Protein AF-A0A925JTD4-F1 (afdb_monomer)

Sequence (1257 aa):
DIEATATQARLYVRGADGECTVNLREGSEAGPDHPDATNSPDTSRPDTIIWQDGTRVITVGHERGNLVLYADTDYFVSACGTTRQFRTALPTMGSTQARPYPWSATSYDRHDNPTIDWSPSAFDKTYPDPVTGIRYKVLNRTGEWSFQGGPNRFWTRSGGVGWTNPANLIATDAALVASVGTTNPIDVYVPGLERAGEQLGIITYGGITGTNLTNQDREINYCIVTDPAAGCVGTPVKLLLPVRPTNGIVTTGNSDNTVPTNFPAYSSGPYGGWNTSLRANQHSYYIVPGLNAAAGMLTVNSPALTSANGPRYFVPLKPGHRVWVKDATNCENFGVTFVGTSGGLCTVETYFSAARLKLVQSITNATQEVLTFPYSIRVWKTNNVGVARLNLKYKWAGNFGSNVFAESASCHPASMPDANGNSGRLCNIPTETSTQRIWIWVPDDPNMPALWAGMLLNTNSVDNPGNPAGDRLFVNYQIPSGPFSFDNNDGTSVYFGGLANSAKPSLFRVRFNASQFTAVPRPAYRANSGGSIGYYNEGYTFTNMTPTSGGKDIATQVLAKYPGWNQTLYPLNNIEFNGIVDQNAYFTIQYNAKDIGPCFMVTVNLTTGTLLDVAHSLDSSESSTPGFRYSTCHNIGGNYPSFNALPRASATGNPAYSFTGPFRAKADAVMRSGVWSSNTALPFSANGSYDSQCPTGLTDEQRDNLQIPANPPPSTLYGSCVTLRFPGHPCNATPSPRETPANGVPVCTWNSAYTQPTTWKVGDRFIDDYSVGSTVNLFPASAQQRSSEYFRVLAVSTEPDGKIKIVAQRDSVWDYCCSARKGGRCVIGDLQVSHATGWFAQMAPGTRNSCIGDGGFAVWNRQTGSATYFPVSYSFGGHFAIGKGIDSPLSFLSGQISIPNINSIGDLAQKAPVSGLPTRGPVFAGVASPIGSTTQQYLSRNHIAAPRSEQRWSMDSNALLPSDGNNTSLGLRTITNISGSVWRIDVLGGAVNYKVQPLLGWSGGKVLKDVSGVSSQLASAEDYTLCYALRAGECVAGSTAGQTFVKVPYVYQTGTCEVSKAFWAEMPCVFSGTPGAGTIRQFFTDRAEVDSRNQRIVSTALSAPGTVPHYWQARLHPSGRSFIVPSSKPLDGVRSAYLLGILPPIKETSGRTTFGGLSVRVPASPGATHARIKFGYNPSGTSAVALKCTERNEACITDTVIAPFAFAGDSGLSPTPCSSGCTINVPAVPGRLTYWKIEWLEGGSVVQSEDIHASVP

Radius of gyration: 34.54 Å; Cα contacts (8 Å, |Δi|>4): 3485; chains: 1; bounding box: 74×104×96 Å

Foldseek 3Di:
DWDAFQWKMKDKDAPDDDWKAKWKAWADPPHDTQPQGDRDTLVPDLQWFQFPNRITIHMFGALAASRTAAGQTWMWMAIRNDIDIDGHHAQFFQQFFFFFFDADPPFPQRGRFHDQFQFQVRQLPWGAFSVRNFTWGFQDHWLVQKFKDFFAFFQFKDDDVQKAPVLQQRDPDLVRWIKHLFQTKMWTFHAFDLFFFQDKAKFKAFAFEAPPDDQQQQWKWKAKFLDPVVPGDADTDIDGGDHGGDGGDGCDDDDWFDPRPSQPDRDTTRHVSRVDFAFNLLRDKAWAAQWAAAFQKIFRPDQDCPPPRDTRWRRDADFFWKKKWWPFPQADFSPRQDVNTGTHIWTWHAAFFRGITGTPTHDHDGSTIMITNSMTMMMGRSGSHTMTIIHMTMMTMGHQAFDAFQDFKDWQLDWDAALVGFTWIWIWGAGPDLLWIAIWTQGLPNSDRTFGQFTDDFPPDPPPVPDDQQQAFQRPDRQPSFDKEDANVARQKIKFWGAGNVRFIFIKIKGFARSPRDNDPDSTNTDDNPSPRDDPPPTIDMDTLQGVVVLLGQVSQVCVVPVVDQCLQQPNSQWGWQADDHQKTKTKRAWPDAAQAKIKIWIAGSNNSHTQDIDIQDDPPPADELLSHLFHFHHAHHVFRWTWTKNQQCCPDDLQTASSAQFKFKFQFWAAPNDTDSFPKQFPPRPNRGQFADDPPQDPVRCVLLVQPPDDDPPDSRRGKIKTKTQAFTWGPNGHPSQDVVSVFDQDNVDNNTTDNHGDDAFWKWWWDPPPPDPPPPDDPPPDDAATWMKGWHDWDQDPSRMIITIIRTSSAVADLDLDDDPDDNPPDRVNYIDGRTIMTGTDRNAHHDGNIGGWIWGADPPNRHTDIAHAHPQLDAAKEWAQALQERIWIDDQQFTDGHDNDPNVRNVDSTPRFRQNAFAFFANDAFLLPQQFGWHKAQLLRVAPSLLNFKIKTQRARGHRVLPDQFSWFKDWADPDAQKIWIDAHSPDAPLQRFAKWKGFQSHTAAEAEDQQAEQVPDDARYKYADCDQCGHHHGDHHGIMMHRHRREDDPSGDGQQRRNRTRHMHIYGHGRNQLFMKMFGRNDHDDNSSRMGTNHNLLGGNSQAHRNWDWYARNRSQWTWTWHSRPRSSSGTGIMITGDDRHDRDPDQRYQDWPKDWFAADPQFQFKKKKKAQAQDDRPRRQRDHSHYSHIWIDAPPDPPTDTPPDPPGHGGGQNRIDIGTDSHRASGKMKIKMFTDDPRDGPDIGTIDIDHD

Nearest PDB structures (foldseek):
  7e5t-assembly5_E  TM=1.128E-01  e=2.091E-01  Fusarium sp. FN080326
  8uin-assembly1_H  TM=1.528E-01  e=2.370E+00  Homo sapiens
  8uh2-assembly1_H  TM=1.610E-01  e=2.767E+00  Homo sapiens
  2win-assembly2_F  TM=1.652E-01  e=3.068E+00  Homo sapiens
  2wii-assembly3_B  TM=1.531E-01  e=4.182E+00  Homo sapiens

Mean predicted aligned error: 11.24 Å

Structure (mmCIF, N/CA/C/O backbone):
data_AF-A0A925JTD4-F1
#
_entry.id   AF-A0A925JTD4-F1
#
loop_
_atom_site.group_PDB
_atom_site.id
_atom_site.type_symbol
_atom_site.label_atom_id
_atom_site.label_alt_id
_atom_site.label_comp_id
_atom_site.label_asym_id
_atom_site.label_entity_id
_atom_site.label_seq_id
_atom_site.pdbx_PDB_ins_code
_atom_site.Cartn_x
_atom_site.Cartn_y
_atom_site.Cartn_z
_atom_site.occupancy
_atom_site.B_iso_or_equiv
_atom_site.auth_seq_id
_atom_site.auth_comp_id
_atom_site.auth_asym_id
_atom_site.auth_atom_id
_atom_site.pdbx_PDB_model_num
ATOM 1 N N . ASP A 1 1 ? -1.917 -3.829 40.891 1.00 87.75 1 ASP A N 1
ATOM 2 C CA . ASP A 1 1 ? -1.211 -4.656 39.882 1.00 87.75 1 ASP A CA 1
ATOM 3 C C . ASP A 1 1 ? -1.448 -4.104 38.485 1.00 87.75 1 ASP A C 1
ATOM 5 O O . ASP A 1 1 ? -2.437 -3.394 38.305 1.00 87.75 1 ASP A O 1
ATOM 9 N N . ILE A 1 2 ? -0.541 -4.365 37.535 1.00 91.44 2 ILE A N 1
ATOM 10 C CA . ILE A 1 2 ? -0.692 -3.950 36.132 1.00 91.44 2 ILE A CA 1
ATOM 11 C C . ILE A 1 2 ? -0.364 -5.123 35.208 1.00 91.44 2 ILE A C 1
ATOM 13 O O . ILE A 1 2 ? 0.700 -5.725 35.328 1.00 91.44 2 ILE A O 1
ATOM 17 N N . GLU A 1 3 ? -1.258 -5.408 34.266 1.00 92.00 3 GLU A N 1
ATOM 18 C CA . GLU A 1 3 ? -1.038 -6.366 33.178 1.00 92.00 3 GLU A CA 1
ATOM 19 C C . GLU A 1 3 ? -1.127 -5.638 31.842 1.00 92.00 3 GLU A C 1
ATOM 21 O O . GLU A 1 3 ? -2.107 -4.940 31.601 1.00 92.00 3 GLU A O 1
ATOM 26 N N . ALA A 1 4 ? -0.140 -5.804 30.961 1.00 92.44 4 ALA A N 1
ATOM 27 C CA . ALA A 1 4 ? -0.100 -5.094 29.687 1.00 92.44 4 ALA A CA 1
ATOM 28 C C . ALA A 1 4 ? 0.073 -6.037 28.491 1.00 92.44 4 ALA A C 1
ATOM 30 O O . ALA A 1 4 ? 0.859 -6.983 28.504 1.00 92.44 4 ALA A O 1
ATOM 31 N N . THR A 1 5 ? -0.657 -5.729 27.427 1.00 92.44 5 THR A N 1
ATOM 32 C CA . THR A 1 5 ? -0.476 -6.249 26.069 1.00 92.44 5 THR A CA 1
ATOM 33 C C . THR A 1 5 ? 0.303 -5.223 25.237 1.00 92.44 5 THR A C 1
ATOM 35 O O . THR A 1 5 ? 0.844 -4.262 25.783 1.00 92.44 5 THR A O 1
ATOM 38 N N . ALA A 1 6 ? 0.393 -5.418 23.919 1.00 91.25 6 ALA A N 1
ATOM 39 C CA . ALA A 1 6 ? 1.016 -4.437 23.029 1.00 91.25 6 ALA A CA 1
ATOM 40 C C . ALA A 1 6 ? 0.171 -3.164 22.835 1.00 91.25 6 ALA A C 1
ATOM 42 O O . ALA A 1 6 ? 0.729 -2.132 22.491 1.00 91.25 6 ALA A O 1
ATOM 43 N N . THR A 1 7 ? -1.147 -3.238 23.047 1.00 93.50 7 THR A N 1
ATOM 44 C CA . THR A 1 7 ? -2.104 -2.170 22.702 1.00 93.50 7 THR A CA 1
ATOM 45 C C . THR A 1 7 ? -2.961 -1.700 23.879 1.00 93.50 7 THR A C 1
ATOM 47 O O . THR A 1 7 ? -3.645 -0.683 23.772 1.00 93.50 7 THR A O 1
ATOM 50 N N . GLN A 1 8 ? -2.950 -2.428 24.998 1.00 94.62 8 GLN A N 1
ATOM 51 C CA . GLN A 1 8 ? -3.810 -2.195 26.165 1.00 94.62 8 GLN A CA 1
ATOM 52 C C . GLN A 1 8 ? -3.108 -2.600 27.462 1.00 94.62 8 GLN A C 1
ATOM 54 O O . GLN A 1 8 ? -2.249 -3.481 27.442 1.00 94.62 8 GLN A O 1
ATOM 59 N N . ALA A 1 9 ? -3.539 -2.050 28.590 1.00 93.69 9 ALA A N 1
ATOM 60 C CA . ALA A 1 9 ? -3.170 -2.483 29.927 1.00 93.69 9 ALA A CA 1
ATOM 61 C C . ALA A 1 9 ? -4.383 -2.508 30.867 1.00 93.69 9 ALA A C 1
ATOM 63 O O . ALA A 1 9 ? -5.402 -1.867 30.620 1.00 93.69 9 ALA A O 1
ATOM 64 N N . ARG A 1 10 ? -4.281 -3.265 31.957 1.00 91.56 10 ARG A N 1
ATOM 65 C CA . ARG A 1 10 ? -5.259 -3.281 33.045 1.00 91.56 10 ARG A CA 1
ATOM 66 C C . ARG A 1 10 ? -4.620 -2.859 34.341 1.00 91.56 10 ARG A C 1
ATOM 68 O O . ARG A 1 10 ? -3.506 -3.274 34.645 1.00 91.56 10 ARG A O 1
ATOM 75 N N . LEU A 1 11 ? -5.374 -2.092 35.109 1.00 92.62 11 LEU A N 1
ATOM 76 C CA . LEU A 1 11 ? -5.001 -1.581 36.413 1.00 92.62 11 LEU A CA 1
ATOM 77 C C . LEU A 1 11 ? -5.918 -2.221 37.446 1.00 92.62 11 LEU A C 1
ATOM 79 O O . LEU A 1 11 ? -7.137 -2.129 37.326 1.00 92.62 11 LEU A O 1
ATOM 83 N N . TYR A 1 12 ? -5.330 -2.839 38.462 1.00 92.06 12 TYR A N 1
ATOM 84 C CA . TYR A 1 12 ? -6.065 -3.350 39.615 1.00 92.06 12 TYR A CA 1
ATOM 85 C C . TYR A 1 12 ? -5.857 -2.403 40.789 1.00 92.06 12 TYR A C 1
ATOM 87 O O . TYR A 1 12 ? -4.745 -2.329 41.333 1.00 92.06 12 TYR A O 1
ATOM 95 N N . VAL A 1 13 ? -6.920 -1.697 41.167 1.00 91.88 13 VAL A N 1
ATOM 96 C CA . VAL A 1 13 ? -6.936 -0.730 42.263 1.00 91.88 13 VAL A CA 1
ATOM 97 C C . VAL A 1 13 ? -7.754 -1.302 43.417 1.00 91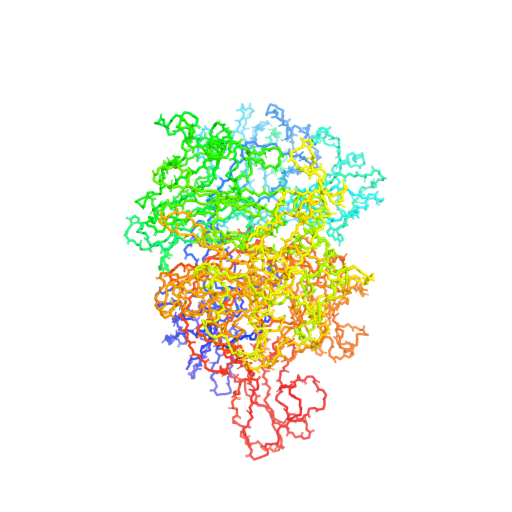.88 13 VAL A C 1
ATOM 99 O O . VAL A 1 13 ? -8.974 -1.411 43.327 1.00 91.88 13 VAL A O 1
ATOM 102 N N . ARG A 1 14 ? -7.077 -1.702 44.498 1.00 91.75 14 ARG A N 1
ATOM 103 C CA . ARG A 1 14 ? -7.707 -2.289 45.692 1.00 91.75 14 ARG A CA 1
ATOM 104 C C . ARG A 1 14 ? -7.872 -1.235 46.784 1.00 91.75 14 ARG A C 1
ATOM 106 O O . ARG A 1 14 ? -6.962 -0.434 46.983 1.00 91.75 14 ARG A O 1
ATOM 113 N N . GLY A 1 15 ? -8.991 -1.283 47.508 1.00 87.06 15 GLY A N 1
ATOM 114 C CA . GLY A 1 15 ? -9.231 -0.440 48.687 1.00 87.06 15 GLY A CA 1
ATOM 115 C C . GLY A 1 15 ? -9.429 1.050 48.391 1.00 87.06 15 GLY A C 1
ATOM 116 O O . GLY A 1 15 ? -9.148 1.874 49.254 1.00 87.06 15 GLY A O 1
ATOM 117 N N . ALA A 1 16 ? -9.855 1.405 47.176 1.00 84.19 16 ALA A N 1
ATOM 118 C CA . ALA A 1 16 ? -10.189 2.782 46.834 1.00 84.19 16 ALA A CA 1
ATOM 119 C C . ALA A 1 16 ? -11.667 3.075 47.131 1.00 84.19 16 ALA A C 1
ATOM 121 O O . ALA A 1 16 ? -12.552 2.476 46.513 1.00 84.19 16 ALA A O 1
ATOM 122 N N . ASP A 1 17 ? -11.920 4.050 48.004 1.00 81.88 17 ASP A N 1
ATOM 123 C CA . ASP A 1 17 ? -13.256 4.565 48.311 1.00 81.88 17 ASP A CA 1
ATOM 124 C C . ASP A 1 17 ? -13.539 5.853 47.512 1.00 81.88 17 ASP A C 1
ATOM 126 O O . ASP A 1 17 ? -12.661 6.700 47.358 1.00 81.88 17 ASP A O 1
ATOM 130 N N . GLY A 1 18 ? -14.768 6.021 47.005 1.00 85.06 18 GLY A N 1
ATOM 131 C CA . GLY A 1 18 ? -15.193 7.231 46.272 1.00 85.06 18 GLY A CA 1
ATOM 132 C C . GLY A 1 18 ? -14.699 7.327 44.819 1.00 85.06 18 GLY A C 1
ATOM 133 O O . GLY A 1 18 ? -14.020 6.444 44.322 1.00 85.06 18 GLY A O 1
ATOM 134 N N . GLU A 1 19 ? -15.075 8.363 44.078 1.00 85.38 19 GLU A N 1
ATOM 135 C CA . GLU A 1 19 ? -14.659 8.533 42.675 1.00 85.38 19 GLU A CA 1
ATOM 136 C C . GLU A 1 19 ? -13.135 8.703 42.549 1.00 85.38 19 GLU A C 1
ATOM 138 O O . GLU A 1 19 ? -12.533 9.466 43.306 1.00 85.38 19 GLU A O 1
ATOM 143 N N . CYS A 1 20 ? -12.503 8.006 41.598 1.00 86.44 20 CYS A N 1
ATOM 144 C CA . CYS A 1 20 ? -11.068 8.121 41.365 1.00 86.44 20 CYS A CA 1
ATOM 145 C C . CYS A 1 20 ? -10.752 8.658 39.978 1.00 86.44 20 CYS A C 1
ATOM 147 O O . CYS A 1 20 ? -11.252 8.174 38.969 1.00 86.44 20 CYS A O 1
ATOM 149 N N . THR A 1 21 ? -9.804 9.581 39.915 1.00 92.06 21 THR A N 1
ATOM 150 C CA . THR A 1 21 ? -9.267 10.060 38.645 1.00 92.06 21 THR A CA 1
ATOM 151 C C . THR A 1 21 ? -8.195 9.110 38.120 1.00 92.06 21 THR A C 1
ATOM 153 O O . THR A 1 21 ? -7.286 8.726 38.862 1.00 92.06 21 THR A O 1
ATOM 156 N N . VAL A 1 22 ? -8.279 8.768 36.833 1.00 93.44 22 VAL A N 1
ATOM 157 C CA . VAL A 1 22 ? -7.234 8.050 36.094 1.00 93.44 22 VAL A CA 1
ATOM 158 C C . VAL A 1 22 ? -6.557 9.020 35.132 1.00 93.44 22 VAL A C 1
ATOM 160 O O . VAL A 1 22 ? -7.224 9.668 34.320 1.00 93.44 22 VAL A O 1
ATOM 163 N N . ASN A 1 23 ? -5.231 9.108 35.214 1.00 94.94 23 ASN A N 1
ATOM 164 C CA . ASN A 1 23 ? -4.404 9.820 34.250 1.00 94.94 23 ASN A CA 1
ATOM 165 C C . ASN A 1 23 ? -3.316 8.896 33.703 1.00 94.94 23 ASN A C 1
ATOM 167 O O . ASN A 1 23 ? -2.607 8.258 34.479 1.00 94.94 23 ASN A O 1
ATOM 171 N N . LEU A 1 24 ? -3.169 8.833 32.386 1.00 95.81 24 LEU A N 1
ATOM 172 C CA . LEU A 1 24 ? -2.167 8.022 31.707 1.00 95.81 24 LEU A CA 1
ATOM 173 C C . LEU A 1 24 ? -1.231 8.935 30.915 1.00 95.81 24 LEU A C 1
ATOM 175 O O . LEU A 1 24 ? -1.695 9.797 30.182 1.00 95.81 24 LEU A O 1
ATOM 179 N N . ARG A 1 25 ? 0.081 8.723 31.024 1.00 95.69 25 ARG A N 1
ATOM 180 C CA . ARG A 1 25 ? 1.125 9.500 30.340 1.00 95.69 25 ARG A CA 1
ATOM 181 C C . ARG A 1 25 ? 2.102 8.596 29.618 1.00 95.69 25 ARG A C 1
ATOM 183 O O . ARG A 1 25 ? 2.460 7.535 30.131 1.00 95.69 25 ARG A O 1
ATOM 190 N N . GLU A 1 26 ? 2.545 9.018 28.442 1.00 93.56 26 GLU A N 1
ATOM 191 C CA . GLU A 1 26 ? 3.498 8.256 27.634 1.00 93.56 26 GLU A CA 1
ATOM 192 C C . GLU A 1 26 ? 4.958 8.562 28.006 1.00 93.56 26 GLU A C 1
ATOM 194 O O . GLU A 1 26 ? 5.366 9.714 28.137 1.00 93.56 26 GLU A O 1
ATOM 199 N N . GLY A 1 27 ? 5.780 7.520 28.107 1.00 91.81 27 GLY A N 1
ATOM 200 C CA . GLY A 1 27 ? 7.239 7.566 28.197 1.00 91.81 27 GLY A CA 1
ATOM 201 C C . GLY A 1 27 ? 7.771 7.924 29.581 1.00 91.81 27 GLY A C 1
ATOM 202 O O . GLY A 1 27 ? 8.567 7.180 30.147 1.00 91.81 27 GLY A O 1
ATOM 203 N N . SER A 1 28 ? 7.339 9.058 30.130 1.00 91.38 28 SER A N 1
ATOM 204 C CA . SER A 1 28 ? 7.773 9.576 31.433 1.00 91.38 28 SER A CA 1
ATOM 205 C C . SER A 1 28 ? 6.605 10.190 32.208 1.00 91.38 28 SER A C 1
ATOM 207 O O . SER A 1 28 ? 5.567 10.501 31.628 1.00 91.38 28 SER A O 1
ATOM 209 N N . GLU A 1 29 ? 6.776 10.426 33.510 1.00 91.12 29 GLU A N 1
ATOM 210 C CA . GLU A 1 29 ? 5.765 11.107 34.334 1.00 91.12 29 GLU A CA 1
ATOM 211 C C . GLU A 1 29 ? 5.486 12.551 33.869 1.00 91.12 29 GLU A C 1
ATOM 213 O O . GLU A 1 29 ? 4.381 13.058 34.046 1.00 91.12 29 GLU A O 1
ATOM 218 N N . ALA A 1 30 ? 6.457 13.202 33.218 1.00 91.06 30 ALA A N 1
ATOM 219 C CA . ALA A 1 30 ? 6.301 14.510 32.573 1.00 91.06 30 ALA A CA 1
ATOM 220 C C . ALA A 1 30 ? 5.939 14.411 31.077 1.00 91.06 30 ALA A C 1
ATOM 222 O O . ALA A 1 30 ? 5.931 15.421 30.374 1.00 91.06 30 ALA A O 1
ATOM 223 N N . GLY A 1 31 ? 5.685 13.198 30.579 1.00 90.69 31 GLY A N 1
ATOM 224 C CA . GLY A 1 31 ? 5.301 12.954 29.198 1.00 90.69 31 GLY A CA 1
ATOM 225 C C . GLY A 1 31 ? 3.902 13.480 28.872 1.00 90.69 31 GLY A C 1
ATOM 226 O O . GLY A 1 31 ? 3.153 13.863 29.776 1.00 90.69 31 GLY A O 1
ATOM 227 N N . PRO A 1 32 ? 3.536 13.510 27.580 1.00 91.75 32 PRO A N 1
ATOM 228 C CA . PRO A 1 32 ? 2.211 13.944 27.165 1.00 91.75 32 PRO A CA 1
ATOM 229 C C . PRO A 1 32 ? 1.136 13.022 27.750 1.00 91.75 32 PRO A C 1
ATOM 231 O O . PRO A 1 32 ? 1.321 11.800 27.816 1.00 91.75 32 PRO A O 1
ATOM 234 N N . ASP A 1 33 ? 0.008 13.608 28.159 1.00 94.06 33 ASP A N 1
ATOM 235 C CA . ASP A 1 33 ? -1.141 12.816 28.581 1.00 94.06 33 ASP A CA 1
ATOM 236 C C . ASP A 1 33 ? -1.691 12.022 27.382 1.00 94.06 33 ASP A C 1
ATOM 238 O O . ASP A 1 33 ? -1.796 12.513 26.253 1.00 94.06 33 ASP A O 1
ATOM 242 N N . HIS A 1 34 ? -2.046 10.771 27.639 1.00 94.56 34 HIS A N 1
ATOM 243 C CA . HIS A 1 34 ? -2.630 9.871 26.667 1.00 94.56 34 HIS A CA 1
ATOM 244 C C . HIS A 1 34 ? -4.135 10.161 26.545 1.00 94.56 34 HIS A C 1
ATOM 246 O O . HIS A 1 34 ? -4.824 10.290 27.563 1.00 94.56 34 HIS A O 1
ATOM 252 N N . PRO A 1 35 ? -4.698 10.213 25.325 1.00 91.94 35 PRO A N 1
ATOM 253 C CA . PRO A 1 35 ? -6.097 10.598 25.113 1.00 91.94 35 PRO A CA 1
ATOM 254 C C . PRO A 1 35 ? -7.111 9.612 25.707 1.00 91.94 35 PRO A C 1
ATOM 256 O O . PRO A 1 35 ? -8.284 9.946 25.822 1.00 91.94 35 PRO A O 1
ATOM 259 N N . ASP A 1 36 ? -6.679 8.403 26.073 1.00 90.50 36 ASP A N 1
ATOM 260 C CA . ASP A 1 36 ? -7.552 7.418 26.713 1.00 90.50 36 ASP A CA 1
ATOM 261 C C . ASP A 1 36 ? -7.908 7.744 28.165 1.00 90.50 36 ASP A C 1
ATOM 263 O O . ASP A 1 36 ? -9.023 7.467 28.595 1.00 90.50 36 ASP A O 1
ATOM 267 N N . ALA A 1 37 ? -6.995 8.338 28.930 1.00 85.62 37 ALA A N 1
ATOM 268 C CA . ALA A 1 37 ? -7.242 8.648 30.332 1.00 85.62 37 ALA A CA 1
ATOM 269 C C . ALA A 1 37 ? -6.583 9.980 30.679 1.00 85.62 37 ALA A C 1
ATOM 271 O O . ALA A 1 37 ? -5.411 10.025 31.039 1.00 85.62 37 ALA A O 1
ATOM 272 N N . THR A 1 38 ? -7.357 11.057 30.546 1.00 86.06 38 THR A N 1
ATOM 273 C CA . THR A 1 38 ? -6.951 12.435 30.855 1.00 86.06 38 THR A CA 1
ATOM 274 C C . THR A 1 38 ? -7.879 12.972 31.932 1.00 86.06 38 THR A C 1
ATOM 276 O O . THR A 1 38 ? -8.973 13.458 31.649 1.00 86.06 38 THR A O 1
ATOM 279 N N . ASN A 1 39 ? -7.469 12.829 33.190 1.00 82.56 39 ASN A N 1
ATOM 280 C CA . ASN A 1 39 ? -8.278 13.196 34.351 1.00 82.56 39 ASN A CA 1
ATOM 281 C C . ASN A 1 39 ? -9.706 12.616 34.331 1.00 82.56 39 ASN A C 1
ATOM 283 O O . ASN A 1 39 ? -10.661 13.277 34.736 1.00 82.56 39 ASN A O 1
ATOM 287 N N . SER A 1 40 ? -9.863 11.389 33.837 1.00 81.56 40 SER A N 1
ATOM 288 C CA . SER A 1 40 ? -11.180 10.773 33.686 1.00 81.56 40 SER A CA 1
ATOM 289 C C . SER A 1 40 ? -11.592 10.080 34.986 1.00 81.56 40 SER A C 1
ATOM 291 O O . SER A 1 40 ? -10.827 9.239 35.470 1.00 81.56 40 SER A O 1
ATOM 293 N N . PRO A 1 41 ? -12.780 10.377 35.538 1.00 85.50 41 PRO A N 1
ATOM 294 C CA . PRO A 1 41 ? -13.351 9.594 36.623 1.00 85.50 41 PRO A CA 1
ATOM 295 C C . PRO A 1 41 ? -13.536 8.137 36.222 1.00 85.50 41 PRO A C 1
ATOM 297 O O . PRO A 1 41 ? -14.200 7.843 35.226 1.00 85.50 41 PRO A O 1
ATOM 300 N N . ASP A 1 42 ? -12.990 7.213 36.995 1.00 79.06 42 ASP A N 1
ATOM 301 C CA . ASP A 1 42 ? -13.088 5.782 36.740 1.00 79.06 42 ASP A CA 1
ATOM 302 C C . ASP A 1 42 ? -14.534 5.267 36.747 1.00 79.06 42 ASP A C 1
ATOM 304 O O . ASP A 1 42 ? -14.871 4.398 35.949 1.00 79.06 42 ASP A O 1
ATOM 308 N N . THR A 1 43 ? -15.414 5.836 37.570 1.00 79.06 43 THR A N 1
ATOM 309 C CA . THR A 1 43 ? -16.850 5.505 37.614 1.00 79.06 43 THR A CA 1
ATOM 310 C C . THR A 1 43 ? -17.609 5.925 36.355 1.00 79.06 43 THR A C 1
ATOM 312 O O . THR A 1 43 ? -18.655 5.356 36.049 1.00 79.06 43 THR A O 1
ATOM 315 N N . SER A 1 44 ? -17.087 6.896 35.600 1.00 80.62 44 SER A N 1
ATOM 316 C CA . SER A 1 44 ? -17.654 7.326 34.315 1.00 80.62 44 SER A CA 1
ATOM 317 C C . SER A 1 44 ? -17.161 6.487 33.131 1.00 80.62 44 SER A C 1
ATOM 319 O O . SER A 1 44 ? -17.704 6.582 32.027 1.00 80.62 44 SER A O 1
ATOM 321 N N . ARG A 1 45 ? -16.133 5.658 33.352 1.00 83.44 45 ARG A N 1
ATOM 322 C CA . ARG A 1 45 ? -15.515 4.832 32.320 1.00 83.44 45 ARG A CA 1
ATOM 323 C C . ARG A 1 45 ? -16.325 3.546 32.106 1.00 83.44 45 ARG A C 1
ATOM 325 O O . ARG A 1 45 ? -16.478 2.759 33.041 1.00 83.44 45 ARG A O 1
ATOM 332 N N . PRO A 1 46 ? -16.815 3.274 30.882 1.00 77.88 46 PRO A N 1
ATOM 333 C CA . PRO A 1 46 ? -17.598 2.068 30.588 1.00 77.88 46 PRO A CA 1
ATOM 334 C C . PRO A 1 46 ? -16.780 0.766 30.667 1.00 77.88 46 PRO A C 1
ATOM 336 O O . PRO A 1 46 ? -17.336 -0.323 30.551 1.00 77.88 46 PRO A O 1
ATOM 339 N N . ASP A 1 47 ? -15.464 0.873 30.815 1.00 81.25 47 ASP A N 1
ATOM 340 C CA . ASP A 1 47 ? -14.473 -0.198 30.874 1.00 81.25 47 ASP A CA 1
ATOM 341 C C . ASP A 1 47 ? -13.865 -0.397 32.278 1.00 81.25 47 ASP A C 1
ATOM 343 O O . ASP A 1 47 ? -12.919 -1.179 32.427 1.00 81.25 47 ASP A O 1
ATOM 347 N N . THR A 1 48 ? -14.423 0.265 33.300 1.00 86.69 48 THR A N 1
ATOM 348 C CA . THR A 1 48 ? -14.155 -0.024 34.716 1.00 86.69 48 THR A CA 1
ATOM 349 C C . THR A 1 48 ? -15.088 -1.125 35.214 1.00 86.69 48 THR A C 1
ATOM 351 O O . THR A 1 48 ? -16.311 -1.003 35.155 1.00 86.69 48 THR A O 1
ATOM 354 N N . ILE A 1 49 ? -14.510 -2.199 35.748 1.00 85.44 49 ILE A N 1
ATOM 355 C CA . ILE A 1 49 ? -15.238 -3.280 36.420 1.00 85.44 49 ILE A CA 1
ATOM 356 C C . ILE A 1 49 ? -14.966 -3.158 37.917 1.00 85.44 49 ILE A C 1
ATOM 358 O O . ILE A 1 49 ? -13.811 -3.057 38.319 1.00 85.44 49 ILE A O 1
ATOM 362 N N . ILE A 1 50 ? -16.012 -3.174 38.740 1.00 85.56 50 ILE A N 1
ATOM 363 C CA . ILE A 1 50 ? -15.882 -3.192 40.201 1.00 85.56 50 ILE A CA 1
ATOM 364 C C . ILE A 1 50 ? -16.215 -4.604 40.674 1.00 85.56 50 ILE A C 1
ATOM 366 O O . ILE A 1 50 ? -17.313 -5.097 40.419 1.00 85.56 50 ILE A O 1
ATOM 370 N N . TRP A 1 51 ? -15.253 -5.260 41.312 1.00 86.31 51 TRP A N 1
ATOM 371 C CA . TRP A 1 51 ? -15.432 -6.564 41.944 1.00 86.31 51 TRP A CA 1
ATOM 372 C C . TRP A 1 51 ? -16.173 -6.432 43.281 1.00 86.31 51 TRP A C 1
ATOM 374 O O . TRP A 1 51 ? -16.216 -5.360 43.886 1.00 86.31 51 TRP A O 1
ATOM 384 N N . GLN A 1 52 ? -16.734 -7.538 43.768 1.00 83.56 52 GLN A N 1
ATOM 385 C CA . GLN A 1 52 ? -17.467 -7.638 45.033 1.00 83.56 52 GLN A CA 1
ATOM 386 C C . GLN A 1 52 ? -16.625 -7.236 46.246 1.00 83.56 52 GLN A C 1
ATOM 388 O O . GLN A 1 52 ? -17.170 -6.751 47.233 1.00 83.56 52 GLN A O 1
ATOM 393 N N . ASP A 1 53 ? -15.302 -7.400 46.171 1.00 84.81 53 ASP A N 1
ATOM 394 C CA . ASP A 1 53 ? -14.360 -6.970 47.209 1.00 84.81 53 ASP A CA 1
ATOM 395 C C . ASP A 1 53 ? -14.002 -5.469 47.136 1.00 84.81 53 ASP A C 1
ATOM 397 O O . ASP A 1 53 ? -13.154 -4.994 47.891 1.00 84.81 53 ASP A O 1
ATOM 401 N N . GLY A 1 54 ? -14.629 -4.719 46.222 1.00 86.19 54 GLY A N 1
ATOM 402 C CA . GLY A 1 54 ? -14.370 -3.300 45.977 1.00 86.19 54 GLY A CA 1
ATOM 403 C C . GLY A 1 54 ? -13.171 -3.022 45.065 1.00 86.19 54 GLY A C 1
ATOM 404 O O . GLY A 1 54 ? -12.875 -1.857 44.792 1.00 86.19 54 GLY A O 1
ATOM 405 N N . THR A 1 55 ? -12.474 -4.049 44.564 1.00 89.06 55 THR A N 1
ATOM 406 C CA . THR A 1 55 ? -11.374 -3.870 43.608 1.00 89.06 55 THR A CA 1
ATOM 407 C C . THR A 1 55 ? -11.895 -3.296 42.298 1.00 89.06 55 THR A C 1
ATOM 409 O O . THR A 1 55 ? -12.814 -3.836 41.685 1.00 89.06 55 THR A O 1
ATOM 412 N N . ARG A 1 56 ? -11.254 -2.230 41.817 1.00 88.12 56 ARG A N 1
ATOM 413 C CA . ARG A 1 56 ? -11.537 -1.642 40.506 1.00 88.12 56 ARG A CA 1
ATOM 414 C C . ARG A 1 56 ? -10.544 -2.171 39.491 1.00 88.12 56 ARG A C 1
ATOM 416 O O . ARG A 1 56 ? -9.333 -2.014 39.656 1.00 88.12 56 ARG A O 1
ATOM 423 N N . VAL A 1 57 ? -11.061 -2.791 38.443 1.00 88.75 57 VAL A N 1
ATOM 424 C CA . VAL A 1 57 ? -10.306 -3.232 37.276 1.00 88.75 57 VAL A CA 1
ATOM 425 C C . VAL A 1 57 ? -10.561 -2.240 36.160 1.00 88.75 57 VAL A C 1
ATOM 427 O O . VAL A 1 57 ? -11.625 -2.242 35.544 1.00 88.75 57 VAL A O 1
ATOM 430 N N . ILE A 1 58 ? -9.578 -1.387 35.913 1.00 90.12 58 ILE A N 1
ATOM 431 C CA . ILE A 1 58 ? -9.660 -0.317 34.923 1.00 90.12 58 ILE A CA 1
ATOM 432 C C . ILE A 1 58 ? -8.857 -0.762 33.709 1.00 90.12 58 ILE A C 1
ATOM 434 O O . ILE A 1 58 ? -7.680 -1.105 33.837 1.00 90.12 58 ILE A O 1
ATOM 438 N N . THR A 1 59 ? -9.477 -0.780 32.533 1.00 90.62 59 THR A N 1
ATOM 439 C CA . THR A 1 59 ? -8.727 -0.950 31.284 1.00 90.62 59 THR A CA 1
ATOM 440 C C . THR A 1 59 ? -8.201 0.416 30.854 1.00 90.62 59 THR A C 1
ATOM 442 O O . THR A 1 59 ? -8.894 1.417 30.968 1.00 90.62 59 THR A O 1
ATOM 445 N N . VAL A 1 60 ? -6.956 0.477 30.399 1.00 93.19 60 VAL A N 1
ATOM 446 C CA . VAL A 1 60 ? -6.418 1.642 29.697 1.00 93.19 60 VAL A CA 1
ATOM 447 C C . VAL A 1 60 ? -5.827 1.174 28.383 1.00 93.19 60 VAL A C 1
ATOM 449 O O . VAL A 1 60 ? -5.239 0.096 28.304 1.00 93.19 60 VAL A O 1
ATOM 452 N N . GLY A 1 61 ? -5.990 1.954 27.330 1.00 92.06 61 GLY A N 1
ATOM 453 C CA . GLY A 1 61 ? -5.700 1.480 25.991 1.00 92.06 61 GLY A CA 1
ATOM 454 C C . GLY A 1 61 ? -6.858 0.699 25.371 1.00 92.06 61 GLY A C 1
ATOM 455 O O . GLY A 1 61 ? -7.387 -0.253 25.956 1.00 92.06 61 GLY A O 1
ATOM 456 N N . HIS A 1 62 ? -7.205 1.022 24.130 1.00 89.19 62 HIS A N 1
ATOM 457 C CA . HIS A 1 62 ? -8.205 0.294 23.350 1.00 89.19 62 HIS A CA 1
ATOM 458 C C . HIS A 1 62 ? -7.727 0.109 21.918 1.00 89.19 62 HIS A C 1
ATOM 460 O O . HIS A 1 62 ? -7.146 1.031 21.369 1.00 89.19 62 HIS A O 1
ATOM 466 N N . GLU A 1 63 ? -8.011 -1.037 21.292 1.00 88.44 63 GLU A N 1
ATOM 467 C CA . GLU A 1 63 ? -7.701 -1.326 19.877 1.00 88.44 63 GLU A CA 1
ATOM 468 C C . GLU A 1 63 ? -8.554 -0.456 18.918 1.00 88.44 63 GLU A C 1
ATOM 470 O O . GLU A 1 63 ? -9.329 -0.977 18.120 1.00 88.44 63 GLU A O 1
ATOM 475 N N . ARG A 1 64 ? -8.504 0.878 19.057 1.00 90.00 64 ARG A N 1
ATOM 476 C CA . ARG A 1 64 ? -9.275 1.857 18.288 1.00 90.00 64 ARG A CA 1
ATOM 477 C C . ARG A 1 64 ? -8.681 3.269 18.353 1.00 90.00 64 ARG A C 1
ATOM 479 O O . ARG A 1 64 ? -8.286 3.745 19.420 1.00 90.00 64 ARG A O 1
ATOM 486 N N . GLY A 1 65 ? -8.706 3.964 17.223 1.00 90.12 65 GLY A N 1
ATOM 487 C CA . GLY A 1 65 ? -8.386 5.379 17.095 1.00 90.12 65 GLY A CA 1
ATOM 488 C C . GLY A 1 65 ? -7.031 5.751 17.694 1.00 90.12 65 GLY A C 1
ATOM 489 O O . GLY A 1 65 ? -6.043 5.041 17.540 1.00 90.12 65 GLY A O 1
ATOM 490 N N . ASN A 1 66 ? -7.007 6.868 18.423 1.00 90.06 66 ASN A N 1
ATOM 491 C CA . ASN A 1 66 ? -5.855 7.305 19.220 1.00 90.06 66 ASN A CA 1
ATOM 492 C C . ASN A 1 66 ? -5.848 6.716 20.644 1.00 90.06 66 ASN A C 1
ATOM 494 O O . ASN A 1 66 ? -5.003 7.090 21.446 1.00 90.06 66 ASN A O 1
ATOM 498 N N . LEU A 1 67 ? -6.805 5.848 20.991 1.00 92.75 67 LEU A N 1
ATOM 499 C CA . LEU A 1 67 ? -6.932 5.302 22.346 1.00 92.75 67 LEU A CA 1
ATOM 500 C C . LEU A 1 67 ? -6.042 4.079 22.571 1.00 92.75 67 LEU A C 1
ATOM 502 O O . LEU A 1 67 ? -5.989 3.586 23.686 1.00 92.75 67 LEU A O 1
ATOM 506 N N . VAL A 1 68 ? -5.369 3.567 21.547 1.00 94.06 68 VAL A N 1
ATOM 507 C CA . VAL A 1 68 ? -4.458 2.416 21.625 1.00 94.06 68 VAL A CA 1
ATOM 508 C C . VAL A 1 68 ? -3.114 2.816 22.239 1.00 94.06 68 VAL A C 1
ATOM 510 O O . VAL A 1 68 ? -2.583 3.883 21.945 1.00 94.06 68 VAL A O 1
ATOM 513 N N . LEU A 1 69 ? -2.535 1.938 23.061 1.00 95.88 69 LEU A N 1
ATOM 514 C CA . LEU A 1 69 ? -1.167 2.110 23.549 1.00 95.88 69 LEU A CA 1
ATOM 515 C C . LEU A 1 69 ? -0.150 1.725 22.471 1.00 95.88 69 LEU A C 1
ATOM 517 O O . LEU A 1 69 ? -0.364 0.800 21.686 1.00 95.88 69 LEU A O 1
ATOM 521 N N . TYR A 1 70 ? 0.994 2.396 22.470 1.00 95.38 70 TYR A N 1
ATOM 522 C CA . TYR A 1 70 ? 2.126 2.021 21.641 1.00 95.38 70 TYR A CA 1
ATOM 523 C C . TYR A 1 70 ? 2.785 0.752 22.155 1.00 95.38 70 TYR A C 1
ATOM 525 O O . TYR A 1 70 ? 2.996 0.608 23.352 1.00 95.38 70 TYR A O 1
ATOM 533 N N . ALA A 1 71 ? 3.204 -0.115 21.240 1.00 93.62 71 ALA A N 1
ATOM 534 C CA . ALA A 1 71 ? 3.976 -1.302 21.565 1.00 93.62 71 ALA A CA 1
ATOM 535 C C . ALA A 1 71 ? 5.347 -0.940 22.158 1.00 93.62 71 ALA A C 1
ATOM 537 O O . ALA A 1 71 ? 5.962 0.055 21.769 1.00 93.62 71 ALA A O 1
ATOM 538 N N . ASP A 1 72 ? 5.848 -1.788 23.063 1.00 93.38 72 ASP A N 1
ATOM 539 C CA . ASP A 1 72 ? 7.167 -1.645 23.706 1.00 93.38 72 ASP A CA 1
ATOM 540 C C . ASP A 1 72 ? 7.473 -0.245 24.272 1.00 93.38 72 ASP A C 1
ATOM 542 O O . ASP A 1 72 ? 8.599 0.246 24.204 1.00 93.38 72 ASP A O 1
ATOM 546 N N . THR A 1 73 ? 6.453 0.412 24.814 1.00 94.31 73 THR A N 1
ATOM 547 C CA . THR A 1 73 ? 6.512 1.782 25.311 1.00 94.31 73 THR A CA 1
ATOM 548 C C . THR A 1 73 ? 6.277 1.815 26.814 1.00 94.31 73 THR A C 1
ATOM 550 O O . THR A 1 73 ? 5.410 1.110 27.334 1.00 94.31 73 THR A O 1
ATOM 553 N N . ASP A 1 74 ? 7.072 2.622 27.514 1.00 96.38 74 ASP A N 1
ATOM 554 C CA . ASP A 1 74 ? 6.873 2.918 28.930 1.00 96.38 74 ASP A CA 1
ATOM 555 C C . ASP A 1 74 ? 5.701 3.892 29.106 1.00 96.38 74 ASP A C 1
ATOM 557 O O . ASP A 1 74 ? 5.545 4.831 28.332 1.00 96.38 74 ASP A O 1
ATOM 561 N N . TYR A 1 75 ? 4.879 3.676 30.125 1.00 97.00 75 TYR A N 1
ATOM 562 C CA . TYR A 1 75 ? 3.736 4.508 30.480 1.00 97.00 75 TYR A CA 1
ATOM 563 C C . TYR A 1 75 ? 3.707 4.746 31.983 1.00 97.00 75 TYR A C 1
ATOM 565 O O . TYR A 1 75 ? 4.047 3.862 32.771 1.00 97.00 75 TYR A O 1
ATOM 573 N N . PHE A 1 76 ? 3.246 5.929 32.375 1.00 96.94 76 PHE A N 1
ATOM 574 C CA . PHE A 1 76 ? 2.991 6.298 33.761 1.00 96.94 76 PHE A CA 1
ATOM 575 C C . PHE A 1 76 ? 1.496 6.466 33.947 1.00 96.94 76 PHE A C 1
ATOM 577 O O . PHE A 1 76 ? 0.860 7.243 33.242 1.00 96.94 76 PHE A O 1
ATOM 584 N N . VAL A 1 77 ? 0.930 5.732 34.893 1.00 96.19 77 VAL A N 1
ATOM 585 C CA . VAL A 1 77 ? -0.489 5.804 35.211 1.00 96.19 77 VAL A CA 1
ATOM 586 C C . VAL A 1 77 ? -0.676 6.235 36.649 1.00 96.19 77 VAL A C 1
ATOM 588 O O . VAL A 1 77 ? -0.116 5.625 37.558 1.00 96.19 77 VAL A O 1
ATOM 591 N N . SER A 1 78 ? -1.447 7.297 36.843 1.00 94.19 78 SER A N 1
ATOM 592 C CA . SER A 1 78 ? -1.906 7.762 38.142 1.00 94.19 78 SER A CA 1
ATOM 593 C C . SER A 1 78 ? -3.369 7.372 38.303 1.00 94.19 78 SER A C 1
ATOM 595 O O . SER A 1 78 ? -4.202 7.781 37.500 1.00 94.19 78 SER A O 1
ATOM 597 N N . ALA A 1 79 ? -3.679 6.550 39.302 1.00 92.94 79 ALA A N 1
ATOM 598 C CA . ALA A 1 79 ? -5.041 6.131 39.619 1.00 92.94 79 ALA A CA 1
ATOM 599 C C . ALA A 1 79 ? -5.256 6.216 41.132 1.00 92.94 79 ALA A C 1
ATOM 601 O O . ALA A 1 79 ? -4.435 5.714 41.904 1.00 92.94 79 ALA A O 1
ATOM 602 N N . CYS A 1 80 ? -6.336 6.879 41.558 1.00 90.75 80 CYS A N 1
ATOM 603 C CA . CYS A 1 80 ? -6.649 7.105 42.978 1.00 90.75 80 CYS A CA 1
ATOM 604 C C . CYS A 1 80 ? -5.460 7.695 43.776 1.00 90.75 80 CYS A C 1
ATOM 606 O O . CYS A 1 80 ? -5.146 7.244 44.876 1.00 90.75 80 CYS A O 1
ATOM 608 N N . GLY A 1 81 ? -4.733 8.655 43.191 1.00 88.75 81 GLY A N 1
ATOM 609 C CA . GLY A 1 81 ? -3.579 9.307 43.826 1.00 88.75 81 GLY A CA 1
ATOM 610 C C . GLY A 1 81 ? -2.284 8.483 43.855 1.00 88.75 81 GLY A C 1
ATOM 611 O O . GLY A 1 81 ? -1.273 8.971 44.354 1.00 88.75 81 GLY A O 1
ATOM 612 N N . THR A 1 82 ? -2.275 7.262 43.308 1.00 92.19 82 THR A N 1
ATOM 613 C CA . THR A 1 82 ? -1.064 6.435 43.203 1.00 92.19 82 THR A CA 1
ATOM 614 C C . THR A 1 82 ? -0.555 6.395 41.770 1.00 92.19 82 THR A C 1
ATOM 616 O O . THR A 1 82 ? -1.272 5.957 40.874 1.00 92.19 82 THR A O 1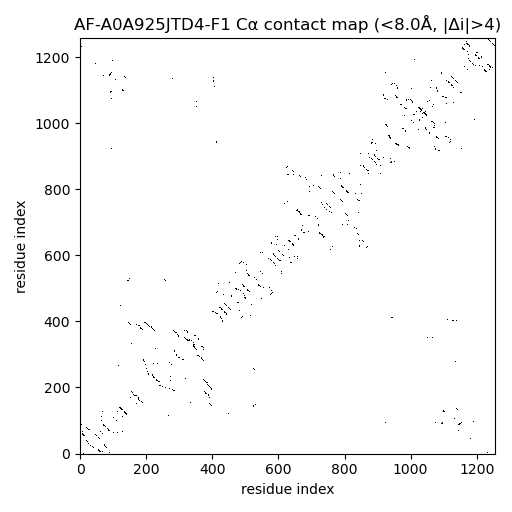
ATOM 619 N N . THR A 1 83 ? 0.710 6.769 41.570 1.00 95.25 83 THR A N 1
ATOM 620 C CA . THR A 1 83 ? 1.392 6.662 40.273 1.00 95.25 83 THR A CA 1
ATOM 621 C C . THR A 1 83 ? 2.220 5.376 40.176 1.00 95.25 83 THR A C 1
ATOM 623 O O . THR A 1 83 ? 2.924 4.976 41.113 1.00 95.25 83 THR A O 1
ATOM 626 N N . ARG A 1 84 ? 2.138 4.701 39.027 1.00 96.44 84 ARG A N 1
ATOM 627 C CA . ARG A 1 84 ? 2.913 3.502 38.684 1.00 96.44 84 ARG A CA 1
ATOM 628 C C . ARG A 1 84 ? 3.411 3.580 37.246 1.00 96.44 84 ARG A C 1
ATOM 630 O O . ARG A 1 84 ? 2.701 4.065 36.372 1.00 96.44 84 ARG A O 1
ATOM 637 N N . GLN A 1 85 ? 4.608 3.053 37.011 1.00 96.75 85 GLN A N 1
ATOM 638 C CA . GLN A 1 85 ? 5.133 2.834 35.668 1.00 96.75 85 GLN A CA 1
ATOM 639 C C . GLN A 1 85 ? 4.813 1.408 35.213 1.00 96.75 85 GLN A C 1
ATOM 641 O O . GLN A 1 85 ? 4.905 0.464 36.001 1.00 96.75 85 GLN A O 1
ATOM 646 N N . PHE A 1 86 ? 4.486 1.243 33.938 1.00 96.25 86 PHE A N 1
ATOM 647 C CA . PHE A 1 86 ? 4.458 -0.054 33.271 1.00 96.25 86 PHE A CA 1
ATOM 648 C C . PHE A 1 86 ? 4.996 0.074 31.847 1.00 96.25 86 PHE A C 1
ATOM 650 O O . PHE A 1 86 ? 5.073 1.171 31.306 1.00 96.25 86 PHE A O 1
ATOM 657 N N . ARG A 1 87 ? 5.346 -1.055 31.231 1.00 95.50 87 ARG A N 1
ATOM 658 C CA . ARG A 1 87 ? 5.746 -1.117 29.824 1.00 95.50 87 ARG A CA 1
ATOM 659 C C . ARG A 1 87 ? 4.817 -2.059 29.078 1.00 95.50 87 ARG A C 1
ATOM 661 O O . ARG A 1 87 ? 4.582 -3.179 29.530 1.00 95.50 87 ARG A O 1
ATOM 668 N N . THR A 1 88 ? 4.285 -1.620 27.947 1.00 95.00 88 THR A N 1
ATOM 669 C CA . THR A 1 88 ? 3.477 -2.473 27.061 1.00 95.00 88 THR A CA 1
ATOM 670 C C . THR A 1 88 ? 4.314 -3.597 26.459 1.00 95.00 88 THR A C 1
ATOM 672 O O . THR A 1 88 ? 5.512 -3.435 26.212 1.00 95.00 88 THR A O 1
ATOM 675 N N . ALA A 1 89 ? 3.679 -4.722 26.145 1.00 91.25 89 ALA A N 1
ATOM 676 C CA . ALA A 1 89 ? 4.351 -5.860 25.533 1.00 91.25 89 ALA A CA 1
ATOM 677 C C . ALA A 1 89 ? 4.779 -5.594 24.074 1.00 91.25 89 ALA A C 1
ATOM 679 O O . ALA A 1 89 ? 4.337 -4.657 23.409 1.00 91.25 89 ALA A O 1
ATOM 680 N N . LEU A 1 90 ? 5.638 -6.474 23.558 1.00 88.75 90 LEU A N 1
ATOM 681 C CA . LEU A 1 90 ? 6.011 -6.529 22.146 1.00 88.75 90 LEU A CA 1
ATOM 682 C C . LEU A 1 90 ? 5.011 -7.387 21.359 1.00 88.75 90 LEU A C 1
ATOM 684 O O . LEU A 1 90 ? 4.603 -8.431 21.871 1.00 88.75 90 LEU A O 1
ATOM 688 N N . PRO A 1 91 ? 4.699 -7.058 20.091 1.00 87.25 91 PRO A N 1
ATOM 689 C CA . PRO A 1 91 ? 4.129 -8.025 19.161 1.00 87.25 91 PRO A CA 1
ATOM 690 C C . PRO A 1 91 ? 5.062 -9.239 19.067 1.00 87.25 91 PRO A C 1
ATOM 692 O O . PRO A 1 91 ? 6.205 -9.136 18.627 1.00 87.25 91 PRO A O 1
ATOM 695 N N . THR A 1 92 ? 4.624 -10.390 19.559 1.00 86.31 92 THR A N 1
ATOM 696 C CA . THR A 1 92 ? 5.479 -11.574 19.731 1.00 86.31 92 THR A CA 1
ATOM 697 C C . THR A 1 92 ? 5.529 -12.446 18.480 1.00 86.31 92 THR A C 1
ATOM 699 O O . THR A 1 92 ? 4.557 -12.522 17.734 1.00 86.31 92 THR A O 1
ATOM 702 N N . MET A 1 93 ? 6.615 -13.192 18.281 1.00 87.69 93 MET A N 1
ATOM 703 C CA . MET A 1 93 ? 6.660 -14.223 17.237 1.00 87.69 93 MET A CA 1
ATOM 704 C C . MET A 1 93 ? 5.558 -15.274 17.456 1.00 87.69 93 MET A C 1
ATOM 706 O O . MET A 1 93 ? 5.224 -15.621 18.591 1.00 87.69 93 MET A O 1
ATOM 710 N N . GLY A 1 94 ? 4.946 -15.736 16.368 1.00 84.06 94 GLY A N 1
ATOM 711 C CA . GLY A 1 94 ? 3.798 -16.638 16.383 1.00 84.06 94 GLY A CA 1
ATOM 712 C C . GLY A 1 94 ? 2.436 -15.953 16.516 1.00 84.06 94 GLY A C 1
ATOM 713 O O . GLY A 1 94 ? 1.430 -16.614 16.260 1.00 84.06 94 GLY A O 1
ATOM 714 N N . SER A 1 95 ? 2.365 -14.650 16.840 1.00 84.56 95 SER A N 1
ATOM 715 C CA . SER A 1 95 ? 1.095 -13.905 16.879 1.00 84.56 95 SER A CA 1
ATOM 716 C C . SER A 1 95 ? 0.579 -13.651 15.460 1.00 84.56 95 SER A C 1
ATOM 718 O O . SER A 1 95 ? 0.831 -12.612 14.841 1.00 84.56 95 SER A O 1
ATOM 720 N N . THR A 1 96 ? -0.099 -14.659 14.929 1.00 85.00 96 THR A N 1
ATOM 721 C CA . THR A 1 96 ? -0.506 -14.738 13.525 1.00 85.00 96 THR A CA 1
ATOM 722 C C . THR A 1 96 ? -2.014 -14.737 13.351 1.00 85.00 96 THR A C 1
ATOM 724 O O . THR A 1 96 ? -2.474 -14.557 12.230 1.00 85.00 96 THR A O 1
ATOM 727 N N . GLN A 1 97 ? -2.790 -14.877 14.431 1.00 86.88 97 GLN A N 1
ATOM 728 C CA . GLN A 1 97 ? -4.246 -14.808 14.357 1.00 86.88 97 GLN A CA 1
ATOM 729 C C . GLN A 1 97 ? -4.683 -13.513 13.657 1.00 86.88 97 GLN A C 1
ATOM 731 O O . GLN A 1 97 ? -4.261 -12.416 14.034 1.00 86.88 97 GLN A O 1
ATOM 736 N N . ALA A 1 98 ? -5.544 -13.647 12.647 1.00 83.00 98 ALA A N 1
ATOM 737 C CA . ALA A 1 98 ? -6.220 -12.502 12.065 1.00 83.00 98 ALA A CA 1
ATOM 738 C C . ALA A 1 98 ? -7.120 -11.849 13.121 1.00 83.00 98 ALA A C 1
ATOM 740 O O . ALA A 1 98 ? -7.850 -12.531 13.840 1.00 83.00 98 ALA A O 1
ATOM 741 N N . ARG A 1 99 ? -7.066 -10.521 13.206 1.00 85.69 99 ARG A N 1
ATOM 742 C CA . ARG A 1 99 ? -7.936 -9.733 14.080 1.00 85.69 99 ARG A CA 1
ATOM 743 C C . ARG A 1 99 ? -8.975 -9.013 13.222 1.00 85.69 99 ARG A C 1
ATOM 745 O O . ARG A 1 99 ? -8.632 -8.591 12.115 1.00 85.69 99 ARG A O 1
ATOM 752 N N . PRO A 1 100 ? -10.220 -8.858 13.701 1.00 85.38 100 PRO A N 1
ATOM 753 C CA . PRO A 1 100 ? -11.143 -7.903 13.116 1.00 85.38 100 PRO A CA 1
ATOM 754 C C . PRO A 1 100 ? -10.484 -6.527 13.093 1.00 85.38 100 PRO A C 1
ATOM 756 O O . PRO A 1 100 ? -9.806 -6.143 14.048 1.00 85.38 100 PRO A O 1
ATOM 759 N N . TYR A 1 101 ? -10.680 -5.795 12.005 1.00 86.62 101 TYR A N 1
ATOM 760 C CA . TYR A 1 101 ? -10.206 -4.422 11.937 1.00 86.62 101 TYR A CA 1
ATOM 761 C C . TYR A 1 101 ? -11.033 -3.564 12.900 1.00 86.62 101 TYR A C 1
ATOM 763 O O . TYR A 1 101 ? -12.258 -3.730 12.957 1.00 86.62 101 TYR A O 1
ATOM 771 N N . PRO A 1 102 ? -10.396 -2.650 13.646 1.00 88.81 102 PRO A N 1
ATOM 772 C CA . PRO A 1 102 ? -11.091 -1.646 14.435 1.00 88.81 102 PRO A CA 1
ATOM 773 C C . PRO A 1 102 ? -12.128 -0.933 13.575 1.00 88.81 102 PRO A C 1
ATOM 775 O O . PRO A 1 102 ? -11.847 -0.565 12.437 1.00 88.81 102 PRO A O 1
ATOM 778 N N . TRP A 1 103 ? -13.340 -0.750 14.081 1.00 91.44 103 TRP A N 1
ATOM 779 C CA . TRP A 1 103 ? -14.427 -0.201 13.278 1.00 91.44 103 TRP A CA 1
ATOM 780 C C . TRP A 1 103 ? -15.026 1.031 13.933 1.00 91.44 103 TRP A C 1
ATOM 782 O O . TRP A 1 103 ? -15.331 1.014 15.126 1.00 91.44 103 TRP A O 1
ATOM 792 N N . SER A 1 104 ? -15.257 2.065 13.127 1.00 90.75 104 SER A N 1
ATOM 793 C CA . SER A 1 104 ? -15.914 3.297 13.553 1.00 90.75 104 SER A CA 1
ATOM 794 C C . SER A 1 104 ? -17.002 3.699 12.569 1.00 90.75 104 SER A C 1
ATOM 796 O O . SER A 1 104 ? -16.801 3.712 11.355 1.00 90.75 104 SER A O 1
ATOM 798 N N . ALA A 1 105 ? -18.169 4.073 13.093 1.00 89.12 105 ALA A N 1
ATOM 799 C CA . ALA A 1 105 ? -19.275 4.547 12.271 1.00 89.12 105 ALA A CA 1
ATOM 800 C C . ALA A 1 105 ? -18.995 5.920 11.634 1.00 89.12 105 ALA A C 1
ATOM 802 O O . ALA A 1 105 ? -19.601 6.289 10.627 1.00 89.12 105 ALA A O 1
ATOM 803 N N . THR A 1 106 ? -18.102 6.699 12.243 1.00 86.31 106 THR A N 1
ATOM 804 C CA . THR A 1 106 ? -17.872 8.106 11.903 1.00 86.31 106 THR A CA 1
ATOM 805 C C . THR A 1 106 ? -16.628 8.311 11.040 1.00 86.31 106 THR A C 1
ATOM 807 O O . THR A 1 106 ? -16.523 9.335 10.353 1.00 86.31 106 THR A O 1
ATOM 810 N N . SER A 1 107 ? -15.707 7.340 11.020 1.00 86.50 107 SER A N 1
ATOM 811 C CA . SER A 1 107 ? -14.514 7.407 10.177 1.00 86.50 107 SER A CA 1
ATOM 812 C C . SER A 1 107 ? -14.849 7.208 8.695 1.00 86.50 107 SER A C 1
ATOM 814 O O . SER A 1 107 ? -15.889 6.664 8.310 1.00 86.50 107 SER A O 1
ATOM 816 N N . TYR A 1 108 ? -13.981 7.727 7.826 1.00 83.88 108 TYR A N 1
ATOM 817 C CA . TYR A 1 108 ? -14.207 7.746 6.380 1.00 83.88 108 TYR A CA 1
ATOM 818 C C . TYR A 1 108 ? -14.268 6.347 5.758 1.00 83.88 108 TYR A C 1
ATOM 820 O O . TYR A 1 108 ? -15.197 6.023 5.015 1.00 83.88 108 TYR A O 1
ATOM 828 N N . ASP A 1 109 ? -13.271 5.536 6.080 1.00 85.62 109 ASP A N 1
ATOM 829 C CA . ASP A 1 109 ? -13.069 4.159 5.642 1.00 85.62 109 ASP A CA 1
ATOM 830 C C . ASP A 1 109 ? -13.715 3.153 6.605 1.00 85.62 109 ASP A C 1
ATOM 832 O O . ASP A 1 109 ? -13.485 1.948 6.505 1.00 85.62 109 ASP A O 1
ATOM 836 N N . ARG A 1 110 ? -14.521 3.630 7.564 1.00 90.75 110 ARG A N 1
ATOM 837 C CA . ARG A 1 110 ? -15.102 2.819 8.642 1.00 90.75 110 ARG A CA 1
ATOM 838 C C . ARG A 1 110 ? -14.060 2.004 9.426 1.00 90.75 110 ARG A C 1
ATOM 840 O O . ARG A 1 110 ? -14.429 1.106 10.175 1.00 90.75 110 ARG A O 1
ATOM 847 N N . HIS A 1 111 ? -12.775 2.327 9.280 1.00 89.31 111 HIS A N 1
ATOM 848 C CA . HIS A 1 111 ? -11.672 1.791 10.058 1.00 89.31 111 HIS A CA 1
ATOM 849 C C . HIS A 1 111 ? -11.425 2.779 11.200 1.00 89.31 111 HIS A C 1
ATOM 851 O O . HIS A 1 111 ? -11.325 3.984 10.963 1.00 89.31 111 HIS A O 1
ATOM 857 N N . ASP A 1 112 ? -11.394 2.315 12.446 1.00 91.25 112 ASP A N 1
ATOM 858 C CA . ASP A 1 112 ? -11.132 3.186 13.601 1.00 91.25 112 ASP A CA 1
ATOM 859 C C . ASP A 1 112 ? -9.627 3.449 13.735 1.00 91.25 112 ASP A C 1
ATOM 861 O O . ASP A 1 112 ? -8.964 2.987 14.660 1.00 91.25 112 ASP A O 1
ATOM 865 N N . ASN A 1 113 ? -9.077 4.119 12.727 1.00 91.19 113 ASN A N 1
ATOM 866 C CA . ASN A 1 113 ? -7.705 4.592 12.698 1.00 91.19 113 ASN A CA 1
ATOM 867 C C . ASN A 1 113 ? -7.551 5.878 13.527 1.00 91.19 113 ASN A C 1
ATOM 869 O O . ASN A 1 113 ? -8.513 6.634 13.698 1.00 91.19 113 ASN A O 1
ATOM 873 N N . PRO A 1 114 ? -6.337 6.173 14.018 1.00 91.25 114 PRO A N 1
ATOM 874 C CA . PRO A 1 114 ? -6.031 7.475 14.589 1.00 91.25 114 PRO A CA 1
ATOM 875 C C . PRO A 1 114 ? -6.287 8.590 13.571 1.00 91.25 114 PRO A C 1
ATOM 877 O O . PRO A 1 114 ? -5.836 8.503 12.431 1.00 91.25 114 PRO A O 1
ATOM 880 N N . THR A 1 115 ? -6.957 9.664 13.996 1.00 88.19 115 THR A N 1
ATOM 881 C CA . THR A 1 115 ? -7.075 10.864 13.161 1.00 88.19 115 THR A CA 1
ATOM 882 C C . THR A 1 115 ? -5.701 11.495 12.980 1.00 88.19 115 THR A C 1
ATOM 884 O O . THR A 1 115 ? -5.059 11.912 13.953 1.00 88.19 115 THR A O 1
ATOM 887 N N . ILE A 1 116 ? -5.272 11.576 11.730 1.00 88.00 116 ILE A N 1
ATOM 888 C CA . ILE A 1 116 ? -4.031 12.184 11.297 1.00 88.00 116 ILE A CA 1
ATOM 889 C C . ILE A 1 116 ? -4.161 13.696 11.428 1.00 88.00 116 ILE A C 1
ATOM 891 O O . ILE A 1 116 ? -5.033 14.338 10.839 1.00 88.00 116 ILE A O 1
ATOM 895 N N . ASP A 1 117 ? -3.262 14.275 12.213 1.00 85.56 117 ASP A N 1
ATOM 896 C CA . ASP A 1 117 ? -3.058 15.709 12.216 1.00 85.56 117 ASP A CA 1
ATOM 897 C C . ASP A 1 117 ? -2.267 16.062 10.950 1.00 85.56 117 ASP A C 1
ATOM 899 O O . ASP A 1 117 ? -1.186 15.538 10.683 1.00 85.56 117 ASP A O 1
ATOM 903 N N . TRP A 1 118 ? -2.860 16.910 10.120 1.00 79.94 118 TRP A N 1
ATOM 904 C CA . TRP A 1 118 ? -2.265 17.367 8.869 1.00 79.94 118 TRP A CA 1
ATOM 905 C C . TRP A 1 118 ? -1.709 18.790 8.986 1.00 79.94 118 TRP A C 1
ATOM 907 O O . TRP A 1 118 ? -1.397 19.419 7.971 1.00 79.94 118 TRP A O 1
ATOM 917 N N . SER A 1 119 ? -1.617 19.340 10.198 1.00 76.50 119 SER A N 1
ATOM 918 C CA . SER A 1 119 ? -0.926 20.601 10.445 1.00 76.50 119 SER A CA 1
ATOM 919 C C . SER A 1 119 ? 0.586 20.457 10.199 1.00 76.50 119 SER A C 1
ATOM 921 O O . SER A 1 119 ? 1.140 19.361 10.313 1.00 76.50 119 SER A O 1
ATOM 923 N N . PRO A 1 120 ? 1.305 21.550 9.888 1.00 71.50 120 PRO A N 1
ATOM 924 C CA . PRO A 1 120 ? 2.761 21.523 9.768 1.00 71.50 120 PRO A CA 1
ATOM 925 C C . PRO A 1 120 ? 3.471 21.002 11.028 1.00 71.50 120 PRO A C 1
ATOM 927 O O . PRO A 1 120 ? 4.526 20.385 10.915 1.00 71.50 120 PRO A O 1
ATOM 930 N N . SER A 1 121 ? 2.886 21.204 12.216 1.00 73.31 121 SER A N 1
ATOM 931 C CA . SER A 1 121 ? 3.399 20.699 13.499 1.00 73.31 121 SER A CA 1
ATOM 932 C C . SER A 1 121 ? 3.251 19.187 13.686 1.00 73.31 121 SER A C 1
ATOM 934 O O . SER A 1 121 ? 3.887 18.616 14.566 1.00 73.31 121 SER A O 1
ATOM 936 N N . ALA A 1 122 ? 2.440 18.517 12.869 1.00 73.06 122 ALA A N 1
ATOM 937 C CA . ALA A 1 122 ? 2.114 17.106 13.043 1.00 73.06 122 ALA A CA 1
ATOM 938 C C . ALA A 1 122 ? 3.208 16.128 12.596 1.00 73.06 122 ALA A C 1
ATOM 940 O O . ALA A 1 122 ? 3.059 14.919 12.754 1.00 73.06 122 ALA A O 1
ATOM 941 N N . PHE A 1 123 ? 4.292 16.621 12.004 1.00 69.25 123 PHE A N 1
ATOM 942 C CA . PHE A 1 123 ? 5.338 15.778 11.434 1.00 69.25 123 PHE A CA 1
ATOM 943 C C . PHE A 1 123 ? 6.114 14.970 12.489 1.00 69.25 123 PHE A C 1
ATOM 945 O O . PHE A 1 123 ? 6.498 13.824 12.249 1.00 69.25 123 PHE A O 1
ATOM 952 N N . ASP A 1 124 ? 6.273 15.540 13.682 1.00 76.44 124 ASP A N 1
ATOM 953 C CA . ASP A 1 124 ? 6.925 14.864 14.808 1.00 76.44 124 ASP A CA 1
ATOM 954 C C . ASP A 1 124 ? 5.938 13.992 15.589 1.00 76.44 124 ASP A C 1
ATOM 956 O O . ASP A 1 124 ? 6.333 13.208 16.457 1.00 76.44 124 ASP A O 1
ATOM 960 N N . LYS A 1 125 ? 4.645 14.098 15.258 1.00 87.75 125 LYS A N 1
ATOM 961 C CA . LYS A 1 125 ? 3.595 13.316 15.887 1.00 87.75 125 LYS A CA 1
ATOM 962 C C . LYS A 1 125 ? 3.675 11.876 15.406 1.00 87.75 125 LYS A C 1
ATOM 964 O O . LYS A 1 125 ? 3.823 11.582 14.218 1.00 87.75 125 LYS A O 1
ATOM 969 N N . THR A 1 126 ? 3.560 10.972 16.365 1.00 92.06 126 THR A N 1
ATOM 970 C CA . THR A 1 126 ? 3.406 9.550 16.098 1.00 92.06 126 THR A CA 1
ATOM 971 C C . THR A 1 126 ? 1.931 9.172 16.157 1.00 92.06 126 THR A C 1
ATOM 973 O O . THR A 1 126 ? 1.140 9.803 16.860 1.00 92.06 126 THR A O 1
ATOM 976 N N . TYR A 1 127 ? 1.567 8.164 15.374 1.00 93.69 127 TYR A N 1
ATOM 977 C CA . TYR A 1 127 ? 0.224 7.613 15.284 1.00 93.69 127 TYR A CA 1
ATOM 978 C C . TYR A 1 127 ? 0.294 6.107 15.503 1.00 93.69 127 TYR A C 1
ATOM 980 O O . TYR A 1 127 ? 1.133 5.447 14.884 1.00 93.69 127 TYR A O 1
ATOM 988 N N . PRO A 1 128 ? -0.538 5.538 16.374 1.00 94.38 128 PRO A N 1
ATOM 989 C CA . PRO A 1 128 ? -0.496 4.111 16.644 1.00 94.38 128 PRO A CA 1
ATOM 990 C C . PRO A 1 128 ? -1.268 3.318 15.587 1.00 94.38 128 PRO A C 1
ATOM 992 O O . PRO A 1 128 ? -2.368 3.689 15.189 1.00 94.38 128 PRO A O 1
ATOM 995 N N . ASP A 1 129 ? -0.727 2.177 15.168 1.00 93.62 129 ASP A N 1
ATOM 996 C CA . ASP A 1 129 ? -1.520 1.135 14.524 1.00 93.62 129 ASP A CA 1
ATOM 997 C C . ASP A 1 129 ? -2.481 0.535 15.562 1.00 93.62 129 ASP A C 1
ATOM 999 O O . ASP A 1 129 ? -2.015 -0.021 16.561 1.00 93.62 129 ASP A O 1
ATOM 1003 N N . PRO A 1 130 ? -3.804 0.607 15.358 1.00 91.19 130 PRO A N 1
ATOM 1004 C CA . PRO A 1 130 ? -4.759 0.184 16.377 1.00 91.19 130 PRO A CA 1
ATOM 1005 C C . PRO A 1 130 ? -4.802 -1.340 16.585 1.00 91.19 130 PRO A C 1
ATOM 1007 O O . PRO A 1 130 ? -5.340 -1.801 17.588 1.00 91.19 130 PRO A O 1
ATOM 1010 N N . VAL A 1 131 ? -4.205 -2.131 15.685 1.00 88.94 131 VAL A N 1
ATOM 1011 C CA . VAL A 1 131 ? -4.139 -3.597 15.780 1.00 88.94 131 VAL A CA 1
ATOM 1012 C C . VAL A 1 131 ? -2.893 -4.051 16.541 1.00 88.94 131 VAL A C 1
ATOM 1014 O O . VAL A 1 131 ? -2.949 -5.027 17.292 1.00 88.94 131 VAL A O 1
ATOM 1017 N N . THR A 1 132 ? -1.754 -3.382 16.346 1.00 91.25 132 THR A N 1
ATOM 1018 C CA . THR A 1 132 ? -0.456 -3.862 16.858 1.00 91.25 132 THR A CA 1
ATOM 1019 C C . THR A 1 132 ? 0.282 -2.897 17.778 1.00 91.25 132 THR A C 1
ATOM 1021 O O . THR A 1 132 ? 1.260 -3.309 18.401 1.00 91.25 132 THR A O 1
ATOM 1024 N N . GLY A 1 133 ? -0.150 -1.638 17.867 1.00 93.44 133 GLY A N 1
ATOM 1025 C CA . GLY A 1 133 ? 0.516 -0.585 18.636 1.00 93.44 133 GLY A CA 1
ATOM 1026 C C . GLY A 1 133 ? 1.790 -0.053 17.971 1.00 93.44 133 GLY A C 1
ATOM 1027 O O . GLY A 1 133 ? 2.527 0.719 18.583 1.00 93.44 133 GLY A O 1
ATOM 1028 N N . ILE A 1 134 ? 2.098 -0.457 16.731 1.00 94.56 134 ILE A N 1
ATOM 1029 C CA . ILE A 1 134 ? 3.258 0.070 16.000 1.00 94.56 134 ILE A CA 1
ATOM 1030 C C . ILE A 1 134 ? 3.094 1.569 15.768 1.00 94.56 134 ILE A C 1
ATOM 1032 O O . ILE A 1 134 ? 2.048 2.028 15.320 1.00 94.56 134 ILE A O 1
ATOM 1036 N N . ARG A 1 135 ? 4.153 2.330 16.046 1.00 94.50 135 ARG A N 1
ATOM 1037 C CA . ARG A 1 135 ? 4.182 3.777 15.830 1.00 94.50 135 ARG A CA 1
ATOM 1038 C C . ARG A 1 135 ? 4.419 4.086 14.359 1.00 94.50 135 ARG A C 1
ATOM 1040 O O . ARG A 1 135 ? 5.345 3.547 13.752 1.00 94.50 135 ARG A O 1
ATOM 1047 N N . TYR A 1 136 ? 3.649 5.025 13.838 1.00 93.81 136 TYR A N 1
ATOM 1048 C CA . TYR A 1 136 ? 3.818 5.606 12.519 1.00 93.81 136 TYR A CA 1
ATOM 1049 C C . TYR A 1 136 ? 4.096 7.093 12.596 1.00 93.81 136 TYR A C 1
ATOM 1051 O O . TYR A 1 136 ? 3.450 7.807 13.352 1.00 93.81 136 TYR A O 1
ATOM 1059 N N . LYS A 1 137 ? 5.007 7.571 11.753 1.00 91.50 137 LYS A N 1
ATOM 1060 C CA . LYS A 1 137 ? 5.117 8.990 11.403 1.00 91.50 137 LYS A CA 1
ATOM 1061 C C . LYS A 1 137 ? 4.695 9.177 9.954 1.00 91.50 137 LYS A C 1
ATOM 1063 O O . LYS A 1 137 ? 5.001 8.337 9.107 1.00 91.50 137 LYS A O 1
ATOM 1068 N N . VAL A 1 138 ? 4.022 10.282 9.662 1.00 88.06 138 VAL A N 1
ATOM 1069 C CA . VAL A 1 138 ? 3.729 10.679 8.283 1.00 88.06 138 VAL A CA 1
ATOM 1070 C C . VAL A 1 138 ? 4.992 11.319 7.713 1.00 88.06 138 VAL A C 1
ATOM 1072 O O . VAL A 1 138 ? 5.403 12.386 8.155 1.00 88.06 138 VAL A O 1
ATOM 1075 N N . LEU A 1 139 ? 5.628 10.668 6.738 1.00 83.56 139 LEU A N 1
ATOM 1076 C CA . LEU A 1 139 ? 6.854 11.177 6.115 1.00 83.56 139 LEU A CA 1
ATOM 1077 C C . LEU A 1 139 ? 6.599 12.383 5.223 1.00 83.56 139 LEU A C 1
ATOM 1079 O O . LEU A 1 139 ? 7.539 13.100 4.890 1.00 83.56 139 LEU A O 1
ATOM 1083 N N . ASN A 1 140 ? 5.349 12.579 4.804 1.00 76.88 140 ASN A N 1
ATOM 1084 C CA . ASN A 1 140 ? 5.013 13.544 3.790 1.00 76.88 140 ASN A CA 1
ATOM 1085 C C . ASN A 1 140 ? 4.209 14.734 4.338 1.00 76.88 140 ASN A C 1
ATOM 1087 O O . ASN A 1 140 ? 3.065 14.550 4.713 1.00 76.88 140 ASN A O 1
ATOM 1091 N N . ARG A 1 141 ? 4.779 15.956 4.433 1.00 70.88 141 ARG A N 1
ATOM 1092 C CA . ARG A 1 141 ? 4.103 17.109 5.071 1.00 70.88 141 ARG A CA 1
ATOM 1093 C C . ARG A 1 141 ? 3.065 17.770 4.171 1.00 70.88 141 ARG A C 1
ATOM 1095 O O . ARG A 1 141 ? 3.073 17.627 2.951 1.00 70.88 141 ARG A O 1
ATOM 1102 N N . THR A 1 142 ? 2.153 18.496 4.799 1.00 64.31 142 THR A N 1
ATOM 1103 C CA . THR A 1 142 ? 1.187 19.364 4.124 1.00 64.31 142 THR A CA 1
ATOM 1104 C C . THR A 1 142 ? 1.877 20.669 3.724 1.00 64.31 142 THR A C 1
ATOM 1106 O O . THR A 1 142 ? 2.622 21.250 4.512 1.00 64.31 142 THR A O 1
ATOM 1109 N N . GLY A 1 143 ? 1.677 21.129 2.492 1.00 59.44 143 GLY A N 1
ATOM 1110 C CA . GLY A 1 143 ? 2.367 22.274 1.894 1.00 59.44 143 GLY A CA 1
ATOM 1111 C C . GLY A 1 143 ? 3.782 21.996 1.388 1.00 59.44 143 GLY A C 1
ATOM 1112 O O . GLY A 1 143 ? 4.270 22.741 0.533 1.00 59.44 143 GLY A O 1
ATOM 1113 N N . GLU A 1 144 ? 4.415 20.909 1.832 1.00 56.97 144 GLU A N 1
ATOM 1114 C CA . GLU A 1 144 ? 5.601 20.365 1.172 1.00 56.97 144 GLU A CA 1
ATOM 1115 C C . GLU A 1 144 ? 5.189 19.669 -0.121 1.00 56.97 144 GLU A C 1
ATOM 1117 O O . GLU A 1 144 ? 4.159 19.005 -0.173 1.00 56.97 144 GLU A O 1
ATOM 1122 N N . TRP A 1 145 ? 5.975 19.851 -1.183 1.00 58.62 145 TRP A N 1
ATOM 1123 C CA . TRP A 1 145 ? 5.655 19.335 -2.525 1.00 58.62 145 TRP A CA 1
ATOM 1124 C C . TRP A 1 145 ? 4.319 19.839 -3.036 1.00 58.62 145 TRP A C 1
ATOM 1126 O O . TRP A 1 145 ? 3.508 19.106 -3.608 1.00 58.62 145 TRP A O 1
ATOM 1136 N N . SER A 1 146 ? 4.094 21.120 -2.800 1.00 59.91 146 SER A N 1
ATOM 1137 C CA . SER A 1 146 ? 2.921 21.769 -3.302 1.00 59.91 146 SER A CA 1
ATOM 1138 C C . SER A 1 146 ? 3.110 22.203 -4.748 1.00 59.91 146 SER A C 1
ATOM 1140 O O . SER A 1 146 ? 4.103 22.837 -5.102 1.00 59.91 146 SER A O 1
ATOM 1142 N N . PHE A 1 147 ? 2.148 21.888 -5.610 1.00 62.44 147 PHE A N 1
ATOM 1143 C CA . PHE A 1 147 ? 1.950 22.712 -6.799 1.00 62.44 147 PHE A CA 1
ATOM 1144 C C . PHE A 1 147 ? 1.030 23.864 -6.406 1.00 62.44 147 PHE A C 1
ATOM 1146 O O . PHE A 1 147 ? 0.157 23.720 -5.549 1.00 62.44 147 PHE A O 1
ATOM 1153 N N . GLN A 1 148 ? 1.193 25.000 -7.069 1.00 64.56 148 GLN A N 1
ATOM 1154 C CA . GLN A 1 148 ? 0.243 26.094 -6.992 1.00 64.56 148 GLN A CA 1
ATOM 1155 C C . GLN A 1 148 ? -0.233 26.405 -8.402 1.00 64.56 148 GLN A C 1
ATOM 1157 O O . GLN A 1 148 ? 0.557 26.763 -9.275 1.00 64.56 148 GLN A O 1
ATOM 1162 N N . GLY A 1 149 ? -1.536 26.274 -8.631 1.00 64.94 149 GLY A N 1
ATOM 1163 C CA . GLY A 1 149 ? -2.133 26.793 -9.850 1.00 64.94 149 GLY A CA 1
ATOM 1164 C C . GLY A 1 149 ? -2.141 28.319 -9.814 1.00 64.94 149 GLY A C 1
ATOM 1165 O O . GLY A 1 149 ? -2.478 28.919 -8.787 1.00 64.94 149 GLY A O 1
ATOM 1166 N N . GLY A 1 150 ? -1.836 28.957 -10.947 1.00 67.31 150 GLY A N 1
ATOM 1167 C CA . GLY A 1 150 ? -2.144 30.375 -11.145 1.00 67.31 150 GLY A CA 1
ATOM 1168 C C . GLY A 1 150 ? -3.645 30.671 -10.947 1.00 67.31 150 GLY A C 1
ATOM 1169 O O . GLY A 1 150 ? -4.438 29.754 -10.719 1.00 67.31 150 GLY A O 1
ATOM 1170 N N . PRO A 1 151 ? -4.080 31.942 -11.012 1.00 73.00 151 PRO A N 1
ATOM 1171 C CA . PRO A 1 151 ? -5.504 32.276 -11.023 1.00 73.00 151 PRO A CA 1
ATOM 1172 C C . PRO A 1 151 ? -6.238 31.510 -12.133 1.00 73.00 151 PRO A C 1
ATOM 1174 O O . PRO A 1 151 ? -6.046 31.781 -13.317 1.00 73.00 151 PRO A O 1
ATOM 1177 N N . ASN A 1 152 ? -7.088 30.565 -11.748 1.00 78.88 152 ASN A N 1
ATOM 1178 C CA . ASN A 1 152 ? -7.885 29.750 -12.651 1.00 78.88 152 ASN A CA 1
ATOM 1179 C C . ASN A 1 152 ? -9.342 30.216 -12.645 1.00 78.88 152 ASN A C 1
ATOM 1181 O O . ASN A 1 152 ? -9.832 30.800 -11.675 1.00 78.88 152 ASN A O 1
ATOM 1185 N N . ARG A 1 153 ? -10.043 29.958 -13.747 1.00 85.38 153 ARG A N 1
ATOM 1186 C CA . ARG A 1 153 ? -11.475 30.248 -13.864 1.00 85.38 153 ARG A CA 1
ATOM 1187 C C . ARG A 1 153 ? -12.266 29.072 -13.333 1.00 85.38 153 ARG A C 1
ATOM 1189 O O . ARG A 1 153 ? -11.955 27.931 -13.669 1.00 85.38 153 ARG A O 1
ATOM 1196 N N . PHE A 1 154 ? -13.311 29.358 -12.569 1.00 88.06 154 PHE A N 1
ATOM 1197 C CA . PHE A 1 154 ? -14.327 28.359 -12.257 1.00 88.06 154 PHE A CA 1
ATOM 1198 C C . PHE A 1 154 ? -14.914 27.780 -13.547 1.00 88.06 154 PHE A C 1
ATOM 1200 O O . PHE A 1 154 ? -15.036 28.478 -14.553 1.00 88.06 154 PHE A O 1
ATOM 1207 N N . TRP A 1 155 ? -15.254 26.497 -13.514 1.00 85.56 155 TRP A N 1
ATOM 1208 C CA . TRP A 1 155 ? -15.727 25.774 -14.689 1.00 85.56 155 TRP A CA 1
ATOM 1209 C C . TRP A 1 155 ? -17.165 26.100 -15.036 1.00 85.56 155 TRP A C 1
ATOM 1211 O O . TRP A 1 155 ? -17.513 26.189 -16.203 1.00 85.56 155 TRP A O 1
ATOM 1221 N N . THR A 1 156 ? -18.019 26.261 -14.035 1.00 90.06 156 THR A N 1
ATOM 1222 C CA . THR A 1 156 ? -19.425 26.585 -14.253 1.00 90.06 156 THR A CA 1
ATOM 1223 C C . THR A 1 156 ? -20.021 27.190 -12.987 1.00 90.06 156 THR A C 1
ATOM 1225 O O . THR A 1 156 ? -19.334 27.352 -11.971 1.00 90.06 156 THR A O 1
ATOM 1228 N N . ARG A 1 157 ? -21.301 27.544 -13.045 1.00 92.88 157 ARG A N 1
ATOM 1229 C CA . ARG A 1 157 ? -22.087 28.059 -11.923 1.00 92.88 157 ARG A CA 1
ATOM 1230 C C . ARG A 1 157 ? -23.445 27.364 -11.854 1.00 92.88 157 ARG A C 1
ATOM 1232 O O . ARG A 1 157 ? -23.823 26.711 -12.809 1.00 92.88 157 ARG A O 1
ATOM 1239 N N . SER A 1 158 ? -24.189 27.513 -10.765 1.00 93.12 158 SER A N 1
ATOM 1240 C CA . SER A 1 158 ? -25.618 27.198 -10.703 1.00 93.12 158 SER A CA 1
ATOM 1241 C C . SER A 1 158 ? -26.366 28.183 -9.808 1.00 93.12 158 SER A C 1
ATOM 1243 O O . SER A 1 158 ? -25.774 28.825 -8.935 1.00 93.12 158 SER A O 1
ATOM 1245 N N . GLY A 1 159 ? -27.664 28.354 -10.064 1.00 90.94 159 GLY A N 1
ATOM 1246 C CA . GLY A 1 159 ? -28.476 29.349 -9.366 1.00 90.94 159 GLY A CA 1
ATOM 1247 C C . GLY A 1 159 ? -28.186 30.777 -9.838 1.00 90.94 159 GLY A C 1
ATOM 1248 O O . GLY A 1 159 ? -27.979 31.025 -11.028 1.00 90.94 159 GLY A O 1
ATOM 1249 N N . GLY A 1 160 ? -28.184 31.733 -8.905 1.00 88.56 160 GLY A N 1
ATOM 1250 C CA . GLY A 1 160 ? -28.033 33.153 -9.230 1.00 88.56 160 GLY A CA 1
ATOM 1251 C C . GLY A 1 160 ? -29.346 33.861 -9.583 1.00 88.56 160 GLY A C 1
ATOM 1252 O O . GLY A 1 160 ? -29.341 34.840 -10.326 1.00 88.56 160 GLY A O 1
ATOM 1253 N N . VAL A 1 161 ? -30.485 33.398 -9.058 1.00 93.06 161 VAL A N 1
ATOM 1254 C CA . VAL A 1 161 ? -31.750 34.150 -9.151 1.00 93.06 161 VAL A CA 1
ATOM 1255 C C . VAL A 1 161 ? -31.546 35.532 -8.522 1.00 93.06 161 VAL A C 1
ATOM 1257 O O . VAL A 1 161 ? -31.086 35.634 -7.390 1.00 93.06 161 VAL A O 1
ATOM 1260 N N . GLY A 1 162 ? -31.863 36.608 -9.244 1.00 92.06 162 GLY A N 1
ATOM 1261 C CA . GLY A 1 162 ? -31.614 37.983 -8.783 1.00 92.06 162 GLY A CA 1
ATOM 1262 C C . GLY A 1 162 ? -30.184 38.496 -9.008 1.00 92.06 162 GLY A C 1
ATOM 1263 O O . GLY A 1 162 ? -29.857 39.586 -8.537 1.00 92.06 162 GLY A O 1
ATOM 1264 N N . TRP A 1 163 ? -29.346 37.742 -9.729 1.00 95.25 163 TRP A N 1
ATOM 1265 C CA . TRP A 1 163 ? -28.064 38.215 -10.253 1.00 95.25 163 TRP A CA 1
ATOM 1266 C C . TRP A 1 163 ? -28.218 38.705 -11.698 1.00 95.25 163 TRP A C 1
ATOM 1268 O O . TRP A 1 163 ? -28.845 38.048 -12.528 1.00 95.25 163 TRP A O 1
ATOM 1278 N N . THR A 1 164 ? -27.582 39.826 -12.027 1.00 95.38 164 THR A N 1
ATOM 1279 C CA . THR A 1 164 ? -27.474 40.358 -13.392 1.00 95.38 164 THR A CA 1
ATOM 1280 C C . THR A 1 164 ? -26.157 39.909 -14.015 1.00 95.38 164 THR A C 1
ATOM 1282 O O . THR A 1 164 ? -25.094 40.081 -13.416 1.00 95.38 164 THR A O 1
ATOM 1285 N N . ASN A 1 165 ? -26.214 39.358 -15.230 1.00 92.75 165 ASN A N 1
ATOM 1286 C CA . ASN A 1 165 ? -25.076 38.762 -15.944 1.00 92.75 165 ASN A CA 1
ATOM 1287 C C . ASN A 1 165 ? -24.281 37.728 -15.116 1.00 92.75 165 ASN A C 1
ATOM 1289 O O . ASN A 1 165 ? -23.055 37.807 -15.058 1.00 92.75 165 ASN A O 1
ATOM 1293 N N . PRO A 1 166 ? -24.930 36.734 -14.480 1.00 92.19 166 PRO A N 1
ATOM 1294 C CA . PRO A 1 166 ? -24.255 35.784 -13.590 1.00 92.19 166 PRO A CA 1
ATOM 1295 C C . PRO A 1 166 ? -23.142 34.959 -14.261 1.00 92.19 166 PRO A C 1
ATOM 1297 O O . PRO A 1 166 ? -22.246 34.481 -13.574 1.00 92.19 166 PRO A O 1
ATOM 1300 N N . ALA A 1 167 ? -23.140 34.816 -15.592 1.00 88.38 167 ALA A N 1
ATOM 1301 C CA . ALA A 1 167 ? -22.035 34.191 -16.329 1.00 88.38 167 ALA A CA 1
ATOM 1302 C C . ALA A 1 167 ? -20.711 34.973 -16.209 1.00 88.38 167 ALA A C 1
ATOM 1304 O O . ALA A 1 167 ? -19.638 34.372 -16.176 1.00 88.38 167 ALA A O 1
ATOM 1305 N N . ASN A 1 168 ? -20.777 36.300 -16.051 1.00 91.69 168 ASN A N 1
ATOM 1306 C CA . ASN A 1 168 ? -19.595 37.142 -15.870 1.00 91.69 168 ASN A CA 1
ATOM 1307 C C . ASN A 1 168 ? -18.870 36.867 -14.547 1.00 91.69 168 ASN A C 1
ATOM 1309 O O . ASN A 1 168 ? -17.704 37.221 -14.412 1.00 91.69 168 ASN A O 1
ATOM 1313 N N . LEU A 1 169 ? -19.522 36.198 -13.589 1.00 90.62 169 LEU A N 1
ATOM 1314 C CA . LEU A 1 169 ? -18.907 35.835 -12.316 1.00 90.62 169 LEU A CA 1
ATOM 1315 C C . LEU A 1 169 ? -17.700 34.905 -12.501 1.00 90.62 169 LEU A C 1
ATOM 1317 O O . LEU A 1 169 ? -16.806 34.916 -11.670 1.00 90.62 169 LEU A O 1
ATOM 1321 N N . ILE A 1 170 ? -17.666 34.114 -13.575 1.00 89.94 170 ILE A N 1
ATOM 1322 C CA . ILE A 1 170 ? -16.609 33.128 -13.852 1.00 89.94 170 ILE A CA 1
ATOM 1323 C C . ILE A 1 170 ? -15.880 33.415 -15.175 1.00 89.94 170 ILE A C 1
ATOM 1325 O O . ILE A 1 170 ? -15.160 32.566 -15.703 1.00 89.94 170 ILE A O 1
ATOM 1329 N N . ALA A 1 171 ? -16.079 34.611 -15.738 1.00 84.69 171 ALA A N 1
ATOM 1330 C CA . ALA A 1 171 ? -15.525 34.983 -17.030 1.00 84.69 171 ALA A CA 1
ATOM 1331 C C . ALA A 1 171 ? -13.996 35.111 -17.003 1.00 84.69 171 ALA A C 1
ATOM 1333 O O . ALA A 1 171 ? -13.370 35.432 -15.992 1.00 84.69 171 ALA A O 1
ATOM 1334 N N . THR A 1 172 ? -13.399 34.896 -18.174 1.00 78.75 172 THR A N 1
ATOM 1335 C CA . THR A 1 172 ? -11.968 35.071 -18.441 1.00 78.75 172 THR A CA 1
ATOM 1336 C C . THR A 1 172 ? -11.442 36.440 -18.072 1.00 78.75 172 THR A C 1
ATOM 1338 O O . THR A 1 172 ? -10.406 36.573 -17.404 1.00 78.75 172 THR A O 1
ATOM 1341 N N . ASP A 1 173 ? -12.154 37.424 -18.603 1.00 80.75 173 ASP A N 1
ATOM 1342 C CA . ASP A 1 173 ? -11.827 38.820 -18.518 1.00 80.75 173 ASP A CA 1
ATOM 1343 C C . ASP A 1 173 ? -12.336 39.327 -17.176 1.00 80.75 173 ASP A C 1
ATOM 1345 O O . ASP A 1 173 ? -13.533 39.290 -16.895 1.00 80.75 173 ASP A O 1
ATOM 1349 N N . ALA A 1 174 ? -11.403 39.780 -16.341 1.00 74.25 174 ALA A N 1
ATOM 1350 C CA . ALA A 1 174 ? -11.725 40.319 -15.029 1.00 74.25 174 ALA A CA 1
ATOM 1351 C C . ALA A 1 174 ? -12.518 41.638 -15.118 1.00 74.25 174 ALA A C 1
ATOM 1353 O O . ALA A 1 174 ? -13.077 42.067 -14.110 1.00 74.25 174 ALA A O 1
ATOM 1354 N N . ALA A 1 175 ? -12.589 42.274 -16.298 1.00 78.50 175 ALA A N 1
ATOM 1355 C CA . ALA A 1 175 ? -13.442 43.434 -16.545 1.00 78.50 175 ALA A CA 1
ATOM 1356 C C . ALA A 1 175 ? -14.937 43.073 -16.625 1.00 78.50 175 ALA A C 1
ATOM 1358 O O . ALA A 1 175 ? -15.795 43.923 -16.378 1.00 78.50 175 ALA A O 1
ATOM 1359 N N . LEU A 1 176 ? -15.272 41.816 -16.934 1.00 84.19 176 LEU A N 1
ATOM 1360 C CA . LEU A 1 176 ? -16.650 41.339 -16.968 1.00 84.19 176 LEU A CA 1
ATOM 1361 C C . LEU A 1 176 ? -17.094 40.948 -15.557 1.00 84.19 176 LEU A C 1
ATOM 1363 O O . LEU A 1 176 ? -16.609 39.969 -15.000 1.00 84.19 176 LEU A O 1
ATOM 1367 N N . VAL A 1 177 ? -18.057 41.684 -14.995 1.00 88.00 177 VAL A N 1
ATOM 1368 C CA . VAL A 1 177 ? -18.590 41.455 -13.639 1.00 88.00 177 VAL A CA 1
ATOM 1369 C C . VAL A 1 177 ? -20.064 41.043 -13.653 1.00 88.00 177 VAL A C 1
ATOM 1371 O O . VAL A 1 177 ? -20.855 41.529 -14.468 1.00 88.00 177 VAL A O 1
ATOM 1374 N N . ALA A 1 178 ? -20.440 40.153 -12.737 1.00 92.69 178 ALA A N 1
ATOM 1375 C CA . ALA A 1 178 ? -21.824 39.853 -12.381 1.00 92.69 178 ALA A CA 1
ATOM 1376 C C . ALA A 1 178 ? -22.278 40.792 -11.260 1.00 92.69 178 ALA A C 1
ATOM 1378 O O . ALA A 1 178 ? -21.486 41.115 -10.380 1.00 92.69 178 ALA A O 1
ATOM 1379 N N . SER A 1 179 ? -23.531 41.245 -11.275 1.00 94.12 179 SER A N 1
ATOM 1380 C CA . SER A 1 179 ? -24.055 42.160 -10.250 1.00 94.12 179 SER A CA 1
ATOM 1381 C C . SER A 1 179 ? -25.148 41.509 -9.408 1.00 94.12 179 SER A C 1
ATOM 1383 O O . SER A 1 179 ? -25.990 40.808 -9.958 1.00 94.12 179 SER A O 1
ATOM 1385 N N . VAL A 1 180 ? -25.184 41.771 -8.101 1.00 96.00 180 VAL A N 1
ATOM 1386 C CA . VAL A 1 180 ? -26.228 41.269 -7.197 1.00 96.00 180 VAL A CA 1
ATOM 1387 C C . VAL A 1 180 ? -26.604 42.310 -6.143 1.00 96.00 180 VAL A C 1
ATOM 1389 O O . VAL A 1 180 ? -25.744 42.895 -5.483 1.00 96.00 180 VAL A O 1
ATOM 1392 N N . GLY A 1 181 ? -27.906 42.558 -6.002 1.00 93.38 181 GLY A N 1
ATOM 1393 C CA . GLY A 1 181 ? -28.479 43.407 -4.948 1.00 93.38 181 GLY A CA 1
ATOM 1394 C C . GLY A 1 181 ? -29.220 42.627 -3.859 1.00 93.38 181 GLY A C 1
ATOM 1395 O O . GLY A 1 181 ? -29.680 43.225 -2.897 1.00 93.38 181 GLY A O 1
ATOM 1396 N N . THR A 1 182 ? -29.346 41.307 -4.011 1.00 94.44 182 THR A N 1
ATOM 1397 C CA . THR A 1 182 ? -30.087 40.427 -3.098 1.00 94.44 182 THR A CA 1
ATOM 1398 C C . THR A 1 182 ? -29.150 39.518 -2.296 1.00 94.44 182 THR A C 1
ATOM 1400 O O . THR A 1 182 ? -27.966 39.398 -2.609 1.00 94.44 182 THR A O 1
ATOM 1403 N N . THR A 1 183 ? -29.680 38.829 -1.288 1.00 95.62 183 THR A N 1
ATOM 1404 C CA . THR A 1 183 ? -28.983 37.769 -0.538 1.00 95.62 183 THR A CA 1
ATOM 1405 C C . THR A 1 183 ? -29.017 36.402 -1.227 1.00 95.62 183 THR A C 1
ATOM 1407 O O . THR A 1 183 ? -28.542 35.419 -0.657 1.00 95.62 183 THR A O 1
ATOM 1410 N N . ASN A 1 184 ? -29.567 36.306 -2.443 1.00 95.69 184 ASN A N 1
ATOM 1411 C CA . ASN A 1 184 ? -29.703 35.031 -3.138 1.00 95.69 184 ASN A CA 1
ATOM 1412 C C . ASN A 1 184 ? -28.327 34.448 -3.494 1.00 95.69 184 ASN A C 1
ATOM 1414 O O . ASN A 1 184 ? -27.508 35.139 -4.114 1.00 95.69 184 ASN A O 1
ATOM 1418 N N . PRO A 1 185 ? -28.070 33.174 -3.160 1.00 96.06 185 PRO A N 1
ATOM 1419 C CA . PRO A 1 185 ? -26.787 32.561 -3.434 1.00 96.06 185 PRO A CA 1
ATOM 1420 C C . PRO A 1 185 ? -26.607 32.189 -4.903 1.00 96.06 185 PRO A C 1
ATOM 1422 O O . PRO A 1 185 ? -27.556 31.917 -5.645 1.00 96.06 185 PRO A O 1
ATOM 1425 N N . ILE A 1 186 ? -25.341 32.127 -5.293 1.00 95.50 186 ILE A N 1
ATOM 1426 C CA . ILE A 1 186 ? -24.877 31.504 -6.525 1.00 95.50 186 ILE A CA 1
ATOM 1427 C C . ILE A 1 186 ? -23.768 30.515 -6.177 1.00 95.50 186 ILE A C 1
ATOM 1429 O O . ILE A 1 186 ? -22.869 30.830 -5.398 1.00 95.50 186 ILE A O 1
ATOM 1433 N N . ASP A 1 187 ? -23.849 29.308 -6.723 1.00 95.12 187 ASP A N 1
ATOM 1434 C CA . ASP A 1 187 ? -22.842 28.272 -6.519 1.00 95.12 187 ASP A CA 1
ATOM 1435 C C . ASP A 1 187 ? -21.887 28.282 -7.715 1.00 95.12 187 ASP A C 1
ATOM 1437 O O . ASP A 1 187 ? -22.334 28.231 -8.857 1.00 95.12 187 ASP A O 1
ATOM 1441 N N . VAL A 1 188 ? -20.578 28.358 -7.481 1.00 93.69 188 VAL A N 1
ATOM 1442 C CA . VAL A 1 188 ? -19.541 28.243 -8.518 1.00 93.69 188 VAL A CA 1
ATOM 1443 C C . VAL A 1 188 ? -18.749 26.955 -8.329 1.00 93.69 188 VAL A C 1
ATOM 1445 O O . VAL A 1 188 ? -18.487 26.525 -7.206 1.00 93.69 188 VAL A O 1
ATOM 1448 N N . TYR A 1 189 ? -18.379 26.319 -9.435 1.00 90.75 189 TYR A N 1
ATOM 1449 C CA . TYR A 1 189 ? -17.781 24.988 -9.433 1.00 90.75 189 TYR A CA 1
ATOM 1450 C C . TYR A 1 189 ? -16.329 25.052 -9.881 1.00 90.75 189 TYR A C 1
ATOM 1452 O O . TYR A 1 189 ? -16.006 25.592 -10.942 1.00 90.75 189 TYR A O 1
ATOM 1460 N N . VAL A 1 190 ? -15.446 24.517 -9.046 1.00 84.25 190 VAL A N 1
ATOM 1461 C CA . VAL A 1 190 ? -14.036 24.318 -9.383 1.00 84.25 190 VAL A CA 1
ATOM 1462 C C . VAL A 1 190 ? -13.963 23.065 -10.271 1.00 84.25 190 VAL A C 1
ATOM 1464 O O . VAL A 1 190 ? -14.751 22.143 -10.038 1.00 84.25 190 VAL A O 1
ATOM 1467 N N . PRO A 1 191 ? -13.067 22.985 -11.275 1.00 72.06 191 PRO A N 1
ATOM 1468 C CA . PRO A 1 191 ? -12.648 21.677 -11.776 1.00 72.06 191 PRO A CA 1
ATOM 1469 C C . PRO A 1 191 ? -12.379 20.766 -10.597 1.00 72.06 191 PRO A C 1
ATOM 1471 O O . PRO A 1 191 ? -11.766 21.210 -9.621 1.00 72.06 191 PRO A O 1
ATOM 1474 N N . GLY A 1 192 ? -12.774 19.501 -10.685 1.00 63.78 192 GLY A N 1
ATOM 1475 C CA . GLY A 1 192 ? -12.230 18.573 -9.712 1.00 63.78 192 GLY A CA 1
ATOM 1476 C C . GLY A 1 192 ? -10.703 18.614 -9.781 1.00 63.78 192 GLY A C 1
ATOM 1477 O O . GLY A 1 192 ? -10.092 18.933 -10.805 1.00 63.78 192 GLY A O 1
ATOM 1478 N N . LEU A 1 193 ? -10.084 18.312 -8.661 1.00 62.84 193 LEU A N 1
ATOM 1479 C CA . LEU A 1 193 ? -8.647 18.177 -8.592 1.00 62.84 193 LEU A CA 1
ATOM 1480 C C . LEU A 1 193 ? -8.385 16.675 -8.611 1.00 62.84 193 LEU A C 1
ATOM 1482 O O . LEU A 1 193 ? -8.928 15.941 -7.788 1.00 62.84 193 LEU A O 1
ATOM 1486 N N . GLU A 1 194 ? -7.571 16.191 -9.549 1.00 57.38 194 GLU A N 1
ATOM 1487 C CA . GLU A 1 194 ? -7.119 14.785 -9.528 1.00 57.38 194 GLU A CA 1
ATOM 1488 C C . GLU A 1 194 ? -6.281 14.475 -8.274 1.00 57.38 194 GLU A C 1
ATOM 1490 O O . GLU A 1 194 ? -6.012 13.319 -7.959 1.00 57.38 194 GLU A O 1
ATOM 1495 N N . ARG A 1 195 ? -5.883 15.523 -7.546 1.00 66.38 195 ARG A N 1
ATOM 1496 C CA . ARG A 1 195 ? -4.982 15.501 -6.398 1.00 66.38 195 ARG A CA 1
ATOM 1497 C C . ARG A 1 195 ? -5.670 16.058 -5.170 1.00 66.38 195 ARG A C 1
ATOM 1499 O O . ARG A 1 195 ? -6.566 16.895 -5.290 1.00 66.38 195 ARG A O 1
ATOM 1506 N N . ALA A 1 196 ? -5.208 15.650 -3.991 1.00 66.56 196 ALA A N 1
ATOM 1507 C CA . ALA A 1 196 ? -5.688 16.231 -2.746 1.00 66.56 196 ALA A CA 1
ATOM 1508 C C . ALA A 1 196 ? -5.318 17.720 -2.714 1.00 66.56 196 ALA A C 1
ATOM 1510 O O . ALA A 1 196 ? -4.158 18.096 -2.514 1.00 66.56 196 ALA A O 1
ATOM 1511 N N . GLY A 1 197 ? -6.316 18.572 -2.958 1.00 69.38 197 GLY A N 1
ATOM 1512 C CA . GLY A 1 197 ? -6.203 19.997 -2.704 1.00 69.38 197 GLY A CA 1
ATOM 1513 C C . GLY A 1 197 ? -5.924 20.197 -1.219 1.00 69.38 197 GLY A C 1
ATOM 1514 O O . GLY A 1 197 ? -6.631 19.676 -0.368 1.00 69.38 197 GLY A O 1
ATOM 1515 N N . GLU A 1 198 ? -4.866 20.924 -0.898 1.00 71.19 198 GLU A N 1
ATOM 1516 C CA . GLU A 1 198 ? -4.532 21.292 0.478 1.00 71.19 198 GLU A CA 1
ATOM 1517 C C . GLU A 1 198 ? -4.985 22.724 0.777 1.00 71.19 198 GLU A C 1
ATOM 1519 O O . GLU A 1 198 ? -5.282 23.075 1.920 1.00 71.19 198 GLU A O 1
ATOM 1524 N N . GLN A 1 199 ? -5.066 23.556 -0.264 1.00 73.12 199 GLN A N 1
ATOM 1525 C CA . GLN A 1 199 ? -5.525 24.933 -0.215 1.00 73.12 199 GLN A CA 1
ATOM 1526 C C . GLN A 1 199 ? -6.413 25.257 -1.413 1.00 73.12 199 GLN A C 1
ATOM 1528 O O . GLN A 1 199 ? -6.102 24.938 -2.560 1.00 73.12 199 GLN A O 1
ATOM 1533 N N . LEU A 1 200 ? -7.484 25.994 -1.140 1.00 78.25 200 LEU A N 1
ATOM 1534 C CA . LEU A 1 200 ? -8.338 26.619 -2.140 1.00 78.25 200 LEU A CA 1
ATOM 1535 C C . LEU A 1 200 ? -8.573 28.063 -1.713 1.00 78.25 200 LEU A C 1
ATOM 1537 O O . LEU A 1 200 ? -9.196 28.315 -0.684 1.00 78.25 200 LEU A O 1
ATOM 1541 N N . GLY A 1 201 ? -8.031 29.002 -2.480 1.00 79.44 201 GLY A N 1
ATOM 1542 C CA . GLY A 1 201 ? -8.179 30.436 -2.262 1.00 79.44 201 GLY A CA 1
ATOM 1543 C C . GLY A 1 201 ? -9.048 31.062 -3.344 1.00 79.44 201 GLY A C 1
ATOM 1544 O O . GLY A 1 201 ? -8.945 30.685 -4.511 1.00 79.44 201 GLY A O 1
ATOM 1545 N N . ILE A 1 202 ? -9.886 32.033 -2.975 1.00 84.06 202 ILE A N 1
ATOM 1546 C CA . ILE A 1 202 ? -10.745 32.759 -3.920 1.00 84.06 202 ILE A CA 1
ATOM 1547 C C . ILE A 1 202 ? -10.230 34.176 -4.130 1.00 84.06 202 ILE A C 1
ATOM 1549 O O . ILE A 1 202 ? -9.982 34.920 -3.182 1.00 84.06 202 ILE A O 1
ATOM 1553 N N . ILE A 1 203 ? -10.083 34.544 -5.399 1.00 82.12 203 ILE A N 1
ATOM 1554 C CA . ILE A 1 203 ? -9.734 35.885 -5.850 1.00 82.12 203 ILE A CA 1
ATOM 1555 C C . ILE A 1 203 ? -11.015 36.542 -6.342 1.00 82.12 203 ILE A C 1
ATOM 1557 O O . ILE A 1 203 ? -11.672 36.016 -7.238 1.00 82.12 203 ILE A O 1
ATOM 1561 N N . THR A 1 204 ? -11.356 37.686 -5.757 1.00 85.44 204 THR A N 1
ATOM 1562 C CA . THR A 1 204 ? -12.615 38.389 -6.023 1.00 85.44 204 THR A CA 1
ATOM 1563 C C . THR A 1 204 ? -12.353 39.750 -6.637 1.00 85.44 204 THR A C 1
ATOM 1565 O O . THR A 1 204 ? -12.000 40.681 -5.929 1.00 85.44 204 THR A O 1
ATOM 1568 N N . TYR A 1 205 ? -12.588 39.895 -7.932 1.00 83.19 205 TYR A N 1
ATOM 1569 C CA . TYR A 1 205 ? -12.513 41.172 -8.628 1.00 83.19 205 TYR A CA 1
ATOM 1570 C C . TYR A 1 205 ? -13.834 41.931 -8.503 1.00 83.19 205 TYR A C 1
ATOM 1572 O O . TYR A 1 205 ? -14.903 41.350 -8.675 1.00 83.19 205 TYR A O 1
ATOM 1580 N N . GLY A 1 206 ? -13.759 43.240 -8.261 1.00 84.00 206 GLY A N 1
ATOM 1581 C CA . GLY A 1 206 ? -14.905 44.146 -8.291 1.00 84.00 206 GLY A CA 1
ATOM 1582 C C . GLY A 1 206 ? -15.152 44.883 -6.974 1.00 84.00 206 GLY A C 1
ATOM 1583 O O . GLY A 1 206 ? -14.236 45.085 -6.179 1.00 84.00 206 GLY A O 1
ATOM 1584 N N . GLY A 1 207 ? -16.379 45.360 -6.772 1.00 87.88 207 GLY A N 1
ATOM 1585 C CA . GLY A 1 207 ? -16.727 46.245 -5.660 1.00 87.88 207 GLY A CA 1
ATOM 1586 C C . GLY A 1 207 ? -18.227 46.415 -5.486 1.00 87.88 207 GLY A C 1
ATOM 1587 O O . GLY A 1 207 ? -19.016 45.796 -6.194 1.00 87.88 207 GLY A O 1
ATOM 1588 N N . ILE A 1 208 ? -18.638 47.255 -4.545 1.00 90.44 208 ILE A N 1
ATOM 1589 C CA . ILE A 1 208 ? -20.049 47.522 -4.261 1.00 90.44 208 ILE A CA 1
ATOM 1590 C C . ILE A 1 208 ? -20.406 48.983 -4.539 1.00 90.44 208 ILE A C 1
ATOM 1592 O O . ILE A 1 208 ? -19.619 49.903 -4.301 1.00 90.44 208 ILE A O 1
ATOM 1596 N N . THR A 1 209 ? -21.604 49.190 -5.085 1.00 90.19 209 THR A N 1
ATOM 1597 C CA . THR A 1 209 ? -22.180 50.509 -5.367 1.00 90.19 209 THR A CA 1
ATOM 1598 C C . THR A 1 209 ? -23.415 50.759 -4.507 1.00 90.19 209 THR A C 1
ATOM 1600 O O . THR A 1 209 ? -24.282 49.892 -4.407 1.00 90.19 209 THR A O 1
ATOM 1603 N N . GLY A 1 210 ? -23.506 51.949 -3.914 1.00 87.00 210 GLY A N 1
ATOM 1604 C CA . GLY A 1 210 ? -24.620 52.404 -3.081 1.00 87.00 210 GLY A CA 1
ATOM 1605 C C . GLY A 1 210 ? -24.230 53.646 -2.276 1.00 87.00 210 GLY A C 1
ATOM 1606 O O . GLY A 1 210 ? -23.050 53.989 -2.198 1.00 87.00 210 GLY A O 1
ATOM 1607 N N . THR A 1 211 ? -25.213 54.333 -1.702 1.00 87.12 211 THR A N 1
ATOM 1608 C CA . THR A 1 211 ? -25.013 55.475 -0.795 1.00 87.12 211 THR A CA 1
ATOM 1609 C C . THR A 1 211 ? -25.076 55.004 0.656 1.00 87.12 211 THR A C 1
ATOM 1611 O O . THR A 1 211 ? -25.898 54.149 0.968 1.00 87.12 211 THR A O 1
ATOM 1614 N N . ASN A 1 212 ? -24.249 55.572 1.541 1.00 89.38 212 ASN A N 1
ATOM 1615 C CA . ASN A 1 212 ? -24.249 55.285 2.987 1.00 89.38 212 ASN A CA 1
ATOM 1616 C C . ASN A 1 212 ? -24.064 53.795 3.350 1.00 89.38 212 ASN A C 1
ATOM 1618 O O . ASN A 1 212 ? -24.707 53.295 4.266 1.00 89.38 212 ASN A O 1
ATOM 1622 N N . LEU A 1 213 ? -23.187 53.085 2.629 1.00 90.94 213 LEU A N 1
ATOM 1623 C CA . LEU A 1 213 ? -22.919 51.665 2.877 1.00 90.94 213 LEU A CA 1
ATOM 1624 C C . LEU A 1 213 ? -22.109 51.460 4.165 1.00 90.94 213 LEU A C 1
ATOM 1626 O O . LEU A 1 213 ? -20.992 51.966 4.291 1.00 90.94 213 LEU A O 1
ATOM 1630 N N . THR A 1 214 ? -22.640 50.656 5.080 1.00 93.88 214 THR A N 1
ATOM 1631 C CA . THR A 1 214 ? -21.921 50.132 6.247 1.00 93.88 214 THR A CA 1
ATOM 1632 C C . THR A 1 214 ? -20.944 49.024 5.837 1.00 93.88 214 THR A C 1
ATOM 1634 O O . THR A 1 214 ? -20.968 48.537 4.706 1.00 93.88 214 THR A O 1
ATOM 1637 N N . ASN A 1 215 ? -20.076 48.577 6.753 1.00 91.81 215 ASN A N 1
ATOM 1638 C CA . ASN A 1 215 ? -19.223 47.416 6.479 1.00 91.81 215 ASN A CA 1
ATOM 1639 C C . ASN A 1 215 ? -20.052 46.158 6.194 1.00 91.81 215 ASN A C 1
ATOM 1641 O O . ASN A 1 215 ? -19.742 45.440 5.251 1.00 91.81 215 ASN A O 1
ATOM 1645 N N . GLN A 1 216 ? -21.144 45.943 6.933 1.00 92.19 216 GLN A N 1
ATOM 1646 C CA . GLN A 1 216 ? -22.014 44.787 6.739 1.00 92.19 216 GLN A CA 1
ATOM 1647 C C . GLN A 1 216 ? -22.646 44.767 5.342 1.00 92.19 216 GLN A C 1
ATOM 1649 O O . GLN A 1 216 ? -22.694 43.707 4.729 1.00 92.19 216 GLN A O 1
ATOM 1654 N N . ASP A 1 217 ? -23.049 45.921 4.798 1.00 92.31 217 ASP A N 1
ATOM 1655 C CA . ASP A 1 217 ? -23.638 46.022 3.448 1.00 92.31 217 ASP A CA 1
ATOM 1656 C C . ASP A 1 217 ? -22.653 45.628 2.339 1.00 92.31 217 ASP A C 1
ATOM 1658 O O . ASP A 1 217 ? -23.045 45.219 1.243 1.00 92.31 217 ASP A O 1
ATOM 1662 N N . ARG A 1 218 ? -21.355 45.761 2.631 1.00 91.56 218 ARG A N 1
ATOM 1663 C CA . ARG A 1 218 ? -20.235 45.490 1.728 1.00 91.56 218 ARG A CA 1
ATOM 1664 C C . ARG A 1 218 ? -19.700 44.059 1.863 1.00 91.56 218 ARG A C 1
ATOM 1666 O O . ARG A 1 218 ? -18.775 43.708 1.132 1.00 91.56 218 ARG A O 1
ATOM 1673 N N . GLU A 1 219 ? -20.233 43.249 2.775 1.00 93.44 219 GLU A N 1
ATOM 1674 C CA . GLU A 1 219 ? -19.772 41.877 3.003 1.00 93.44 219 GLU A CA 1
ATOM 1675 C C . GLU A 1 219 ? -20.325 40.894 1.954 1.00 93.44 219 GLU A C 1
ATOM 1677 O O . GLU A 1 219 ? -21.530 40.817 1.694 1.00 93.44 219 GLU A O 1
ATOM 1682 N N . ILE A 1 220 ? -19.424 40.089 1.388 1.00 94.00 220 ILE A N 1
ATOM 1683 C CA . ILE A 1 220 ? -19.735 38.883 0.617 1.00 94.00 220 ILE A CA 1
ATOM 1684 C C . ILE A 1 220 ? -19.319 37.669 1.427 1.00 94.00 220 ILE A C 1
ATOM 1686 O O . ILE A 1 220 ? -18.205 37.612 1.944 1.00 94.00 220 ILE A O 1
ATOM 1690 N N . ASN A 1 221 ? -20.206 36.688 1.499 1.00 93.88 221 ASN A N 1
ATOM 1691 C CA . ASN A 1 221 ? -19.923 35.405 2.109 1.00 93.88 221 ASN A CA 1
ATOM 1692 C C . ASN A 1 221 ? -19.481 34.399 1.049 1.00 93.88 221 ASN A C 1
ATOM 1694 O O . ASN A 1 221 ? -20.080 34.313 -0.025 1.00 93.88 221 ASN A O 1
ATOM 1698 N N . TYR A 1 222 ? -18.483 33.600 1.410 1.00 92.25 222 TYR A N 1
ATOM 1699 C CA . TYR A 1 222 ? -18.064 32.405 0.696 1.00 92.25 222 TYR A CA 1
ATOM 1700 C C . TYR A 1 222 ? -18.185 31.206 1.624 1.00 92.25 222 TYR A C 1
ATOM 1702 O O . TYR A 1 222 ? -17.751 31.266 2.772 1.00 92.25 222 TYR A O 1
ATOM 1710 N N . CYS A 1 223 ? -18.699 30.085 1.140 1.00 91.38 223 CYS A N 1
ATOM 1711 C CA . CYS A 1 223 ? -18.588 28.821 1.863 1.00 91.38 223 CYS A CA 1
ATOM 1712 C C . CYS A 1 223 ? -18.474 27.651 0.892 1.00 91.38 223 CYS A C 1
ATOM 1714 O O . CYS A 1 223 ? -18.904 27.746 -0.257 1.00 91.38 223 CYS A O 1
ATOM 1716 N N . ILE A 1 224 ? -17.908 26.541 1.353 1.00 90.12 224 ILE A N 1
ATOM 1717 C CA . ILE A 1 224 ? -17.906 25.294 0.592 1.00 90.12 224 ILE A CA 1
ATOM 1718 C C . ILE A 1 224 ? -19.220 24.561 0.860 1.00 90.12 224 ILE A C 1
ATOM 1720 O O . ILE A 1 224 ? -19.670 24.495 1.999 1.00 90.12 224 ILE A O 1
ATOM 1724 N N . VAL A 1 225 ? -19.823 23.989 -0.177 1.00 91.62 225 VAL A N 1
ATOM 1725 C CA . VAL A 1 225 ? -21.033 23.166 -0.081 1.00 91.62 225 VAL A CA 1
ATOM 1726 C C . VAL A 1 225 ? -20.695 21.771 -0.593 1.00 91.62 225 VAL A C 1
ATOM 1728 O O . VAL A 1 225 ? -20.452 21.601 -1.783 1.00 91.62 225 VAL A O 1
ATOM 1731 N N . THR A 1 226 ? -20.670 20.771 0.293 1.00 88.50 226 THR A N 1
ATOM 1732 C CA . THR A 1 226 ? -20.510 19.344 -0.074 1.00 88.50 226 THR A CA 1
ATOM 1733 C C . THR A 1 226 ? -21.827 18.576 -0.020 1.00 88.50 226 THR A C 1
ATOM 1735 O O . THR A 1 226 ? -21.923 17.462 -0.527 1.00 88.50 226 THR A O 1
ATOM 1738 N N . ASP A 1 227 ? -22.858 19.171 0.576 1.00 90.50 227 ASP A N 1
ATOM 1739 C CA . ASP A 1 227 ? -24.222 18.664 0.611 1.00 90.50 227 ASP A CA 1
ATOM 1740 C C . ASP A 1 227 ? -25.174 19.829 0.300 1.00 90.50 227 ASP A C 1
ATOM 1742 O O . ASP A 1 227 ? -25.383 20.700 1.149 1.00 90.50 227 ASP A O 1
ATOM 1746 N N . PRO A 1 228 ? -25.737 19.879 -0.917 1.00 89.62 228 PRO A N 1
ATOM 1747 C CA . PRO A 1 228 ? -26.611 20.965 -1.343 1.00 89.62 228 PRO A CA 1
ATOM 1748 C C . PRO A 1 228 ? -27.833 21.163 -0.448 1.00 89.62 228 PRO A C 1
ATOM 1750 O O . PRO A 1 228 ? -28.316 22.291 -0.361 1.00 89.62 228 PRO A O 1
ATOM 1753 N N . ALA A 1 229 ? -28.303 20.106 0.228 1.00 89.69 229 ALA A N 1
ATOM 1754 C CA . ALA A 1 229 ? -29.422 20.177 1.161 1.00 89.69 229 ALA A CA 1
ATOM 1755 C C . ALA A 1 229 ? -29.002 20.703 2.545 1.00 89.69 229 ALA A C 1
ATOM 1757 O O . ALA A 1 229 ? -29.783 21.400 3.188 1.00 89.69 229 ALA A O 1
ATOM 1758 N N . ALA A 1 230 ? -27.774 20.416 2.991 1.00 88.38 230 ALA A N 1
ATOM 1759 C CA . ALA A 1 230 ? -27.258 20.894 4.280 1.00 88.38 230 ALA A CA 1
ATOM 1760 C C . ALA A 1 230 ? -26.685 22.324 4.218 1.00 88.38 230 ALA A C 1
ATOM 1762 O O . ALA A 1 230 ? -26.580 22.994 5.243 1.00 88.38 230 ALA A O 1
ATOM 1763 N N . GLY A 1 231 ? -26.325 22.810 3.026 1.00 91.19 231 GLY A N 1
ATOM 1764 C CA . GLY A 1 231 ? -25.771 24.148 2.830 1.00 91.19 231 GLY A CA 1
ATOM 1765 C C . GLY A 1 231 ? -24.266 24.223 3.103 1.00 91.19 231 GLY A C 1
ATOM 1766 O O . GLY A 1 231 ? -23.499 23.371 2.656 1.00 91.19 231 GLY A O 1
ATOM 1767 N N . CYS A 1 232 ? -23.827 25.298 3.761 1.00 89.56 232 CYS A N 1
ATOM 1768 C CA . CYS A 1 232 ? -22.411 25.558 4.008 1.00 89.56 232 CYS A CA 1
ATOM 1769 C C . CYS A 1 232 ? -21.793 24.530 4.956 1.00 89.56 232 CYS A C 1
ATOM 1771 O O . CYS A 1 232 ? -22.313 24.279 6.040 1.00 89.56 232 CYS A O 1
ATOM 1773 N N . VAL A 1 233 ? -20.630 24.011 4.578 1.00 84.69 233 VAL A N 1
ATOM 1774 C CA . VAL A 1 233 ? -19.754 23.270 5.478 1.00 84.69 233 VAL A CA 1
ATOM 1775 C C . VAL A 1 233 ? -18.880 24.280 6.214 1.00 84.69 233 VAL A C 1
ATOM 1777 O O . VAL A 1 233 ? -18.081 24.981 5.593 1.00 84.69 233 VAL A O 1
ATOM 1780 N N . GLY A 1 234 ? -19.055 24.364 7.531 1.00 81.25 234 GLY A N 1
ATOM 1781 C CA . GLY A 1 234 ? -18.340 25.319 8.376 1.00 81.25 234 GLY A CA 1
ATOM 1782 C C . GLY A 1 234 ? -18.867 26.757 8.285 1.00 81.25 234 GLY A C 1
ATOM 1783 O O . GLY A 1 234 ? -19.852 27.063 7.609 1.00 81.25 234 GLY A O 1
ATOM 1784 N N . THR A 1 235 ? -18.208 27.655 9.018 1.00 84.75 235 THR A N 1
ATOM 1785 C CA . THR A 1 235 ? -18.557 29.083 9.063 1.00 84.75 235 THR A CA 1
ATOM 1786 C C . THR A 1 235 ? -18.163 29.777 7.754 1.00 84.75 235 THR A C 1
ATOM 1788 O O . THR A 1 235 ? -17.007 29.654 7.344 1.00 84.75 235 THR A O 1
ATOM 1791 N N . PRO A 1 236 ? -19.063 30.549 7.112 1.00 88.94 236 PRO A N 1
ATOM 1792 C CA . PRO A 1 236 ? -18.732 31.284 5.896 1.00 88.94 236 PRO A CA 1
ATOM 1793 C C . PRO A 1 236 ? -17.577 32.274 6.089 1.00 88.94 236 PRO A C 1
ATOM 1795 O O . PRO A 1 236 ? -17.525 33.012 7.075 1.00 88.94 236 PRO A O 1
ATOM 1798 N N . VAL A 1 237 ? -16.686 32.334 5.103 1.00 86.69 237 VAL A N 1
ATOM 1799 C CA . VAL A 1 237 ? -15.625 33.338 5.012 1.00 86.69 237 VAL A CA 1
ATOM 1800 C C . VAL A 1 237 ? -16.238 34.647 4.526 1.00 86.69 237 VAL A C 1
ATOM 1802 O O . VAL A 1 237 ? -16.849 34.695 3.458 1.00 86.69 237 VAL A O 1
ATOM 1805 N N . LYS A 1 238 ? -16.058 35.717 5.301 1.00 89.38 238 LYS A N 1
ATOM 1806 C CA . LYS A 1 238 ? -16.554 37.056 4.976 1.00 89.38 238 LYS A CA 1
ATOM 1807 C C . LYS A 1 238 ? -15.485 37.881 4.277 1.00 89.38 238 LYS A C 1
ATOM 1809 O O . LYS A 1 238 ? -14.365 37.997 4.770 1.00 89.38 238 LYS A O 1
ATOM 1814 N N . LEU A 1 239 ? -15.849 38.510 3.167 1.00 87.50 239 LEU A N 1
ATOM 1815 C CA . LEU A 1 239 ? -15.000 39.440 2.437 1.00 87.50 239 LEU A CA 1
ATOM 1816 C C . LEU A 1 239 ? -15.653 40.814 2.345 1.00 87.50 239 LEU A C 1
ATOM 1818 O O . LEU A 1 239 ? -16.752 40.948 1.814 1.00 87.50 239 LEU A O 1
ATOM 1822 N N . LEU A 1 240 ? -14.937 41.845 2.785 1.00 90.00 240 LEU A N 1
ATOM 1823 C CA . LEU A 1 240 ? -15.383 43.229 2.683 1.00 90.00 240 LEU A CA 1
ATOM 1824 C C . LEU A 1 240 ? -15.027 43.825 1.310 1.00 90.00 240 LEU A C 1
ATOM 1826 O O . LEU A 1 240 ? -13.855 44.039 1.006 1.00 90.00 240 LEU A O 1
ATOM 1830 N N . LEU A 1 241 ? -16.033 44.140 0.491 1.00 87.69 241 LEU A N 1
ATOM 1831 C CA . LEU A 1 241 ? -15.846 44.779 -0.816 1.00 87.69 241 LEU A CA 1
ATOM 1832 C C . LEU A 1 241 ? -15.594 46.289 -0.702 1.00 87.69 241 LEU A C 1
ATOM 1834 O O . LEU A 1 241 ? -16.093 46.927 0.217 1.00 87.69 241 LEU A O 1
ATOM 1838 N N . PRO A 1 242 ? -14.885 46.925 -1.641 1.00 86.31 242 PRO A N 1
ATOM 1839 C CA . PRO A 1 242 ? -14.627 48.362 -1.680 1.00 86.31 242 PRO A CA 1
ATOM 1840 C C . PRO A 1 242 ? -15.846 49.123 -2.187 1.00 86.31 242 PRO A C 1
ATOM 1842 O O . PRO A 1 242 ? -16.618 48.623 -3.006 1.00 86.31 242 PRO A O 1
ATOM 1845 N N . VAL A 1 243 ? -15.982 50.371 -1.750 1.00 80.88 243 VAL A N 1
ATOM 1846 C CA . VAL A 1 243 ? -16.972 51.292 -2.309 1.00 80.88 243 VAL A CA 1
ATOM 1847 C C . VAL A 1 243 ? -16.369 51.896 -3.584 1.00 80.88 243 VAL A C 1
ATOM 1849 O O . VAL A 1 243 ? -15.418 52.666 -3.492 1.00 80.88 243 VAL A O 1
ATOM 1852 N N . ARG A 1 244 ? -16.946 51.557 -4.749 1.00 71.75 244 ARG A N 1
ATOM 1853 C CA . ARG A 1 244 ? -16.497 51.822 -6.145 1.00 71.75 244 ARG A CA 1
ATOM 1854 C C . ARG A 1 244 ? -15.589 50.736 -6.760 1.00 71.75 244 ARG A C 1
ATOM 1856 O O . ARG A 1 244 ? -14.665 50.267 -6.103 1.00 71.75 244 ARG A O 1
ATOM 1863 N N . PRO A 1 245 ? -15.831 50.345 -8.030 1.00 58.19 245 PRO A N 1
ATOM 1864 C CA . PRO A 1 245 ? -14.993 49.380 -8.733 1.00 58.19 245 PRO A CA 1
ATOM 1865 C C . PRO A 1 245 ? -13.640 50.021 -9.068 1.00 58.19 245 PRO A C 1
ATOM 1867 O O . PRO A 1 245 ? -13.540 50.829 -9.987 1.00 58.19 245 PRO A O 1
ATOM 1870 N N . THR A 1 246 ? -12.601 49.688 -8.310 1.00 54.81 246 THR A N 1
ATOM 1871 C CA . THR A 1 246 ? -11.212 49.893 -8.734 1.00 54.81 246 THR A CA 1
ATOM 1872 C C . THR A 1 246 ? -10.762 48.695 -9.571 1.00 54.81 246 THR A C 1
ATOM 1874 O O . THR A 1 246 ? -11.297 47.593 -9.418 1.00 54.81 246 THR A O 1
ATOM 1877 N N . ASN A 1 247 ? -9.799 48.901 -10.477 1.00 51.81 247 ASN A N 1
ATOM 1878 C CA . ASN A 1 247 ? -9.132 47.813 -11.196 1.00 51.81 247 ASN A CA 1
ATOM 1879 C C . ASN A 1 247 ? -8.649 46.769 -10.180 1.00 51.81 247 ASN A C 1
ATOM 1881 O O . ASN A 1 247 ? -7.734 47.044 -9.414 1.00 51.81 247 ASN A O 1
ATOM 1885 N N . GLY A 1 248 ? -9.328 45.617 -10.162 1.00 52.47 248 GLY A N 1
ATOM 1886 C CA . GLY A 1 248 ? -9.055 44.430 -9.358 1.00 52.47 248 GLY A CA 1
ATOM 1887 C C . GLY A 1 248 ? -8.666 44.671 -7.901 1.00 52.47 248 GLY A C 1
ATOM 1888 O O . GLY A 1 248 ? -7.489 44.829 -7.592 1.00 52.47 248 GLY A O 1
ATOM 1889 N N . ILE A 1 249 ? -9.609 44.505 -6.972 1.00 49.34 249 ILE A N 1
ATOM 1890 C CA . ILE A 1 249 ? -9.195 44.028 -5.654 1.00 49.34 249 ILE A CA 1
ATOM 1891 C C . ILE A 1 249 ? -8.740 42.599 -5.817 1.00 49.34 249 ILE A C 1
ATOM 1893 O O . ILE A 1 249 ? -9.515 41.661 -5.925 1.00 49.34 249 ILE A O 1
ATOM 1897 N N . VAL A 1 250 ? -7.433 42.427 -5.865 1.00 46.97 250 VAL A N 1
ATOM 1898 C CA . VAL A 1 250 ? -6.880 41.162 -5.439 1.00 46.97 250 VAL A CA 1
ATOM 1899 C C . VAL A 1 250 ? -7.085 41.152 -3.930 1.00 46.97 250 VAL A C 1
ATOM 1901 O O . VAL A 1 250 ? -6.672 42.076 -3.233 1.00 46.97 250 VAL A O 1
ATOM 1904 N N . THR A 1 251 ? -7.729 40.119 -3.403 1.00 44.91 251 THR A N 1
ATOM 1905 C CA . THR A 1 251 ? -7.835 39.904 -1.955 1.00 44.91 251 THR A CA 1
ATOM 1906 C C . THR A 1 251 ? -6.471 39.686 -1.280 1.00 44.91 251 THR A C 1
ATOM 1908 O O . THR A 1 251 ? -6.432 39.421 -0.083 1.00 44.91 251 THR A O 1
ATOM 1911 N N . THR A 1 252 ? -5.358 39.851 -2.012 1.00 40.59 252 THR A N 1
ATOM 1912 C CA . THR A 1 252 ? -3.969 39.936 -1.543 1.00 40.59 252 THR A CA 1
ATOM 1913 C C . THR A 1 252 ? -3.105 40.744 -2.520 1.00 40.59 252 THR A C 1
ATOM 1915 O O . THR A 1 252 ? -3.233 40.587 -3.728 1.00 40.59 252 THR A O 1
ATOM 1918 N N . GLY A 1 253 ? -2.198 41.604 -2.048 1.00 32.12 253 GLY A N 1
ATOM 1919 C CA . GLY A 1 253 ? -1.233 42.272 -2.935 1.00 32.12 253 GLY A CA 1
ATOM 1920 C C . GLY A 1 253 ? -0.403 41.251 -3.726 1.00 32.12 253 GLY A C 1
ATOM 1921 O O . GLY A 1 253 ? 0.081 40.274 -3.163 1.00 32.12 253 GLY A O 1
ATOM 1922 N N . ASN A 1 254 ? -0.244 41.443 -5.033 1.00 35.25 254 ASN A N 1
ATOM 1923 C CA . ASN A 1 254 ? 0.779 40.728 -5.807 1.00 35.25 254 ASN A CA 1
ATOM 1924 C C . ASN A 1 254 ? 2.098 41.515 -5.628 1.00 35.25 254 ASN A C 1
ATOM 1926 O O . ASN A 1 254 ? 2.042 42.739 -5.579 1.00 35.25 254 ASN A O 1
ATOM 1930 N N . SER A 1 255 ? 3.288 40.935 -5.474 1.00 38.72 255 SER A N 1
ATOM 1931 C CA . SER A 1 255 ? 3.859 39.756 -6.132 1.00 38.72 255 SER A CA 1
ATOM 1932 C C . SER A 1 255 ? 4.636 38.839 -5.165 1.00 38.72 255 SER A C 1
ATOM 1934 O O . SER A 1 255 ? 5.421 39.311 -4.350 1.00 38.72 255 SER A O 1
ATOM 1936 N N . ASP A 1 256 ? 4.456 37.525 -5.316 1.00 48.22 256 ASP A N 1
ATOM 1937 C CA . ASP A 1 256 ? 5.390 36.453 -4.920 1.00 48.22 256 ASP A CA 1
ATOM 1938 C C . ASP A 1 256 ? 5.632 36.080 -3.440 1.00 48.22 256 ASP A C 1
ATOM 1940 O O . ASP A 1 256 ? 6.723 35.601 -3.163 1.00 48.22 256 ASP A O 1
ATOM 1944 N N . ASN A 1 257 ? 4.674 36.166 -2.491 1.00 41.12 257 ASN A N 1
ATOM 1945 C CA . ASN A 1 257 ? 4.727 35.300 -1.271 1.00 41.12 257 ASN A CA 1
ATOM 1946 C C . ASN A 1 257 ? 3.510 35.254 -0.312 1.00 41.12 257 ASN A C 1
ATOM 1948 O O . ASN A 1 257 ? 3.657 34.749 0.799 1.00 41.12 257 ASN A O 1
ATOM 1952 N N . THR A 1 258 ? 2.302 35.713 -0.657 1.00 41.62 258 THR A N 1
ATOM 1953 C CA . THR A 1 258 ? 1.165 35.608 0.288 1.00 41.62 258 THR A CA 1
ATOM 1954 C C . THR A 1 258 ? -0.052 34.906 -0.317 1.00 41.62 258 THR A C 1
ATOM 1956 O O . THR A 1 258 ? -0.856 35.468 -1.061 1.00 41.62 258 THR A O 1
ATOM 1959 N N . VAL A 1 259 ? -0.226 33.635 0.066 1.00 45.47 259 VAL A N 1
ATOM 1960 C CA . VAL A 1 259 ? -1.565 33.103 0.388 1.00 45.47 259 VAL A CA 1
ATOM 1961 C C . VAL A 1 259 ? -2.219 34.120 1.342 1.00 45.47 259 VAL A C 1
ATOM 1963 O O . VAL A 1 259 ? -1.479 34.715 2.129 1.00 45.47 259 VAL A O 1
ATOM 1966 N N . PRO A 1 260 ? -3.534 34.409 1.273 1.00 43.28 260 PRO A N 1
ATOM 1967 C CA . PRO A 1 260 ? -4.090 35.539 2.008 1.00 43.28 260 PRO A CA 1
ATOM 1968 C C . PRO A 1 260 ? -3.700 35.516 3.477 1.00 43.28 260 PRO A C 1
ATOM 1970 O O . PRO A 1 260 ? -4.004 34.553 4.165 1.00 43.28 260 PRO A O 1
ATOM 1973 N N . THR A 1 261 ? -3.064 36.588 3.960 1.00 41.34 261 THR A N 1
ATOM 1974 C CA . THR A 1 261 ? -2.783 36.789 5.394 1.00 41.34 261 THR A CA 1
ATOM 1975 C C . THR A 1 261 ? -4.066 36.768 6.230 1.00 41.34 261 THR A C 1
ATOM 1977 O O . THR A 1 261 ? -4.011 36.594 7.440 1.00 41.34 261 THR A O 1
ATOM 1980 N N . ASN A 1 262 ? -5.218 36.929 5.567 1.00 38.94 262 ASN A N 1
ATOM 1981 C CA . ASN A 1 262 ? -6.553 36.907 6.151 1.00 38.94 262 ASN A CA 1
ATOM 1982 C C . ASN A 1 262 ? -7.305 35.583 5.912 1.00 38.94 262 ASN A C 1
ATOM 1984 O O . ASN A 1 262 ? -8.415 35.433 6.414 1.00 38.94 262 ASN A O 1
ATOM 1988 N N . PHE A 1 263 ? -6.747 34.631 5.151 1.00 45.09 263 PHE A N 1
ATOM 1989 C CA . PHE A 1 263 ? -7.189 33.241 5.262 1.00 45.09 263 PHE A CA 1
ATOM 1990 C C . PHE A 1 263 ? -6.483 32.675 6.495 1.00 45.09 263 PHE A C 1
ATOM 1992 O O . PHE A 1 263 ? -5.273 32.882 6.607 1.00 45.09 263 PHE A O 1
ATOM 1999 N N . PRO A 1 264 ? -7.200 32.028 7.434 1.00 43.28 264 PRO A N 1
ATOM 2000 C CA . PRO A 1 264 ? -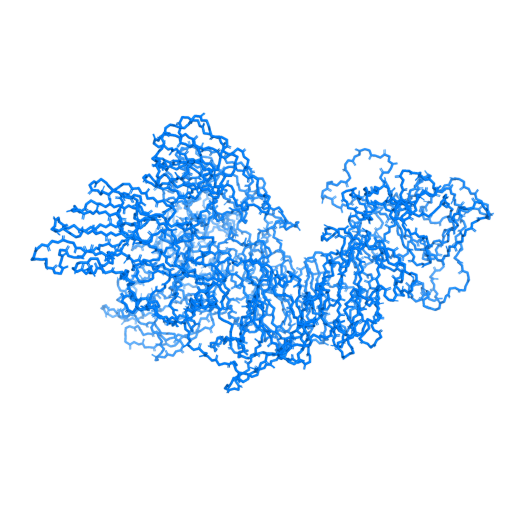6.615 31.581 8.689 1.00 43.28 264 PRO A CA 1
ATOM 2001 C C . PRO A 1 264 ? -5.283 30.878 8.444 1.00 43.28 264 PRO A C 1
ATOM 2003 O O . PRO A 1 264 ? -5.198 29.974 7.604 1.00 43.28 264 PRO A O 1
ATOM 2006 N N . ALA A 1 265 ? -4.243 31.335 9.146 1.00 47.28 265 ALA A N 1
ATOM 2007 C CA . ALA A 1 265 ? -2.958 30.659 9.163 1.00 47.28 265 ALA A CA 1
ATOM 2008 C C . ALA A 1 265 ? -3.183 29.168 9.444 1.00 47.28 265 ALA A C 1
ATOM 2010 O O . ALA A 1 265 ? -4.108 28.799 10.165 1.00 47.28 265 ALA A O 1
ATOM 2011 N N . TYR A 1 266 ? -2.352 28.337 8.823 1.00 49.69 266 TYR A N 1
ATOM 2012 C CA . TYR A 1 266 ? -2.471 26.884 8.710 1.00 49.69 266 TYR A CA 1
ATOM 2013 C C . TYR A 1 266 ? -2.483 26.176 10.083 1.00 49.69 266 TYR A C 1
ATOM 2015 O O . TYR A 1 266 ? -1.487 25.579 10.479 1.00 49.69 266 TYR A O 1
ATOM 2023 N N . SER A 1 267 ? -3.579 26.254 10.839 1.00 48.28 267 SER A N 1
ATOM 2024 C CA . SER A 1 267 ? -3.637 25.709 12.199 1.00 48.28 267 SER A CA 1
ATOM 2025 C C . SER A 1 267 ? -4.214 24.292 12.274 1.00 48.28 267 SER A C 1
ATOM 2027 O O . SER A 1 267 ? -4.009 23.647 13.295 1.00 48.28 267 SER A O 1
ATOM 2029 N N . SER A 1 268 ? -4.893 23.773 11.233 1.00 50.06 268 SER A N 1
ATOM 2030 C CA . SER A 1 268 ? -5.664 22.515 11.376 1.00 50.06 268 SER A CA 1
ATOM 2031 C C . SER A 1 268 ? -5.822 21.590 10.144 1.00 50.06 268 SER A C 1
ATOM 2033 O O . SER A 1 268 ? -6.655 20.687 10.176 1.00 50.06 268 SER A O 1
ATOM 2035 N N . GLY A 1 269 ? -5.013 21.725 9.082 1.00 57.12 269 GLY A N 1
ATOM 2036 C CA . GLY A 1 269 ? -4.954 20.754 7.963 1.00 57.12 269 GLY A CA 1
ATOM 2037 C C . GLY A 1 269 ? -5.494 21.253 6.607 1.00 57.12 269 GLY A C 1
ATOM 2038 O O . GLY A 1 269 ? -5.734 22.453 6.451 1.00 57.12 269 GLY A O 1
ATOM 2039 N N . PRO A 1 270 ? -5.648 20.367 5.596 1.00 57.00 270 PRO A N 1
ATOM 2040 C CA . PRO A 1 270 ? -6.161 20.693 4.264 1.00 57.00 270 PRO A CA 1
ATOM 2041 C C . PRO A 1 270 ? -7.491 21.430 4.338 1.00 57.00 270 PRO A C 1
ATOM 2043 O O . PRO A 1 270 ? -8.417 20.957 4.991 1.00 57.00 270 PRO A O 1
ATOM 2046 N N . TYR A 1 271 ? -7.577 22.580 3.666 1.00 64.19 271 TYR A N 1
ATOM 2047 C CA . TYR A 1 271 ? -8.713 23.507 3.734 1.00 64.19 271 TYR A CA 1
ATOM 2048 C C . TYR A 1 271 ? -9.007 24.090 5.129 1.00 64.19 271 TYR A C 1
ATOM 2050 O O . TYR A 1 271 ? -10.066 24.681 5.314 1.00 64.19 271 TYR A O 1
ATOM 2058 N N . GLY A 1 272 ? -8.068 24.045 6.083 1.00 55.88 272 GLY A N 1
ATOM 2059 C CA . GLY A 1 272 ? -8.250 24.572 7.445 1.00 55.88 272 GLY A CA 1
ATOM 2060 C C . GLY A 1 272 ? -8.716 26.035 7.509 1.00 55.88 272 GLY A C 1
ATOM 2061 O O . GLY A 1 272 ? -9.477 26.400 8.398 1.00 55.88 272 GLY A O 1
ATOM 2062 N N . GLY A 1 273 ? -8.387 26.853 6.501 1.00 60.31 273 GLY A N 1
ATOM 2063 C CA . GLY A 1 273 ? -8.912 28.218 6.365 1.00 60.31 273 GLY A CA 1
ATOM 2064 C C . GLY A 1 273 ? -10.425 28.327 6.094 1.00 60.31 273 GLY A C 1
ATOM 2065 O O . GLY A 1 273 ? -10.984 29.415 6.185 1.00 60.31 273 GLY A O 1
ATOM 2066 N N . TRP A 1 274 ? -11.083 27.211 5.780 1.00 67.94 274 TRP A N 1
ATOM 2067 C CA . TRP A 1 274 ? -12.531 27.063 5.614 1.00 67.94 274 TRP A CA 1
ATOM 2068 C C . TRP A 1 274 ? -13.196 26.347 6.802 1.00 67.94 274 TRP A C 1
ATOM 2070 O O . TRP A 1 274 ? -14.384 26.041 6.735 1.00 67.94 274 TRP A O 1
ATOM 2080 N N . ASN A 1 275 ? -12.451 26.054 7.880 1.00 63.91 275 ASN A N 1
ATOM 2081 C CA . ASN A 1 275 ? -12.920 25.280 9.038 1.00 63.91 275 ASN A CA 1
ATOM 2082 C C . ASN A 1 275 ? -13.515 23.905 8.670 1.00 63.91 275 ASN A C 1
ATOM 2084 O O . ASN A 1 275 ? -14.404 23.400 9.354 1.00 63.91 275 ASN A O 1
ATOM 2088 N N . THR A 1 276 ? -13.047 23.296 7.578 1.00 65.69 276 THR A N 1
ATOM 2089 C CA . THR A 1 276 ? -13.464 21.959 7.145 1.00 65.69 276 THR A CA 1
ATOM 2090 C C . THR A 1 276 ? -12.303 21.232 6.486 1.00 65.69 276 THR A C 1
ATOM 2092 O O . THR A 1 276 ? -11.457 21.867 5.867 1.00 65.69 276 THR A O 1
ATOM 2095 N N . SER A 1 277 ? -12.296 19.902 6.577 1.00 64.81 277 SER A N 1
ATOM 2096 C CA . SER A 1 277 ? -11.471 19.050 5.724 1.00 64.81 277 SER A CA 1
ATOM 2097 C C . SER A 1 277 ? -12.353 18.396 4.675 1.00 64.81 277 SER A C 1
ATOM 2099 O O . SER A 1 277 ? -13.508 18.042 4.915 1.00 64.81 277 SER A O 1
ATOM 2101 N N . LEU A 1 278 ? -11.803 18.303 3.485 1.00 70.75 278 LEU A N 1
ATOM 2102 C CA . LEU A 1 278 ? -12.482 17.961 2.260 1.00 70.75 278 LEU A CA 1
ATOM 2103 C C . LEU A 1 278 ? -11.882 16.637 1.792 1.00 70.75 278 LEU A C 1
ATOM 2105 O O . LEU A 1 278 ? -10.679 16.548 1.551 1.00 70.75 278 LEU A O 1
ATOM 2109 N N . ARG A 1 279 ? -12.696 15.578 1.778 1.00 72.31 279 ARG A N 1
ATOM 2110 C CA . ARG A 1 279 ? -12.214 14.203 1.577 1.00 72.31 279 ARG A CA 1
ATOM 2111 C C . ARG A 1 279 ? -11.978 13.925 0.093 1.00 72.31 279 ARG A C 1
ATOM 2113 O O . ARG A 1 279 ? -12.714 14.428 -0.738 1.00 72.31 279 ARG A O 1
ATOM 2120 N N . ALA A 1 280 ? -11.015 13.088 -0.278 1.00 62.38 280 ALA A N 1
ATOM 2121 C CA . ALA A 1 280 ? -10.621 12.815 -1.663 1.00 62.38 280 ALA A CA 1
ATOM 2122 C C . ALA A 1 280 ? -11.808 12.487 -2.596 1.00 62.38 280 ALA A C 1
ATOM 2124 O O . ALA A 1 280 ? -11.919 13.044 -3.688 1.00 62.38 280 ALA A O 1
ATOM 2125 N N . ASN A 1 281 ? -12.766 11.672 -2.141 1.00 61.44 281 ASN A N 1
ATOM 2126 C CA . ASN A 1 281 ? -13.977 11.350 -2.909 1.00 61.44 281 ASN A CA 1
ATOM 2127 C C . ASN A 1 281 ? -14.946 12.537 -3.098 1.00 61.44 281 ASN A C 1
ATOM 2129 O O . ASN A 1 281 ? -15.864 12.453 -3.909 1.00 61.44 281 ASN A O 1
ATOM 2133 N N . GLN A 1 282 ? -14.752 13.621 -2.351 1.00 56.69 282 GLN A N 1
ATOM 2134 C CA . GLN A 1 282 ? -15.480 14.880 -2.451 1.00 56.69 282 GLN A CA 1
ATOM 2135 C C . GLN A 1 282 ? -14.777 15.902 -3.358 1.00 56.69 282 GLN A C 1
ATOM 2137 O O . GLN A 1 282 ? -15.363 16.954 -3.577 1.00 56.69 282 GLN A O 1
ATOM 2142 N N . HIS A 1 283 ? -13.575 15.627 -3.897 1.00 53.12 283 HIS A N 1
ATOM 2143 C CA . HIS A 1 283 ? -12.815 16.586 -4.729 1.00 53.12 283 HIS A CA 1
ATOM 2144 C C . HIS A 1 283 ? -12.427 16.092 -6.120 1.00 53.12 283 HIS A C 1
ATOM 2146 O O . HIS A 1 283 ? -12.149 16.921 -6.990 1.00 53.12 283 HIS A O 1
ATOM 2152 N N . SER A 1 284 ? -12.426 14.781 -6.361 1.00 57.34 284 SER A N 1
ATOM 2153 C CA . SER A 1 284 ? -12.089 14.234 -7.676 1.00 57.34 284 SER A CA 1
ATOM 2154 C C . SER A 1 284 ? -13.229 14.425 -8.684 1.00 57.34 284 SER A C 1
ATOM 2156 O O . SER A 1 284 ? -14.396 14.168 -8.384 1.00 57.34 284 SER A O 1
ATOM 2158 N N . TYR A 1 285 ? -12.881 14.853 -9.900 1.00 57.84 285 TYR A N 1
ATOM 2159 C CA . TYR A 1 285 ? -13.747 14.768 -11.078 1.00 57.84 285 TYR A CA 1
ATOM 2160 C C . TYR A 1 285 ? -13.271 13.617 -11.951 1.00 57.84 285 TYR A C 1
ATOM 2162 O O . TYR A 1 285 ? -12.079 13.316 -11.984 1.00 57.84 285 TYR A O 1
ATOM 2170 N N . TYR A 1 286 ? -14.193 13.020 -12.693 1.00 64.00 286 TYR A N 1
ATOM 2171 C CA . TYR A 1 286 ? -13.858 12.030 -13.703 1.00 64.00 286 TYR A CA 1
ATOM 2172 C C . TYR A 1 286 ? -14.623 12.344 -14.972 1.00 64.00 286 TYR A C 1
ATOM 2174 O O . TYR A 1 286 ? -15.811 12.656 -14.914 1.00 64.00 286 TYR A O 1
ATOM 2182 N N . ILE A 1 287 ? -13.927 12.271 -16.105 1.00 67.19 287 ILE A N 1
ATOM 2183 C CA . ILE A 1 287 ? -14.567 12.202 -17.412 1.00 67.19 287 ILE A CA 1
ATOM 2184 C C . ILE A 1 287 ? -14.984 10.750 -17.589 1.00 67.19 287 ILE A C 1
ATOM 2186 O O . ILE A 1 287 ? -14.140 9.859 -17.644 1.00 67.19 287 ILE A O 1
ATOM 2190 N N . VAL A 1 288 ? -16.289 10.507 -17.662 1.00 66.12 288 VAL A N 1
ATOM 2191 C CA . VAL A 1 288 ? -16.824 9.157 -17.858 1.00 66.12 288 VAL A CA 1
ATOM 2192 C C . VAL A 1 288 ? -17.256 8.990 -19.318 1.00 66.12 288 VAL A C 1
ATOM 2194 O O . VAL A 1 288 ? -18.373 9.378 -19.655 1.00 66.12 288 VAL A O 1
ATOM 2197 N N . PRO A 1 289 ? -16.404 8.457 -20.216 1.00 67.50 289 PRO A N 1
ATOM 2198 C CA . PRO A 1 289 ? -16.794 8.170 -21.593 1.00 67.50 289 PRO A CA 1
ATOM 2199 C C . PRO A 1 289 ? -17.632 6.885 -21.683 1.00 67.50 289 PRO A C 1
ATOM 2201 O O . PRO A 1 289 ? -17.419 5.927 -20.936 1.00 67.50 289 PRO A O 1
ATOM 2204 N N . GLY A 1 290 ? -18.535 6.824 -22.667 1.00 72.94 290 GLY A N 1
ATOM 2205 C CA . GLY A 1 290 ? -19.308 5.613 -22.971 1.00 72.94 290 GLY A CA 1
ATOM 2206 C C . GLY A 1 290 ? -20.514 5.393 -22.054 1.00 72.94 290 GLY A C 1
ATOM 2207 O O . GLY A 1 290 ? -20.736 4.278 -21.578 1.00 72.94 290 GLY A O 1
ATOM 2208 N N . LEU A 1 291 ? -21.282 6.453 -21.807 1.00 79.25 291 LEU A N 1
ATOM 2209 C CA . LEU A 1 291 ? -22.530 6.404 -21.049 1.00 79.25 291 LEU A CA 1
ATOM 2210 C C . LEU A 1 291 ? -23.737 6.084 -21.940 1.00 79.25 291 LEU A C 1
ATOM 2212 O O . LEU A 1 291 ? -23.737 6.361 -23.138 1.00 79.25 291 LEU A O 1
ATOM 2216 N N . ASN A 1 292 ? -24.771 5.510 -21.334 1.00 85.94 292 ASN A N 1
ATOM 2217 C CA . ASN A 1 292 ? -26.132 5.466 -21.854 1.00 85.94 292 ASN A CA 1
ATOM 2218 C C . ASN A 1 292 ? -27.011 6.341 -20.953 1.00 85.94 292 ASN A C 1
ATOM 2220 O O . ASN A 1 292 ? -27.017 6.154 -19.734 1.00 85.94 292 ASN A O 1
ATOM 2224 N N . ALA A 1 293 ? -27.725 7.294 -21.549 1.00 86.25 293 ALA A N 1
ATOM 2225 C CA . ALA A 1 293 ? -28.725 8.098 -20.863 1.00 86.25 293 ALA A CA 1
ATOM 2226 C C . ALA A 1 293 ? -30.127 7.728 -21.352 1.00 86.25 293 ALA A C 1
ATOM 2228 O O . ALA A 1 293 ? -30.440 7.897 -22.530 1.00 86.25 293 ALA A O 1
ATOM 2229 N N . ALA A 1 294 ? -30.981 7.278 -20.436 1.00 88.19 294 ALA A N 1
ATOM 2230 C CA . ALA A 1 294 ? -32.375 6.969 -20.726 1.00 88.19 294 ALA A CA 1
ATOM 2231 C C . ALA A 1 294 ? -33.275 7.516 -19.615 1.00 88.19 294 ALA A C 1
ATOM 2233 O O . ALA A 1 294 ? -33.123 7.148 -18.451 1.00 88.19 294 ALA A O 1
ATOM 2234 N N . ALA A 1 295 ? -34.210 8.404 -19.969 1.00 86.31 295 ALA A N 1
ATOM 2235 C CA . ALA A 1 295 ? -35.159 9.019 -19.033 1.00 86.31 295 ALA A CA 1
ATOM 2236 C C . ALA A 1 295 ? -34.481 9.647 -17.792 1.00 86.31 295 ALA A C 1
ATOM 2238 O O . ALA A 1 295 ? -34.934 9.476 -16.661 1.00 86.31 295 ALA A O 1
ATOM 2239 N N . GLY A 1 296 ? -33.348 10.330 -18.005 1.00 87.00 296 GLY A N 1
ATOM 2240 C CA . GLY A 1 296 ? -32.559 10.965 -16.937 1.00 87.00 296 GLY A CA 1
ATOM 2241 C C . GLY A 1 296 ? -31.659 10.008 -16.147 1.00 87.00 296 GLY A C 1
ATOM 2242 O O . GLY A 1 296 ? -30.861 10.452 -15.327 1.00 87.00 296 GLY A O 1
ATOM 2243 N N . MET A 1 297 ? -31.729 8.700 -16.396 1.00 92.12 297 MET A N 1
ATOM 2244 C CA . MET A 1 297 ? -30.848 7.711 -15.784 1.00 92.12 297 MET A CA 1
ATOM 2245 C C . MET A 1 297 ? -29.573 7.563 -16.618 1.00 92.12 297 MET A C 1
ATOM 2247 O O . MET A 1 297 ? -29.643 7.211 -17.793 1.00 92.12 297 MET A O 1
ATOM 2251 N N . LEU A 1 298 ? -28.418 7.836 -16.011 1.00 90.19 298 LEU A N 1
ATOM 2252 C CA . LEU A 1 298 ? -27.100 7.667 -16.617 1.00 90.19 298 LEU A CA 1
ATOM 2253 C C . LEU A 1 298 ? -26.501 6.328 -16.183 1.00 90.19 298 LEU A C 1
ATOM 2255 O O . LEU A 1 298 ? -26.385 6.070 -14.984 1.00 90.19 298 LEU A O 1
ATOM 2259 N N . THR A 1 299 ? -26.094 5.495 -17.142 1.00 88.69 299 THR A N 1
ATOM 2260 C CA . THR A 1 299 ? -25.412 4.209 -16.917 1.00 88.69 299 THR A CA 1
ATOM 2261 C C . THR A 1 299 ? -24.081 4.144 -17.647 1.00 88.69 299 THR A C 1
ATOM 2263 O O . THR A 1 299 ? -24.004 4.469 -18.828 1.00 88.69 299 THR A O 1
ATOM 2266 N N . VAL A 1 300 ? -23.040 3.660 -16.973 1.00 84.50 300 VAL A N 1
ATOM 2267 C CA . VAL A 1 300 ? -21.749 3.318 -17.593 1.00 84.50 300 VAL A CA 1
ATOM 2268 C C . VAL A 1 300 ? -21.858 1.986 -18.338 1.00 84.50 300 VAL A C 1
ATOM 2270 O O . VAL A 1 300 ? -22.094 0.959 -17.708 1.00 84.50 300 VAL A O 1
ATOM 2273 N N . ASN A 1 301 ? -21.659 1.982 -19.665 1.00 74.12 301 ASN A N 1
ATOM 2274 C CA . ASN A 1 301 ? -21.834 0.777 -20.496 1.00 74.12 301 ASN A CA 1
ATOM 2275 C C . ASN A 1 301 ? -20.677 -0.232 -20.374 1.00 74.12 301 ASN A C 1
ATOM 2277 O O . ASN A 1 301 ? -20.908 -1.433 -20.453 1.00 74.12 301 ASN A O 1
ATOM 2281 N N . SER A 1 302 ? -19.445 0.255 -20.176 1.00 66.75 302 SER A N 1
ATOM 2282 C CA . SER A 1 302 ? -18.237 -0.574 -20.031 1.00 66.75 302 SER A CA 1
ATOM 2283 C C . SER A 1 302 ? -17.234 0.100 -19.089 1.00 66.75 302 SER A C 1
ATOM 2285 O O . SER A 1 302 ? -16.410 0.902 -19.538 1.00 66.75 302 SER A O 1
ATOM 2287 N N . PRO A 1 303 ? -17.255 -0.225 -17.791 1.00 61.06 303 PRO A N 1
ATOM 2288 C CA . PRO A 1 303 ? -16.332 0.305 -16.781 1.00 61.06 303 PRO A CA 1
ATOM 2289 C C . PRO A 1 303 ? -14.909 -0.288 -16.888 1.00 61.06 303 PRO A C 1
ATOM 2291 O O . PRO A 1 303 ? -14.214 -0.457 -15.887 1.00 61.06 303 PRO A O 1
ATOM 2294 N N . ALA A 1 304 ? -14.458 -0.626 -18.101 1.00 55.16 304 ALA A N 1
ATOM 2295 C CA . ALA A 1 304 ? -13.131 -1.177 -18.338 1.00 55.16 304 ALA A CA 1
ATOM 2296 C C . ALA A 1 304 ? -12.054 -0.137 -17.992 1.00 55.16 304 ALA A C 1
ATOM 2298 O O . ALA A 1 304 ? -11.969 0.926 -18.612 1.00 55.16 304 ALA A O 1
ATOM 2299 N N . LEU A 1 305 ? -11.220 -0.469 -17.004 1.00 50.03 305 LEU A N 1
ATOM 2300 C CA . LEU A 1 305 ? -9.998 0.257 -16.681 1.00 50.03 305 LEU A CA 1
ATOM 2301 C C . LEU A 1 305 ? -8.922 -0.098 -17.712 1.00 50.03 305 LEU A C 1
ATOM 2303 O O . LEU A 1 305 ? -8.078 -0.954 -17.466 1.00 50.03 305 LEU A O 1
ATOM 2307 N N . THR A 1 306 ? -8.924 0.536 -18.877 1.00 50.47 306 THR A N 1
ATOM 2308 C CA . THR A 1 306 ? -7.660 0.632 -19.617 1.00 50.47 306 THR A CA 1
ATOM 2309 C C . THR A 1 306 ? -6.838 1.719 -18.930 1.00 50.47 306 THR A C 1
ATOM 2311 O O . THR A 1 306 ? -7.294 2.861 -18.860 1.00 50.47 306 THR A O 1
ATOM 2314 N N . SER A 1 307 ? -5.662 1.363 -18.410 1.00 47.72 307 SER A N 1
ATOM 2315 C CA . SER A 1 307 ? -4.780 2.156 -17.529 1.00 47.72 307 SER A CA 1
ATOM 2316 C C . SER A 1 307 ? -4.394 3.564 -18.014 1.00 47.72 307 SER A C 1
ATOM 2318 O O . SER A 1 307 ? -3.818 4.322 -17.242 1.00 47.72 307 SER A O 1
ATOM 2320 N N . ALA A 1 308 ? -4.721 3.945 -19.252 1.00 47.44 308 ALA A N 1
ATOM 2321 C CA . ALA A 1 308 ? -4.327 5.223 -19.841 1.00 47.44 308 ALA A CA 1
ATOM 2322 C C . ALA A 1 308 ? -5.330 6.382 -19.654 1.00 47.44 308 ALA A C 1
ATOM 2324 O O . ALA A 1 308 ? -4.908 7.530 -19.680 1.00 47.44 308 ALA A O 1
ATOM 2325 N N . ASN A 1 309 ? -6.635 6.126 -19.465 1.00 47.16 309 ASN A N 1
ATOM 2326 C CA . ASN A 1 309 ? -7.672 7.175 -19.615 1.00 47.16 309 ASN A CA 1
ATOM 2327 C C . ASN A 1 309 ? -8.430 7.530 -18.328 1.00 47.16 309 ASN A C 1
ATOM 2329 O O . ASN A 1 309 ? -9.534 8.069 -18.387 1.00 47.16 309 ASN A O 1
ATOM 2333 N N . GLY A 1 310 ? -7.853 7.218 -17.168 1.00 55.16 310 GLY A N 1
ATOM 2334 C CA . GLY A 1 310 ? -8.521 7.416 -15.890 1.00 55.16 310 GLY A CA 1
ATOM 2335 C C . GLY A 1 310 ? -9.766 6.531 -15.730 1.00 55.16 310 GLY A C 1
ATOM 2336 O O . GLY A 1 310 ? -10.140 5.751 -16.615 1.00 55.16 310 GLY A O 1
ATOM 2337 N N . PRO A 1 311 ? -10.392 6.572 -14.555 1.00 56.50 311 PRO A N 1
ATOM 2338 C CA . PRO A 1 311 ? -11.518 5.705 -14.291 1.00 56.50 311 PRO A CA 1
ATOM 2339 C C . PRO A 1 311 ? -12.848 6.209 -14.877 1.00 56.50 311 PRO A C 1
ATOM 2341 O O . PRO A 1 311 ? -13.127 7.403 -14.911 1.00 56.50 311 PRO A O 1
ATOM 2344 N N . ARG A 1 312 ? -13.721 5.265 -15.258 1.00 68.94 312 ARG A N 1
ATOM 2345 C CA . ARG A 1 312 ? -15.047 5.520 -15.852 1.00 68.94 312 ARG A CA 1
ATOM 2346 C C . ARG A 1 312 ? -16.190 5.301 -14.847 1.00 68.94 312 ARG A C 1
ATOM 2348 O O . ARG A 1 312 ? -17.000 4.400 -15.043 1.00 68.94 312 ARG A O 1
ATOM 2355 N N . TYR A 1 313 ? -16.251 6.066 -13.758 1.00 76.12 313 TYR A N 1
ATOM 2356 C CA . TYR A 1 313 ? -17.317 5.933 -12.751 1.00 76.12 313 TYR A CA 1
ATOM 2357 C C . TYR A 1 313 ? -17.774 7.272 -12.162 1.00 76.12 313 TYR A C 1
ATOM 2359 O O . TYR A 1 313 ? -17.064 8.274 -12.205 1.00 76.12 313 TYR A O 1
ATOM 2367 N N . PHE A 1 314 ? -18.961 7.265 -11.559 1.00 83.31 314 PHE A N 1
ATOM 2368 C CA . PHE A 1 314 ? -19.478 8.345 -10.729 1.00 83.31 314 PHE A CA 1
ATOM 2369 C C . PHE A 1 314 ? -18.951 8.218 -9.297 1.00 83.31 314 PHE A C 1
ATOM 2371 O O . PHE A 1 314 ? -19.010 7.143 -8.700 1.00 83.31 314 PHE A O 1
ATOM 2378 N N . VAL A 1 315 ? -18.473 9.320 -8.721 1.00 81.62 315 VAL A N 1
ATOM 2379 C CA . VAL A 1 315 ? -18.261 9.402 -7.268 1.00 81.62 315 VAL A CA 1
ATOM 2380 C C . VAL A 1 315 ? -19.613 9.373 -6.539 1.00 81.62 315 VAL A C 1
ATOM 2382 O O . VAL A 1 315 ? -20.626 9.718 -7.148 1.00 81.62 315 VAL A O 1
ATOM 2385 N N . PRO A 1 316 ? -19.676 8.991 -5.251 1.00 83.56 316 PRO A N 1
ATOM 2386 C CA . PRO A 1 316 ? -20.908 9.102 -4.474 1.00 83.56 316 PRO A CA 1
ATOM 2387 C C . PRO A 1 316 ? -21.434 10.545 -4.442 1.00 83.56 316 PRO A C 1
ATOM 2389 O O . PRO A 1 316 ? -20.817 11.422 -3.837 1.00 83.56 316 PRO A O 1
ATOM 2392 N N . LEU A 1 317 ? -22.582 10.778 -5.083 1.00 87.44 317 LEU A N 1
ATOM 2393 C CA . LEU A 1 317 ? -23.262 12.076 -5.132 1.00 87.44 317 LEU A CA 1
ATOM 2394 C C . LEU A 1 317 ? -24.558 12.041 -4.313 1.00 87.44 317 LEU A C 1
ATOM 2396 O O . LEU A 1 317 ? -25.227 11.015 -4.216 1.00 87.44 317 LEU A O 1
ATOM 2400 N N . LYS A 1 318 ? -24.930 13.175 -3.728 1.00 91.25 318 LYS A N 1
ATOM 2401 C CA . LYS A 1 318 ? -26.180 13.381 -2.994 1.00 91.25 318 LYS A CA 1
ATOM 2402 C C . LYS A 1 318 ? -27.232 14.047 -3.889 1.00 91.25 318 LYS A C 1
ATOM 2404 O O . LYS A 1 318 ? -26.866 14.737 -4.846 1.00 91.25 318 LYS A O 1
ATOM 2409 N N . PRO A 1 319 ? -28.532 13.896 -3.578 1.00 94.12 319 PRO A N 1
ATOM 2410 C CA . PRO A 1 319 ? -29.574 14.686 -4.224 1.00 94.12 319 PRO A CA 1
ATOM 2411 C C . PRO A 1 319 ? -29.247 16.186 -4.179 1.00 94.12 319 PRO A C 1
ATOM 2413 O O . PRO A 1 319 ? -28.800 16.709 -3.159 1.00 94.12 319 PRO A O 1
ATOM 2416 N N . GLY A 1 320 ? -29.432 16.875 -5.303 1.00 93.38 320 GLY A N 1
ATOM 2417 C CA . GLY A 1 320 ? -29.093 18.290 -5.465 1.00 93.38 320 GLY A CA 1
ATOM 2418 C C . GLY A 1 320 ? -27.669 18.564 -5.957 1.00 93.38 320 GLY A C 1
ATOM 2419 O O . GLY A 1 320 ? -27.403 19.684 -6.406 1.00 93.38 320 GLY A O 1
ATOM 2420 N N . HIS A 1 321 ? -26.752 17.582 -5.924 1.00 93.81 321 HIS A N 1
ATOM 2421 C CA . HIS A 1 321 ? -25.429 17.741 -6.546 1.00 93.81 321 HIS A CA 1
ATOM 2422 C C . HIS A 1 321 ? -25.563 17.993 -8.042 1.00 93.81 321 HIS A C 1
ATOM 2424 O O . HIS A 1 321 ? -26.601 17.714 -8.646 1.00 93.81 321 HIS A O 1
ATOM 2430 N N . ARG A 1 322 ? -24.507 18.531 -8.654 1.00 92.69 322 ARG A N 1
ATOM 2431 C CA . ARG A 1 322 ? -24.512 18.850 -10.078 1.00 92.69 322 ARG A CA 1
ATOM 2432 C C . ARG A 1 322 ? -23.566 17.956 -10.858 1.00 92.69 322 ARG A C 1
ATOM 2434 O O . ARG A 1 322 ? -22.478 17.620 -10.393 1.00 92.69 322 ARG A O 1
ATOM 2441 N N . VAL A 1 323 ? -23.979 17.607 -12.068 1.00 91.44 323 VAL A N 1
ATOM 2442 C CA . VAL A 1 323 ? -23.124 16.950 -13.056 1.00 91.44 323 VAL A CA 1
ATOM 2443 C C . VAL A 1 323 ? -23.259 17.686 -14.377 1.00 91.44 323 VAL A C 1
ATOM 2445 O O . VAL A 1 323 ? -24.365 18.044 -14.773 1.00 91.44 323 VAL A O 1
ATOM 2448 N N . TRP A 1 324 ? -22.150 17.968 -15.046 1.00 90.12 324 TRP A N 1
ATOM 2449 C CA . TRP A 1 324 ? -22.192 18.480 -16.408 1.00 90.12 324 TRP A CA 1
ATOM 2450 C C . TRP A 1 324 ? -22.261 17.300 -17.364 1.00 90.12 324 TRP A C 1
ATOM 2452 O O . TRP A 1 324 ? -21.472 16.362 -17.257 1.00 90.12 324 TRP A O 1
ATOM 2462 N N . VAL A 1 325 ? -23.228 17.345 -18.270 1.00 88.50 325 VAL A N 1
ATOM 2463 C CA . VAL A 1 325 ? -23.445 16.322 -19.287 1.00 88.50 325 VAL A CA 1
ATOM 2464 C C . VAL A 1 325 ? -23.223 16.983 -20.637 1.00 88.50 325 VAL A C 1
ATOM 2466 O O . VAL A 1 325 ? -23.894 17.967 -20.973 1.00 88.50 325 VAL A O 1
ATOM 2469 N N . LYS A 1 326 ? -22.255 16.460 -21.394 1.00 86.19 326 LYS A N 1
ATOM 2470 C CA . LYS A 1 326 ? -21.964 16.919 -22.755 1.00 86.19 326 LYS A CA 1
ATOM 2471 C C . LYS A 1 326 ? -23.239 16.890 -23.599 1.00 86.19 326 LYS A C 1
ATOM 2473 O O . LYS A 1 326 ? -24.077 16.029 -23.394 1.00 86.19 326 LYS A O 1
ATOM 2478 N N . ASP A 1 327 ? -23.421 17.891 -24.450 1.00 85.31 327 ASP A N 1
ATOM 2479 C CA . ASP A 1 327 ? -24.573 18.160 -25.327 1.00 85.31 327 ASP A CA 1
ATOM 2480 C C . ASP A 1 327 ? -25.983 18.050 -24.702 1.00 85.31 327 ASP A C 1
ATOM 2482 O O . ASP A 1 327 ? -26.985 18.038 -25.419 1.00 85.31 327 ASP A O 1
ATOM 2486 N N . ALA A 1 328 ? -26.107 18.021 -23.372 1.00 87.75 328 ALA A N 1
ATOM 2487 C CA . ALA A 1 328 ? -27.408 18.012 -22.718 1.00 87.75 328 ALA A CA 1
ATOM 2488 C C . ALA A 1 328 ? -28.105 19.371 -22.874 1.00 87.75 328 ALA A C 1
ATOM 2490 O O . ALA A 1 328 ? -27.719 20.362 -22.255 1.00 87.75 328 ALA A O 1
ATOM 2491 N N . THR A 1 329 ? -29.171 19.404 -23.673 1.00 86.56 329 THR A N 1
ATOM 2492 C CA . THR A 1 329 ? -29.959 20.617 -23.953 1.00 86.56 329 THR A CA 1
ATOM 2493 C C . THR A 1 329 ? -31.028 20.911 -22.901 1.00 86.56 329 THR A C 1
ATOM 2495 O O . THR A 1 329 ? -31.395 22.066 -22.711 1.00 86.56 329 THR A O 1
ATOM 2498 N N . ASN A 1 330 ? -31.503 19.886 -22.186 1.00 90.00 330 ASN A N 1
ATOM 2499 C CA . ASN A 1 330 ? -32.537 20.009 -21.147 1.00 90.00 330 ASN A CA 1
ATOM 2500 C C . ASN A 1 330 ? -31.976 20.370 -19.762 1.00 90.00 330 ASN A C 1
ATOM 2502 O O . ASN A 1 330 ? -32.722 20.449 -18.787 1.00 90.00 330 ASN A O 1
ATOM 2506 N N . CYS A 1 331 ? -30.660 20.538 -19.660 1.00 90.69 331 CYS A N 1
ATOM 2507 C CA . CYS A 1 331 ? -29.979 20.939 -18.439 1.00 90.69 331 CYS A CA 1
ATOM 2508 C C . CYS A 1 331 ? -29.619 22.426 -18.488 1.00 90.69 331 CYS A C 1
ATOM 2510 O O . CYS A 1 331 ? -29.690 23.063 -19.536 1.00 90.69 331 CYS A O 1
ATOM 2512 N N . GLU A 1 332 ? -29.252 23.002 -17.344 1.00 89.06 332 GLU A N 1
ATOM 2513 C CA . GLU A 1 332 ? -28.984 24.437 -17.266 1.00 89.06 332 GLU A CA 1
ATOM 2514 C C . GLU A 1 332 ? -27.732 24.771 -18.099 1.00 89.06 332 GLU A C 1
ATOM 2516 O O . GLU A 1 332 ? -26.634 24.283 -17.816 1.00 89.06 332 GLU A O 1
ATOM 2521 N N . ASN A 1 333 ? -27.907 25.546 -19.175 1.00 81.56 333 ASN A N 1
ATOM 2522 C CA . ASN A 1 333 ? -26.826 25.921 -20.083 1.00 81.56 333 ASN A CA 1
ATOM 2523 C C . ASN A 1 333 ? -26.195 27.239 -19.624 1.00 81.56 333 ASN A C 1
ATOM 2525 O O . ASN A 1 333 ? -26.855 28.277 -19.560 1.00 81.56 333 ASN A O 1
ATOM 2529 N N . PHE A 1 334 ? -24.899 27.200 -19.327 1.00 72.88 334 PHE A N 1
ATOM 2530 C CA . PHE A 1 334 ? -24.149 28.357 -18.835 1.00 72.88 334 PHE A CA 1
ATOM 2531 C C . PHE A 1 334 ? -23.157 28.934 -19.841 1.00 72.88 334 PHE A C 1
ATOM 2533 O O . PHE A 1 334 ? -22.364 29.798 -19.473 1.00 72.88 334 PHE A O 1
ATOM 2540 N N . GLY A 1 335 ? -23.196 28.482 -21.099 1.00 65.00 335 GLY A N 1
ATOM 2541 C CA . GLY A 1 335 ? -22.340 29.010 -22.163 1.00 65.00 335 GLY A CA 1
ATOM 2542 C C . GLY A 1 335 ? -20.852 28.702 -21.982 1.00 65.00 335 GLY A C 1
ATOM 2543 O O . GLY A 1 335 ? -20.018 29.375 -22.582 1.00 65.00 335 GLY A O 1
ATOM 2544 N N . VAL A 1 336 ? -20.501 27.710 -21.154 1.00 59.59 336 VAL A N 1
ATOM 2545 C CA . VAL A 1 336 ? -19.114 27.260 -21.005 1.00 59.59 336 VAL A CA 1
ATOM 2546 C C . VAL A 1 336 ? -18.873 26.079 -21.933 1.00 59.59 336 VAL A C 1
ATOM 2548 O O . VAL A 1 336 ? -19.460 25.012 -21.771 1.00 59.59 336 VAL A O 1
ATOM 2551 N N . THR A 1 337 ? -17.994 26.289 -22.906 1.00 59.91 337 THR A N 1
ATOM 2552 C CA . THR A 1 337 ? -17.573 25.268 -23.861 1.00 59.91 337 THR A CA 1
ATOM 2553 C C . THR A 1 337 ? -16.428 24.450 -23.255 1.00 59.91 337 THR A C 1
ATOM 2555 O O . THR A 1 337 ? -15.312 24.954 -23.115 1.00 59.91 337 THR A O 1
ATOM 2558 N N . PHE A 1 338 ? -16.683 23.191 -22.889 1.00 64.06 338 PHE A N 1
ATOM 2559 C CA . PHE A 1 338 ? -15.645 22.276 -22.403 1.00 64.06 338 PHE A CA 1
ATOM 2560 C C . PHE A 1 338 ? -14.947 21.637 -23.607 1.00 64.06 338 PHE A C 1
ATOM 2562 O O . PHE A 1 338 ? -15.598 20.970 -24.409 1.00 64.06 338 PHE A O 1
ATOM 2569 N N . VAL A 1 339 ? -13.641 21.880 -23.777 1.00 61.22 339 VAL A N 1
ATOM 2570 C CA . VAL A 1 339 ? -12.823 21.303 -24.871 1.00 61.22 339 VAL A CA 1
ATOM 2571 C C . VAL A 1 339 ? -13.482 21.486 -26.256 1.00 61.22 339 VAL A C 1
ATOM 2573 O O . VAL A 1 339 ? -13.527 20.579 -27.078 1.00 61.22 339 VAL A O 1
ATOM 2576 N N . GLY A 1 340 ? -14.074 22.659 -26.510 1.00 65.31 340 GLY A N 1
ATOM 2577 C CA . GLY A 1 340 ? -14.748 22.941 -27.786 1.00 65.31 340 GLY A CA 1
ATOM 2578 C C . GLY A 1 340 ? -16.152 22.333 -27.952 1.00 65.31 340 GLY A C 1
ATOM 2579 O O . GLY A 1 340 ? -16.708 22.438 -29.039 1.00 65.31 340 GLY A O 1
ATOM 2580 N N . THR A 1 341 ? -16.751 21.749 -26.905 1.00 68.00 341 THR A N 1
ATOM 2581 C CA . THR A 1 341 ? -18.084 21.117 -26.961 1.00 68.00 341 THR A CA 1
ATOM 2582 C C . THR A 1 341 ? -19.121 21.754 -26.029 1.00 68.00 341 THR A C 1
ATOM 2584 O O . THR A 1 341 ? -18.790 22.269 -24.956 1.00 68.00 341 THR A O 1
ATOM 2587 N N . SER A 1 342 ? -20.384 21.755 -26.467 1.00 78.38 342 SER A N 1
ATOM 2588 C CA . SER A 1 342 ? -21.549 22.202 -25.695 1.00 78.38 342 SER A CA 1
ATOM 2589 C C . SER A 1 342 ? -21.933 21.194 -24.611 1.00 78.38 342 SER A C 1
ATOM 2591 O O . SER A 1 342 ? -21.648 20.009 -24.728 1.00 78.38 342 SER A O 1
ATOM 2593 N N . GLY A 1 343 ? -22.613 21.639 -23.556 1.00 83.38 343 GLY A N 1
ATOM 2594 C CA . GLY A 1 343 ? -23.214 20.753 -22.557 1.00 83.38 343 GLY A CA 1
ATOM 2595 C C . GLY A 1 343 ? -24.008 21.523 -21.510 1.00 83.38 343 GLY A C 1
ATOM 2596 O O . GLY A 1 343 ? -23.952 22.754 -21.466 1.00 83.38 343 GLY A O 1
ATOM 2597 N N . GLY A 1 344 ? -24.750 20.800 -20.676 1.00 88.38 344 GLY A N 1
ATOM 2598 C CA . GLY A 1 344 ? -25.632 21.381 -19.665 1.00 88.38 344 GLY A CA 1
ATOM 2599 C C . GLY A 1 344 ? -25.361 20.828 -18.269 1.00 88.38 344 GLY A C 1
ATOM 2600 O O . GLY A 1 344 ? -24.977 19.670 -18.104 1.00 88.38 344 GLY A O 1
ATOM 2601 N N . LEU A 1 345 ? -25.559 21.664 -17.247 1.00 91.44 345 LEU A N 1
ATOM 2602 C CA . LEU A 1 345 ? -25.406 21.278 -15.846 1.00 91.44 345 LEU A CA 1
ATOM 2603 C C . LEU A 1 345 ? -26.729 20.726 -15.305 1.00 91.44 345 LEU A C 1
ATOM 2605 O O . LEU A 1 345 ? -27.721 21.443 -15.160 1.00 91.44 345 LEU A O 1
ATOM 2609 N N . CYS A 1 346 ? -26.744 19.435 -15.019 1.00 94.00 346 CYS A N 1
ATOM 2610 C CA . CYS A 1 346 ? -27.904 18.699 -14.546 1.00 94.00 346 CYS A CA 1
ATOM 2611 C C . CYS A 1 346 ? -27.846 18.511 -13.026 1.00 94.00 346 CYS A C 1
ATOM 2613 O O . CYS A 1 346 ? -26.778 18.570 -12.414 1.00 94.00 346 CYS A O 1
ATOM 2615 N N . THR A 1 347 ? -28.998 18.273 -12.409 1.00 95.50 347 THR A N 1
ATOM 2616 C CA . THR A 1 347 ? -29.141 18.030 -10.970 1.00 95.50 347 THR A CA 1
ATOM 2617 C C . THR A 1 347 ? -29.279 16.542 -10.714 1.00 95.50 347 THR A C 1
ATOM 2619 O O . THR A 1 347 ? -30.132 15.893 -11.315 1.00 95.50 347 THR A O 1
ATOM 2622 N N . VAL A 1 348 ? -28.493 16.010 -9.786 1.00 95.81 348 VAL A N 1
ATOM 2623 C CA . VAL A 1 348 ? -28.645 14.643 -9.290 1.00 95.81 348 VAL A CA 1
ATOM 2624 C C . VAL A 1 348 ? -29.947 14.544 -8.501 1.00 95.81 348 VAL A C 1
ATOM 2626 O O . VAL A 1 348 ? -30.151 15.272 -7.533 1.00 95.81 348 VAL A O 1
ATOM 2629 N N . GLU A 1 349 ? -30.821 13.631 -8.909 1.00 96.00 349 GLU A N 1
ATOM 2630 C CA . GLU A 1 349 ? -32.011 13.236 -8.151 1.00 96.00 349 GLU A CA 1
ATOM 2631 C C . GLU A 1 349 ? -31.654 12.114 -7.175 1.00 96.00 349 GLU A C 1
ATOM 2633 O O . GLU A 1 349 ? -31.997 12.161 -5.997 1.00 96.00 349 GLU A O 1
ATOM 2638 N N . THR A 1 350 ? -30.953 11.085 -7.655 1.00 93.38 350 THR A N 1
ATOM 2639 C CA . THR A 1 350 ? -30.602 9.906 -6.857 1.00 93.38 350 THR A CA 1
ATOM 2640 C C . THR A 1 350 ? -29.314 9.279 -7.374 1.00 93.38 350 THR A C 1
ATOM 2642 O O . THR A 1 350 ? -29.143 9.086 -8.577 1.00 93.38 350 THR A O 1
ATOM 2645 N N . TYR A 1 351 ? -28.411 8.923 -6.467 1.00 91.06 351 TYR A N 1
ATOM 2646 C CA . TYR A 1 351 ? -27.235 8.112 -6.766 1.00 91.06 351 TYR A CA 1
ATOM 2647 C C . TYR A 1 351 ? -27.523 6.655 -6.400 1.00 91.06 351 TYR A C 1
ATOM 2649 O O . TYR A 1 351 ? -27.959 6.381 -5.285 1.00 91.06 351 TYR A O 1
ATOM 2657 N N . PHE A 1 352 ? -27.291 5.723 -7.327 1.00 87.00 352 PHE A N 1
ATOM 2658 C CA . PHE A 1 352 ? -27.527 4.294 -7.084 1.00 87.00 352 PHE A CA 1
ATOM 2659 C C . PHE A 1 352 ? -26.226 3.525 -6.873 1.00 87.00 352 PHE A C 1
ATOM 2661 O O . PHE A 1 352 ? -26.160 2.635 -6.034 1.00 87.00 352 PHE A O 1
ATOM 2668 N N . SER A 1 353 ? -25.201 3.819 -7.673 1.00 85.19 353 SER A N 1
ATOM 2669 C CA . SER A 1 353 ? -23.896 3.156 -7.609 1.00 85.19 353 SER A CA 1
ATOM 2670 C C . SER A 1 353 ? -22.862 3.937 -8.416 1.00 85.19 353 SER A C 1
ATOM 2672 O O . SER A 1 353 ? -23.206 4.851 -9.166 1.00 85.19 353 SER A O 1
ATOM 2674 N N . ALA A 1 354 ? -21.608 3.492 -8.360 1.00 82.31 354 ALA A N 1
ATOM 2675 C CA . ALA A 1 354 ? -20.520 4.061 -9.151 1.00 82.31 354 ALA A CA 1
ATOM 2676 C C . ALA A 1 354 ? -20.778 4.001 -10.673 1.00 82.31 354 ALA A C 1
ATOM 2678 O O . ALA A 1 354 ? -20.192 4.763 -11.433 1.00 82.31 354 ALA A O 1
ATOM 2679 N N . ALA A 1 355 ? -21.678 3.130 -11.139 1.00 84.94 355 ALA A N 1
ATOM 2680 C CA . ALA A 1 355 ? -22.034 3.020 -12.551 1.00 84.94 355 ALA A CA 1
ATOM 2681 C C . ALA A 1 355 ? -23.369 3.687 -12.910 1.00 84.94 355 ALA A C 1
ATOM 2683 O O . ALA A 1 355 ? -23.692 3.755 -14.096 1.00 84.94 355 ALA A O 1
ATOM 2684 N N . ARG A 1 356 ? -24.177 4.116 -11.925 1.00 90.00 356 ARG A N 1
ATOM 2685 C CA . ARG A 1 356 ? -25.563 4.551 -12.157 1.00 90.00 356 ARG A CA 1
ATOM 2686 C C . ARG A 1 356 ? -25.988 5.715 -11.268 1.00 90.00 356 ARG A C 1
ATOM 2688 O O . ARG A 1 356 ? -25.979 5.602 -10.041 1.00 90.00 356 ARG A O 1
ATOM 2695 N N . LEU A 1 357 ? -26.484 6.779 -11.892 1.00 92.38 357 LEU A N 1
ATOM 2696 C CA . LEU A 1 357 ? -27.165 7.890 -11.221 1.00 92.38 357 LEU A CA 1
ATOM 2697 C C . LEU A 1 357 ? -28.404 8.315 -12.015 1.00 92.38 357 LEU A C 1
ATOM 2699 O O . LEU A 1 357 ? -28.476 8.086 -13.220 1.00 92.38 357 LEU A O 1
ATOM 2703 N N . LYS A 1 358 ? -29.382 8.927 -11.352 1.00 94.69 358 LYS A N 1
ATOM 2704 C CA . LYS A 1 358 ? -30.551 9.547 -11.982 1.00 94.69 358 LYS A CA 1
ATOM 2705 C C . LYS A 1 358 ? -30.515 11.050 -11.777 1.00 94.69 358 LYS A C 1
ATOM 2707 O O . LYS A 1 358 ? -30.204 11.537 -10.688 1.00 94.69 358 LYS A O 1
ATOM 2712 N N . LEU A 1 359 ? -30.831 11.758 -12.847 1.00 95.38 359 LEU A N 1
ATOM 2713 C CA . LEU A 1 359 ? -30.943 13.200 -12.916 1.00 95.38 359 LEU A CA 1
ATOM 2714 C C . LEU A 1 359 ? -32.402 13.629 -12.840 1.00 95.38 359 LEU A C 1
ATOM 2716 O O . LEU A 1 359 ? -33.283 12.932 -13.333 1.00 95.38 359 LEU A O 1
ATOM 2720 N N . VAL A 1 360 ? -32.624 14.825 -12.296 1.00 96.12 360 VAL A N 1
ATOM 2721 C CA . VAL A 1 360 ? -33.936 15.489 -12.317 1.00 96.12 360 VAL A CA 1
ATOM 2722 C C . VAL A 1 360 ? -34.362 15.779 -13.761 1.00 96.12 360 VAL A C 1
ATOM 2724 O O . VAL A 1 360 ? -35.537 15.696 -14.106 1.00 96.12 360 VAL A O 1
ATOM 2727 N N . GLN A 1 361 ? -33.401 16.128 -14.618 1.00 94.44 361 GLN A N 1
ATOM 2728 C CA . GLN A 1 361 ? -33.631 16.401 -16.030 1.00 94.44 361 GLN A CA 1
ATOM 2729 C C . GLN A 1 361 ? -33.646 15.103 -16.844 1.00 94.44 361 GLN A C 1
ATOM 2731 O O . GLN A 1 361 ? -32.763 14.255 -16.709 1.00 94.44 361 GLN A O 1
ATOM 2736 N N . SER A 1 362 ? -34.612 14.977 -17.756 1.00 90.12 362 SER A N 1
ATOM 2737 C CA . SER A 1 362 ? -34.652 13.865 -18.707 1.00 90.12 362 SER A CA 1
ATOM 2738 C C . SER A 1 362 ? -33.668 14.102 -19.854 1.00 90.12 362 SER A C 1
ATOM 2740 O O . SER A 1 362 ? -33.768 15.092 -20.585 1.00 90.12 362 SER A O 1
ATOM 2742 N N . ILE A 1 363 ? -32.723 13.175 -20.011 1.00 86.81 363 ILE A N 1
ATOM 2743 C CA . ILE A 1 363 ? -31.738 13.146 -21.096 1.00 86.81 363 ILE A CA 1
ATOM 2744 C C . ILE A 1 363 ? -31.982 11.879 -21.914 1.00 86.81 363 ILE A C 1
ATOM 2746 O O . ILE A 1 363 ? -32.066 10.791 -21.340 1.00 86.81 363 ILE A O 1
ATOM 2750 N N . THR A 1 364 ? -32.130 12.027 -23.231 1.00 74.06 364 THR A N 1
ATOM 2751 C CA . THR A 1 364 ? -32.532 10.935 -24.137 1.00 74.06 364 THR A CA 1
ATOM 2752 C C . THR A 1 364 ? -31.527 10.625 -25.251 1.00 74.06 364 THR A C 1
ATOM 2754 O O . THR A 1 364 ? -31.691 9.605 -25.905 1.00 74.06 364 THR A O 1
ATOM 2757 N N . ASN A 1 365 ? -30.474 11.434 -25.451 1.00 65.25 365 ASN A N 1
ATOM 2758 C CA . ASN A 1 365 ? -29.559 11.326 -26.605 1.00 65.25 365 ASN A CA 1
ATOM 2759 C C . ASN A 1 365 ? -28.067 11.510 -26.238 1.00 65.25 365 ASN A C 1
ATOM 2761 O O . ASN A 1 365 ? -27.378 12.312 -26.864 1.00 65.25 365 ASN A O 1
ATOM 2765 N N . ALA A 1 366 ? -27.554 10.807 -25.222 1.00 57.47 366 ALA A N 1
ATOM 2766 C CA . ALA A 1 366 ? -26.179 11.011 -24.753 1.00 57.47 366 ALA A CA 1
ATOM 2767 C C . ALA A 1 366 ? -25.319 9.735 -24.821 1.00 57.47 366 ALA A C 1
ATOM 2769 O O . ALA A 1 366 ? -25.322 8.931 -23.893 1.00 57.47 366 ALA A O 1
ATOM 2770 N N . THR A 1 367 ? -24.536 9.568 -25.896 1.00 57.88 367 THR A N 1
ATOM 2771 C CA . THR A 1 367 ? -23.361 8.666 -25.949 1.00 57.88 367 THR A CA 1
ATOM 2772 C C . THR A 1 367 ? -22.107 9.430 -25.515 1.00 57.88 367 THR A C 1
ATOM 2774 O O . THR A 1 367 ? -21.183 9.639 -26.303 1.00 57.88 367 THR A O 1
ATOM 2777 N N . GLN A 1 368 ? -22.114 9.963 -24.295 1.00 68.19 368 GLN A N 1
ATOM 2778 C CA . GLN A 1 368 ? -21.350 11.174 -23.980 1.00 68.19 368 GLN A CA 1
ATOM 2779 C C . GLN A 1 368 ? -20.537 11.104 -22.691 1.00 68.19 368 GLN A C 1
ATOM 2781 O O . GLN A 1 368 ? -20.647 10.165 -21.908 1.00 68.19 368 GLN A O 1
ATOM 2786 N N . GLU A 1 369 ? -19.690 12.121 -22.542 1.00 80.00 369 GLU A N 1
ATOM 2787 C CA . GLU A 1 369 ? -18.851 12.412 -21.385 1.00 80.00 369 GLU A CA 1
ATOM 2788 C C . GLU A 1 369 ? -19.667 13.135 -20.309 1.00 80.00 369 GLU A C 1
ATOM 2790 O O . GLU A 1 369 ? -20.446 14.046 -20.604 1.00 80.00 369 GLU A O 1
ATOM 2795 N N . VAL A 1 370 ? -19.457 12.753 -19.052 1.00 83.81 370 VAL A N 1
ATOM 2796 C CA . VAL A 1 370 ? -20.029 13.432 -17.883 1.00 83.81 370 VAL A CA 1
ATOM 2797 C C . VAL A 1 370 ? -18.920 13.847 -16.941 1.00 83.81 370 VAL A C 1
ATOM 2799 O O . VAL A 1 370 ? -17.948 13.114 -16.782 1.00 83.81 370 VAL A O 1
ATOM 2802 N N . LEU A 1 371 ? -19.101 15.009 -16.319 1.00 84.75 371 LEU A N 1
ATOM 2803 C CA . LEU A 1 371 ? -18.252 15.563 -15.272 1.00 84.75 371 LEU A CA 1
ATOM 2804 C C . LEU A 1 371 ? -19.077 15.720 -13.996 1.00 84.75 371 LEU A C 1
ATOM 2806 O O . LEU A 1 371 ? -20.133 16.351 -14.006 1.00 84.75 371 LEU A O 1
ATOM 2810 N N . THR A 1 372 ? -18.608 15.170 -12.882 1.00 86.75 372 THR A N 1
ATOM 2811 C CA . THR A 1 372 ? -19.301 15.265 -11.590 1.00 86.75 372 THR A CA 1
ATOM 2812 C C . THR A 1 372 ? -18.740 16.388 -10.728 1.00 86.75 372 THR A C 1
ATOM 2814 O O . THR A 1 372 ? -17.522 16.512 -10.613 1.00 86.75 372 THR A O 1
ATOM 2817 N N . PHE A 1 373 ? -19.612 17.141 -10.054 1.00 88.25 373 PHE A N 1
ATOM 2818 C CA . PHE A 1 373 ? -19.220 18.168 -9.089 1.00 88.25 373 PHE A CA 1
ATOM 2819 C C . PHE A 1 373 ? -19.705 17.811 -7.674 1.00 88.25 373 PHE A C 1
ATOM 2821 O O . PHE A 1 373 ? -20.800 18.217 -7.274 1.00 88.25 373 PHE A O 1
ATOM 2828 N N . PRO A 1 374 ? -18.906 17.050 -6.903 1.00 86.25 374 PRO A N 1
ATOM 2829 C CA . PRO A 1 374 ? -19.251 16.658 -5.531 1.00 86.25 374 PRO A CA 1
ATOM 2830 C C . PRO A 1 374 ? -19.275 17.822 -4.523 1.00 86.25 374 PRO A C 1
ATOM 2832 O O . PRO A 1 374 ? -19.765 17.659 -3.404 1.00 86.25 374 PRO A O 1
ATOM 2835 N N . TYR A 1 375 ? -18.771 18.998 -4.906 1.00 90.31 375 TYR A N 1
ATOM 2836 C CA . TYR A 1 375 ? -18.829 20.213 -4.101 1.00 90.31 375 TYR A CA 1
ATOM 2837 C C . TYR A 1 375 ? -18.933 21.472 -4.968 1.00 90.31 375 TYR A C 1
ATOM 2839 O O . TYR A 1 375 ? -18.618 21.461 -6.161 1.00 90.31 375 TYR A O 1
ATOM 2847 N N . SER A 1 376 ? -19.344 22.574 -4.349 1.00 92.06 376 SER A N 1
ATOM 2848 C CA . SER A 1 376 ? -19.323 23.920 -4.926 1.00 92.06 376 SER A CA 1
ATOM 2849 C C . SER A 1 376 ? -18.831 24.946 -3.914 1.00 92.06 376 SER A C 1
ATOM 2851 O O . SER A 1 376 ? -18.674 24.656 -2.727 1.00 92.06 376 SER A O 1
ATOM 2853 N N . ILE A 1 377 ? -18.602 26.166 -4.389 1.00 92.81 377 ILE A N 1
ATOM 2854 C CA . ILE A 1 377 ? -18.394 27.334 -3.540 1.00 92.81 377 ILE A CA 1
ATOM 2855 C C . ILE A 1 377 ? -19.611 28.226 -3.685 1.00 92.81 377 ILE A C 1
ATOM 2857 O O . ILE A 1 377 ? -19.900 28.719 -4.773 1.00 92.81 377 ILE A O 1
ATOM 2861 N N . ARG A 1 378 ? -20.321 28.429 -2.584 1.00 95.31 378 ARG A N 1
ATOM 2862 C CA . ARG A 1 378 ? -21.486 29.300 -2.529 1.00 95.31 378 ARG A CA 1
ATOM 2863 C C . ARG A 1 378 ? -21.060 30.727 -2.249 1.00 95.31 378 ARG A C 1
ATOM 2865 O O . ARG A 1 378 ? -20.267 30.960 -1.339 1.00 95.31 378 ARG A O 1
ATOM 2872 N N . VAL A 1 379 ? -21.621 31.664 -3.005 1.00 96.06 379 VAL A N 1
ATOM 2873 C CA . VAL A 1 379 ? -21.321 33.096 -2.929 1.00 96.06 379 VAL A CA 1
ATOM 2874 C C . VAL A 1 379 ? -22.615 33.887 -2.796 1.00 96.06 379 VAL A C 1
ATOM 2876 O O . VAL A 1 379 ? -23.551 33.672 -3.565 1.00 96.06 379 VAL A O 1
ATOM 2879 N N . TRP A 1 380 ? -22.693 34.787 -1.815 1.00 96.56 380 TRP A N 1
ATOM 2880 C CA . TRP A 1 380 ? -23.877 35.626 -1.602 1.00 96.56 380 TRP A CA 1
ATOM 2881 C C . TRP A 1 380 ? -23.563 36.890 -0.802 1.00 96.56 380 TRP A C 1
ATOM 2883 O O . TRP A 1 380 ? -22.568 36.952 -0.078 1.00 96.56 380 TRP A O 1
ATOM 2893 N N . LYS A 1 381 ? -24.434 37.898 -0.907 1.00 95.19 381 LYS A N 1
ATOM 2894 C CA . LYS A 1 381 ? -24.397 39.068 -0.023 1.00 95.19 381 LYS A CA 1
ATOM 2895 C C . LYS A 1 381 ? -24.971 38.745 1.350 1.00 95.19 381 LYS A C 1
ATOM 2897 O O . LYS A 1 381 ? -25.933 37.993 1.465 1.00 95.19 381 LYS A O 1
ATOM 2902 N N . THR A 1 382 ? -24.443 39.390 2.381 1.00 94.25 382 THR A N 1
ATOM 2903 C CA . THR A 1 382 ? -24.979 39.329 3.752 1.00 94.25 382 THR A CA 1
ATOM 2904 C C . THR A 1 382 ? -26.358 39.974 3.902 1.00 94.25 382 THR A C 1
ATOM 2906 O O . THR A 1 382 ? -27.138 39.524 4.739 1.00 94.25 382 THR A O 1
ATOM 2909 N N . ASN A 1 383 ? -26.674 41.010 3.118 1.00 94.75 383 ASN A N 1
ATOM 2910 C CA . ASN A 1 383 ? -27.967 41.699 3.130 1.00 94.75 383 ASN A CA 1
ATOM 2911 C C . ASN A 1 383 ? -28.345 42.269 1.743 1.00 94.75 383 ASN A C 1
ATOM 2913 O O . ASN A 1 383 ? -27.597 42.141 0.771 1.00 94.75 383 ASN A O 1
ATOM 2917 N N . ASN A 1 384 ? -29.517 42.904 1.655 1.00 95.94 384 ASN A N 1
ATOM 2918 C CA . ASN A 1 384 ? -30.070 43.457 0.411 1.00 95.94 384 ASN A CA 1
ATOM 2919 C C . ASN A 1 384 ? -29.689 44.939 0.155 1.00 95.94 384 ASN A C 1
ATOM 2921 O O . ASN A 1 384 ? -30.341 45.607 -0.646 1.00 95.94 384 ASN A O 1
ATOM 2925 N N . VAL A 1 385 ? -28.682 45.499 0.844 1.00 95.06 385 VAL A N 1
ATOM 2926 C CA . VAL A 1 385 ? -28.329 46.932 0.752 1.00 95.06 385 VAL A CA 1
ATOM 2927 C C . VAL A 1 385 ? -27.152 47.148 -0.201 1.00 95.06 385 VAL A C 1
ATOM 2929 O O . VAL A 1 385 ? -26.066 46.609 -0.005 1.00 95.06 385 VAL A O 1
ATOM 2932 N N . GLY A 1 386 ? -27.347 47.955 -1.248 1.00 93.00 386 GLY A N 1
ATOM 2933 C CA . GLY A 1 386 ? -26.349 48.207 -2.299 1.00 93.00 386 GLY A CA 1
ATOM 2934 C C . GLY A 1 386 ? -26.239 47.075 -3.329 1.00 93.00 386 GLY A C 1
ATOM 2935 O O . GLY A 1 386 ? -26.837 46.012 -3.180 1.00 93.00 386 GLY A O 1
ATOM 2936 N N . VAL A 1 387 ? -25.438 47.273 -4.378 1.00 94.88 387 VAL A N 1
ATOM 2937 C CA . VAL A 1 387 ? -25.244 46.295 -5.466 1.00 94.88 387 VAL A CA 1
ATOM 2938 C C . VAL A 1 387 ? -23.777 45.894 -5.551 1.00 94.88 387 VAL A C 1
ATOM 2940 O O . VAL A 1 387 ? -22.926 46.724 -5.872 1.00 94.88 387 VAL A O 1
ATOM 2943 N N . ALA A 1 388 ? -23.475 44.633 -5.244 1.00 93.19 388 ALA A N 1
ATOM 2944 C CA . ALA A 1 388 ? -22.137 44.073 -5.408 1.00 93.19 388 ALA A CA 1
ATOM 2945 C C . ALA A 1 388 ? -21.905 43.711 -6.877 1.00 93.19 388 ALA A C 1
ATOM 2947 O O . ALA A 1 388 ? -22.803 43.177 -7.518 1.00 93.19 388 ALA A O 1
ATOM 2948 N N . ARG A 1 389 ? -20.713 43.993 -7.402 1.00 92.62 389 ARG A N 1
ATOM 2949 C CA . ARG A 1 389 ? -20.261 43.658 -8.756 1.00 92.62 389 ARG A CA 1
ATOM 2950 C C . ARG A 1 389 ? -19.006 42.809 -8.649 1.00 92.62 389 ARG A C 1
ATOM 2952 O O . ARG A 1 389 ? -18.017 43.308 -8.124 1.00 92.62 389 ARG A O 1
ATOM 2959 N N . LEU A 1 390 ? -19.057 41.562 -9.106 1.00 92.25 390 LEU A N 1
ATOM 2960 C CA . LEU A 1 390 ? -18.062 40.533 -8.813 1.00 92.25 390 LEU A CA 1
ATOM 2961 C C . LEU A 1 390 ? -17.630 39.748 -10.060 1.00 92.25 390 LEU A C 1
ATOM 2963 O O . LEU A 1 390 ? -18.458 39.389 -10.894 1.00 92.25 390 LEU A O 1
ATOM 2967 N N . ASN A 1 391 ? -16.351 39.401 -10.122 1.00 90.50 391 ASN A N 1
ATOM 2968 C CA . ASN A 1 391 ? -15.790 38.317 -10.928 1.00 90.50 391 ASN A CA 1
ATOM 2969 C C . ASN A 1 391 ? -14.869 37.486 -10.029 1.00 90.50 391 ASN A C 1
ATOM 2971 O O . ASN A 1 391 ? -14.177 38.032 -9.172 1.00 90.50 391 ASN A O 1
ATOM 2975 N N . LEU A 1 392 ? -14.889 36.169 -10.180 1.00 90.75 392 LEU A N 1
ATOM 2976 C CA . LEU A 1 392 ? -14.203 35.238 -9.304 1.00 90.75 392 LEU A CA 1
ATOM 2977 C C . LEU A 1 392 ? -13.210 34.397 -10.094 1.00 90.75 392 LEU A C 1
ATOM 2979 O O . LEU A 1 392 ? -13.520 33.804 -11.128 1.00 90.75 392 LEU A O 1
ATOM 2983 N N . LYS A 1 393 ? -12.018 34.269 -9.526 1.00 86.69 393 LYS A N 1
ATOM 2984 C CA . LYS A 1 393 ? -11.044 33.241 -9.886 1.00 86.69 393 LYS A CA 1
ATOM 2985 C C . LYS A 1 393 ? -10.720 32.436 -8.643 1.00 86.69 393 LYS A C 1
ATOM 2987 O O . LYS A 1 393 ? -10.874 32.925 -7.526 1.00 86.69 393 LYS A O 1
ATOM 2992 N N . TYR A 1 394 ? -10.253 31.214 -8.820 1.00 84.12 394 TYR A N 1
ATOM 2993 C CA . TYR A 1 394 ? -9.712 30.441 -7.713 1.00 84.12 394 TYR A CA 1
ATOM 2994 C C . TYR A 1 394 ? -8.219 30.215 -7.926 1.00 84.12 394 TYR A C 1
ATOM 2996 O O . TYR A 1 394 ? -7.718 30.130 -9.047 1.00 84.12 394 TYR A O 1
ATOM 3004 N N . LYS A 1 395 ? -7.495 30.132 -6.822 1.00 78.56 395 LYS A N 1
ATOM 3005 C CA . LYS A 1 395 ? -6.169 29.540 -6.746 1.00 78.56 395 LYS A CA 1
ATOM 3006 C C . LYS A 1 395 ? -6.302 28.275 -5.937 1.00 78.56 395 LYS A C 1
ATOM 3008 O O . LYS A 1 395 ? -7.104 28.195 -5.011 1.00 78.56 395 LYS A O 1
ATOM 3013 N N . TRP A 1 396 ? -5.496 27.300 -6.279 1.00 75.88 396 TRP A N 1
ATOM 3014 C CA . TRP A 1 396 ? -5.457 26.058 -5.547 1.00 75.88 396 TRP A CA 1
ATOM 3015 C C . TRP A 1 396 ? -4.011 25.666 -5.357 1.00 75.88 396 TRP A C 1
ATOM 3017 O O . TRP A 1 396 ? -3.143 26.016 -6.165 1.00 75.88 396 TRP A O 1
ATOM 3027 N N . ALA A 1 397 ? -3.774 24.959 -4.272 1.00 73.00 397 ALA A N 1
ATOM 3028 C CA . ALA A 1 397 ? -2.516 24.314 -4.043 1.00 73.00 397 ALA A CA 1
ATOM 3029 C C . ALA A 1 397 ? -2.752 22.973 -3.363 1.00 73.00 397 ALA A C 1
ATOM 3031 O O . ALA A 1 397 ? -3.742 22.794 -2.655 1.00 73.00 397 ALA A O 1
ATOM 3032 N N . GLY A 1 398 ? -1.893 22.007 -3.624 1.00 71.88 398 GLY A N 1
ATOM 3033 C CA . GLY A 1 398 ? -2.053 20.654 -3.109 1.00 71.88 398 GLY A CA 1
ATOM 3034 C C . GLY A 1 398 ? -0.782 19.854 -3.280 1.00 71.88 398 GLY A C 1
ATOM 3035 O O . GLY A 1 398 ? 0.163 20.337 -3.897 1.00 71.88 398 GLY A O 1
ATOM 3036 N N . ASN A 1 399 ? -0.766 18.645 -2.734 1.00 70.88 399 ASN A N 1
ATOM 3037 C CA . ASN A 1 399 ? 0.436 17.823 -2.663 1.00 70.88 399 ASN A CA 1
ATOM 3038 C C . ASN A 1 399 ? 0.647 16.969 -3.917 1.00 70.88 399 ASN A C 1
ATOM 3040 O O . ASN A 1 399 ? -0.285 16.304 -4.364 1.00 70.88 399 ASN A O 1
ATOM 3044 N N . PHE A 1 400 ? 1.879 16.877 -4.419 1.00 64.44 400 PHE A N 1
ATOM 3045 C CA . PHE A 1 400 ? 2.258 15.840 -5.392 1.00 64.44 400 PHE A CA 1
ATOM 3046 C C . PHE A 1 400 ? 2.297 14.431 -4.781 1.00 64.44 400 PHE A C 1
ATOM 3048 O O . PHE A 1 400 ? 2.211 13.449 -5.502 1.00 64.44 400 PHE A O 1
ATOM 3055 N N . GLY A 1 401 ? 2.428 14.294 -3.463 1.00 59.81 401 GLY A N 1
ATOM 3056 C CA . GLY A 1 401 ? 2.434 13.005 -2.773 1.00 59.81 401 GLY A CA 1
ATOM 3057 C C . GLY A 1 401 ? 1.044 12.437 -2.471 1.00 59.81 401 GLY A C 1
ATOM 3058 O O . GLY A 1 401 ? 0.957 11.477 -1.714 1.00 59.81 401 GLY A O 1
ATOM 3059 N N . SER A 1 402 ? -0.041 13.031 -2.985 1.00 58.88 402 SER A N 1
ATOM 3060 C CA . SER A 1 402 ? -1.409 12.673 -2.577 1.00 58.88 402 SER A CA 1
ATOM 3061 C C . SER A 1 402 ? -1.975 11.401 -3.220 1.00 58.88 402 SER A C 1
ATOM 3063 O O . SER A 1 402 ? -2.820 10.746 -2.602 1.00 58.88 402 SER A O 1
ATOM 3065 N N . ASN A 1 403 ? -1.485 11.015 -4.402 1.00 60.22 403 ASN A N 1
ATOM 3066 C CA . ASN A 1 403 ? -1.736 9.722 -5.038 1.00 60.22 403 ASN A CA 1
ATOM 3067 C C . ASN A 1 403 ? -0.463 8.879 -4.992 1.00 60.22 403 ASN A C 1
ATOM 3069 O O . ASN A 1 403 ? 0.348 8.851 -5.917 1.00 60.22 403 ASN A O 1
ATOM 3073 N N . VAL A 1 404 ? -0.277 8.187 -3.878 1.00 56.94 404 VAL A N 1
ATOM 3074 C CA . VAL A 1 404 ? 0.846 7.275 -3.729 1.00 56.94 404 VAL A CA 1
ATOM 3075 C C . VAL A 1 404 ? 0.572 6.006 -4.543 1.00 56.94 404 VAL A C 1
ATOM 3077 O O . VAL A 1 404 ? -0.340 5.246 -4.221 1.00 56.94 404 VAL A O 1
ATOM 3080 N N . PHE A 1 405 ? 1.356 5.762 -5.597 1.00 61.22 405 PHE A N 1
ATOM 3081 C CA . PHE A 1 405 ? 1.413 4.439 -6.226 1.00 61.22 405 PHE A CA 1
ATOM 3082 C C . PHE A 1 405 ? 2.254 3.520 -5.357 1.00 61.22 405 PHE A C 1
ATOM 3084 O O . PHE A 1 405 ? 3.179 3.964 -4.678 1.00 61.22 405 PHE A O 1
ATOM 3091 N N . ALA A 1 406 ? 1.976 2.222 -5.400 1.00 59.72 406 ALA A N 1
ATOM 3092 C CA . ALA A 1 406 ? 2.715 1.268 -4.586 1.00 59.72 406 ALA A CA 1
ATOM 3093 C C . ALA A 1 406 ? 4.080 0.879 -5.157 1.00 59.72 406 ALA A C 1
ATOM 3095 O O . ALA A 1 406 ? 4.565 -0.241 -5.022 1.00 59.72 406 ALA A O 1
ATOM 3096 N N . GLU A 1 407 ? 4.757 1.846 -5.752 1.00 66.00 407 GLU A N 1
ATOM 3097 C CA . GLU A 1 407 ? 6.180 1.703 -5.925 1.00 66.00 407 GLU A CA 1
ATOM 3098 C C . GLU A 1 407 ? 6.887 1.786 -4.566 1.00 66.00 407 GLU A C 1
ATOM 3100 O O . GLU A 1 407 ? 6.458 2.420 -3.595 1.00 66.00 407 GLU A O 1
ATOM 3105 N N . SER A 1 408 ? 8.013 1.097 -4.511 1.00 70.69 408 SER A N 1
ATOM 3106 C CA . SER A 1 408 ? 8.801 0.920 -3.308 1.00 70.69 408 SER A CA 1
ATOM 3107 C C . SER A 1 408 ? 9.668 2.124 -2.984 1.00 70.69 408 SER A C 1
ATOM 3109 O O . SER A 1 408 ? 10.482 2.540 -3.807 1.00 70.69 408 SER A O 1
ATOM 3111 N N . ALA A 1 409 ? 9.599 2.596 -1.739 1.00 84.19 409 ALA A N 1
ATOM 3112 C CA . ALA A 1 409 ? 10.645 3.455 -1.204 1.00 84.19 409 ALA A CA 1
ATOM 3113 C C . ALA A 1 409 ? 11.989 2.703 -1.163 1.00 84.19 409 ALA A C 1
ATOM 3115 O O . ALA A 1 409 ? 12.042 1.502 -0.895 1.00 84.19 409 ALA A O 1
ATOM 3116 N N . SER A 1 410 ? 13.093 3.394 -1.419 1.00 85.50 410 SER A N 1
ATOM 3117 C CA . SER A 1 410 ? 14.433 2.797 -1.349 1.00 85.50 410 SER A CA 1
ATOM 3118 C C . SER A 1 410 ? 15.359 3.730 -0.603 1.00 85.50 410 SER A C 1
ATOM 3120 O O . SER A 1 410 ? 15.320 4.925 -0.844 1.00 85.50 410 SER A O 1
ATOM 3122 N N . CYS A 1 411 ? 16.205 3.208 0.276 1.00 89.56 411 CYS A N 1
ATOM 3123 C CA . CYS A 1 411 ? 17.093 4.023 1.098 1.00 89.56 411 CYS A CA 1
ATOM 3124 C C . CYS A 1 411 ? 18.555 3.667 0.876 1.00 89.56 411 CYS A C 1
ATOM 3126 O O . CYS A 1 411 ? 18.888 2.507 0.625 1.00 89.56 411 CYS A O 1
ATOM 3128 N N . HIS A 1 412 ? 19.409 4.672 1.030 1.00 90.19 412 HIS A N 1
ATOM 3129 C CA . HIS A 1 412 ? 20.840 4.561 0.850 1.00 90.19 412 HIS A CA 1
ATOM 3130 C C . HIS A 1 412 ? 21.465 3.600 1.890 1.00 90.19 412 HIS A C 1
ATOM 3132 O O . HIS A 1 412 ? 21.204 3.722 3.094 1.00 90.19 412 HIS A O 1
ATOM 3138 N N . PRO A 1 413 ? 22.315 2.642 1.475 1.00 84.94 413 PRO A N 1
ATOM 3139 C CA . PRO A 1 413 ? 22.941 1.665 2.373 1.00 84.94 413 PRO A CA 1
ATOM 3140 C C . PRO A 1 413 ? 24.079 2.202 3.252 1.00 84.94 413 PRO A C 1
ATOM 3142 O O . PRO A 1 413 ? 24.381 1.606 4.288 1.00 84.94 413 PRO A O 1
ATOM 3145 N N . ALA A 1 414 ? 24.691 3.325 2.898 1.00 87.88 414 ALA A N 1
ATOM 3146 C CA . ALA A 1 414 ? 25.542 4.118 3.789 1.00 87.88 414 ALA A CA 1
ATOM 3147 C C . ALA A 1 414 ? 24.719 5.141 4.588 1.00 87.88 414 ALA A C 1
ATOM 3149 O O . ALA A 1 414 ? 23.758 5.698 4.056 1.00 87.88 414 ALA A O 1
ATOM 3150 N N . SER A 1 415 ? 25.110 5.369 5.845 1.00 88.75 415 SER A N 1
ATOM 3151 C CA . SER A 1 415 ? 24.611 6.493 6.642 1.00 88.75 415 SER A CA 1
ATOM 3152 C C . SER A 1 415 ? 25.314 7.790 6.233 1.00 88.75 415 SER A C 1
ATOM 3154 O O . SER A 1 415 ? 26.466 7.770 5.794 1.00 88.75 415 SER A O 1
ATOM 3156 N N . MET A 1 416 ? 24.619 8.908 6.396 1.00 88.56 416 MET A N 1
ATOM 3157 C CA . MET A 1 416 ? 25.117 10.257 6.221 1.00 88.56 416 MET A CA 1
ATOM 3158 C C . MET A 1 416 ? 24.644 11.158 7.373 1.00 88.56 416 MET A C 1
ATOM 3160 O O . MET A 1 416 ? 23.481 11.057 7.784 1.00 88.56 416 MET A O 1
ATOM 3164 N N . PRO A 1 417 ? 25.517 12.042 7.887 1.00 88.81 417 PRO A N 1
ATOM 3165 C CA . PRO A 1 417 ? 25.127 12.989 8.917 1.00 88.81 417 PRO A CA 1
ATOM 3166 C C . PRO A 1 417 ? 24.191 14.068 8.353 1.00 88.81 417 PRO A C 1
ATOM 3168 O O . PRO A 1 417 ? 24.353 14.488 7.205 1.00 88.81 417 PRO A O 1
ATOM 3171 N N . ASP A 1 418 ? 23.233 14.529 9.155 1.00 85.12 418 ASP A N 1
ATOM 3172 C CA . ASP A 1 418 ? 22.536 15.797 8.910 1.00 85.12 418 ASP A CA 1
ATOM 3173 C C . ASP A 1 418 ? 23.432 17.002 9.277 1.00 85.12 418 ASP A C 1
ATOM 3175 O O . ASP A 1 418 ? 24.580 16.847 9.709 1.00 85.12 418 ASP A O 1
ATOM 3179 N N . ALA A 1 419 ? 22.905 18.224 9.149 1.00 82.62 419 ALA A N 1
ATOM 3180 C CA . ALA A 1 419 ? 23.622 19.441 9.540 1.00 82.62 419 ALA A CA 1
ATOM 3181 C C . ALA A 1 419 ? 23.999 19.506 11.040 1.00 82.62 419 ALA A C 1
ATOM 3183 O O . ALA A 1 419 ? 24.873 20.287 11.413 1.00 82.62 419 ALA A O 1
ATOM 3184 N N . ASN A 1 420 ? 23.364 18.693 11.891 1.00 84.31 420 ASN A N 1
ATOM 3185 C CA . ASN A 1 420 ? 23.609 18.609 13.332 1.00 84.31 420 ASN A CA 1
ATOM 3186 C C . ASN A 1 420 ? 24.494 17.407 13.722 1.00 84.31 420 ASN A C 1
ATOM 3188 O O . ASN A 1 420 ? 24.758 17.203 14.905 1.00 84.31 420 ASN A O 1
ATOM 3192 N N . GLY A 1 421 ? 24.949 16.601 12.755 1.00 88.81 421 GLY A N 1
ATOM 3193 C CA . GLY A 1 421 ? 25.741 15.393 12.995 1.00 88.81 421 GLY A CA 1
ATOM 3194 C C . GLY A 1 421 ? 24.929 14.139 13.349 1.00 88.81 421 GLY A C 1
ATOM 3195 O O . GLY A 1 421 ? 25.525 13.112 13.673 1.00 88.81 421 GLY A O 1
ATOM 3196 N N . ASN A 1 422 ? 23.595 14.178 13.278 1.00 88.31 422 ASN A N 1
ATOM 3197 C CA . ASN A 1 422 ? 22.752 12.999 13.486 1.00 88.31 422 ASN A CA 1
ATOM 3198 C C . ASN A 1 422 ? 22.894 12.027 12.314 1.00 88.31 422 ASN A C 1
ATOM 3200 O O . ASN A 1 422 ? 22.940 12.447 11.165 1.00 88.31 422 ASN A O 1
ATOM 3204 N N . SER A 1 423 ? 22.913 10.723 12.591 1.00 90.69 423 SER A N 1
ATOM 3205 C CA . SER A 1 423 ? 23.034 9.663 11.579 1.00 90.69 423 SER A CA 1
ATOM 3206 C C . SER A 1 423 ? 21.691 9.373 10.901 1.00 90.69 423 SER A C 1
ATOM 3208 O O . SER A 1 423 ? 20.687 9.146 11.580 1.00 90.69 423 SER A O 1
ATOM 3210 N N . GLY A 1 424 ? 21.667 9.309 9.571 1.00 90.94 424 GLY A N 1
ATOM 3211 C CA . GLY A 1 424 ? 20.484 8.924 8.801 1.00 90.94 424 GLY A CA 1
ATOM 3212 C C . GLY A 1 424 ? 20.809 8.624 7.349 1.00 90.94 424 GLY A C 1
ATOM 3213 O O . GLY A 1 424 ? 21.968 8.469 6.981 1.00 90.94 424 GLY A O 1
ATOM 3214 N N . ARG A 1 425 ? 19.790 8.443 6.513 1.00 91.94 425 ARG A N 1
ATOM 3215 C CA . ARG A 1 425 ? 19.948 7.896 5.161 1.00 91.94 425 ARG A CA 1
ATOM 3216 C C . ARG A 1 425 ? 19.061 8.612 4.181 1.00 91.94 425 ARG A C 1
ATOM 3218 O O . ARG A 1 425 ? 17.885 8.844 4.445 1.00 91.94 425 ARG A O 1
ATOM 3225 N N . LEU A 1 426 ? 19.605 8.879 3.004 1.00 90.12 426 LEU A N 1
ATOM 3226 C CA . LEU A 1 426 ? 18.815 9.381 1.900 1.00 90.12 426 LEU A CA 1
ATOM 3227 C C . LEU A 1 426 ? 17.882 8.281 1.384 1.00 90.12 426 LEU A C 1
ATOM 3229 O O . LEU A 1 426 ? 18.327 7.232 0.928 1.00 90.12 426 LEU A O 1
ATOM 3233 N N . CYS A 1 427 ? 16.586 8.529 1.438 1.00 90.06 427 CYS A N 1
ATOM 3234 C CA . CYS A 1 427 ? 15.538 7.653 0.954 1.00 90.06 427 CYS A CA 1
ATOM 3235 C C . CYS A 1 427 ? 14.811 8.295 -0.221 1.00 90.06 427 CYS A C 1
ATOM 3237 O O . CYS A 1 427 ? 14.418 9.455 -0.182 1.00 90.06 427 CYS A O 1
ATOM 3239 N N . ASN A 1 428 ? 14.612 7.513 -1.268 1.00 86.31 428 ASN A N 1
ATOM 3240 C CA . ASN A 1 428 ? 13.746 7.823 -2.379 1.00 86.31 428 ASN A CA 1
ATOM 3241 C C . ASN A 1 428 ? 12.319 7.381 -2.082 1.00 86.31 428 ASN A C 1
ATOM 3243 O O . ASN A 1 428 ? 12.096 6.258 -1.620 1.00 86.31 428 ASN A O 1
ATOM 3247 N N . ILE A 1 429 ? 11.372 8.234 -2.438 1.00 83.25 429 ILE A N 1
ATOM 3248 C CA . ILE A 1 429 ? 9.948 7.977 -2.367 1.00 83.25 429 ILE A CA 1
ATOM 3249 C C . ILE A 1 429 ? 9.328 8.258 -3.753 1.00 83.25 429 ILE A C 1
ATOM 3251 O O . ILE A 1 429 ? 9.410 9.391 -4.239 1.00 83.25 429 ILE A O 1
ATOM 3255 N N . PRO A 1 430 ? 8.733 7.251 -4.417 1.00 76.62 430 PRO A N 1
ATOM 3256 C CA . PRO A 1 430 ? 7.957 7.441 -5.645 1.00 76.62 430 PRO A CA 1
ATOM 3257 C C . PRO A 1 430 ? 6.751 8.372 -5.450 1.00 76.62 430 PRO A C 1
ATOM 3259 O O . PRO A 1 430 ? 6.209 8.467 -4.353 1.00 76.62 430 PRO A O 1
ATOM 3262 N N . THR A 1 431 ? 6.286 9.024 -6.516 1.00 70.19 431 THR A N 1
ATOM 3263 C CA . THR A 1 431 ? 5.049 9.838 -6.495 1.00 70.19 431 THR A CA 1
ATOM 3264 C C . THR A 1 431 ? 4.046 9.384 -7.566 1.00 70.19 431 THR A C 1
ATOM 3266 O O . THR A 1 431 ? 4.222 8.322 -8.158 1.00 70.19 431 THR A O 1
ATOM 3269 N N . GLU A 1 432 ? 2.984 10.172 -7.813 1.00 60.75 432 GLU A N 1
ATOM 3270 C CA . GLU A 1 432 ? 1.839 9.820 -8.682 1.00 60.75 432 GLU A CA 1
ATOM 3271 C C . GLU A 1 432 ? 2.212 9.472 -10.127 1.00 60.75 432 GLU A C 1
ATOM 3273 O O . GLU A 1 432 ? 1.475 8.818 -10.856 1.00 60.75 432 GLU A O 1
ATOM 3278 N N . THR A 1 433 ? 3.352 9.965 -10.584 1.00 56.41 433 THR A N 1
ATOM 3279 C CA . THR A 1 433 ? 3.898 9.558 -11.868 1.00 56.41 433 THR A CA 1
ATOM 3280 C C . THR A 1 433 ? 5.182 8.833 -11.544 1.00 56.41 433 THR A C 1
ATOM 3282 O O . THR A 1 433 ? 6.002 9.344 -10.780 1.00 56.41 433 THR A O 1
ATOM 3285 N N . SER A 1 434 ? 5.391 7.665 -12.142 1.00 54.91 434 SER A N 1
ATOM 3286 C CA . SER A 1 434 ? 6.643 6.909 -12.021 1.00 54.91 434 SER A CA 1
ATOM 3287 C C . SER A 1 434 ? 7.886 7.756 -12.365 1.00 54.91 434 SER A C 1
ATOM 3289 O O . SER A 1 434 ? 9.014 7.415 -12.015 1.00 54.91 434 SER A O 1
ATOM 3291 N N . THR A 1 435 ? 7.663 8.911 -12.995 1.00 59.62 435 THR A N 1
ATOM 3292 C CA . THR A 1 435 ? 8.636 9.911 -13.420 1.00 59.62 435 THR A CA 1
ATOM 3293 C C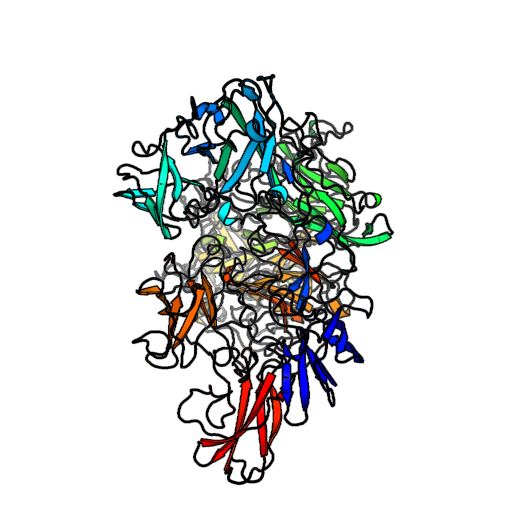 . THR A 1 435 ? 8.993 10.982 -12.381 1.00 59.62 435 THR A C 1
ATOM 3295 O O . THR A 1 435 ? 9.928 11.750 -12.588 1.00 59.62 435 THR A O 1
ATOM 3298 N N . GLN A 1 436 ? 8.261 11.091 -11.270 1.00 67.69 436 GLN A N 1
ATOM 3299 C CA . GLN A 1 436 ? 8.513 12.083 -10.219 1.00 67.69 436 GLN A CA 1
ATOM 3300 C C . GLN A 1 436 ? 8.917 11.377 -8.918 1.00 67.69 436 GLN A C 1
ATOM 3302 O O . GLN A 1 436 ? 8.264 10.430 -8.470 1.00 67.69 436 GLN A O 1
ATOM 3307 N N . ARG A 1 437 ? 10.013 11.834 -8.306 1.00 71.94 437 ARG A N 1
ATOM 3308 C CA . ARG A 1 437 ? 10.635 11.197 -7.140 1.00 71.94 437 ARG A CA 1
ATOM 3309 C C . ARG A 1 437 ? 10.947 12.231 -6.058 1.00 71.94 437 ARG A C 1
ATOM 3311 O O . ARG A 1 437 ? 11.467 13.310 -6.347 1.00 71.94 437 ARG A O 1
ATOM 3318 N N . ILE A 1 438 ? 10.675 11.876 -4.809 1.00 77.12 438 ILE A N 1
ATOM 3319 C CA . ILE A 1 438 ? 10.989 12.684 -3.628 1.00 77.12 438 ILE A CA 1
ATOM 3320 C C . ILE A 1 438 ? 12.187 12.062 -2.910 1.00 77.12 438 ILE A C 1
ATOM 3322 O O . ILE A 1 438 ? 12.260 10.843 -2.776 1.00 77.12 438 ILE A O 1
ATOM 3326 N N . TRP A 1 439 ? 13.109 12.897 -2.429 1.00 81.38 439 TRP A N 1
ATOM 3327 C CA . TRP A 1 439 ? 14.253 12.462 -1.637 1.00 81.38 439 TRP A CA 1
ATOM 3328 C C . TRP A 1 439 ? 14.132 12.991 -0.209 1.00 81.38 439 TRP A C 1
ATOM 3330 O O . TRP A 1 439 ? 14.051 14.194 0.033 1.00 81.38 439 TRP A O 1
ATOM 3340 N N . ILE A 1 440 ? 14.096 12.083 0.756 1.00 84.44 440 ILE A N 1
ATOM 3341 C CA . ILE A 1 440 ? 13.920 12.390 2.175 1.00 84.44 440 ILE A CA 1
ATOM 3342 C C . ILE A 1 440 ? 15.094 11.794 2.927 1.00 84.44 440 ILE A C 1
ATOM 3344 O O . ILE A 1 440 ? 15.438 10.639 2.708 1.00 84.44 440 ILE A O 1
ATOM 3348 N N . TRP A 1 441 ? 15.706 12.556 3.820 1.00 89.19 441 TRP A N 1
ATOM 3349 C CA . TRP A 1 441 ? 16.658 12.001 4.765 1.00 89.19 441 TRP A CA 1
ATOM 3350 C C . TRP A 1 441 ? 15.880 11.391 5.937 1.00 89.19 441 TRP A C 1
ATOM 3352 O O . TRP A 1 441 ? 15.097 12.062 6.611 1.00 89.19 441 TRP A O 1
ATOM 3362 N N . VAL A 1 442 ? 16.045 10.092 6.159 1.00 90.44 442 VAL A N 1
ATOM 3363 C CA . VAL A 1 442 ? 15.382 9.356 7.238 1.00 90.44 442 VAL A CA 1
ATOM 3364 C C . VAL A 1 442 ? 16.423 9.018 8.305 1.00 90.44 442 VAL A C 1
ATOM 3366 O O . VAL A 1 442 ? 17.428 8.388 7.977 1.00 90.44 442 VAL A O 1
ATOM 3369 N N . PRO A 1 443 ? 16.230 9.427 9.570 1.00 90.31 443 PRO A N 1
ATOM 3370 C CA . PRO A 1 443 ? 17.195 9.171 10.630 1.00 90.31 443 PRO A CA 1
ATOM 3371 C C . PRO A 1 443 ? 17.322 7.673 10.922 1.00 90.31 443 PRO A C 1
ATOM 3373 O O . PRO A 1 443 ? 16.350 6.916 10.863 1.00 90.31 443 PRO A O 1
ATOM 3376 N N . ASP A 1 444 ? 18.528 7.242 11.299 1.00 91.06 444 ASP A N 1
ATOM 3377 C CA . ASP A 1 444 ? 18.761 5.879 11.788 1.00 91.06 444 ASP A CA 1
ATOM 3378 C C . ASP A 1 444 ? 18.084 5.645 13.148 1.00 91.06 444 ASP A C 1
ATOM 3380 O O . ASP A 1 444 ? 17.687 4.512 13.446 1.00 91.06 444 ASP A O 1
ATOM 3384 N N . ASP A 1 445 ? 17.948 6.705 13.957 1.00 89.75 445 ASP A N 1
ATOM 3385 C CA . ASP A 1 445 ? 17.096 6.723 15.143 1.00 89.75 445 ASP A CA 1
ATOM 3386 C C . ASP A 1 445 ? 15.661 7.125 14.760 1.00 89.75 445 ASP A C 1
ATOM 3388 O O . ASP A 1 445 ? 15.395 8.299 14.495 1.00 89.75 445 ASP A O 1
ATOM 3392 N N . PRO A 1 446 ? 14.703 6.185 14.764 1.00 82.00 446 PRO A N 1
ATOM 3393 C CA . PRO A 1 446 ? 13.334 6.471 14.351 1.00 82.00 446 PRO A CA 1
ATOM 3394 C C . PRO A 1 446 ? 12.594 7.451 15.279 1.00 82.00 446 PRO A C 1
ATOM 3396 O O . PRO A 1 446 ? 11.543 7.979 14.900 1.00 82.00 446 PRO A O 1
ATOM 3399 N N . ASN A 1 447 ? 13.109 7.716 16.486 1.00 80.69 447 ASN A N 1
ATOM 3400 C CA . ASN A 1 447 ? 12.523 8.710 17.385 1.00 80.69 447 ASN A CA 1
ATOM 3401 C C . ASN A 1 447 ? 12.798 10.145 16.922 1.00 80.69 447 ASN A C 1
ATOM 3403 O O . ASN A 1 447 ? 11.980 11.025 17.188 1.00 80.69 447 ASN A O 1
ATOM 3407 N N . MET A 1 448 ? 13.860 10.370 16.148 1.00 75.81 448 MET A N 1
ATOM 3408 C CA . MET A 1 448 ? 14.154 11.676 15.567 1.00 75.81 448 MET A CA 1
ATOM 3409 C C . MET A 1 448 ? 13.156 12.040 14.453 1.00 75.81 448 MET A C 1
ATOM 3411 O O . MET A 1 448 ? 12.561 11.155 13.821 1.00 75.81 448 MET A O 1
ATOM 3415 N N . PRO A 1 449 ? 12.915 13.336 14.214 1.00 64.06 449 PRO A N 1
ATOM 3416 C CA . PRO A 1 449 ? 12.130 13.783 13.071 1.00 64.06 449 PRO A CA 1
ATOM 3417 C C . PRO A 1 449 ? 12.861 13.461 11.760 1.00 64.06 449 PRO A C 1
ATOM 3419 O O . PRO A 1 449 ? 14.079 13.614 11.671 1.00 64.06 449 PRO A O 1
ATOM 3422 N N . ALA A 1 450 ? 12.138 13.005 10.732 1.00 59.53 450 ALA A N 1
ATOM 3423 C CA . ALA A 1 450 ? 12.734 12.861 9.404 1.00 59.53 450 ALA A CA 1
ATOM 3424 C C . ALA A 1 450 ? 13.051 14.241 8.800 1.00 59.53 450 ALA A C 1
ATOM 3426 O O . ALA A 1 450 ? 12.332 15.215 9.002 1.00 59.53 450 ALA A O 1
ATOM 3427 N N . LEU A 1 451 ? 14.155 14.371 8.077 1.00 61.09 451 LEU A N 1
ATOM 3428 C CA . LEU A 1 451 ? 14.572 15.665 7.543 1.00 61.09 451 LEU A CA 1
ATOM 3429 C C . LEU A 1 451 ? 14.388 15.687 6.038 1.00 61.09 451 LEU A C 1
ATOM 3431 O O . LEU A 1 451 ? 14.576 14.699 5.328 1.00 61.09 451 LEU A O 1
ATOM 3435 N N . TRP A 1 452 ? 13.988 16.845 5.537 1.00 56.22 452 TRP A N 1
ATOM 3436 C CA . TRP A 1 452 ? 13.846 17.037 4.110 1.00 56.22 452 TRP A CA 1
ATOM 3437 C C . TRP A 1 452 ? 15.233 17.157 3.469 1.00 56.22 452 TRP A C 1
ATOM 3439 O O . TRP A 1 452 ? 16.068 17.929 3.937 1.00 56.22 452 TRP A O 1
ATOM 3449 N N . ALA A 1 453 ? 15.471 16.379 2.410 1.00 50.94 453 ALA A N 1
ATOM 3450 C CA . ALA A 1 453 ? 16.740 16.373 1.684 1.00 50.94 453 ALA A CA 1
ATOM 3451 C C . ALA A 1 453 ? 16.658 17.064 0.315 1.00 50.94 453 ALA A C 1
ATOM 3453 O O . ALA A 1 453 ? 17.662 17.573 -0.176 1.00 50.94 453 ALA A O 1
ATOM 3454 N N . GLY A 1 454 ? 15.477 17.073 -0.312 1.00 54.47 454 GLY A N 1
ATOM 3455 C CA . GLY A 1 454 ? 15.261 17.703 -1.611 1.00 54.47 454 GLY A CA 1
ATOM 3456 C C . GLY A 1 454 ? 14.088 17.099 -2.383 1.00 54.47 454 GLY A C 1
ATOM 3457 O O . GLY A 1 454 ? 13.666 15.967 -2.158 1.00 54.47 454 GLY A O 1
ATOM 3458 N N . MET A 1 455 ? 13.561 17.835 -3.357 1.00 52.66 455 MET A N 1
ATOM 3459 C CA . MET A 1 455 ? 12.597 17.310 -4.327 1.00 52.66 455 MET A CA 1
ATOM 3460 C C . MET A 1 455 ? 13.169 17.491 -5.733 1.00 52.66 455 MET A C 1
ATOM 3462 O O . MET A 1 455 ? 13.488 18.612 -6.118 1.00 52.66 455 MET A O 1
ATOM 3466 N N . LEU A 1 456 ? 13.264 16.411 -6.513 1.00 51.66 456 LEU A N 1
ATOM 3467 C CA . LEU A 1 456 ? 13.547 16.505 -7.945 1.00 51.66 456 LEU A CA 1
ATOM 3468 C C . LEU A 1 456 ? 12.214 16.624 -8.693 1.00 51.66 456 LEU A C 1
ATOM 3470 O O . LEU A 1 456 ? 11.605 15.621 -9.062 1.00 51.66 456 LEU A O 1
ATOM 3474 N N . LEU A 1 457 ? 11.749 17.855 -8.915 1.00 51.84 457 LEU A N 1
ATOM 3475 C CA . LEU A 1 457 ? 10.725 18.122 -9.927 1.00 51.84 457 LEU A CA 1
ATOM 3476 C C . LEU A 1 457 ? 11.378 18.738 -11.159 1.00 51.84 457 LEU A C 1
ATOM 3478 O O . LEU A 1 457 ? 12.163 19.668 -11.033 1.00 51.84 457 LEU A O 1
ATOM 3482 N N . ASN A 1 458 ? 11.026 18.174 -12.316 1.00 50.12 458 ASN A N 1
ATOM 3483 C CA . ASN A 1 458 ? 11.089 18.715 -13.677 1.00 50.12 458 ASN A CA 1
ATOM 3484 C C . ASN A 1 458 ? 12.121 19.830 -13.924 1.00 50.12 458 ASN A C 1
ATOM 3486 O O . ASN A 1 458 ? 11.881 20.960 -13.544 1.00 50.12 458 ASN A O 1
ATOM 3490 N N . THR A 1 459 ? 13.237 19.554 -14.588 1.00 48.25 459 THR A N 1
ATOM 3491 C CA . THR A 1 459 ? 14.485 20.337 -14.532 1.00 48.25 459 THR A CA 1
ATOM 3492 C C . THR A 1 459 ? 14.532 21.655 -15.317 1.00 48.25 459 THR A C 1
ATOM 3494 O O . THR A 1 459 ? 15.597 22.014 -15.819 1.00 48.25 459 THR A O 1
ATOM 3497 N N . ASN A 1 460 ? 13.442 22.426 -15.393 1.00 45.44 460 ASN A N 1
ATOM 3498 C CA . ASN A 1 460 ? 13.371 23.637 -16.225 1.00 45.44 460 ASN A CA 1
ATOM 3499 C C . ASN A 1 460 ? 14.372 24.751 -15.885 1.00 45.44 460 ASN A C 1
ATOM 3501 O O . ASN A 1 460 ? 14.438 25.713 -16.644 1.00 45.44 460 ASN A O 1
ATOM 3505 N N . SER A 1 461 ? 15.160 24.658 -14.808 1.00 45.84 461 SER A N 1
ATOM 3506 C CA . SER A 1 461 ? 16.144 25.697 -14.479 1.00 45.84 461 SER A CA 1
ATOM 3507 C C . SER A 1 461 ? 17.529 25.211 -14.052 1.00 45.84 461 SER A C 1
ATOM 3509 O O . SER A 1 461 ? 18.284 26.006 -13.484 1.00 45.84 461 SER A O 1
ATOM 3511 N N . VAL A 1 462 ? 17.909 23.949 -14.283 1.00 53.06 462 VAL A N 1
ATOM 3512 C CA . VAL A 1 462 ? 19.292 23.524 -13.987 1.00 53.06 462 VAL A CA 1
ATOM 3513 C C . VAL A 1 462 ? 20.201 23.854 -15.171 1.00 53.06 462 VAL A C 1
ATOM 3515 O O . VAL A 1 462 ? 20.857 22.994 -15.760 1.00 53.06 462 VAL A O 1
ATOM 3518 N N . ASP A 1 463 ? 20.256 25.137 -15.515 1.00 54.06 463 ASP A N 1
ATOM 3519 C CA . ASP A 1 463 ? 21.395 25.683 -16.231 1.00 54.06 463 ASP A CA 1
ATOM 3520 C C . ASP A 1 463 ? 22.558 25.683 -15.244 1.00 54.06 463 ASP A C 1
ATOM 3522 O O . ASP A 1 463 ? 22.742 26.624 -14.482 1.00 54.06 463 ASP A O 1
ATOM 3526 N N . ASN A 1 464 ? 23.330 24.597 -15.210 1.00 60.16 464 ASN A N 1
ATOM 3527 C CA . ASN A 1 464 ? 24.684 24.682 -14.688 1.00 60.16 464 ASN A CA 1
ATOM 3528 C C . ASN A 1 464 ? 25.497 25.394 -15.783 1.00 60.16 464 ASN A C 1
ATOM 3530 O O . ASN A 1 464 ? 25.775 24.765 -16.813 1.00 60.16 464 ASN A O 1
ATOM 3534 N N . PRO A 1 465 ? 25.819 26.696 -15.642 1.00 60.72 465 PRO A N 1
ATOM 3535 C CA . PRO A 1 465 ? 26.381 27.491 -16.733 1.00 60.72 465 PRO A CA 1
ATOM 3536 C C . PRO A 1 465 ? 27.722 26.940 -17.240 1.00 60.72 465 PRO A C 1
ATOM 3538 O O . PRO A 1 465 ? 28.108 27.245 -18.364 1.00 60.72 465 PRO A O 1
ATOM 3541 N N . GLY A 1 466 ? 28.392 26.081 -16.460 1.00 68.81 466 GLY A N 1
ATOM 3542 C CA . GLY A 1 466 ? 29.629 25.402 -16.850 1.00 68.81 466 GLY A CA 1
ATOM 3543 C C . GLY A 1 466 ? 29.475 24.204 -17.801 1.00 68.81 466 GLY A C 1
ATOM 3544 O O . GLY A 1 466 ? 30.470 23.799 -18.392 1.00 68.81 466 GLY A O 1
ATOM 3545 N N . ASN A 1 467 ? 28.275 23.636 -17.988 1.00 74.06 467 ASN A N 1
ATOM 3546 C CA . ASN A 1 467 ? 28.086 22.487 -18.887 1.00 74.06 467 ASN A CA 1
ATOM 3547 C C . ASN A 1 467 ? 27.680 22.936 -20.306 1.00 74.06 467 ASN A C 1
ATOM 3549 O O . ASN A 1 467 ? 26.795 23.801 -20.426 1.00 74.06 467 ASN A O 1
ATOM 3553 N N . PRO A 1 468 ? 28.234 22.315 -21.375 1.00 79.69 468 PRO A N 1
ATOM 3554 C CA . PRO A 1 468 ? 27.768 22.517 -22.746 1.00 79.69 468 PRO A CA 1
ATOM 3555 C C . PRO A 1 468 ? 26.255 22.319 -22.843 1.00 79.69 468 PRO A C 1
ATOM 3557 O O . PRO A 1 468 ? 25.707 21.402 -22.231 1.00 79.69 468 PRO A O 1
ATOM 3560 N N . ALA A 1 469 ? 25.572 23.159 -23.625 1.00 78.12 469 ALA A N 1
ATOM 3561 C CA . ALA A 1 469 ? 24.110 23.148 -23.711 1.00 78.12 469 ALA A CA 1
ATOM 3562 C C . ALA A 1 469 ? 23.537 21.762 -24.055 1.00 78.12 469 ALA A C 1
ATOM 3564 O O . ALA A 1 469 ? 22.484 21.412 -23.533 1.00 78.12 469 ALA A O 1
ATOM 3565 N N . GLY A 1 470 ? 24.248 20.966 -24.866 1.00 78.56 470 GLY A N 1
ATOM 3566 C CA . GLY A 1 470 ? 23.859 19.603 -25.244 1.00 78.56 470 GLY A CA 1
ATOM 3567 C C . GLY A 1 470 ? 23.986 18.550 -24.137 1.00 78.56 470 GLY A C 1
ATOM 3568 O O . GLY A 1 470 ? 23.302 17.536 -24.219 1.00 78.56 470 GLY A O 1
ATOM 3569 N N . ASP A 1 471 ? 24.793 18.791 -23.097 1.00 84.25 471 ASP A N 1
ATOM 3570 C CA . ASP A 1 471 ? 25.049 17.834 -22.002 1.00 84.25 471 ASP A CA 1
ATOM 3571 C C . ASP A 1 471 ? 24.156 18.037 -20.785 1.00 84.25 471 ASP A C 1
ATOM 3573 O O . ASP A 1 471 ? 24.121 17.189 -19.888 1.00 84.25 471 ASP A O 1
ATOM 3577 N N . ARG A 1 472 ? 23.448 19.166 -20.742 1.00 83.50 472 ARG A N 1
ATOM 3578 C CA . ARG A 1 472 ? 22.442 19.448 -19.719 1.00 83.50 472 ARG A CA 1
ATOM 3579 C C . ARG A 1 472 ? 21.292 18.448 -19.856 1.00 83.50 472 ARG A C 1
ATOM 3581 O O . ARG A 1 472 ? 21.052 17.921 -20.936 1.00 83.50 472 ARG A O 1
ATOM 3588 N N . LEU A 1 473 ? 20.597 18.164 -18.763 1.00 79.56 473 LEU A N 1
ATOM 3589 C CA . LEU A 1 473 ? 19.444 17.263 -18.757 1.00 79.56 473 LEU A CA 1
ATOM 3590 C C . LEU A 1 473 ? 18.269 17.885 -19.539 1.00 79.56 473 LEU A C 1
ATOM 3592 O O . LEU A 1 473 ? 17.965 19.061 -19.340 1.00 79.56 473 LEU A O 1
ATOM 3596 N N . PHE A 1 474 ? 17.615 17.109 -20.408 1.00 75.12 474 PHE A N 1
ATOM 3597 C CA . PHE A 1 474 ? 16.516 17.577 -21.256 1.00 75.12 474 PHE A CA 1
ATOM 3598 C C . PHE A 1 474 ? 15.267 17.911 -20.443 1.00 75.12 474 PHE A C 1
ATOM 3600 O O . PHE A 1 474 ? 14.654 17.058 -19.808 1.00 75.12 474 PHE A O 1
ATOM 3607 N N . VAL A 1 475 ? 14.874 19.177 -20.541 1.00 58.44 475 VAL A N 1
ATOM 3608 C CA . VAL A 1 475 ? 13.912 19.864 -19.672 1.00 58.44 475 VAL A CA 1
ATOM 3609 C C . VAL A 1 475 ? 12.450 19.431 -19.853 1.00 58.44 475 VAL A C 1
ATOM 3611 O O . VAL A 1 475 ? 11.669 19.519 -18.919 1.00 58.44 475 VAL A O 1
ATOM 3614 N N . ASN A 1 476 ? 12.060 18.931 -21.025 1.00 55.28 476 ASN A N 1
ATOM 3615 C CA . ASN A 1 476 ? 10.676 18.498 -21.280 1.00 55.28 476 ASN A CA 1
ATOM 3616 C C . ASN A 1 476 ? 10.478 16.984 -21.171 1.00 55.28 476 ASN A C 1
ATOM 3618 O O . ASN A 1 476 ? 9.390 16.481 -21.455 1.00 55.28 476 ASN A O 1
ATOM 3622 N N . TYR A 1 477 ? 11.520 16.249 -20.786 1.00 47.97 477 TYR A N 1
ATOM 3623 C CA . TYR A 1 477 ? 11.416 14.818 -20.590 1.00 47.97 477 TYR A CA 1
ATOM 3624 C C . TYR A 1 477 ? 11.186 14.588 -19.106 1.00 47.97 477 TYR A C 1
ATOM 3626 O O . TYR A 1 477 ? 12.055 14.843 -18.273 1.00 47.97 477 TYR A O 1
ATOM 3634 N N . GLN A 1 478 ? 9.980 14.124 -18.785 1.00 52.09 478 GLN A N 1
ATOM 3635 C CA . GLN A 1 478 ? 9.721 13.396 -17.554 1.00 52.09 478 GLN A CA 1
ATOM 3636 C C . GLN A 1 478 ? 10.937 12.502 -17.276 1.00 52.09 478 GLN A C 1
ATOM 3638 O O . GLN A 1 478 ? 11.298 11.735 -18.170 1.00 52.09 478 GLN A O 1
ATOM 3643 N N . ILE A 1 479 ? 11.599 12.633 -16.110 1.00 52.19 479 ILE A N 1
ATOM 3644 C CA . ILE A 1 479 ? 12.678 11.701 -15.731 1.00 52.19 479 ILE A CA 1
ATOM 3645 C C . ILE A 1 479 ? 12.091 10.326 -16.007 1.00 52.19 479 ILE A C 1
ATOM 3647 O O . ILE A 1 479 ? 11.025 10.045 -15.451 1.00 52.19 479 ILE A O 1
ATOM 3651 N N . PRO A 1 480 ? 12.650 9.542 -16.947 1.00 48.59 480 PRO A N 1
ATOM 3652 C CA . PRO A 1 480 ? 11.978 8.340 -17.378 1.00 48.59 480 PRO A CA 1
ATOM 3653 C C . PRO A 1 480 ? 11.701 7.532 -16.125 1.00 48.59 480 PRO A C 1
ATOM 3655 O O . PRO A 1 480 ? 12.537 7.478 -15.227 1.00 48.59 480 PRO A O 1
ATOM 3658 N N . SER A 1 481 ? 10.517 6.934 -16.065 1.00 49.38 481 SER A N 1
ATOM 3659 C CA . SER A 1 481 ? 10.053 6.070 -14.972 1.00 49.38 481 SER A CA 1
ATOM 3660 C C . SER A 1 481 ? 11.025 4.968 -14.525 1.00 49.38 481 SER A C 1
ATOM 3662 O O . SER A 1 481 ? 10.728 4.213 -13.601 1.00 49.38 481 SER A O 1
ATOM 3664 N N . GLY A 1 482 ? 12.165 4.856 -15.205 1.00 58.41 482 GLY A N 1
ATOM 3665 C CA . GLY A 1 482 ? 13.249 3.961 -14.908 1.00 58.41 482 GLY A CA 1
ATOM 3666 C C . GLY A 1 482 ? 13.794 4.119 -13.486 1.00 58.41 482 GLY A C 1
ATOM 3667 O O . GLY A 1 482 ? 13.644 5.157 -12.830 1.00 58.41 482 GLY A O 1
ATOM 3668 N N . PRO A 1 483 ? 14.416 3.046 -12.991 1.00 67.75 483 PRO A N 1
ATOM 3669 C CA . PRO A 1 483 ? 15.020 3.012 -11.676 1.00 67.75 483 PRO A CA 1
ATOM 3670 C C . PRO A 1 483 ? 16.168 4.021 -11.581 1.00 67.75 483 PRO A C 1
ATOM 3672 O O . PRO A 1 483 ? 16.752 4.445 -12.571 1.00 67.75 483 PRO A O 1
ATOM 3675 N N . PHE A 1 484 ? 16.494 4.406 -10.357 1.00 80.44 484 PHE A N 1
ATOM 3676 C CA . PHE A 1 484 ? 17.735 5.078 -9.988 1.00 80.44 484 PHE A CA 1
ATOM 3677 C C . PHE A 1 484 ? 18.588 4.078 -9.204 1.00 80.44 484 PHE A C 1
ATOM 3679 O O . PHE A 1 484 ? 18.111 3.014 -8.804 1.00 80.44 484 PHE A O 1
ATOM 3686 N N . SER A 1 485 ? 19.834 4.435 -8.922 1.00 84.38 485 SER A N 1
ATOM 3687 C CA . SER A 1 485 ? 20.667 3.653 -8.015 1.00 84.38 485 SER A CA 1
ATOM 3688 C C . SER A 1 485 ? 21.506 4.549 -7.135 1.00 84.38 485 SER A C 1
ATOM 3690 O O . SER A 1 485 ? 22.053 5.554 -7.586 1.00 84.38 485 SER A O 1
ATOM 3692 N N . PHE A 1 486 ? 21.604 4.164 -5.872 1.00 86.06 486 PHE A N 1
ATOM 3693 C CA . PHE A 1 486 ? 22.498 4.790 -4.913 1.00 86.06 486 PHE A CA 1
ATOM 3694 C C . PHE A 1 486 ? 23.954 4.447 -5.225 1.00 86.06 486 PHE A C 1
ATOM 3696 O O . PHE A 1 486 ? 24.241 3.343 -5.697 1.00 86.06 486 PHE A O 1
ATOM 3703 N N . ASP A 1 487 ? 24.862 5.381 -4.948 1.00 87.31 487 ASP A N 1
ATOM 3704 C CA . ASP A 1 487 ? 26.292 5.095 -4.933 1.00 87.31 487 ASP A CA 1
ATOM 3705 C C . ASP A 1 487 ? 26.660 4.336 -3.663 1.00 87.31 487 ASP A C 1
ATOM 3707 O O . ASP A 1 487 ? 26.758 4.906 -2.583 1.00 87.31 487 ASP A O 1
ATOM 3711 N N . ASN A 1 488 ? 26.923 3.036 -3.779 1.00 79.56 488 ASN A N 1
ATOM 3712 C CA . ASN A 1 488 ? 27.291 2.224 -2.618 1.00 79.56 488 ASN A CA 1
ATOM 3713 C C . ASN A 1 488 ? 28.524 2.760 -1.858 1.00 79.56 488 ASN A C 1
ATOM 3715 O O . ASN A 1 488 ? 28.690 2.417 -0.687 1.00 79.56 488 ASN A O 1
ATOM 3719 N N . ASN A 1 489 ? 29.357 3.595 -2.495 1.00 83.19 489 ASN A N 1
ATOM 3720 C CA . ASN A 1 489 ? 30.544 4.204 -1.897 1.00 83.19 489 ASN A CA 1
ATOM 3721 C C . ASN A 1 489 ? 30.341 5.669 -1.470 1.00 83.19 489 ASN A C 1
ATOM 3723 O O . ASN A 1 489 ? 31.163 6.192 -0.718 1.00 83.19 489 ASN A O 1
ATOM 3727 N N . ASP A 1 490 ? 29.273 6.336 -1.916 1.00 86.50 490 ASP A N 1
ATOM 3728 C CA . ASP A 1 490 ? 28.988 7.737 -1.599 1.00 86.50 490 ASP A CA 1
ATOM 3729 C C . ASP A 1 490 ? 27.522 7.930 -1.192 1.00 86.50 490 ASP A C 1
ATOM 3731 O O . ASP A 1 490 ? 26.639 8.095 -2.031 1.00 86.50 490 ASP A O 1
ATOM 3735 N N . GLY A 1 491 ? 27.298 8.036 0.125 1.00 83.19 491 GLY A N 1
ATOM 3736 C CA . GLY A 1 491 ? 26.002 8.340 0.748 1.00 83.19 491 GLY A CA 1
ATOM 3737 C C . GLY A 1 491 ? 25.254 9.534 0.160 1.00 83.19 491 GLY A C 1
ATOM 3738 O O . GLY A 1 491 ? 24.038 9.634 0.308 1.00 83.19 491 GLY A O 1
ATOM 3739 N N . THR A 1 492 ? 25.979 10.444 -0.492 1.00 86.19 492 THR A N 1
ATOM 3740 C CA . THR A 1 492 ? 25.439 11.665 -1.077 1.00 86.19 492 THR A CA 1
ATOM 3741 C C . THR A 1 492 ? 25.113 11.549 -2.558 1.00 86.19 492 THR A C 1
ATOM 3743 O O . THR A 1 492 ? 24.548 12.492 -3.096 1.00 86.19 492 THR A O 1
ATOM 3746 N N . SER A 1 493 ? 25.433 10.445 -3.233 1.00 88.06 493 SER A N 1
ATOM 3747 C CA . SER A 1 493 ? 25.292 10.340 -4.686 1.00 88.06 493 SER A CA 1
ATOM 3748 C C . SER A 1 493 ? 24.205 9.356 -5.118 1.00 88.06 493 SER A C 1
ATOM 3750 O O . SER A 1 493 ? 24.053 8.253 -4.594 1.00 88.06 493 SER A O 1
ATOM 3752 N N . VAL A 1 494 ? 23.452 9.763 -6.135 1.00 88.56 494 VAL A N 1
ATOM 3753 C CA . VAL A 1 494 ? 22.437 8.960 -6.816 1.00 88.56 494 VAL A CA 1
ATOM 3754 C C . VAL A 1 494 ? 22.673 9.046 -8.315 1.00 88.56 494 VAL A C 1
ATOM 3756 O O . VAL A 1 494 ? 22.897 10.130 -8.846 1.00 88.56 494 VAL A O 1
ATOM 3759 N N . TYR A 1 495 ? 22.552 7.924 -9.012 1.00 90.19 495 TYR A N 1
ATOM 3760 C CA . TYR A 1 495 ? 22.597 7.858 -10.466 1.00 90.19 495 TYR A CA 1
ATOM 3761 C C . TYR A 1 495 ? 21.215 7.579 -11.044 1.00 90.19 495 TYR A C 1
ATOM 3763 O O . TYR A 1 495 ? 20.426 6.838 -10.454 1.00 90.19 495 TYR A O 1
ATOM 3771 N N . PHE A 1 496 ? 20.931 8.148 -12.211 1.00 88.00 496 PHE A N 1
ATOM 3772 C CA . PHE A 1 496 ? 19.717 7.872 -12.972 1.00 88.00 496 PHE A CA 1
ATOM 3773 C C . PHE A 1 496 ? 19.965 8.029 -14.477 1.00 88.00 496 PHE A C 1
ATOM 3775 O O . PHE A 1 496 ? 20.814 8.814 -14.906 1.00 88.00 496 PHE A O 1
ATOM 3782 N N . GLY A 1 497 ? 19.215 7.281 -15.287 1.00 87.25 497 GLY A N 1
ATOM 3783 C CA . GLY A 1 497 ? 19.181 7.471 -16.737 1.00 87.25 497 GLY A CA 1
ATOM 3784 C C . GLY A 1 497 ? 18.227 8.596 -17.119 1.00 87.25 497 GLY A C 1
ATOM 3785 O O . GLY A 1 497 ? 17.148 8.721 -16.544 1.00 87.25 497 GLY A O 1
ATOM 3786 N N . GLY A 1 498 ? 18.600 9.404 -18.103 1.00 85.69 498 GLY A N 1
ATOM 3787 C CA . GLY A 1 498 ? 17.759 10.465 -18.647 1.00 85.69 498 GLY A CA 1
ATOM 3788 C C . GLY A 1 498 ? 18.142 10.802 -20.083 1.00 85.69 498 GLY A C 1
ATOM 3789 O O . GLY A 1 498 ? 19.072 10.224 -20.640 1.00 85.69 498 GLY A O 1
ATOM 3790 N N . LEU A 1 499 ? 17.443 11.757 -20.690 1.00 86.38 499 LEU A N 1
ATOM 3791 C CA . LEU A 1 499 ? 17.860 12.326 -21.970 1.00 86.38 499 LEU A CA 1
ATOM 3792 C C . LEU A 1 499 ? 18.661 13.597 -21.714 1.00 86.38 499 LEU A C 1
ATOM 3794 O O . LEU A 1 499 ? 18.237 14.447 -20.937 1.00 86.38 499 LEU A O 1
ATOM 3798 N N . ALA A 1 500 ? 19.801 13.755 -22.372 1.00 85.62 500 ALA A N 1
ATOM 3799 C CA . ALA A 1 500 ? 20.467 15.047 -22.450 1.00 85.62 500 ALA A CA 1
ATOM 3800 C C . ALA A 1 500 ? 19.718 15.984 -23.411 1.00 85.62 500 ALA A C 1
ATOM 3802 O O . ALA A 1 500 ? 18.916 15.527 -24.221 1.00 85.62 500 ALA A O 1
ATOM 3803 N N . ASN A 1 501 ? 19.988 17.288 -23.358 1.00 82.44 501 ASN A N 1
ATOM 3804 C CA . ASN A 1 501 ? 19.325 18.340 -24.137 1.00 82.44 501 ASN A CA 1
ATOM 3805 C C . ASN A 1 501 ? 19.358 18.096 -25.659 1.00 82.44 501 ASN A C 1
ATOM 3807 O O . ASN A 1 501 ? 18.508 18.587 -26.395 1.00 82.44 501 ASN A O 1
ATOM 3811 N N . SER A 1 502 ? 20.318 17.299 -26.125 1.00 82.56 502 SER A N 1
ATOM 3812 C CA . SER A 1 502 ? 20.406 16.770 -27.490 1.00 82.56 502 SER A CA 1
ATOM 3813 C C . SER A 1 502 ? 19.416 15.629 -27.801 1.00 82.56 502 SER A C 1
ATOM 3815 O O . SER A 1 502 ? 19.517 15.005 -28.854 1.00 82.56 502 SER A O 1
ATOM 3817 N N . ALA A 1 503 ? 18.480 15.339 -26.893 1.00 87.00 503 ALA A N 1
ATOM 3818 C CA . ALA A 1 503 ? 17.553 14.206 -26.904 1.00 87.00 503 ALA A CA 1
ATOM 3819 C C . ALA A 1 503 ? 18.236 12.824 -26.952 1.00 87.00 503 ALA A C 1
ATOM 3821 O O . ALA A 1 503 ? 17.629 11.842 -27.380 1.00 87.00 503 ALA A O 1
ATOM 3822 N N . LYS A 1 504 ? 19.495 12.727 -26.503 1.00 88.88 504 LYS A N 1
ATOM 3823 C CA . LYS A 1 504 ? 20.243 11.465 -26.471 1.00 88.88 504 LYS A CA 1
ATOM 3824 C C . LYS A 1 504 ? 20.247 10.832 -25.072 1.00 88.88 504 LYS A C 1
ATOM 3826 O O . LYS A 1 504 ? 20.415 11.566 -24.097 1.00 88.88 504 LYS A O 1
ATOM 3831 N N . PRO A 1 505 ? 20.106 9.499 -24.950 1.00 90.25 505 PRO A N 1
ATOM 3832 C CA . PRO A 1 505 ? 20.183 8.801 -23.667 1.00 90.25 505 PRO A CA 1
ATOM 3833 C C . PRO A 1 505 ? 21.547 8.953 -22.988 1.00 90.25 505 PRO A C 1
ATOM 3835 O O . PRO A 1 505 ? 22.591 8.631 -23.562 1.00 90.25 505 PRO A O 1
ATOM 3838 N N . SER A 1 506 ? 21.518 9.408 -21.740 1.00 91.75 506 SER A N 1
ATOM 3839 C CA . SER A 1 506 ? 22.680 9.686 -20.904 1.00 91.75 506 SER A CA 1
ATOM 3840 C C . SER A 1 506 ? 22.446 9.241 -19.456 1.00 91.75 506 SER A C 1
ATOM 3842 O O . SER A 1 506 ? 21.319 9.120 -18.978 1.00 91.75 506 SER A O 1
ATOM 3844 N N . LEU A 1 507 ? 23.540 9.015 -18.742 1.00 92.25 507 LEU A N 1
ATOM 3845 C CA . LEU A 1 507 ? 23.623 8.779 -17.316 1.00 92.25 507 LEU A CA 1
ATOM 3846 C C . LEU A 1 507 ? 23.929 10.079 -16.584 1.00 92.25 507 LEU A C 1
ATOM 3848 O O . LEU A 1 507 ? 24.897 10.771 -16.899 1.00 92.25 507 LEU A O 1
ATOM 3852 N N . PHE A 1 508 ? 23.168 10.356 -15.540 1.00 90.75 508 PHE A N 1
ATOM 3853 C CA . PHE A 1 508 ? 23.372 11.513 -14.689 1.00 90.75 508 PHE A CA 1
ATOM 3854 C C . PHE A 1 508 ? 23.641 11.070 -13.258 1.00 90.75 508 PHE A C 1
ATOM 3856 O O . PHE A 1 508 ? 23.048 10.108 -12.774 1.00 90.75 508 PHE A O 1
ATOM 3863 N N . ARG A 1 509 ? 24.523 11.801 -12.578 1.00 91.38 509 ARG A N 1
ATOM 3864 C CA . ARG A 1 509 ? 24.748 11.719 -11.137 1.00 91.38 509 ARG A CA 1
ATOM 3865 C C . ARG A 1 509 ? 24.190 12.970 -10.474 1.00 91.38 509 ARG A C 1
ATOM 3867 O O . ARG A 1 509 ? 24.545 14.077 -10.875 1.00 91.38 509 ARG A O 1
ATOM 3874 N N . VAL A 1 510 ? 23.371 12.784 -9.448 1.00 86.94 510 VAL A N 1
ATOM 3875 C CA . VAL A 1 510 ? 22.976 13.809 -8.481 1.00 86.94 510 VAL A CA 1
ATOM 3876 C C . VAL A 1 510 ? 23.810 13.611 -7.233 1.00 86.94 510 VAL A C 1
ATOM 3878 O O . VAL A 1 510 ? 23.779 12.526 -6.664 1.00 86.94 510 VAL A O 1
ATOM 3881 N N . ARG A 1 511 ? 24.525 14.642 -6.790 1.00 88.12 511 ARG A N 1
ATOM 3882 C CA . ARG A 1 511 ? 25.213 14.631 -5.499 1.00 88.12 511 ARG A CA 1
ATOM 3883 C C . ARG A 1 511 ? 24.586 15.643 -4.554 1.00 88.12 511 ARG A C 1
ATOM 3885 O O . ARG A 1 511 ? 24.622 16.831 -4.858 1.00 88.12 511 ARG A O 1
ATOM 3892 N N . PHE A 1 512 ? 24.046 15.177 -3.436 1.00 84.75 512 PHE A N 1
ATOM 3893 C CA . PHE A 1 512 ? 23.407 15.968 -2.390 1.00 84.75 512 PHE A CA 1
ATOM 3894 C C . PHE A 1 512 ? 24.444 16.578 -1.436 1.00 84.75 512 PHE A C 1
ATOM 3896 O O . PHE A 1 512 ? 25.469 15.974 -1.130 1.00 84.75 512 PHE A O 1
ATOM 3903 N N . ASN A 1 513 ? 24.191 17.780 -0.935 1.00 83.56 513 ASN A N 1
ATOM 3904 C CA . ASN A 1 513 ? 25.027 18.416 0.070 1.00 83.56 513 ASN A CA 1
ATOM 3905 C C . ASN A 1 513 ? 24.479 18.104 1.466 1.00 83.56 513 ASN A C 1
ATOM 3907 O O . ASN A 1 513 ? 23.476 18.681 1.883 1.00 83.56 513 ASN A O 1
ATOM 3911 N N . ALA A 1 514 ? 25.156 17.215 2.195 1.00 75.88 514 ALA A N 1
ATOM 3912 C CA . ALA A 1 514 ? 24.727 16.782 3.524 1.00 75.88 514 ALA A CA 1
ATOM 3913 C C . ALA A 1 514 ? 24.562 17.943 4.523 1.00 75.88 514 ALA A C 1
ATOM 3915 O O . ALA A 1 514 ? 23.659 17.910 5.356 1.00 75.88 514 ALA A O 1
ATOM 3916 N N . SER A 1 515 ? 25.362 19.014 4.402 1.00 77.12 515 SER A N 1
ATOM 3917 C CA . SER A 1 515 ? 25.251 20.184 5.290 1.00 77.12 515 SER A CA 1
ATOM 3918 C C . SER A 1 515 ? 23.971 20.995 5.083 1.00 77.12 515 SER A C 1
ATOM 3920 O O . SER A 1 515 ? 23.639 21.840 5.910 1.00 77.12 515 SER A O 1
ATOM 3922 N N . GLN A 1 516 ? 23.246 20.744 3.991 1.00 72.00 516 GLN A N 1
ATOM 3923 C CA . GLN A 1 516 ? 21.987 21.414 3.678 1.00 72.00 516 GLN A CA 1
ATOM 3924 C C . GLN A 1 516 ? 20.760 20.575 4.045 1.00 72.00 516 GLN A C 1
ATOM 3926 O O . GLN A 1 516 ? 19.642 21.082 3.942 1.00 72.00 516 GLN A O 1
ATOM 3931 N N . PHE A 1 517 ? 20.947 19.359 4.580 1.00 70.62 517 PHE A N 1
ATOM 3932 C CA . PHE A 1 517 ? 19.893 18.636 5.293 1.00 70.62 517 PHE A CA 1
ATOM 3933 C C . PHE A 1 517 ? 19.634 19.322 6.626 1.00 70.62 517 PHE A C 1
ATOM 3935 O O . PHE A 1 517 ? 20.130 18.945 7.687 1.00 70.62 517 PHE A O 1
ATOM 3942 N N . THR A 1 518 ? 18.878 20.401 6.545 1.00 63.09 518 THR A N 1
ATOM 3943 C CA . THR A 1 518 ? 18.403 21.144 7.696 1.00 63.09 518 THR A CA 1
ATOM 3944 C C . THR A 1 518 ? 16.918 20.857 7.850 1.00 63.09 518 THR A C 1
ATOM 3946 O O . THR A 1 518 ? 16.212 20.570 6.880 1.00 63.09 518 THR A O 1
ATOM 3949 N N . ALA A 1 519 ? 16.419 20.932 9.080 1.00 54.03 519 ALA A N 1
ATOM 3950 C CA . ALA A 1 519 ? 14.990 20.934 9.357 1.00 54.03 519 ALA A CA 1
ATOM 3951 C C . ALA A 1 519 ? 14.375 22.244 8.838 1.00 54.03 519 ALA A C 1
ATOM 3953 O O . ALA A 1 519 ? 13.939 23.060 9.640 1.00 54.03 519 ALA A O 1
ATOM 3954 N N . VAL A 1 520 ? 14.413 22.529 7.528 1.00 49.38 520 VAL A N 1
ATOM 3955 C CA . VAL A 1 520 ? 13.917 23.810 7.014 1.00 49.38 520 VAL A CA 1
ATOM 3956 C C . VAL A 1 520 ? 12.416 23.881 7.294 1.00 49.38 520 VAL A C 1
ATOM 3958 O O . VAL A 1 520 ? 11.646 23.099 6.731 1.00 49.38 520 VAL A O 1
ATOM 3961 N N . PRO A 1 521 ? 11.964 24.831 8.127 1.00 46.50 521 PRO A N 1
ATOM 3962 C CA . PRO A 1 521 ? 10.561 25.066 8.373 1.00 46.50 521 PRO A CA 1
ATOM 3963 C C . PRO A 1 521 ? 10.140 26.187 7.432 1.00 46.50 521 PRO A C 1
ATOM 3965 O O . PRO A 1 521 ? 10.106 27.349 7.828 1.00 46.50 521 PRO A O 1
ATOM 3968 N N . ARG A 1 522 ? 9.881 25.892 6.155 1.00 51.22 522 ARG A N 1
ATOM 3969 C CA . ARG A 1 522 ? 9.221 26.876 5.281 1.00 51.22 522 ARG A CA 1
ATOM 3970 C C . ARG A 1 522 ? 8.119 26.224 4.456 1.00 51.22 522 ARG A C 1
ATOM 3972 O O . ARG A 1 522 ? 8.323 25.962 3.274 1.00 51.22 522 ARG A O 1
ATOM 3979 N N . PRO A 1 523 ? 6.928 26.034 5.055 1.00 46.75 523 PRO A N 1
ATOM 3980 C CA . PRO A 1 523 ? 5.696 25.785 4.319 1.00 46.75 523 PRO A CA 1
ATOM 3981 C C . PRO A 1 523 ? 5.301 27.074 3.585 1.00 46.75 523 PRO A C 1
ATOM 3983 O O . PRO A 1 523 ? 4.383 27.788 3.978 1.00 46.75 523 PRO A O 1
ATOM 3986 N N . ALA A 1 524 ? 6.045 27.435 2.545 1.00 51.97 524 ALA A N 1
ATOM 3987 C CA . ALA A 1 524 ? 5.669 28.512 1.651 1.00 51.97 524 ALA A CA 1
ATOM 3988 C C . ALA A 1 524 ? 5.412 27.892 0.285 1.00 51.97 524 ALA A C 1
ATOM 3990 O O . ALA A 1 524 ? 6.344 27.527 -0.426 1.00 51.97 524 ALA A O 1
ATOM 3991 N N . TYR A 1 525 ? 4.132 27.787 -0.064 1.00 52.81 525 TYR A N 1
ATOM 3992 C CA . TYR A 1 525 ? 3.671 27.609 -1.433 1.00 52.81 525 TYR A CA 1
ATOM 3993 C C . TYR A 1 525 ? 4.235 28.770 -2.268 1.00 52.81 525 TYR A C 1
ATOM 3995 O O . TYR A 1 525 ? 3.639 29.846 -2.321 1.00 52.81 525 TYR A O 1
ATOM 4003 N N . ARG A 1 526 ? 5.441 28.622 -2.827 1.00 50.84 526 ARG A N 1
ATOM 4004 C CA . ARG A 1 526 ? 6.064 29.681 -3.625 1.00 50.84 526 ARG A CA 1
ATOM 4005 C C . ARG A 1 526 ? 5.524 29.612 -5.045 1.00 50.84 526 ARG A C 1
ATOM 4007 O O . ARG A 1 526 ? 5.966 28.805 -5.861 1.00 50.84 526 ARG A O 1
ATOM 4014 N N . ALA A 1 527 ? 4.548 30.472 -5.320 1.00 42.75 527 ALA A N 1
ATOM 4015 C CA . ALA A 1 527 ? 4.089 30.758 -6.669 1.00 42.75 527 ALA A CA 1
ATOM 4016 C C . ALA A 1 527 ? 5.236 31.385 -7.460 1.00 42.75 527 ALA A C 1
ATOM 4018 O O . ALA A 1 527 ? 5.709 32.457 -7.108 1.00 42.75 527 ALA A O 1
ATOM 4019 N N . ASN A 1 528 ? 5.604 30.766 -8.574 1.00 47.81 528 ASN A N 1
ATOM 4020 C CA . ASN A 1 528 ? 6.090 31.530 -9.711 1.00 47.81 528 ASN A CA 1
ATOM 4021 C C . ASN A 1 528 ? 4.876 31.843 -10.583 1.00 47.81 528 ASN A C 1
ATOM 4023 O O . ASN A 1 528 ? 4.103 30.955 -10.958 1.00 47.81 528 ASN A O 1
ATOM 4027 N N . SER A 1 529 ? 4.720 33.114 -10.927 1.00 42.38 529 SER A N 1
ATOM 4028 C CA . SER A 1 529 ? 3.618 33.663 -11.726 1.00 42.38 529 SER A CA 1
ATOM 4029 C C . SER A 1 529 ? 3.482 33.082 -13.150 1.00 42.38 529 SER A C 1
ATOM 4031 O O . SER A 1 529 ? 2.509 33.395 -13.832 1.00 42.38 529 SER A O 1
ATOM 4033 N N . GLY A 1 530 ? 4.383 32.187 -13.577 1.00 48.47 530 GLY A N 1
ATOM 4034 C CA . GLY A 1 530 ? 4.365 31.497 -14.876 1.00 48.47 530 GLY A CA 1
ATOM 4035 C C . GLY A 1 530 ? 4.028 29.998 -14.853 1.00 48.47 530 GLY A C 1
ATOM 4036 O O . GLY A 1 530 ? 4.163 29.349 -15.882 1.00 48.47 530 GLY A O 1
ATOM 4037 N N . GLY A 1 531 ? 3.633 29.413 -13.714 1.00 46.34 531 GLY A N 1
ATOM 4038 C CA . GLY A 1 531 ? 3.336 27.970 -13.616 1.00 46.34 531 GLY A CA 1
ATOM 4039 C C . GLY A 1 531 ? 4.567 27.052 -13.514 1.00 46.34 531 GLY A C 1
ATOM 4040 O O . GLY A 1 531 ? 4.419 25.855 -13.276 1.00 46.34 531 GLY A O 1
ATOM 4041 N N . SER A 1 532 ? 5.778 27.600 -13.627 1.00 44.19 532 SER A N 1
ATOM 4042 C CA . SER A 1 532 ? 7.043 26.883 -13.427 1.00 44.19 532 SER A CA 1
ATOM 4043 C C . SER A 1 532 ? 7.428 26.900 -11.948 1.00 44.19 532 SER A C 1
ATOM 4045 O O . SER A 1 532 ? 7.834 27.940 -11.447 1.00 44.19 532 SER A O 1
ATOM 4047 N N . ILE A 1 533 ? 7.297 25.780 -11.239 1.00 49.75 533 ILE A N 1
ATOM 4048 C CA . ILE A 1 533 ? 7.632 25.633 -9.808 1.00 49.75 533 ILE A CA 1
ATOM 4049 C C . ILE A 1 533 ? 9.022 26.234 -9.522 1.00 49.75 533 ILE A C 1
ATOM 4051 O O . ILE A 1 533 ? 9.979 25.915 -10.219 1.00 49.75 533 ILE A O 1
ATOM 4055 N N . GLY A 1 534 ? 9.137 27.135 -8.538 1.00 47.06 534 GLY A N 1
ATOM 4056 C CA . GLY A 1 534 ? 10.422 27.731 -8.163 1.00 47.06 534 GLY A CA 1
ATOM 4057 C C . GLY A 1 534 ? 11.395 26.663 -7.669 1.00 47.06 534 GLY A C 1
ATOM 4058 O O . GLY A 1 534 ? 11.139 26.008 -6.661 1.00 47.06 534 GLY A O 1
ATOM 4059 N N . TYR A 1 535 ? 12.491 26.468 -8.398 1.00 52.81 535 TYR A N 1
ATOM 4060 C CA . TYR A 1 535 ? 13.498 25.453 -8.107 1.00 52.81 535 TYR A CA 1
ATOM 4061 C C . TYR A 1 535 ? 14.358 25.859 -6.914 1.00 52.81 535 TYR A C 1
ATOM 4063 O O . TYR A 1 535 ? 15.033 26.888 -6.946 1.00 52.81 535 TYR A O 1
ATOM 4071 N N . TYR A 1 536 ? 14.383 25.024 -5.879 1.00 51.66 536 TYR A N 1
ATOM 4072 C CA . TYR A 1 536 ? 15.423 25.098 -4.860 1.00 51.66 536 TYR A CA 1
ATOM 4073 C C . TYR A 1 536 ? 16.682 24.441 -5.432 1.00 51.66 536 TYR A C 1
ATOM 4075 O O . TYR A 1 536 ? 16.864 23.236 -5.317 1.00 51.66 536 TYR A O 1
ATOM 4083 N N . ASN A 1 537 ? 17.549 25.232 -6.067 1.00 52.59 537 ASN A N 1
ATOM 4084 C CA . ASN A 1 537 ? 18.886 24.786 -6.489 1.00 52.59 537 ASN A CA 1
ATOM 4085 C C . ASN A 1 537 ? 19.886 24.701 -5.313 1.00 52.59 537 ASN A C 1
ATOM 4087 O O . ASN A 1 537 ? 21.086 24.534 -5.521 1.00 52.59 537 ASN A O 1
ATOM 4091 N N . GLU A 1 538 ? 19.419 24.830 -4.073 1.00 57.47 538 GLU A N 1
ATOM 4092 C CA . GLU A 1 538 ? 20.251 24.749 -2.877 1.00 57.47 538 GLU A CA 1
ATOM 4093 C C . GLU A 1 538 ? 20.281 23.287 -2.407 1.00 57.47 538 GLU A C 1
ATOM 4095 O O . GLU A 1 538 ? 19.305 22.792 -1.851 1.00 57.47 538 GLU A O 1
ATOM 4100 N N . GLY A 1 539 ? 21.378 22.570 -2.681 1.00 69.69 539 GLY A N 1
ATOM 4101 C CA . GLY A 1 539 ? 21.660 21.295 -1.998 1.00 69.69 539 GLY A CA 1
ATOM 4102 C C . GLY A 1 539 ? 21.939 20.090 -2.845 1.00 69.69 539 GLY A C 1
ATOM 4103 O O . GLY A 1 539 ? 22.138 19.017 -2.284 1.00 69.69 539 GLY A O 1
ATOM 4104 N N . TYR A 1 540 ? 22.049 20.234 -4.159 1.00 78.88 540 TYR A N 1
ATOM 4105 C CA . TYR A 1 540 ? 22.557 19.156 -4.991 1.00 78.88 540 TYR A CA 1
ATOM 4106 C C . TYR A 1 540 ? 23.317 19.675 -6.212 1.00 78.88 540 TYR A C 1
ATOM 4108 O O . TYR A 1 540 ? 23.182 20.823 -6.627 1.00 78.88 540 TYR A O 1
ATOM 4116 N N . THR A 1 541 ? 24.116 18.802 -6.816 1.00 82.62 541 THR A N 1
ATOM 4117 C CA . THR A 1 541 ? 24.824 19.061 -8.073 1.00 82.62 541 THR A CA 1
ATOM 4118 C C . THR A 1 541 ? 24.545 17.947 -9.067 1.00 82.62 541 THR A C 1
ATOM 4120 O O . THR A 1 541 ? 24.468 16.780 -8.687 1.00 82.62 541 THR A O 1
ATOM 4123 N N . PHE A 1 542 ? 24.399 18.306 -10.343 1.00 82.81 542 PHE A N 1
ATOM 4124 C CA . PHE A 1 542 ? 24.252 17.344 -11.432 1.00 82.81 542 PHE A CA 1
ATOM 4125 C C . PHE A 1 542 ? 25.550 17.213 -12.221 1.00 82.81 542 PHE A C 1
ATOM 4127 O O . PHE A 1 542 ? 26.178 18.208 -12.590 1.00 82.81 542 PHE A O 1
ATOM 4134 N N . THR A 1 543 ? 25.918 15.978 -12.540 1.00 90.06 543 THR A N 1
ATOM 4135 C CA . THR A 1 543 ? 27.000 15.651 -13.472 1.00 90.06 543 THR A CA 1
ATOM 4136 C C . THR A 1 543 ? 26.460 14.698 -14.534 1.00 90.06 543 THR A C 1
ATOM 4138 O O . THR A 1 543 ? 25.918 13.653 -14.184 1.00 90.06 543 THR A O 1
ATOM 4141 N N . ASN A 1 544 ? 26.594 15.033 -15.821 1.00 91.69 544 ASN A N 1
ATOM 4142 C CA . ASN A 1 544 ? 26.362 14.066 -16.895 1.00 91.69 544 ASN A CA 1
ATOM 4143 C C . ASN A 1 544 ? 27.599 13.163 -16.987 1.00 91.69 544 ASN A C 1
ATOM 4145 O O . ASN A 1 544 ? 28.682 13.627 -17.336 1.00 91.69 544 ASN A O 1
ATOM 4149 N N . MET A 1 545 ? 27.442 11.892 -16.629 1.00 94.81 545 MET A N 1
ATOM 4150 C CA . MET A 1 545 ? 28.529 10.910 -16.612 1.00 94.81 545 MET A CA 1
ATOM 4151 C C . MET A 1 545 ? 28.849 10.393 -18.023 1.00 94.81 545 MET A C 1
ATOM 4153 O O . MET A 1 545 ? 29.900 9.806 -18.244 1.00 94.81 545 MET A O 1
ATOM 4157 N N . THR A 1 546 ? 27.962 10.635 -18.989 1.00 95.06 546 THR A N 1
ATOM 4158 C CA . THR A 1 546 ? 28.048 10.199 -20.393 1.00 95.06 546 THR A CA 1
ATOM 4159 C C . THR A 1 546 ? 27.759 11.391 -21.321 1.00 95.06 546 THR A C 1
ATOM 4161 O O . THR A 1 546 ? 26.719 11.420 -21.994 1.00 95.06 546 THR A O 1
ATOM 4164 N N . PRO A 1 547 ? 28.613 12.434 -21.300 1.00 94.00 547 PRO A N 1
ATOM 4165 C CA . PRO A 1 547 ? 28.347 13.692 -21.989 1.00 94.00 547 PRO A CA 1
ATOM 4166 C C . PRO A 1 547 ? 28.260 13.496 -23.504 1.00 94.00 547 PRO A C 1
ATOM 4168 O O . PRO A 1 547 ? 29.112 12.869 -24.136 1.00 94.00 547 PRO A O 1
ATOM 4171 N N . THR A 1 548 ? 27.228 14.082 -24.096 1.00 90.75 548 THR A N 1
ATOM 4172 C CA . THR A 1 548 ? 26.931 14.009 -25.529 1.00 90.75 548 THR A CA 1
ATOM 4173 C C . THR A 1 548 ? 27.932 14.802 -26.365 1.00 90.75 548 THR A C 1
ATOM 4175 O O . THR A 1 548 ? 28.289 14.372 -27.459 1.00 90.75 548 THR A O 1
ATOM 4178 N N . SER A 1 549 ? 28.450 15.910 -25.824 1.00 91.56 549 SER A N 1
ATOM 4179 C CA . SER A 1 549 ? 29.487 16.738 -26.447 1.00 91.56 549 SER A CA 1
ATOM 4180 C C . SER A 1 549 ? 30.788 15.967 -26.679 1.00 91.56 549 SER A C 1
ATOM 4182 O O . SER A 1 549 ? 31.495 16.227 -27.648 1.00 91.56 549 SER A O 1
ATOM 4184 N N . GLY A 1 550 ? 31.072 14.980 -25.825 1.00 91.88 550 GLY A N 1
ATOM 4185 C CA . GLY A 1 550 ? 32.207 14.071 -25.957 1.00 91.88 550 GLY A CA 1
ATOM 4186 C C . GLY A 1 550 ? 31.909 12.802 -26.758 1.00 91.88 550 GLY A C 1
ATOM 4187 O O . GLY A 1 550 ? 32.732 11.892 -26.737 1.00 91.88 550 GLY A O 1
ATOM 4188 N N . GLY A 1 551 ? 30.732 12.684 -27.388 1.00 93.25 551 GLY A N 1
ATOM 4189 C CA . GLY A 1 551 ? 30.300 11.456 -28.069 1.00 93.25 551 GLY A CA 1
ATOM 4190 C C . GLY A 1 551 ? 30.097 10.265 -27.126 1.00 93.25 551 GLY A C 1
ATOM 4191 O O . GLY A 1 551 ? 30.090 9.121 -27.573 1.00 93.25 551 GLY A O 1
ATOM 4192 N N . LYS A 1 552 ? 29.952 10.520 -25.818 1.00 95.56 552 LYS A N 1
ATOM 4193 C CA . LYS A 1 552 ? 29.816 9.486 -24.786 1.00 95.56 552 LYS A CA 1
ATOM 4194 C C . LYS A 1 552 ? 28.365 9.168 -24.452 1.00 95.56 552 LYS A C 1
ATOM 4196 O O . LYS A 1 552 ? 28.129 8.438 -23.502 1.00 95.56 552 LYS A O 1
ATOM 4201 N N . ASP A 1 553 ? 27.377 9.672 -25.181 1.00 94.75 553 ASP A N 1
ATOM 4202 C CA . ASP A 1 553 ? 25.996 9.233 -24.966 1.00 94.75 553 ASP A CA 1
ATOM 4203 C C . ASP A 1 553 ? 25.834 7.738 -25.279 1.00 94.75 553 ASP A C 1
ATOM 4205 O O . ASP A 1 553 ? 26.549 7.178 -26.112 1.00 94.75 553 ASP A O 1
ATOM 4209 N N . ILE A 1 554 ? 24.907 7.077 -24.591 1.00 94.19 554 ILE A N 1
ATOM 4210 C CA . ILE A 1 554 ? 24.835 5.611 -24.594 1.00 94.19 554 ILE A CA 1
ATOM 4211 C C . ILE A 1 554 ? 24.512 5.096 -26.001 1.00 94.19 554 ILE A C 1
ATOM 4213 O O . ILE A 1 554 ? 25.114 4.128 -26.459 1.00 94.19 554 ILE A O 1
ATOM 4217 N N . ALA A 1 555 ? 23.610 5.775 -26.714 1.00 93.38 555 ALA A N 1
ATOM 4218 C CA . ALA A 1 555 ? 23.198 5.375 -28.052 1.00 93.38 555 ALA A CA 1
ATOM 4219 C C . ALA A 1 555 ? 24.358 5.450 -29.059 1.00 93.38 555 ALA A C 1
ATOM 4221 O O . ALA A 1 555 ? 24.614 4.482 -29.772 1.00 93.38 555 ALA A O 1
ATOM 4222 N N . THR A 1 556 ? 25.099 6.560 -29.089 1.00 94.62 556 THR A N 1
ATOM 4223 C CA . THR A 1 556 ? 26.263 6.730 -29.974 1.00 94.62 556 THR A CA 1
ATOM 4224 C C . THR A 1 556 ? 27.334 5.687 -29.676 1.00 94.62 556 THR A C 1
ATOM 4226 O O . THR A 1 556 ? 27.887 5.101 -30.604 1.00 94.62 556 THR A O 1
ATOM 4229 N N . GLN A 1 557 ? 27.586 5.393 -28.398 1.00 95.31 557 GLN A N 1
ATOM 4230 C CA . GLN A 1 557 ? 28.565 4.377 -28.020 1.00 95.31 557 GLN A CA 1
ATOM 4231 C C . GLN A 1 557 ? 28.143 2.960 -28.434 1.00 95.31 557 GLN A C 1
ATOM 4233 O O . GLN A 1 557 ? 28.984 2.197 -28.906 1.00 95.31 557 GLN A O 1
ATOM 4238 N N . VAL A 1 558 ? 26.854 2.610 -28.316 1.00 92.38 558 VAL A N 1
ATOM 4239 C CA . VAL A 1 558 ? 26.336 1.310 -28.781 1.00 92.38 558 VAL A CA 1
ATOM 4240 C C . VAL A 1 558 ? 26.501 1.169 -30.293 1.00 92.38 558 VAL A C 1
ATOM 4242 O O . VAL A 1 558 ? 26.991 0.141 -30.745 1.00 92.38 558 VAL A O 1
ATOM 4245 N N . LEU A 1 559 ? 26.171 2.202 -31.074 1.00 92.44 559 LEU A N 1
ATOM 4246 C CA . LEU A 1 559 ? 26.336 2.176 -32.535 1.00 92.44 559 LEU A CA 1
ATOM 4247 C C . LEU A 1 559 ? 27.807 2.108 -32.957 1.00 92.44 559 LEU A C 1
ATOM 4249 O O . LEU A 1 559 ? 28.131 1.455 -33.944 1.00 92.44 559 LEU A O 1
ATOM 4253 N N . ALA A 1 560 ? 28.696 2.763 -32.207 1.00 91.06 560 ALA A N 1
ATOM 4254 C CA . ALA A 1 560 ? 30.131 2.716 -32.463 1.00 91.06 560 ALA A CA 1
ATOM 4255 C C . ALA A 1 560 ? 30.717 1.323 -32.183 1.00 91.06 560 ALA A C 1
ATOM 4257 O O . ALA A 1 560 ? 31.530 0.837 -32.967 1.00 91.06 560 ALA A O 1
ATOM 4258 N N . LYS A 1 561 ? 30.292 0.670 -31.089 1.00 86.19 561 LYS A N 1
ATOM 4259 C CA . LYS A 1 561 ? 30.737 -0.689 -30.744 1.00 86.19 561 LYS A CA 1
ATOM 4260 C C . LYS A 1 561 ? 30.074 -1.760 -31.621 1.00 86.19 561 LYS A C 1
ATOM 4262 O O . LYS A 1 561 ? 30.720 -2.752 -31.934 1.00 86.19 561 LYS A O 1
ATOM 4267 N N . TYR A 1 562 ? 28.836 -1.535 -32.073 1.00 85.19 562 TYR A N 1
ATOM 4268 C CA . TYR A 1 562 ? 28.075 -2.451 -32.930 1.00 85.19 562 TYR A CA 1
ATOM 4269 C C . TYR A 1 562 ? 27.570 -1.749 -34.200 1.00 85.19 562 TYR A C 1
ATOM 4271 O O . TYR A 1 562 ? 26.388 -1.410 -34.292 1.00 85.19 562 TYR A O 1
ATOM 4279 N N . PRO A 1 563 ? 28.422 -1.583 -35.229 1.00 84.75 563 PRO A N 1
ATOM 4280 C CA . PRO A 1 563 ? 28.028 -0.933 -36.482 1.00 84.75 563 PRO A CA 1
ATOM 4281 C C . PRO A 1 563 ? 26.858 -1.620 -37.208 1.00 84.75 563 PRO A C 1
ATOM 4283 O O . PRO A 1 563 ? 26.145 -0.977 -37.972 1.00 84.75 563 PRO A O 1
ATOM 4286 N N . GLY A 1 564 ? 26.638 -2.918 -36.961 1.00 82.31 564 GLY A N 1
ATOM 4287 C CA . GLY A 1 564 ? 25.507 -3.692 -37.490 1.00 82.31 564 GLY A CA 1
ATOM 4288 C C . GLY A 1 564 ? 24.191 -3.532 -36.715 1.00 82.31 564 GLY A C 1
ATOM 4289 O O . GLY A 1 564 ? 23.231 -4.252 -36.990 1.00 82.31 564 GLY A O 1
ATOM 4290 N N . TRP A 1 565 ? 24.130 -2.636 -35.726 1.00 84.62 565 TRP A N 1
ATOM 4291 C CA . TRP A 1 565 ? 22.941 -2.434 -34.904 1.00 84.62 565 TRP A CA 1
ATOM 4292 C C . TRP A 1 565 ? 21.745 -1.951 -35.733 1.00 84.62 565 TRP A C 1
ATOM 4294 O O . TRP A 1 565 ? 21.734 -0.854 -36.294 1.00 84.62 565 TRP A O 1
ATOM 4304 N N . ASN A 1 566 ? 20.682 -2.750 -35.757 1.00 85.12 566 ASN A N 1
ATOM 4305 C CA . ASN A 1 566 ? 19.470 -2.423 -36.492 1.00 85.12 566 ASN A CA 1
ATOM 4306 C C . ASN A 1 566 ? 18.517 -1.576 -35.637 1.00 85.12 566 ASN A C 1
ATOM 4308 O O . ASN A 1 566 ? 17.743 -2.112 -34.847 1.00 85.12 566 ASN A O 1
ATOM 4312 N N . GLN A 1 567 ? 18.543 -0.254 -35.809 1.00 84.75 567 GLN A N 1
ATOM 4313 C CA . GLN A 1 567 ? 17.687 0.660 -35.039 1.00 84.75 567 GLN A CA 1
ATOM 4314 C C . GLN A 1 567 ? 16.183 0.490 -35.305 1.00 84.75 567 GLN A C 1
ATOM 4316 O O . GLN A 1 567 ? 15.376 0.839 -34.446 1.00 84.75 567 GLN A O 1
ATOM 4321 N N . THR A 1 568 ? 15.793 -0.062 -36.458 1.00 82.62 568 THR A N 1
ATOM 4322 C CA . THR A 1 568 ? 14.384 -0.353 -36.767 1.00 82.62 568 THR A CA 1
ATOM 4323 C C . THR A 1 568 ? 13.851 -1.485 -35.888 1.00 82.62 568 THR A C 1
ATOM 4325 O O . THR A 1 568 ? 12.705 -1.446 -35.433 1.00 82.62 568 THR A O 1
ATOM 4328 N N . LEU A 1 569 ? 14.689 -2.489 -35.622 1.00 77.44 569 LEU A N 1
ATOM 4329 C CA . LEU A 1 569 ? 14.361 -3.589 -34.719 1.00 77.44 569 LEU A CA 1
ATOM 4330 C C . LEU A 1 569 ? 14.597 -3.217 -33.254 1.00 77.44 569 LEU A C 1
ATOM 4332 O O . LEU A 1 569 ? 13.785 -3.578 -32.405 1.00 77.44 569 LEU A O 1
ATOM 4336 N N . TYR A 1 570 ? 15.680 -2.492 -32.974 1.00 81.56 570 TYR A N 1
ATOM 4337 C CA . TYR A 1 570 ? 16.188 -2.213 -31.633 1.00 81.56 570 TYR A CA 1
ATOM 4338 C C . TYR A 1 570 ? 16.364 -0.703 -31.439 1.00 81.56 570 TYR A C 1
ATOM 4340 O O . TYR A 1 570 ? 17.479 -0.174 -31.511 1.00 81.56 570 TYR A O 1
ATOM 4348 N N . PRO A 1 571 ? 15.264 0.036 -31.250 1.00 84.75 571 PRO A N 1
ATOM 4349 C CA . PRO A 1 571 ? 15.347 1.479 -31.181 1.00 84.75 571 PRO A CA 1
ATOM 4350 C C . PRO A 1 571 ? 16.037 1.894 -29.872 1.00 84.75 571 PRO A C 1
ATOM 4352 O O . PRO A 1 571 ? 15.655 1.492 -28.774 1.00 84.75 571 PRO A O 1
ATOM 4355 N N . LEU A 1 572 ? 17.085 2.714 -29.990 1.00 87.31 572 LEU A N 1
ATOM 4356 C CA . LEU A 1 572 ? 17.902 3.171 -28.855 1.00 87.31 572 LEU A CA 1
ATOM 4357 C C . LEU A 1 572 ? 17.234 4.291 -28.041 1.00 87.31 572 LEU A C 1
ATOM 4359 O O . LEU A 1 572 ? 17.826 4.810 -27.103 1.00 87.31 572 LEU A O 1
ATOM 4363 N N . ASN A 1 573 ? 16.002 4.670 -28.377 1.00 80.00 573 ASN A N 1
ATOM 4364 C CA . ASN A 1 573 ? 15.210 5.615 -27.592 1.00 80.00 573 ASN A CA 1
ATOM 4365 C C . ASN A 1 573 ? 14.597 4.979 -26.327 1.00 80.00 573 ASN A C 1
ATOM 4367 O O . ASN A 1 573 ? 14.182 5.716 -25.440 1.00 80.00 573 ASN A O 1
ATOM 4371 N N . ASN A 1 574 ? 14.595 3.644 -26.221 1.00 78.38 574 ASN A N 1
ATOM 4372 C CA . ASN A 1 574 ? 14.079 2.883 -25.076 1.00 78.38 574 ASN A CA 1
ATOM 4373 C C . ASN A 1 574 ? 15.208 2.300 -24.202 1.00 78.38 574 ASN A C 1
ATOM 4375 O O . ASN A 1 574 ? 15.126 1.159 -23.745 1.00 78.38 574 ASN A O 1
ATOM 4379 N N . ILE A 1 575 ? 16.290 3.061 -24.006 1.00 85.50 575 ILE A N 1
ATOM 4380 C CA . ILE A 1 575 ? 17.351 2.696 -23.060 1.00 85.50 575 ILE A CA 1
ATOM 4381 C C . ILE A 1 575 ? 16.861 3.005 -21.642 1.00 85.50 575 ILE A C 1
ATOM 4383 O O . ILE A 1 575 ? 16.712 4.166 -21.263 1.00 85.50 575 ILE A O 1
ATOM 4387 N N . GLU A 1 576 ? 16.644 1.967 -20.846 1.00 85.25 576 GLU A N 1
ATOM 4388 C CA . GLU A 1 576 ? 16.281 2.074 -19.439 1.00 85.25 576 GLU A CA 1
ATOM 4389 C C . GLU A 1 576 ? 17.525 1.874 -18.580 1.00 85.25 576 GLU A C 1
ATOM 4391 O O . GLU A 1 576 ? 18.202 0.856 -18.671 1.00 85.25 576 GLU A O 1
ATOM 4396 N N . PHE A 1 577 ? 17.861 2.841 -17.735 1.00 86.62 577 PHE A N 1
ATOM 4397 C CA . PHE A 1 577 ? 18.866 2.615 -16.698 1.00 86.62 577 PHE A CA 1
ATOM 4398 C C . PHE A 1 577 ? 18.339 1.576 -15.714 1.00 86.62 577 PHE A C 1
ATOM 4400 O O . PHE A 1 577 ? 17.154 1.596 -15.428 1.00 86.62 577 PHE A O 1
ATOM 4407 N N . ASN A 1 578 ? 19.187 0.679 -15.214 1.00 80.75 578 ASN A N 1
ATOM 4408 C CA . ASN A 1 578 ? 18.793 -0.346 -14.247 1.00 80.75 578 ASN A CA 1
ATOM 4409 C C . ASN A 1 578 ? 19.452 -0.167 -12.892 1.00 80.75 578 ASN A C 1
ATOM 4411 O O . ASN A 1 578 ? 18.851 -0.531 -11.892 1.00 80.75 578 ASN A O 1
ATOM 4415 N N . GLY A 1 579 ? 20.658 0.393 -12.842 1.00 82.75 579 GLY A N 1
ATOM 4416 C CA . GLY A 1 579 ? 21.338 0.697 -11.592 1.00 82.75 579 GLY A CA 1
ATOM 4417 C C . GLY A 1 579 ? 22.854 0.714 -11.723 1.00 82.75 579 GLY A C 1
ATOM 4418 O O . GLY A 1 579 ? 23.386 0.640 -12.834 1.00 82.75 579 GLY A O 1
ATOM 4419 N N . ILE A 1 580 ? 23.552 0.821 -10.591 1.00 83.62 580 ILE A N 1
ATOM 4420 C CA . ILE A 1 580 ? 25.016 0.778 -10.545 1.00 83.62 580 ILE A CA 1
ATOM 4421 C C . ILE A 1 580 ? 25.530 -0.325 -9.625 1.00 83.62 580 ILE A C 1
ATOM 4423 O O . ILE A 1 580 ? 24.913 -0.671 -8.621 1.00 83.62 580 ILE A O 1
ATOM 4427 N N . VAL A 1 581 ? 26.716 -0.835 -9.945 1.00 76.56 581 VAL A N 1
ATOM 4428 C CA . VAL A 1 581 ? 27.539 -1.629 -9.030 1.00 76.56 581 VAL A CA 1
ATOM 4429 C C . VAL A 1 581 ? 28.961 -1.152 -9.150 1.00 76.56 581 VAL A C 1
ATOM 4431 O O . VAL A 1 581 ? 29.553 -1.215 -10.227 1.00 76.56 581 VAL A O 1
ATOM 4434 N N . ASP A 1 582 ? 29.506 -0.725 -8.019 1.00 79.56 582 ASP A N 1
ATOM 4435 C CA . ASP A 1 582 ? 30.847 -0.170 -7.917 1.00 79.56 582 ASP A CA 1
ATOM 4436 C C . ASP A 1 582 ? 31.059 0.951 -8.946 1.00 79.56 582 ASP A C 1
ATOM 4438 O O . ASP A 1 582 ? 30.418 1.991 -8.848 1.00 79.56 582 ASP A O 1
ATOM 4442 N N . GLN A 1 583 ? 31.932 0.744 -9.936 1.00 86.19 583 GLN A N 1
ATOM 4443 C CA . GLN A 1 583 ? 32.262 1.732 -10.965 1.00 86.19 583 GLN A CA 1
ATOM 4444 C C . GLN A 1 583 ? 31.496 1.533 -12.278 1.00 86.19 583 GLN A C 1
ATOM 4446 O O . GLN A 1 583 ? 31.864 2.148 -13.274 1.00 86.19 583 GLN A O 1
ATOM 4451 N N . ASN A 1 584 ? 30.458 0.694 -12.319 1.00 86.81 584 ASN A N 1
ATOM 4452 C CA . ASN A 1 584 ? 29.728 0.390 -13.550 1.00 86.81 584 ASN A CA 1
ATOM 4453 C C . ASN A 1 584 ? 28.232 0.696 -13.408 1.00 86.81 584 ASN A C 1
ATOM 4455 O O . ASN A 1 584 ? 27.605 0.327 -12.418 1.00 86.81 584 ASN A O 1
ATOM 4459 N N . ALA A 1 585 ? 27.663 1.331 -14.427 1.00 88.75 585 ALA A N 1
ATOM 4460 C CA . ALA A 1 585 ? 26.236 1.510 -14.643 1.00 88.75 585 ALA A CA 1
ATOM 4461 C C . ALA A 1 585 ? 25.713 0.496 -15.655 1.00 88.75 585 ALA A C 1
ATOM 4463 O O . ALA A 1 585 ? 26.383 0.195 -16.642 1.00 88.75 585 ALA A O 1
ATOM 4464 N N . TYR A 1 586 ? 24.490 0.027 -15.437 1.00 86.81 586 TYR A N 1
ATOM 4465 C CA . TYR A 1 586 ? 23.833 -0.954 -16.289 1.00 86.81 586 TYR A CA 1
ATOM 4466 C C . TYR A 1 586 ? 22.555 -0.363 -16.863 1.00 86.81 586 TYR A C 1
ATOM 4468 O O . TYR A 1 586 ? 21.774 0.259 -16.144 1.00 86.81 586 TYR A O 1
ATOM 4476 N N . PHE A 1 587 ? 22.317 -0.599 -18.145 1.00 88.06 587 PHE A N 1
ATOM 4477 C CA . PHE A 1 587 ? 21.102 -0.211 -18.850 1.00 88.06 587 PHE A CA 1
ATOM 4478 C C . PHE A 1 587 ? 20.528 -1.409 -19.587 1.00 88.06 587 PHE A C 1
ATOM 4480 O O . PHE A 1 587 ? 21.245 -2.361 -19.879 1.00 88.06 587 PHE A O 1
ATOM 4487 N N . THR A 1 588 ? 19.243 -1.360 -19.895 1.00 86.06 588 THR A N 1
ATOM 4488 C CA . THR A 1 588 ? 18.567 -2.306 -20.764 1.00 86.06 588 THR A CA 1
ATOM 4489 C C . THR A 1 588 ? 18.003 -1.593 -21.959 1.00 86.06 588 THR A C 1
ATOM 4491 O O . THR A 1 588 ? 17.549 -0.460 -21.874 1.00 86.06 588 THR A O 1
ATOM 4494 N N . ILE A 1 589 ? 17.995 -2.291 -23.080 1.00 85.94 589 ILE A N 1
ATOM 4495 C CA . ILE A 1 589 ? 17.208 -1.915 -24.244 1.00 85.94 589 ILE A CA 1
ATOM 4496 C C . ILE A 1 589 ? 16.147 -2.994 -24.370 1.00 85.94 589 ILE A C 1
ATOM 4498 O O . ILE A 1 589 ? 16.465 -4.145 -24.685 1.00 85.94 589 ILE A O 1
ATOM 4502 N N . GLN A 1 590 ? 14.911 -2.636 -24.032 1.00 77.31 590 GLN A N 1
ATOM 4503 C CA . GLN A 1 590 ? 13.778 -3.558 -24.048 1.00 77.31 590 GLN A CA 1
ATOM 4504 C C . GLN A 1 590 ? 13.016 -3.479 -25.374 1.00 77.31 590 GLN A C 1
ATOM 4506 O O . GLN A 1 590 ? 12.942 -2.424 -26.010 1.00 77.31 590 GLN A O 1
ATOM 4511 N N . TYR A 1 591 ? 12.408 -4.599 -25.773 1.00 73.25 591 TYR A N 1
ATOM 4512 C CA . TYR A 1 591 ? 11.423 -4.609 -26.855 1.00 73.25 591 TYR A CA 1
ATOM 4513 C C . TYR A 1 591 ? 10.124 -3.902 -26.418 1.00 73.25 591 TYR A C 1
ATOM 4515 O O . TYR A 1 591 ? 9.923 -3.695 -25.229 1.00 73.25 591 TYR A O 1
ATOM 4523 N N . ASN A 1 592 ? 9.237 -3.539 -27.357 1.00 61.22 592 ASN A N 1
ATOM 4524 C CA . ASN A 1 592 ? 8.031 -2.689 -27.186 1.00 61.22 592 ASN A CA 1
ATOM 4525 C C . ASN A 1 592 ? 7.037 -3.041 -26.038 1.00 61.22 592 ASN A C 1
ATOM 4527 O O . ASN A 1 592 ? 6.011 -2.375 -25.912 1.00 61.22 592 ASN A O 1
ATOM 4531 N N . ALA A 1 593 ? 7.297 -4.060 -25.219 1.00 58.84 593 ALA A N 1
ATOM 4532 C CA . ALA A 1 593 ? 6.646 -4.290 -23.938 1.00 58.84 593 ALA A CA 1
ATOM 4533 C C . ALA A 1 593 ? 7.657 -4.807 -22.912 1.00 58.84 593 ALA A C 1
ATOM 4535 O O . ALA A 1 593 ? 8.444 -5.714 -23.204 1.00 58.84 593 ALA A O 1
ATOM 4536 N N . LYS A 1 594 ? 7.566 -4.256 -21.697 1.00 61.31 594 LYS A N 1
ATOM 4537 C CA . LYS A 1 594 ? 8.239 -4.807 -20.523 1.00 61.31 594 LYS A CA 1
ATOM 4538 C C . LYS A 1 594 ? 7.843 -6.274 -20.356 1.00 61.31 594 LYS A C 1
ATOM 4540 O O . LYS A 1 594 ? 6.722 -6.657 -20.691 1.00 61.31 594 LYS A O 1
ATOM 4545 N N . ASP A 1 595 ? 8.778 -7.081 -19.872 1.00 63.97 595 ASP A N 1
ATOM 4546 C CA . ASP A 1 595 ? 8.550 -8.407 -19.285 1.00 63.97 595 ASP A CA 1
ATOM 4547 C C . ASP A 1 595 ? 8.518 -9.636 -20.203 1.00 63.97 595 ASP A C 1
ATOM 4549 O O . ASP A 1 595 ? 8.585 -10.763 -19.701 1.00 63.97 595 ASP A O 1
ATOM 4553 N N . ILE A 1 596 ? 8.437 -9.462 -21.525 1.00 70.25 596 ILE A N 1
ATOM 4554 C CA . ILE A 1 596 ? 8.124 -10.572 -22.452 1.00 70.25 596 ILE A CA 1
ATOM 4555 C C . ILE A 1 596 ? 9.021 -10.667 -23.688 1.00 70.25 596 ILE A C 1
ATOM 4557 O O . ILE A 1 596 ? 8.914 -11.636 -24.434 1.00 70.25 596 ILE A O 1
ATOM 4561 N N . GLY A 1 597 ? 9.892 -9.688 -23.925 1.00 74.62 597 GLY A N 1
ATOM 4562 C CA . GLY A 1 597 ? 10.786 -9.666 -25.082 1.00 74.62 597 GLY A CA 1
ATOM 4563 C C . GLY A 1 597 ? 12.245 -9.952 -24.724 1.00 74.62 597 GLY A C 1
ATOM 4564 O O . GLY A 1 597 ? 12.637 -9.838 -23.555 1.00 74.62 597 GLY A O 1
ATOM 4565 N N . PRO A 1 598 ? 13.079 -10.277 -25.723 1.00 78.19 598 PRO A N 1
ATOM 4566 C CA . PRO A 1 598 ? 14.518 -10.221 -25.543 1.00 78.19 598 PRO A CA 1
ATOM 4567 C C . PRO A 1 598 ? 14.945 -8.792 -25.211 1.00 78.19 598 PRO A C 1
ATOM 4569 O O . PRO A 1 598 ? 14.353 -7.817 -25.682 1.00 78.19 598 PRO A O 1
ATOM 4572 N N . CYS A 1 599 ? 15.997 -8.672 -24.412 1.00 81.00 599 CYS A N 1
ATOM 4573 C CA . CYS A 1 599 ? 16.640 -7.399 -24.132 1.00 81.00 599 CYS A CA 1
ATOM 4574 C C . CYS A 1 599 ? 18.139 -7.427 -24.430 1.00 81.00 599 CYS A C 1
ATOM 4576 O O . CYS A 1 599 ? 18.775 -8.491 -24.481 1.00 81.00 599 CYS A O 1
ATOM 4578 N N . PHE A 1 600 ? 18.679 -6.223 -24.596 1.00 84.44 600 PHE A N 1
ATOM 4579 C CA . PHE A 1 600 ? 20.108 -5.943 -24.551 1.00 84.44 600 PHE A CA 1
ATOM 4580 C C . PHE A 1 600 ? 20.429 -5.305 -23.216 1.00 84.44 600 PHE A C 1
ATOM 4582 O O . PHE A 1 600 ? 19.600 -4.596 -22.655 1.00 84.44 600 PHE A O 1
ATOM 4589 N N . MET A 1 601 ? 21.635 -5.536 -22.735 1.00 82.31 601 MET A N 1
ATOM 4590 C CA . MET A 1 601 ? 22.147 -5.045 -21.473 1.00 82.31 601 MET A CA 1
ATOM 4591 C C . MET A 1 601 ? 23.440 -4.323 -21.769 1.00 82.31 601 MET A C 1
ATOM 4593 O O . MET A 1 601 ? 24.358 -4.897 -22.342 1.00 82.31 601 MET A O 1
ATOM 4597 N N . VAL A 1 602 ? 23.482 -3.056 -21.408 1.00 87.75 602 VAL A N 1
ATOM 4598 C CA . VAL A 1 602 ? 24.548 -2.130 -21.750 1.00 87.75 602 VAL A CA 1
ATOM 4599 C C . VAL A 1 602 ? 25.279 -1.765 -20.465 1.00 87.75 602 VAL A C 1
ATOM 4601 O O . VAL A 1 602 ? 24.650 -1.289 -19.522 1.00 87.75 602 VAL A O 1
ATOM 4604 N N . THR A 1 603 ? 26.593 -1.968 -20.425 1.00 87.75 603 THR A N 1
ATOM 4605 C CA . THR A 1 603 ? 27.435 -1.651 -19.263 1.00 87.75 603 THR A CA 1
ATOM 4606 C C . THR A 1 603 ? 28.296 -0.432 -19.562 1.00 87.75 603 THR A C 1
ATOM 4608 O O . THR A 1 603 ? 29.046 -0.429 -20.534 1.00 87.75 603 THR A O 1
ATOM 4611 N N . VAL A 1 604 ? 28.244 0.589 -18.711 1.00 91.25 604 VAL A N 1
ATOM 4612 C CA . VAL A 1 604 ? 29.009 1.837 -18.843 1.00 91.25 604 VAL A CA 1
ATOM 4613 C C . VAL A 1 604 ? 29.879 2.036 -17.609 1.00 91.25 604 VAL A C 1
ATOM 4615 O O . VAL A 1 604 ? 29.394 1.919 -16.490 1.00 91.25 604 VAL A O 1
ATOM 4618 N N . ASN A 1 605 ? 31.151 2.382 -17.784 1.00 91.94 605 ASN A N 1
ATOM 4619 C CA . ASN A 1 605 ? 32.014 2.753 -16.667 1.00 91.94 605 ASN A CA 1
ATOM 4620 C C . ASN A 1 605 ? 31.674 4.172 -16.174 1.00 91.94 605 ASN A C 1
ATOM 4622 O O . ASN A 1 605 ? 31.663 5.123 -16.953 1.00 91.94 605 ASN A O 1
ATOM 4626 N N . LEU A 1 606 ? 31.416 4.325 -14.877 1.00 91.06 606 LEU A N 1
ATOM 4627 C CA . LEU A 1 606 ? 31.032 5.581 -14.231 1.00 91.06 606 LEU A CA 1
ATOM 4628 C C . LEU A 1 606 ? 32.147 6.624 -14.246 1.00 91.06 606 LEU A C 1
ATOM 4630 O O . LEU A 1 606 ? 31.863 7.812 -14.332 1.00 91.06 606 LEU A O 1
ATOM 4634 N N . THR A 1 607 ? 33.407 6.204 -14.158 1.00 91.25 607 THR A N 1
ATOM 4635 C CA . THR A 1 607 ? 34.553 7.117 -14.089 1.00 91.25 607 THR A CA 1
ATOM 4636 C C . THR A 1 607 ? 34.860 7.714 -15.458 1.00 91.25 607 THR A C 1
ATOM 4638 O O . THR A 1 607 ? 35.090 8.916 -15.584 1.00 91.25 607 THR A O 1
ATOM 4641 N N . THR A 1 608 ? 34.867 6.884 -16.502 1.00 93.88 608 THR A N 1
ATOM 4642 C CA . THR A 1 608 ? 35.232 7.310 -17.860 1.00 93.88 608 THR A CA 1
ATOM 4643 C C . THR A 1 608 ? 34.029 7.736 -18.697 1.00 93.88 608 THR A C 1
ATOM 4645 O O . THR A 1 608 ? 34.210 8.439 -19.696 1.00 93.88 608 THR A O 1
ATOM 4648 N N . GLY A 1 609 ? 32.818 7.305 -18.333 1.00 93.62 609 GLY A N 1
ATOM 4649 C CA . GLY A 1 609 ? 31.611 7.452 -19.144 1.00 93.62 609 GLY A CA 1
ATOM 4650 C C . GLY A 1 609 ? 31.586 6.554 -20.380 1.00 93.62 609 GLY A C 1
ATOM 4651 O O . GLY A 1 609 ? 30.780 6.790 -21.279 1.00 93.62 609 GLY A O 1
ATOM 4652 N N . THR A 1 610 ? 32.493 5.575 -20.481 1.00 94.62 610 THR A N 1
ATOM 4653 C CA . THR A 1 610 ? 32.645 4.748 -21.685 1.00 94.62 610 THR A CA 1
ATOM 4654 C C . THR A 1 610 ? 31.874 3.437 -21.589 1.00 94.62 610 THR A C 1
ATOM 4656 O O . THR A 1 610 ? 31.865 2.789 -20.542 1.00 94.62 610 THR A O 1
ATOM 4659 N N . LEU A 1 611 ? 31.277 3.019 -22.701 1.00 91.75 611 LEU A N 1
ATOM 4660 C CA . LEU A 1 611 ? 30.672 1.707 -22.887 1.00 91.75 611 LEU A CA 1
ATOM 4661 C C . LEU A 1 611 ? 31.741 0.621 -22.726 1.00 91.75 611 LEU A C 1
ATOM 4663 O O . LEU A 1 611 ? 32.723 0.596 -23.465 1.00 91.75 611 LEU A O 1
ATOM 4667 N N . LEU A 1 612 ? 31.540 -0.271 -21.761 1.00 88.12 612 LEU A N 1
ATOM 4668 C CA . LEU A 1 612 ? 32.374 -1.450 -21.555 1.00 88.12 612 LEU A CA 1
ATOM 4669 C C . LEU A 1 612 ? 31.867 -2.608 -22.402 1.00 88.12 612 LEU A C 1
ATOM 4671 O O . LEU A 1 612 ? 32.631 -3.192 -23.167 1.00 88.12 612 LEU A O 1
ATOM 4675 N N . ASP A 1 613 ? 30.572 -2.918 -22.306 1.00 85.31 613 ASP A N 1
ATOM 4676 C CA . ASP A 1 613 ? 30.008 -4.099 -22.953 1.00 85.31 613 ASP A CA 1
ATOM 4677 C C . ASP A 1 613 ? 28.525 -3.984 -23.308 1.00 85.31 613 ASP A C 1
ATOM 4679 O O . ASP A 1 613 ? 27.801 -3.182 -22.713 1.00 85.31 613 ASP A O 1
ATOM 4683 N N . VAL A 1 614 ? 28.089 -4.792 -24.281 1.00 81.75 614 VAL A N 1
ATOM 4684 C CA . VAL A 1 614 ? 26.672 -5.010 -24.593 1.00 81.75 614 VAL A CA 1
ATOM 4685 C C . VAL A 1 614 ? 26.408 -6.509 -24.689 1.00 81.75 614 VAL A C 1
ATOM 4687 O O . VAL A 1 614 ? 26.835 -7.175 -25.627 1.00 81.75 614 VAL A O 1
ATOM 4690 N N . ALA A 1 615 ? 25.667 -7.046 -23.727 1.00 79.06 615 ALA A N 1
ATOM 4691 C CA . ALA A 1 615 ? 25.202 -8.429 -23.749 1.00 79.06 615 ALA A CA 1
ATOM 4692 C C . ALA A 1 615 ? 23.749 -8.482 -24.221 1.00 79.06 615 ALA A C 1
ATOM 4694 O O . ALA A 1 615 ? 22.975 -7.575 -23.926 1.00 79.06 615 ALA A O 1
ATOM 4695 N N . HIS A 1 616 ? 23.332 -9.533 -24.926 1.00 79.75 616 HIS A N 1
ATOM 4696 C CA . HIS A 1 616 ? 21.936 -9.651 -25.335 1.00 79.75 616 HIS A CA 1
ATOM 4697 C C . HIS A 1 616 ? 21.447 -11.088 -25.426 1.00 79.75 616 HIS A C 1
ATOM 4699 O O . HIS A 1 616 ? 22.210 -12.040 -25.542 1.00 79.75 616 HIS A O 1
ATOM 4705 N N . SER A 1 617 ? 20.132 -11.225 -25.334 1.00 79.62 617 SER A N 1
ATOM 4706 C CA . SER A 1 617 ? 19.441 -12.512 -25.202 1.00 79.62 617 SER A CA 1
ATOM 4707 C C . SER A 1 617 ? 19.206 -13.230 -26.538 1.00 79.62 617 SER A C 1
ATOM 4709 O O . SER A 1 617 ? 18.754 -14.371 -26.536 1.00 79.62 617 SER A O 1
ATOM 4711 N N . LEU A 1 618 ? 19.528 -12.619 -27.686 1.00 75.81 618 LEU A N 1
ATOM 4712 C CA . LEU A 1 618 ? 19.318 -13.224 -29.015 1.00 75.81 618 LEU A CA 1
ATOM 4713 C C . LEU A 1 618 ? 20.598 -13.692 -29.709 1.00 75.81 618 LEU A C 1
ATOM 4715 O O . LEU A 1 618 ? 20.561 -14.675 -30.450 1.00 75.81 618 LEU A O 1
ATOM 4719 N N . ASP A 1 619 ? 21.731 -13.036 -29.486 1.00 67.75 619 ASP A N 1
ATOM 4720 C CA . ASP A 1 619 ? 22.998 -13.428 -30.090 1.00 67.75 619 ASP A CA 1
ATOM 4721 C C . ASP A 1 619 ? 24.149 -13.245 -29.085 1.00 67.75 619 ASP A C 1
ATOM 4723 O O . ASP A 1 619 ? 24.143 -12.387 -28.213 1.00 67.75 619 ASP A O 1
ATOM 4727 N N . SER A 1 620 ? 25.080 -14.190 -29.132 1.00 52.72 620 SER A N 1
ATOM 4728 C CA . SER A 1 620 ? 26.239 -14.303 -28.241 1.00 52.72 620 SER A CA 1
ATOM 4729 C C . SER A 1 620 ? 27.535 -14.194 -29.036 1.00 52.72 620 SER A C 1
ATOM 4731 O O . SER A 1 620 ? 28.509 -14.873 -28.722 1.00 52.72 620 SER A O 1
ATOM 4733 N N . SER A 1 621 ? 27.517 -13.484 -30.167 1.00 48.75 621 SER A N 1
ATOM 4734 C CA . SER A 1 621 ? 28.651 -13.438 -31.093 1.00 48.75 621 SER A CA 1
ATOM 4735 C C . SER A 1 621 ? 29.938 -12.953 -30.421 1.00 48.75 621 SER A C 1
ATOM 4737 O O . SER A 1 621 ? 31.004 -13.317 -30.905 1.00 48.75 621 SER A O 1
ATOM 4739 N N . GLU A 1 622 ? 29.860 -12.276 -29.262 1.00 52.28 622 GLU A N 1
ATOM 4740 C CA . GLU A 1 622 ? 31.043 -11.788 -28.537 1.00 52.28 622 GLU A CA 1
ATOM 4741 C C . GLU A 1 622 ? 31.012 -11.908 -26.993 1.00 52.28 622 GLU A C 1
ATOM 4743 O O . GLU A 1 622 ? 32.053 -11.710 -26.370 1.00 52.28 622 GLU A O 1
ATOM 4748 N N . SER A 1 623 ? 29.891 -12.265 -26.339 1.00 50.72 623 SER A N 1
ATOM 4749 C CA . SER A 1 623 ? 29.817 -12.334 -24.862 1.00 50.72 623 SER A CA 1
ATOM 4750 C C . SER A 1 623 ? 29.645 -13.760 -24.313 1.00 50.72 623 SER A C 1
ATOM 4752 O O . SER A 1 623 ? 28.865 -14.578 -24.805 1.00 50.72 623 SER A O 1
ATOM 4754 N N . SER A 1 624 ? 30.413 -14.064 -23.267 1.00 50.72 624 SER A N 1
ATOM 4755 C CA . SER A 1 624 ? 30.745 -15.389 -22.715 1.00 50.72 624 SER A CA 1
ATOM 4756 C C . SER A 1 624 ? 29.618 -16.137 -21.982 1.00 50.72 624 SER A C 1
ATOM 4758 O O . SER A 1 624 ? 29.893 -17.025 -21.177 1.00 50.72 624 SER A O 1
ATOM 4760 N N . THR A 1 625 ? 28.337 -15.834 -22.228 1.00 66.31 625 THR A N 1
ATOM 4761 C CA . THR A 1 625 ? 27.229 -16.450 -21.464 1.00 66.31 625 THR A CA 1
ATOM 4762 C C . THR A 1 625 ? 26.184 -17.156 -22.335 1.00 66.31 625 THR A C 1
ATOM 4764 O O . THR A 1 625 ? 25.046 -16.697 -22.434 1.00 66.31 625 THR A O 1
ATOM 4767 N N . PRO A 1 626 ? 26.502 -18.338 -22.909 1.00 67.38 626 PRO A N 1
ATOM 4768 C CA . PRO A 1 626 ? 25.552 -19.145 -23.687 1.00 67.38 626 PRO A CA 1
ATOM 4769 C C . PRO A 1 626 ? 24.209 -19.399 -22.982 1.00 67.38 626 PRO A C 1
ATOM 4771 O O . PRO A 1 626 ? 23.173 -19.485 -23.632 1.00 67.38 626 PRO A O 1
ATOM 4774 N N . GLY A 1 627 ? 24.204 -19.455 -21.644 1.00 70.25 627 GLY A N 1
ATOM 4775 C CA . GLY A 1 627 ? 22.986 -19.643 -20.853 1.00 70.25 627 GLY A CA 1
ATOM 4776 C C . GLY A 1 627 ? 21.980 -18.485 -20.914 1.00 70.25 627 GLY A C 1
ATOM 4777 O O . GLY A 1 627 ? 20.820 -18.698 -20.581 1.00 70.25 627 GLY A O 1
ATOM 4778 N N . PHE A 1 628 ? 22.374 -17.288 -21.359 1.00 74.31 628 PHE A N 1
ATOM 4779 C CA . PHE A 1 628 ? 21.465 -16.143 -21.465 1.00 74.31 628 PHE A CA 1
ATOM 4780 C C . PHE A 1 628 ? 20.655 -16.121 -22.775 1.00 74.31 628 PHE A C 1
ATOM 4782 O O . PHE A 1 628 ? 19.659 -15.401 -22.874 1.00 74.31 628 PHE A O 1
ATOM 4789 N N . ARG A 1 629 ? 21.042 -16.905 -23.790 1.00 81.56 629 ARG A N 1
ATOM 4790 C CA . ARG A 1 629 ? 20.353 -16.904 -25.089 1.00 81.56 629 ARG A CA 1
ATOM 4791 C C . ARG A 1 629 ? 18.934 -17.463 -24.986 1.00 81.56 629 ARG A C 1
ATOM 4793 O O . ARG A 1 629 ? 18.667 -18.360 -24.195 1.00 81.56 629 ARG A O 1
ATOM 4800 N N . TYR A 1 630 ? 18.040 -16.937 -25.820 1.00 80.88 630 TYR A N 1
ATOM 4801 C CA . TYR A 1 630 ? 16.612 -17.275 -25.889 1.00 80.88 630 TYR A CA 1
ATOM 4802 C C . TYR A 1 630 ? 15.817 -16.961 -24.607 1.00 80.88 630 TYR A C 1
ATOM 4804 O O . TYR A 1 630 ? 14.696 -17.447 -24.427 1.00 80.88 630 TYR A O 1
ATOM 4812 N N . SER A 1 631 ? 16.381 -16.128 -23.726 1.00 77.44 631 SER A N 1
ATOM 4813 C CA . SER A 1 631 ? 15.678 -15.579 -22.567 1.00 77.44 631 SER A CA 1
ATOM 4814 C C . SER A 1 631 ? 14.876 -14.326 -22.916 1.00 77.44 631 SER A C 1
ATOM 4816 O O . SER A 1 631 ? 15.173 -13.619 -23.880 1.00 77.44 631 SER A O 1
ATOM 4818 N N . THR A 1 632 ? 13.874 -14.020 -22.096 1.00 76.50 632 THR A N 1
ATOM 4819 C CA . THR A 1 632 ? 13.256 -12.692 -22.039 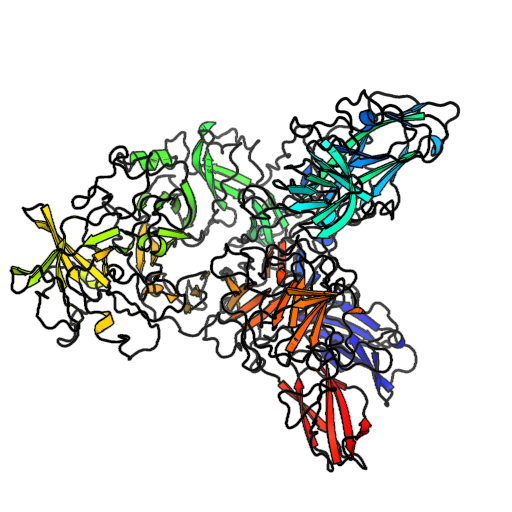1.00 76.50 632 THR A CA 1
ATOM 4820 C C . THR A 1 632 ? 13.654 -12.004 -20.744 1.00 76.50 632 THR A C 1
ATOM 4822 O O . THR A 1 632 ? 13.952 -12.663 -19.750 1.00 76.50 632 THR A O 1
ATOM 4825 N N . CYS A 1 633 ? 13.663 -10.677 -20.727 1.00 74.06 633 CYS A N 1
ATOM 4826 C CA . CYS A 1 633 ? 14.050 -9.925 -19.536 1.00 74.06 633 CYS A CA 1
ATOM 4827 C C . CYS A 1 633 ? 12.803 -9.454 -18.789 1.00 74.06 633 CYS A C 1
ATOM 4829 O O . CYS A 1 633 ? 11.983 -8.742 -19.365 1.00 74.06 633 CYS A O 1
ATOM 4831 N N . HIS A 1 634 ? 12.653 -9.873 -17.529 1.00 66.62 634 HIS A N 1
ATOM 4832 C CA . HIS A 1 634 ? 11.453 -9.588 -16.736 1.00 66.62 634 HIS A CA 1
ATOM 4833 C C . HIS A 1 634 ? 11.634 -8.501 -15.677 1.00 66.62 634 HIS A C 1
ATOM 4835 O O . HIS A 1 634 ? 10.745 -7.699 -15.448 1.00 66.62 634 HIS A O 1
ATOM 4841 N N . ASN A 1 635 ? 12.775 -8.449 -14.995 1.00 62.12 635 ASN A N 1
ATOM 4842 C CA . ASN A 1 635 ? 13.030 -7.398 -14.010 1.00 62.12 635 ASN A CA 1
ATOM 4843 C C . ASN A 1 635 ? 14.530 -7.295 -13.741 1.00 62.12 635 ASN A C 1
ATOM 4845 O O . ASN A 1 635 ? 15.211 -8.323 -13.737 1.00 62.12 635 ASN A O 1
ATOM 4849 N N . ILE A 1 636 ? 15.019 -6.080 -13.488 1.00 55.97 636 ILE A N 1
ATOM 4850 C CA . ILE A 1 636 ? 16.372 -5.818 -13.001 1.00 55.97 636 ILE A CA 1
ATOM 4851 C C . ILE A 1 636 ? 16.268 -4.959 -11.744 1.00 55.97 636 ILE A C 1
ATOM 4853 O O . ILE A 1 636 ? 15.799 -3.823 -11.774 1.00 55.97 636 ILE A O 1
ATOM 4857 N N . GLY A 1 637 ? 16.713 -5.512 -10.617 1.00 55.47 637 GLY A N 1
ATOM 4858 C CA . GLY A 1 637 ? 16.805 -4.765 -9.366 1.00 55.47 637 GLY A CA 1
ATOM 4859 C C . GLY A 1 637 ? 18.018 -3.831 -9.369 1.00 55.47 637 GLY A C 1
ATOM 4860 O O . GLY A 1 637 ? 19.126 -4.264 -9.664 1.00 55.47 637 GLY A O 1
ATOM 4861 N N . GLY A 1 638 ? 17.847 -2.565 -8.982 1.00 46.44 638 GLY A N 1
ATOM 4862 C CA . GLY A 1 638 ? 18.935 -1.580 -9.074 1.00 46.44 638 GLY A CA 1
ATOM 4863 C C . GLY A 1 638 ? 20.104 -1.743 -8.104 1.00 46.44 638 GLY A C 1
ATOM 4864 O O . GLY A 1 638 ? 21.176 -1.216 -8.374 1.00 46.44 638 GLY A O 1
ATOM 4865 N N . ASN A 1 639 ? 19.950 -2.521 -7.027 1.00 46.44 639 ASN A N 1
ATOM 4866 C CA . ASN A 1 639 ? 21.028 -2.738 -6.048 1.00 46.44 639 ASN A CA 1
ATOM 4867 C C . ASN A 1 639 ? 21.962 -3.909 -6.411 1.00 46.44 639 ASN A C 1
ATOM 4869 O O . ASN A 1 639 ? 23.085 -3.976 -5.916 1.00 46.44 639 ASN A O 1
ATOM 4873 N N . TYR A 1 640 ? 21.499 -4.831 -7.260 1.00 53.44 640 TYR A N 1
ATOM 4874 C CA . TYR A 1 640 ? 22.283 -5.941 -7.798 1.00 53.44 640 TYR A CA 1
ATOM 4875 C C . TYR A 1 640 ? 21.788 -6.188 -9.229 1.00 53.44 640 TYR A C 1
ATOM 4877 O O . TYR A 1 640 ? 20.638 -6.614 -9.358 1.00 53.44 640 TYR A O 1
ATOM 4885 N N . PRO A 1 641 ? 22.603 -5.950 -10.277 1.00 50.19 641 PRO A N 1
ATOM 4886 C CA . PRO A 1 641 ? 22.277 -6.122 -11.684 1.00 50.19 641 PRO A CA 1
ATOM 4887 C C . PRO A 1 641 ? 22.147 -7.617 -11.901 1.00 50.19 641 PRO A C 1
ATOM 4889 O O . PRO A 1 641 ? 23.081 -8.319 -12.262 1.00 50.19 641 PRO A O 1
ATOM 4892 N N . SER A 1 642 ? 20.982 -8.093 -11.520 1.00 50.72 642 SER A N 1
ATOM 4893 C CA . SER A 1 642 ? 20.540 -9.459 -11.550 1.00 50.72 642 SER A CA 1
ATOM 4894 C C . SER A 1 642 ? 19.231 -9.362 -12.292 1.00 50.72 642 SER A C 1
ATOM 4896 O O . SER A 1 642 ? 18.300 -8.666 -11.881 1.00 50.72 642 SER A O 1
ATOM 4898 N N . PHE A 1 643 ? 19.227 -9.944 -13.475 1.00 60.62 643 PHE A N 1
ATOM 4899 C CA . PHE A 1 643 ? 18.034 -10.027 -14.285 1.00 60.62 643 PHE A CA 1
ATOM 4900 C C . PHE A 1 643 ? 17.341 -11.343 -13.999 1.00 60.62 643 PHE A C 1
ATOM 4902 O O . PHE A 1 643 ? 17.997 -12.347 -13.735 1.00 60.62 643 PHE A O 1
ATOM 4909 N N . ASN A 1 644 ? 16.017 -11.334 -14.076 1.00 56.25 644 ASN A N 1
ATOM 4910 C CA . ASN A 1 644 ? 15.259 -12.567 -14.170 1.00 56.25 644 ASN A CA 1
ATOM 4911 C C . ASN A 1 644 ? 14.995 -12.865 -15.652 1.00 56.25 644 ASN A C 1
ATOM 4913 O O . ASN A 1 644 ? 14.251 -12.139 -16.317 1.00 56.25 644 ASN A O 1
ATOM 4917 N N . ALA A 1 645 ? 15.676 -13.889 -16.160 1.00 57.22 645 ALA A N 1
ATOM 4918 C CA . ALA A 1 645 ? 15.539 -14.383 -17.523 1.00 57.22 645 ALA A CA 1
ATOM 4919 C C . ALA A 1 645 ? 14.333 -15.333 -17.633 1.00 57.22 645 ALA A C 1
ATOM 4921 O O . ALA A 1 645 ? 14.481 -16.510 -17.331 1.00 57.22 645 ALA A O 1
ATOM 4922 N N . LEU A 1 646 ? 13.154 -14.864 -18.054 1.00 58.75 646 LEU A N 1
ATOM 4923 C CA . LEU A 1 646 ? 11.975 -15.735 -18.155 1.00 58.75 646 LEU A CA 1
ATOM 4924 C C . LEU A 1 646 ? 11.872 -16.415 -19.536 1.00 58.75 646 LEU A C 1
ATOM 4926 O O . LEU A 1 646 ? 12.071 -15.775 -20.563 1.00 58.75 646 LEU A O 1
ATOM 4930 N N . PRO A 1 647 ? 11.508 -17.705 -19.599 1.00 54.47 647 PRO A N 1
ATOM 4931 C CA . PRO A 1 647 ? 11.202 -18.404 -20.847 1.00 54.47 647 PRO A CA 1
ATOM 4932 C C . PRO A 1 647 ? 9.723 -18.319 -21.248 1.00 54.47 647 PRO A C 1
ATOM 4934 O O . PRO A 1 647 ? 9.352 -18.754 -22.331 1.00 54.47 647 PRO A O 1
ATOM 4937 N N . ARG A 1 648 ? 8.828 -17.818 -20.382 1.00 59.28 648 ARG A N 1
ATOM 4938 C CA . ARG A 1 648 ? 7.373 -17.995 -20.568 1.00 59.28 648 ARG A CA 1
ATOM 4939 C C . ARG A 1 648 ? 6.851 -17.401 -21.880 1.00 59.28 648 ARG A C 1
ATOM 4941 O O . ARG A 1 648 ? 6.051 -18.039 -22.565 1.00 59.28 648 ARG A O 1
ATOM 4948 N N . ALA A 1 649 ? 7.293 -16.195 -22.226 1.00 59.31 649 ALA A N 1
ATOM 4949 C CA . ALA A 1 649 ? 6.914 -15.575 -23.489 1.00 59.31 649 ALA A CA 1
ATOM 4950 C C . ALA A 1 649 ? 7.598 -16.284 -24.663 1.00 59.31 649 ALA A C 1
ATOM 4952 O O . ALA A 1 649 ? 6.885 -16.707 -25.568 1.00 59.31 649 ALA A O 1
ATOM 4953 N N . SER A 1 650 ? 8.914 -16.550 -24.567 1.00 60.09 650 SER A N 1
ATOM 4954 C CA . SER A 1 650 ? 9.680 -17.290 -25.584 1.00 60.09 650 SER A CA 1
ATOM 4955 C C . SER A 1 650 ? 9.192 -18.716 -25.834 1.00 60.09 650 SER A C 1
ATOM 4957 O O . SER A 1 650 ? 9.538 -19.281 -26.862 1.00 60.09 650 SER A O 1
ATOM 4959 N N . ALA A 1 651 ? 8.379 -19.291 -24.945 1.00 63.38 651 ALA A N 1
ATOM 4960 C CA . ALA A 1 651 ? 7.777 -20.609 -25.109 1.00 63.38 651 ALA A CA 1
ATOM 4961 C C . ALA A 1 651 ? 6.357 -20.595 -25.694 1.00 63.38 651 ALA A C 1
ATOM 4963 O O . ALA A 1 651 ? 5.953 -21.565 -26.327 1.00 63.38 651 ALA A O 1
ATOM 4964 N N . THR A 1 652 ? 5.583 -19.530 -25.469 1.00 67.38 652 THR A N 1
ATOM 4965 C CA . THR A 1 652 ? 4.174 -19.454 -25.903 1.00 67.38 652 THR A CA 1
ATOM 4966 C C . THR A 1 652 ? 4.004 -18.723 -27.226 1.00 67.38 652 THR A C 1
ATOM 4968 O O . THR A 1 652 ? 3.081 -19.043 -27.972 1.00 67.38 652 THR A O 1
ATOM 4971 N N . GLY A 1 653 ? 4.920 -17.801 -27.532 1.00 67.62 653 GLY A N 1
ATOM 4972 C CA . GLY A 1 653 ? 4.869 -16.947 -28.708 1.00 67.62 653 GLY A CA 1
ATOM 4973 C C . GLY A 1 653 ? 3.749 -15.927 -28.648 1.00 67.62 653 GLY A C 1
ATOM 4974 O O . GLY A 1 653 ? 2.596 -16.232 -28.342 1.00 67.62 653 GLY A O 1
ATOM 4975 N N . ASN A 1 654 ? 4.076 -14.676 -28.948 1.00 77.50 654 ASN A N 1
ATOM 4976 C CA . ASN A 1 654 ? 3.073 -13.639 -29.095 1.00 77.50 654 ASN A CA 1
ATOM 4977 C C . ASN A 1 654 ? 3.391 -12.790 -30.330 1.00 77.50 654 ASN A C 1
ATOM 4979 O O . ASN A 1 654 ? 4.280 -11.942 -30.266 1.00 77.50 654 ASN A O 1
ATOM 4983 N N . PRO A 1 655 ? 2.634 -12.936 -31.432 1.00 81.88 655 PRO A N 1
ATOM 4984 C CA . PRO A 1 655 ? 2.919 -12.221 -32.675 1.00 81.88 655 PRO A CA 1
ATOM 4985 C C . PRO A 1 655 ? 2.775 -10.694 -32.549 1.00 81.88 655 PRO A C 1
ATOM 4987 O O . PRO A 1 655 ? 3.208 -9.964 -33.439 1.00 81.88 655 PRO A O 1
ATOM 4990 N N . ALA A 1 656 ? 2.200 -10.175 -31.455 1.00 80.81 656 ALA A N 1
ATOM 4991 C CA . ALA A 1 656 ? 2.192 -8.740 -31.170 1.00 80.81 656 ALA A CA 1
ATOM 4992 C C . ALA A 1 656 ? 3.588 -8.187 -30.817 1.00 80.81 656 ALA A C 1
ATOM 4994 O O . ALA A 1 656 ? 3.808 -6.976 -30.887 1.00 80.81 656 ALA A O 1
ATOM 4995 N N . TYR A 1 657 ? 4.538 -9.054 -30.457 1.00 79.94 657 TYR A N 1
ATOM 4996 C CA . TYR A 1 657 ? 5.863 -8.683 -29.973 1.00 79.94 657 TYR A CA 1
ATOM 4997 C C . TYR A 1 657 ? 6.942 -9.467 -30.717 1.00 79.94 657 TYR A C 1
ATOM 4999 O O . TYR A 1 657 ? 6.876 -10.690 -30.829 1.00 79.94 657 TYR A O 1
ATOM 5007 N N . SER A 1 658 ? 7.964 -8.773 -31.215 1.00 82.19 658 SER A N 1
ATOM 5008 C CA . SER A 1 658 ? 9.017 -9.448 -31.972 1.00 82.19 658 SER A CA 1
ATOM 5009 C C . SER A 1 658 ? 9.885 -10.317 -31.088 1.00 82.19 658 SER A C 1
ATOM 5011 O O . SER A 1 658 ? 10.154 -9.973 -29.936 1.00 82.19 658 SER A O 1
ATOM 5013 N N . PHE A 1 659 ? 10.382 -11.399 -31.678 1.00 84.06 659 PHE A N 1
ATOM 5014 C CA . PHE A 1 659 ? 11.348 -12.306 -31.075 1.00 84.06 659 PHE A CA 1
ATOM 5015 C C . PHE A 1 659 ? 10.853 -12.927 -29.762 1.00 84.06 659 PHE A C 1
ATOM 5017 O O . PHE A 1 659 ? 11.651 -13.326 -28.917 1.00 84.06 659 PHE A O 1
ATOM 5024 N N . THR A 1 660 ? 9.536 -13.034 -29.589 1.00 80.56 660 THR A N 1
ATOM 5025 C CA . THR A 1 660 ? 8.924 -13.708 -28.439 1.00 80.56 660 THR A CA 1
ATOM 5026 C C . THR A 1 660 ? 8.771 -15.208 -28.654 1.00 80.56 660 THR A C 1
ATOM 5028 O O . THR A 1 660 ? 8.068 -15.855 -27.895 1.00 80.56 660 THR A O 1
ATOM 5031 N N . GLY A 1 661 ? 9.441 -15.789 -29.654 1.00 82.88 661 GLY A N 1
ATOM 5032 C CA . GLY A 1 661 ? 9.367 -17.221 -29.936 1.00 82.88 661 GLY A CA 1
ATOM 5033 C C . GLY A 1 661 ? 7.945 -17.688 -30.299 1.00 82.88 661 GLY A C 1
ATOM 5034 O O . GLY A 1 661 ? 7.150 -16.853 -30.708 1.00 82.88 661 GLY A O 1
ATOM 5035 N N . PRO A 1 662 ? 7.624 -18.993 -30.182 1.00 86.75 662 PRO A N 1
ATOM 5036 C CA . PRO A 1 662 ? 8.566 -20.046 -29.845 1.00 86.75 662 PRO A CA 1
ATOM 5037 C C . PRO A 1 662 ? 9.657 -20.175 -30.898 1.00 86.75 662 PRO A C 1
ATOM 5039 O O . PRO A 1 662 ? 9.385 -20.234 -32.098 1.00 86.75 662 PRO A O 1
ATOM 5042 N N . PHE A 1 663 ? 10.905 -20.202 -30.432 1.00 89.56 663 PHE A N 1
ATOM 5043 C CA . PHE A 1 663 ? 12.060 -20.520 -31.263 1.00 89.56 663 PHE A CA 1
ATOM 5044 C C . PHE A 1 663 ? 12.196 -22.031 -31.305 1.00 89.56 663 PHE A C 1
ATOM 5046 O O . PHE A 1 663 ? 12.543 -22.642 -30.297 1.00 89.56 663 PHE A O 1
ATOM 5053 N N . ARG A 1 664 ? 11.902 -22.646 -32.444 1.00 91.62 664 ARG A N 1
ATOM 5054 C CA . ARG A 1 664 ? 11.880 -24.106 -32.558 1.00 91.62 664 ARG A CA 1
ATOM 5055 C C . ARG A 1 664 ? 12.562 -24.596 -33.819 1.00 91.62 664 ARG A C 1
ATOM 5057 O O . ARG A 1 664 ? 12.639 -23.859 -34.792 1.00 91.62 664 ARG A O 1
ATOM 5064 N N . ALA A 1 665 ? 13.025 -25.838 -33.811 1.00 92.75 665 ALA A N 1
ATOM 5065 C CA . ALA A 1 665 ? 13.490 -26.568 -34.985 1.00 92.75 665 ALA A CA 1
ATOM 5066 C C . ALA A 1 665 ? 13.013 -28.020 -34.890 1.00 92.75 665 ALA A C 1
ATOM 5068 O O . ALA A 1 665 ? 13.077 -28.632 -33.826 1.00 92.75 665 ALA A O 1
ATOM 5069 N N . LYS A 1 666 ? 12.523 -28.589 -35.992 1.00 92.44 666 LYS A N 1
ATOM 5070 C CA . LYS A 1 666 ? 12.092 -29.991 -36.012 1.00 92.44 666 LYS A CA 1
ATOM 5071 C C . LYS A 1 666 ? 13.307 -30.908 -36.131 1.00 92.44 666 LYS A C 1
ATOM 5073 O O . LYS A 1 666 ? 14.147 -30.678 -36.996 1.00 92.44 666 LYS A O 1
ATOM 5078 N N . ALA A 1 667 ? 13.404 -31.934 -35.287 1.00 93.50 667 ALA A N 1
ATOM 5079 C CA . ALA A 1 667 ? 14.452 -32.937 -35.444 1.00 93.50 667 ALA A CA 1
ATOM 5080 C C . ALA A 1 667 ? 14.155 -33.798 -36.687 1.00 93.50 667 ALA A C 1
ATOM 5082 O O . ALA A 1 667 ? 13.121 -34.468 -36.748 1.00 93.50 667 ALA A O 1
ATOM 5083 N N . ASP A 1 668 ? 15.072 -33.798 -37.657 1.00 93.38 668 ASP A N 1
ATOM 5084 C CA . ASP A 1 668 ? 14.946 -34.522 -38.931 1.00 93.38 668 ASP A CA 1
ATOM 5085 C C . ASP A 1 668 ? 15.557 -35.925 -38.873 1.00 93.38 668 ASP A C 1
ATOM 5087 O O . ASP A 1 668 ? 15.065 -36.852 -39.518 1.00 93.38 668 ASP A O 1
ATOM 5091 N N . ALA A 1 669 ? 16.671 -36.080 -38.150 1.00 95.62 669 ALA A N 1
ATOM 5092 C CA . ALA A 1 669 ? 17.336 -37.367 -37.975 1.00 95.62 669 ALA A CA 1
ATOM 5093 C C . ALA A 1 669 ? 18.110 -37.452 -36.650 1.00 95.62 669 ALA A C 1
ATOM 5095 O O . ALA A 1 669 ? 18.568 -36.445 -36.111 1.00 95.62 669 ALA A O 1
ATOM 5096 N N . VAL A 1 670 ? 18.286 -38.677 -36.157 1.00 96.12 670 VAL A N 1
ATOM 5097 C CA . VAL A 1 670 ? 19.190 -39.048 -35.055 1.00 96.12 670 VAL A CA 1
ATOM 5098 C C . VAL A 1 670 ? 20.271 -39.961 -35.630 1.00 96.12 670 VAL A C 1
ATOM 5100 O O . VAL A 1 670 ? 19.959 -40.836 -36.441 1.00 96.12 670 VAL A O 1
ATOM 5103 N N . MET A 1 671 ? 21.529 -39.780 -35.233 1.00 96.19 671 MET A N 1
ATOM 5104 C CA . MET A 1 671 ? 22.610 -40.680 -35.644 1.00 96.19 671 MET A CA 1
ATOM 5105 C C . MET A 1 671 ? 22.499 -42.023 -34.910 1.00 96.19 671 MET A C 1
ATOM 5107 O O . MET A 1 671 ? 22.408 -42.056 -33.680 1.00 96.19 671 MET A O 1
ATOM 5111 N N . ARG A 1 672 ? 22.504 -43.131 -35.654 1.00 94.19 672 ARG A N 1
ATOM 5112 C CA . ARG A 1 672 ? 22.487 -44.500 -35.122 1.00 94.19 672 ARG A CA 1
ATOM 5113 C C . ARG A 1 672 ? 23.523 -45.335 -35.861 1.00 94.19 672 ARG A C 1
ATOM 5115 O O . ARG A 1 672 ? 23.436 -45.483 -37.078 1.00 94.19 672 ARG A O 1
ATOM 5122 N N . SER A 1 673 ? 24.494 -45.868 -35.131 1.00 90.75 673 SER A N 1
ATOM 5123 C CA . SER A 1 673 ? 25.601 -46.654 -35.678 1.00 90.75 673 SER A CA 1
ATOM 5124 C C . SER A 1 673 ? 26.333 -45.927 -36.818 1.00 90.75 673 SER A C 1
ATOM 5126 O O . SER A 1 673 ? 26.653 -46.531 -37.839 1.00 90.75 673 SER A O 1
ATOM 5128 N N . GLY A 1 674 ? 26.556 -44.615 -36.673 1.00 91.94 674 GLY A N 1
ATOM 5129 C CA . GLY A 1 674 ? 27.219 -43.774 -37.674 1.00 91.94 674 GLY A CA 1
ATOM 5130 C C . GLY A 1 674 ? 26.371 -43.387 -38.893 1.00 91.94 674 GLY A C 1
ATOM 5131 O O . GLY A 1 674 ? 26.895 -42.739 -39.800 1.00 91.94 674 GLY A O 1
ATOM 5132 N N . VAL A 1 675 ? 25.082 -43.749 -38.937 1.00 94.12 675 VAL A N 1
ATOM 5133 C CA . VAL A 1 675 ? 24.167 -43.430 -40.048 1.00 94.12 675 VAL A CA 1
ATOM 5134 C C . VAL A 1 675 ? 22.984 -42.585 -39.565 1.00 94.12 675 VAL A C 1
ATOM 5136 O O . VAL A 1 675 ? 22.436 -42.797 -38.483 1.00 94.12 675 VAL A O 1
ATOM 5139 N N . TRP A 1 676 ? 22.549 -41.622 -40.382 1.00 96.56 676 TRP A N 1
ATOM 5140 C CA . TRP A 1 676 ? 21.372 -40.801 -40.093 1.00 96.56 676 TRP A CA 1
ATOM 5141 C C . TRP A 1 676 ? 20.067 -41.604 -40.208 1.00 96.56 676 TRP A C 1
ATOM 5143 O O . TRP A 1 676 ? 19.694 -42.047 -41.292 1.00 96.56 676 TRP A O 1
ATOM 5153 N N . SER A 1 677 ? 19.327 -41.722 -39.105 1.00 96.25 677 SER A N 1
ATOM 5154 C CA . SER A 1 677 ? 17.999 -42.342 -39.043 1.00 96.25 677 SER A CA 1
ATOM 5155 C C . SER A 1 677 ? 16.904 -41.279 -38.945 1.00 96.25 677 SER A C 1
ATOM 5157 O O . SER A 1 677 ? 16.905 -40.490 -38.001 1.00 96.25 677 SER A O 1
ATOM 5159 N N . SER A 1 678 ? 15.910 -41.313 -39.840 1.00 95.50 678 SER A N 1
ATOM 5160 C CA . SER A 1 678 ? 14.714 -40.449 -39.770 1.00 95.50 678 SER A CA 1
ATOM 5161 C C . SER A 1 678 ? 13.811 -40.750 -38.567 1.00 95.50 678 SER A C 1
ATOM 5163 O O . SER A 1 678 ? 13.009 -39.909 -38.167 1.00 95.50 678 SER A O 1
ATOM 5165 N N . ASN A 1 679 ? 13.955 -41.925 -37.943 1.00 93.50 679 ASN A N 1
ATOM 5166 C CA . ASN A 1 679 ? 13.360 -42.184 -36.640 1.00 93.50 679 ASN A CA 1
ATOM 5167 C C . ASN A 1 679 ? 14.118 -41.400 -35.555 1.00 93.50 679 ASN A C 1
ATOM 5169 O O . ASN A 1 679 ? 15.108 -41.889 -34.995 1.00 93.50 679 ASN A O 1
ATOM 5173 N N . THR A 1 680 ? 13.622 -40.200 -35.253 1.00 93.19 680 THR A N 1
ATOM 5174 C CA . THR A 1 680 ? 14.169 -39.308 -34.223 1.00 93.19 680 THR A CA 1
ATOM 5175 C C . THR A 1 680 ? 13.728 -39.634 -32.800 1.00 93.19 680 THR A C 1
ATOM 5177 O O . THR A 1 680 ? 14.016 -38.862 -31.887 1.00 93.19 680 THR A O 1
ATOM 5180 N N . ALA A 1 681 ? 13.057 -40.771 -32.587 1.00 90.19 681 ALA A N 1
ATOM 5181 C CA . ALA A 1 681 ? 12.634 -41.180 -31.259 1.00 90.19 681 ALA A CA 1
ATOM 5182 C C . ALA A 1 681 ? 13.837 -41.445 -30.345 1.00 90.19 681 ALA A C 1
ATOM 5184 O O . ALA A 1 681 ? 14.785 -42.142 -30.726 1.00 90.19 681 ALA A O 1
ATOM 5185 N N . LEU A 1 682 ? 13.776 -40.928 -29.122 1.00 88.69 682 LEU A N 1
ATOM 5186 C CA . LEU A 1 682 ? 14.798 -41.125 -28.099 1.00 88.69 682 LEU A CA 1
ATOM 5187 C C . LEU A 1 682 ? 14.160 -41.867 -26.922 1.00 88.69 682 LEU A C 1
ATOM 5189 O O . LEU A 1 682 ? 13.261 -41.315 -26.289 1.00 88.69 682 LEU A O 1
ATOM 5193 N N . PRO A 1 683 ? 14.569 -43.115 -26.632 1.00 84.00 683 PRO A N 1
ATOM 5194 C CA . PRO A 1 683 ? 14.033 -43.850 -25.497 1.00 84.00 683 PRO A CA 1
ATOM 5195 C C . PRO A 1 683 ? 14.601 -43.326 -24.174 1.00 84.00 683 PRO A C 1
ATOM 5197 O O . PRO A 1 683 ? 15.678 -42.714 -24.134 1.00 84.00 683 PRO A O 1
ATOM 5200 N N . PHE A 1 684 ? 13.891 -43.642 -23.093 1.00 72.88 684 PHE A N 1
ATOM 5201 C CA . PHE A 1 684 ? 14.413 -43.600 -21.736 1.00 72.88 684 PHE A CA 1
ATOM 5202 C C . PHE A 1 684 ? 14.359 -45.007 -21.119 1.00 72.88 684 PHE A C 1
ATOM 5204 O O . PHE A 1 684 ? 13.350 -45.691 -21.248 1.00 72.88 684 PHE A O 1
ATOM 5211 N N . SER A 1 685 ? 15.411 -45.489 -20.459 1.00 67.75 685 SER A N 1
ATOM 5212 C CA . SER A 1 685 ? 16.761 -44.913 -20.384 1.00 67.75 685 SER A CA 1
ATOM 5213 C C . SER A 1 685 ? 17.505 -44.999 -21.733 1.00 67.75 685 SER A C 1
ATOM 5215 O O . SER A 1 685 ? 17.073 -45.695 -22.654 1.00 67.75 685 SER A O 1
ATOM 5217 N N . ALA A 1 686 ? 18.622 -44.275 -21.886 1.00 71.19 686 ALA A N 1
ATOM 5218 C CA . ALA A 1 686 ? 19.499 -44.439 -23.046 1.00 71.19 686 ALA A CA 1
ATOM 5219 C C . ALA A 1 686 ? 19.928 -45.915 -23.159 1.00 71.19 686 ALA A C 1
ATOM 5221 O O . ALA A 1 686 ? 20.619 -46.432 -22.286 1.00 71.19 686 ALA A O 1
ATOM 5222 N N . ASN A 1 687 ? 19.499 -46.599 -24.220 1.00 78.75 687 ASN A N 1
ATOM 5223 C CA . ASN A 1 687 ? 19.652 -48.052 -24.379 1.00 78.75 687 ASN A CA 1
ATOM 5224 C C . ASN A 1 687 ? 20.633 -48.440 -25.500 1.00 78.75 687 ASN A C 1
ATOM 5226 O O . ASN A 1 687 ? 20.578 -49.555 -26.011 1.00 78.75 687 ASN A O 1
ATOM 5230 N N . GLY A 1 688 ? 21.478 -47.502 -25.939 1.00 79.00 688 GLY A N 1
ATOM 5231 C CA . GLY A 1 688 ? 22.407 -47.705 -27.055 1.00 79.00 688 GLY A CA 1
ATOM 5232 C C . GLY A 1 688 ? 21.754 -47.726 -28.441 1.00 79.00 688 GLY A C 1
ATOM 5233 O O . GLY A 1 688 ? 22.439 -47.968 -29.427 1.00 79.00 688 GLY A O 1
ATOM 5234 N N . SER A 1 689 ? 20.448 -47.446 -28.558 1.00 81.81 689 SER A N 1
ATOM 5235 C CA . SER A 1 689 ? 19.773 -47.391 -29.865 1.00 81.81 689 SER A CA 1
ATOM 5236 C C . SER A 1 689 ? 20.223 -46.224 -30.756 1.00 81.81 689 SER A C 1
ATOM 5238 O O . SER A 1 689 ? 19.846 -46.184 -31.926 1.00 81.81 689 SER A O 1
ATOM 5240 N N . TYR A 1 690 ? 20.994 -45.272 -30.231 1.00 87.38 690 TYR A N 1
ATOM 5241 C CA . TYR A 1 690 ? 21.561 -44.130 -30.947 1.00 87.38 690 TYR A CA 1
ATOM 5242 C C . TYR A 1 690 ? 23.003 -43.880 -30.497 1.00 87.38 690 TYR A C 1
ATOM 5244 O O . TYR A 1 690 ? 23.413 -44.340 -29.429 1.00 87.38 690 TYR A O 1
ATOM 5252 N N . ASP A 1 691 ? 23.760 -43.130 -31.298 1.00 84.25 691 ASP A N 1
ATOM 5253 C CA . ASP A 1 691 ? 25.162 -42.827 -31.010 1.00 84.25 691 ASP A CA 1
ATOM 5254 C C . ASP A 1 691 ? 25.257 -41.888 -29.810 1.00 84.25 691 ASP A C 1
ATOM 5256 O O . ASP A 1 691 ? 24.901 -40.708 -29.894 1.00 84.25 691 ASP A O 1
ATOM 5260 N N . SER A 1 692 ? 25.724 -42.434 -28.685 1.00 80.50 692 SER A N 1
ATOM 5261 C CA . SER A 1 692 ? 25.687 -41.749 -27.395 1.00 80.50 692 SER A CA 1
ATOM 5262 C C . SER A 1 692 ? 26.998 -41.087 -26.970 1.00 80.50 692 SER A C 1
ATOM 5264 O O . SER A 1 692 ? 27.096 -40.578 -25.853 1.00 80.50 692 SER A O 1
ATOM 5266 N N . GLN A 1 693 ? 28.023 -41.119 -27.825 1.00 82.75 693 GLN A N 1
ATOM 5267 C CA . GLN A 1 693 ? 29.346 -40.591 -27.501 1.00 82.75 693 GLN A CA 1
ATOM 5268 C C . GLN A 1 693 ? 29.363 -39.062 -27.566 1.00 82.75 693 GLN A C 1
ATOM 5270 O O . GLN A 1 693 ? 28.965 -38.457 -28.562 1.00 82.75 693 GLN A O 1
ATOM 5275 N N . CYS A 1 694 ? 29.842 -38.434 -26.495 1.00 83.44 694 CYS A N 1
ATOM 5276 C CA . CYS A 1 694 ? 30.101 -37.000 -26.476 1.00 83.44 694 CYS A CA 1
ATOM 5277 C C . CYS A 1 694 ? 31.414 -36.661 -27.204 1.00 83.44 694 CYS A C 1
ATOM 5279 O O . CYS A 1 694 ? 32.306 -37.510 -27.268 1.00 83.44 694 CYS A O 1
ATOM 5281 N N . PRO A 1 695 ? 31.572 -35.431 -27.731 1.00 84.69 695 PRO A N 1
ATOM 5282 C CA . PRO A 1 695 ? 32.804 -35.020 -28.396 1.00 84.69 695 PRO A CA 1
ATOM 5283 C C . PRO A 1 695 ? 34.017 -35.128 -27.458 1.00 84.69 695 PRO A C 1
ATOM 5285 O O . PRO A 1 695 ? 33.966 -34.689 -26.308 1.00 84.69 695 PRO A O 1
ATOM 5288 N N . THR A 1 696 ? 35.124 -35.688 -27.948 1.00 79.69 696 THR A N 1
ATOM 5289 C CA . THR A 1 696 ? 36.413 -35.685 -27.240 1.00 79.69 696 THR A CA 1
ATOM 5290 C C . THR A 1 696 ? 37.062 -34.301 -27.337 1.00 79.69 696 THR A C 1
ATOM 5292 O O . THR A 1 696 ? 37.043 -33.704 -28.410 1.00 79.69 696 THR A O 1
ATOM 5295 N N . GLY A 1 697 ? 37.674 -33.803 -26.256 1.00 72.88 697 GLY A N 1
ATOM 5296 C CA . GLY A 1 697 ? 38.388 -32.514 -26.266 1.00 72.88 697 GLY A CA 1
ATOM 5297 C C . GLY A 1 697 ? 37.574 -31.297 -25.813 1.00 72.88 697 GLY A C 1
ATOM 5298 O O . GLY A 1 697 ? 37.938 -30.173 -26.145 1.00 72.88 697 GLY A O 1
ATOM 5299 N N . LEU A 1 698 ? 36.494 -31.500 -25.050 1.00 71.56 698 LEU A N 1
ATOM 5300 C CA . LEU A 1 698 ? 35.816 -30.404 -24.350 1.00 71.56 698 LEU A CA 1
ATOM 5301 C C . LEU A 1 698 ? 36.814 -29.677 -23.429 1.00 71.56 698 LEU A C 1
ATOM 5303 O O . LEU A 1 698 ? 37.574 -30.336 -22.713 1.00 71.56 698 LEU A O 1
ATOM 5307 N N . THR A 1 699 ? 36.821 -28.342 -23.455 1.00 68.56 699 THR A N 1
ATOM 5308 C CA . THR A 1 699 ? 37.689 -27.516 -22.595 1.00 68.56 699 THR A CA 1
ATOM 5309 C C . THR A 1 699 ? 37.380 -27.758 -21.115 1.00 68.56 699 THR A C 1
ATOM 5311 O O . THR A 1 699 ? 36.286 -28.205 -20.781 1.00 68.56 699 THR A O 1
ATOM 5314 N N . ASP A 1 700 ? 38.310 -27.448 -20.205 1.00 59.34 700 ASP A N 1
ATOM 5315 C CA . ASP A 1 700 ? 38.037 -27.519 -18.758 1.00 59.34 700 ASP A CA 1
ATOM 5316 C C . ASP A 1 700 ? 36.855 -26.640 -18.362 1.00 59.34 700 ASP A C 1
ATOM 5318 O O . ASP A 1 700 ? 35.989 -27.079 -17.623 1.00 59.34 700 ASP A O 1
ATOM 5322 N N . GLU A 1 701 ? 36.730 -25.460 -18.965 1.00 56.00 701 GLU A N 1
ATOM 5323 C CA . GLU A 1 701 ? 35.562 -24.601 -18.789 1.00 56.00 701 GLU A CA 1
ATOM 5324 C C . GLU A 1 701 ? 34.272 -25.268 -19.288 1.00 56.00 701 GLU A C 1
ATOM 5326 O O . GLU A 1 701 ? 33.237 -25.173 -18.633 1.00 56.00 701 GLU A O 1
ATOM 5331 N N . GLN A 1 702 ? 34.309 -25.976 -20.422 1.00 62.97 702 GLN A N 1
ATOM 5332 C CA . GLN A 1 702 ? 33.173 -26.777 -20.865 1.00 62.97 702 GLN A CA 1
ATOM 5333 C C . GLN A 1 702 ? 32.906 -27.895 -19.854 1.00 62.97 702 GLN A C 1
ATOM 5335 O O . GLN A 1 702 ? 31.779 -28.007 -19.401 1.00 62.97 702 GLN A O 1
ATOM 5340 N N . ARG A 1 703 ? 33.903 -28.667 -19.415 1.00 62.94 703 ARG A N 1
ATOM 5341 C CA . ARG A 1 703 ? 33.734 -29.768 -18.447 1.00 62.94 703 ARG A CA 1
ATOM 5342 C C . ARG A 1 703 ? 33.198 -29.310 -17.086 1.00 62.94 703 ARG A C 1
ATOM 5344 O O . ARG A 1 703 ? 32.226 -29.890 -16.602 1.00 62.94 703 ARG A O 1
ATOM 5351 N N . ASP A 1 704 ? 33.760 -28.247 -16.522 1.00 54.84 704 ASP A N 1
ATOM 5352 C CA . ASP A 1 704 ? 33.372 -27.669 -15.234 1.00 54.84 704 ASP A CA 1
ATOM 5353 C C . ASP A 1 704 ? 31.966 -27.055 -15.304 1.00 54.84 704 ASP A C 1
ATOM 5355 O O . ASP A 1 704 ? 31.133 -27.290 -14.423 1.00 54.84 704 ASP A O 1
ATOM 5359 N N . ASN A 1 705 ? 31.630 -26.364 -16.402 1.00 53.25 705 ASN A N 1
ATOM 5360 C CA . ASN A 1 705 ? 30.267 -25.878 -16.640 1.00 53.25 705 ASN A CA 1
ATOM 5361 C C . ASN A 1 705 ? 29.272 -27.005 -16.969 1.00 53.25 705 ASN A C 1
ATOM 5363 O O . ASN A 1 705 ? 28.056 -26.819 -16.831 1.00 53.25 705 ASN A O 1
ATOM 5367 N N . LEU A 1 706 ? 29.748 -28.162 -17.439 1.00 53.34 706 LEU A N 1
ATOM 5368 C CA . LEU A 1 706 ? 28.936 -29.346 -17.735 1.00 53.34 706 LEU A CA 1
ATOM 5369 C C . LEU A 1 706 ? 28.652 -30.194 -16.486 1.00 53.34 706 LEU A C 1
ATOM 5371 O O . LEU A 1 706 ? 27.824 -31.097 -16.577 1.00 53.34 706 LEU A O 1
ATOM 5375 N N . GLN A 1 707 ? 29.300 -29.912 -15.343 1.00 52.19 707 GLN A N 1
ATOM 5376 C CA . GLN A 1 707 ? 29.222 -30.722 -14.115 1.00 52.19 707 GLN A CA 1
ATOM 5377 C C . GLN A 1 707 ? 29.392 -32.225 -14.385 1.00 52.19 707 GLN A C 1
ATOM 5379 O O . GLN A 1 707 ? 28.855 -33.051 -13.650 1.00 52.19 707 GLN A O 1
ATOM 5384 N N . ILE A 1 708 ? 30.129 -32.590 -15.440 1.00 53.41 708 ILE A N 1
ATOM 5385 C CA . ILE A 1 708 ? 30.489 -33.981 -15.702 1.00 53.41 708 ILE A CA 1
ATOM 5386 C C . ILE A 1 708 ? 31.527 -34.308 -14.630 1.00 53.41 708 ILE A C 1
ATOM 5388 O O . ILE A 1 708 ? 32.609 -33.717 -14.664 1.00 53.41 708 ILE A O 1
ATOM 5392 N N . PRO A 1 709 ? 31.227 -35.177 -13.644 1.00 51.53 709 PRO A N 1
ATOM 5393 C CA . PRO A 1 709 ? 32.228 -35.566 -12.664 1.00 51.53 709 PRO A CA 1
ATOM 5394 C C . PRO A 1 709 ? 33.451 -36.066 -13.426 1.00 51.53 709 PRO A C 1
ATOM 5396 O O . PRO A 1 709 ? 33.288 -36.794 -14.401 1.00 51.53 709 PRO A O 1
ATOM 5399 N N . ALA A 1 710 ? 34.665 -35.725 -12.988 1.00 51.09 710 ALA A N 1
ATOM 5400 C CA . ALA A 1 710 ? 35.886 -36.207 -13.644 1.00 51.09 710 ALA A CA 1
ATOM 5401 C C . ALA A 1 710 ? 35.910 -37.748 -13.798 1.00 51.09 710 ALA A C 1
ATOM 5403 O O . ALA A 1 710 ? 36.582 -38.262 -14.683 1.00 51.09 710 ALA A O 1
ATOM 5404 N N . ASN A 1 711 ? 35.124 -38.460 -12.974 1.00 48.00 711 ASN A N 1
ATOM 5405 C CA . ASN A 1 711 ? 34.787 -39.876 -13.098 1.00 48.00 711 ASN A CA 1
ATOM 5406 C C . ASN A 1 711 ? 33.277 -40.097 -12.840 1.00 48.00 711 ASN A C 1
ATOM 5408 O O . ASN A 1 711 ? 32.889 -40.280 -11.681 1.00 48.00 711 ASN A O 1
ATOM 5412 N N . PRO A 1 712 ? 32.395 -40.069 -13.858 1.00 49.19 712 PRO A N 1
ATOM 5413 C CA . PRO A 1 712 ? 31.000 -40.441 -13.657 1.00 49.19 712 PRO A CA 1
ATOM 5414 C C . PRO A 1 712 ? 30.912 -41.961 -13.411 1.00 49.19 712 PRO A C 1
ATOM 5416 O O . PRO A 1 712 ? 31.649 -42.724 -14.042 1.00 49.19 712 PRO A O 1
ATOM 5419 N N . PRO A 1 713 ? 30.038 -42.450 -12.512 1.00 48.47 713 PRO A N 1
ATOM 5420 C CA . PRO A 1 713 ? 29.826 -43.884 -12.352 1.00 48.47 713 PRO A CA 1
ATOM 5421 C C . PRO A 1 713 ? 29.418 -44.516 -13.697 1.00 48.47 713 PRO A C 1
ATOM 5423 O O . PRO A 1 713 ? 28.484 -44.018 -14.332 1.00 48.47 713 PRO A O 1
ATOM 5426 N N . PRO A 1 714 ? 30.038 -45.630 -14.129 1.00 45.88 714 PRO A N 1
ATOM 5427 C CA . PRO A 1 714 ? 29.798 -46.234 -15.447 1.00 45.88 714 PRO A CA 1
ATOM 5428 C C . PRO A 1 714 ? 28.358 -46.734 -15.680 1.00 45.88 714 PRO A C 1
ATOM 5430 O O . PRO A 1 714 ? 28.006 -47.098 -16.795 1.00 45.88 714 PRO A O 1
ATOM 5433 N N . SER A 1 715 ? 27.511 -46.748 -14.647 1.00 46.91 715 SER A N 1
ATOM 5434 C CA . SER A 1 715 ? 26.108 -47.180 -14.697 1.00 46.91 715 SER A CA 1
ATOM 5435 C C . SER A 1 715 ? 25.091 -46.036 -14.681 1.00 46.91 715 SER A C 1
ATOM 5437 O O . SER A 1 715 ? 23.885 -46.282 -14.637 1.00 46.91 715 SER A O 1
ATOM 5439 N N . THR A 1 716 ? 25.544 -44.783 -14.683 1.00 51.53 716 THR A N 1
ATOM 5440 C CA . THR A 1 716 ? 24.648 -43.632 -14.582 1.00 51.53 716 THR A CA 1
ATOM 5441 C C . THR A 1 716 ? 24.512 -42.908 -15.915 1.00 51.53 716 THR A C 1
ATOM 5443 O O . THR A 1 716 ? 25.504 -42.632 -16.573 1.00 51.53 716 THR A O 1
ATOM 5446 N N . LEU A 1 717 ? 23.271 -42.586 -16.297 1.00 52.78 717 LEU A N 1
ATOM 5447 C CA . LEU A 1 717 ? 22.861 -41.877 -17.525 1.00 52.78 717 LEU A CA 1
ATOM 5448 C C . LEU A 1 717 ? 23.553 -40.515 -17.769 1.00 52.78 717 LEU A C 1
ATOM 5450 O O . LEU A 1 717 ? 23.353 -39.895 -18.816 1.00 52.78 717 LEU A O 1
ATOM 5454 N N . TYR A 1 718 ? 24.379 -40.067 -16.823 1.00 52.72 718 TYR A N 1
ATOM 5455 C CA . TYR A 1 718 ? 25.133 -38.824 -16.840 1.00 52.72 718 TYR A CA 1
ATOM 5456 C C . TYR A 1 718 ? 26.255 -38.900 -17.882 1.00 52.72 718 TYR A C 1
ATOM 5458 O O . TYR A 1 718 ? 27.292 -39.522 -17.662 1.00 52.72 718 TYR A O 1
ATOM 5466 N N . GLY A 1 719 ? 26.034 -38.265 -19.034 1.00 56.56 719 GLY A N 1
ATOM 5467 C CA . GLY A 1 719 ? 27.016 -38.200 -20.120 1.00 56.56 719 GLY A CA 1
ATOM 5468 C C . GLY A 1 719 ? 26.615 -38.919 -21.406 1.00 56.56 719 GLY A C 1
ATOM 5469 O O . GLY A 1 719 ? 27.459 -39.067 -22.286 1.00 56.56 719 GLY A O 1
ATOM 5470 N N . SER A 1 720 ? 25.354 -39.346 -21.559 1.00 74.12 720 SER A N 1
ATOM 5471 C CA . SER A 1 720 ? 24.874 -39.753 -22.884 1.00 74.12 720 SER A CA 1
ATOM 5472 C C . SER A 1 720 ? 24.644 -38.513 -23.754 1.00 74.12 720 SER A C 1
ATOM 5474 O O . SER A 1 720 ? 23.828 -37.645 -23.445 1.00 74.12 720 SER A O 1
ATOM 5476 N N . CYS A 1 721 ? 25.402 -38.395 -24.837 1.00 87.50 721 CYS A N 1
ATOM 5477 C CA . CYS A 1 721 ? 25.136 -37.396 -25.862 1.00 87.50 721 CYS A CA 1
ATOM 5478 C C . CYS A 1 721 ? 24.157 -37.944 -26.893 1.00 87.50 721 CYS A C 1
ATOM 5480 O O . CYS A 1 721 ? 23.896 -39.135 -26.942 1.00 87.50 721 CYS A O 1
ATOM 5482 N N . VAL A 1 722 ? 23.592 -37.082 -27.718 1.00 92.19 722 VAL A N 1
ATOM 5483 C CA . VAL A 1 722 ? 22.830 -37.466 -28.897 1.00 92.19 722 VAL A CA 1
ATOM 5484 C C . VAL A 1 722 ? 23.290 -36.602 -30.054 1.00 92.19 722 VAL A C 1
ATOM 5486 O O . VAL A 1 722 ? 23.425 -35.384 -29.928 1.00 92.19 722 VAL A O 1
ATOM 5489 N N . THR A 1 723 ? 23.553 -37.236 -31.191 1.00 95.31 723 THR A N 1
ATOM 5490 C CA . THR A 1 723 ? 23.831 -36.516 -32.431 1.00 95.31 723 THR A CA 1
ATOM 5491 C C . THR A 1 723 ? 22.531 -36.373 -33.210 1.00 95.31 723 THR A C 1
ATOM 5493 O O . THR A 1 723 ? 21.936 -37.364 -33.637 1.00 95.31 723 THR A O 1
ATOM 5496 N N . LEU A 1 724 ? 22.083 -35.132 -33.367 1.00 96.00 724 LEU A N 1
ATOM 5497 C CA . LEU A 1 724 ? 20.832 -34.759 -34.014 1.00 96.00 724 LEU A CA 1
ATOM 5498 C C . LEU A 1 724 ? 21.113 -33.986 -35.297 1.00 96.00 724 LEU A C 1
ATOM 5500 O O . LEU A 1 724 ? 22.103 -33.258 -35.398 1.00 96.00 724 LEU A O 1
ATOM 5504 N N . ARG A 1 725 ? 20.201 -34.110 -36.257 1.00 96.44 725 ARG A N 1
ATOM 5505 C CA . ARG A 1 725 ? 20.171 -33.291 -37.463 1.00 96.44 725 ARG A CA 1
ATOM 5506 C C . ARG A 1 725 ? 18.882 -32.498 -37.534 1.00 96.44 725 ARG A C 1
ATOM 5508 O O . ARG A 1 725 ? 17.803 -33.053 -37.329 1.00 96.44 725 ARG A O 1
ATOM 5515 N N . PHE A 1 726 ? 19.011 -31.230 -37.893 1.00 96.06 726 PHE A N 1
ATOM 5516 C CA . PHE A 1 726 ? 17.916 -30.293 -38.096 1.00 96.06 726 PHE A CA 1
ATOM 5517 C C . PHE A 1 726 ? 17.936 -29.769 -39.534 1.00 96.06 726 PHE A C 1
ATOM 5519 O O . PHE A 1 726 ? 19.018 -29.629 -40.109 1.00 96.06 726 PHE A O 1
ATOM 5526 N N . PRO A 1 727 ? 16.773 -29.427 -40.112 1.00 94.19 727 PRO A N 1
ATOM 5527 C CA . PRO A 1 727 ? 16.683 -28.917 -41.480 1.00 94.19 727 PRO A CA 1
ATOM 5528 C C . PRO A 1 727 ? 17.314 -27.524 -41.628 1.00 94.19 727 PRO A C 1
ATOM 5530 O O . PRO A 1 727 ? 17.613 -27.097 -42.736 1.00 94.19 727 PRO A O 1
ATOM 5533 N N . GLY A 1 728 ? 17.530 -26.825 -40.512 1.00 94.06 728 GLY A N 1
ATOM 5534 C CA . GLY A 1 728 ? 18.205 -25.538 -40.432 1.00 94.06 728 GLY A CA 1
ATOM 5535 C C . GLY A 1 728 ? 18.352 -25.084 -38.978 1.00 94.06 728 GLY A C 1
ATOM 5536 O O . GLY A 1 728 ? 18.295 -25.891 -38.045 1.00 94.06 728 GLY A O 1
ATOM 5537 N N . HIS A 1 729 ? 18.545 -23.784 -38.774 1.00 94.31 729 HIS A N 1
ATOM 5538 C CA . HIS A 1 729 ? 18.620 -23.189 -37.436 1.00 94.31 729 HIS A CA 1
ATOM 5539 C C . HIS A 1 729 ? 17.226 -23.016 -36.794 1.00 94.31 729 HIS A C 1
ATOM 5541 O O . HIS A 1 729 ? 16.215 -23.159 -37.490 1.00 94.31 729 HIS A O 1
ATOM 5547 N N . PRO A 1 730 ? 17.136 -22.730 -35.477 1.00 92.81 730 PRO A N 1
ATOM 5548 C CA . PRO A 1 730 ? 15.861 -22.485 -34.814 1.00 92.81 730 PRO A CA 1
ATOM 5549 C C . PRO A 1 730 ? 15.171 -21.265 -35.407 1.00 92.81 730 PRO A C 1
ATOM 5551 O O . PRO A 1 730 ? 15.792 -20.220 -35.603 1.00 92.81 730 PRO A O 1
ATOM 5554 N N . CYS A 1 731 ? 13.874 -21.392 -35.660 1.00 93.06 731 CYS A N 1
ATOM 5555 C CA . CYS A 1 731 ? 13.072 -20.320 -36.224 1.00 93.06 731 CYS A CA 1
ATOM 5556 C C . CYS A 1 731 ? 12.004 -19.866 -35.243 1.00 93.06 731 CYS A C 1
ATOM 5558 O O . CYS A 1 731 ? 11.413 -20.685 -34.537 1.00 93.06 731 CYS A O 1
ATOM 5560 N N . ASN A 1 732 ? 11.749 -18.561 -35.220 1.00 92.06 732 ASN A N 1
ATOM 5561 C CA . ASN A 1 732 ? 10.609 -17.988 -34.530 1.00 92.06 732 ASN A CA 1
ATOM 5562 C C . ASN A 1 732 ? 9.338 -18.348 -35.307 1.00 92.06 732 ASN A C 1
ATOM 5564 O O . ASN A 1 732 ? 9.140 -17.897 -36.437 1.00 92.06 732 ASN A O 1
ATOM 5568 N N . ALA A 1 733 ? 8.499 -19.186 -34.704 1.00 90.75 733 ALA A N 1
ATOM 5569 C CA . ALA A 1 733 ? 7.286 -19.683 -35.337 1.00 90.75 733 ALA A CA 1
ATOM 5570 C C . ALA A 1 733 ? 6.109 -18.699 -35.292 1.00 90.75 733 ALA A C 1
ATOM 5572 O O . ALA A 1 733 ? 5.123 -18.909 -35.999 1.00 90.75 733 ALA A O 1
ATOM 5573 N N . THR A 1 734 ? 6.201 -17.641 -34.482 1.00 90.50 734 THR A N 1
ATOM 5574 C CA . THR A 1 734 ? 5.223 -16.546 -34.464 1.00 90.50 734 THR A CA 1
ATOM 5575 C C . THR A 1 734 ? 5.933 -15.201 -34.607 1.00 90.50 734 THR A C 1
ATOM 5577 O O . THR A 1 734 ? 5.973 -14.418 -33.656 1.00 90.50 734 THR A O 1
ATOM 5580 N N . PRO A 1 735 ? 6.534 -14.928 -35.782 1.00 90.75 735 PRO A N 1
ATOM 5581 C CA . PRO A 1 735 ? 7.207 -13.662 -36.020 1.00 90.75 735 PRO A CA 1
ATOM 5582 C C . PRO A 1 735 ? 6.212 -12.506 -35.975 1.00 90.75 735 PRO A C 1
ATOM 5584 O O . PRO A 1 735 ? 5.091 -12.610 -36.480 1.00 90.75 735 PRO A O 1
ATOM 5587 N N . SER A 1 736 ? 6.627 -11.381 -35.399 1.00 89.31 736 SER A N 1
ATOM 5588 C CA . SER A 1 736 ? 5.826 -10.163 -35.489 1.00 89.31 736 SER A CA 1
ATOM 5589 C C . SER A 1 736 ? 5.895 -9.557 -36.899 1.00 89.31 736 SER A C 1
ATOM 5591 O O . SER A 1 736 ? 6.845 -9.818 -37.644 1.00 89.31 736 SER A O 1
ATOM 5593 N N . PRO A 1 737 ? 4.981 -8.634 -37.254 1.00 91.00 737 PRO A N 1
ATOM 5594 C CA . PRO A 1 737 ? 5.065 -7.879 -38.506 1.00 91.00 737 PRO A CA 1
ATOM 5595 C C . PRO A 1 737 ? 6.367 -7.080 -38.695 1.00 91.00 737 PRO A C 1
ATOM 5597 O O . PRO A 1 737 ? 6.652 -6.625 -39.800 1.00 91.00 737 PRO A O 1
ATOM 5600 N N . ARG A 1 738 ? 7.158 -6.867 -37.631 1.00 87.50 738 ARG A N 1
ATOM 5601 C CA . ARG A 1 738 ? 8.464 -6.196 -37.720 1.00 87.50 738 ARG A CA 1
ATOM 5602 C C . ARG A 1 738 ? 9.599 -7.153 -38.070 1.00 87.50 738 ARG A C 1
ATOM 5604 O O . ARG A 1 738 ? 10.637 -6.687 -38.533 1.00 87.50 738 ARG A O 1
ATOM 5611 N N . GLU A 1 739 ? 9.437 -8.455 -37.875 1.00 90.00 739 GLU A N 1
ATOM 5612 C CA . GLU A 1 739 ? 10.465 -9.443 -38.193 1.00 90.00 739 GLU A CA 1
ATOM 5613 C C . GLU A 1 739 ? 10.389 -9.816 -39.673 1.00 90.00 739 GLU A C 1
ATOM 5615 O O . GLU A 1 739 ? 9.840 -10.841 -40.058 1.00 90.00 739 GLU A O 1
ATOM 5620 N N . THR A 1 740 ? 10.910 -8.945 -40.531 1.00 90.75 740 THR A N 1
ATOM 5621 C CA . THR A 1 740 ? 10.897 -9.157 -41.980 1.00 90.75 740 THR A CA 1
ATOM 5622 C C . THR A 1 740 ? 12.301 -9.037 -42.562 1.00 90.75 740 THR A C 1
ATOM 5624 O O . THR A 1 740 ? 13.152 -8.356 -41.977 1.00 90.75 740 THR A O 1
ATOM 5627 N N . PRO A 1 741 ? 12.544 -9.605 -43.756 1.00 90.19 741 PRO A N 1
ATOM 5628 C CA . PRO A 1 741 ? 13.793 -9.388 -44.485 1.00 90.19 741 PRO A CA 1
ATOM 5629 C C . PRO A 1 741 ? 14.072 -7.912 -44.771 1.00 90.19 741 PRO A C 1
ATOM 5631 O O . PRO A 1 741 ? 15.226 -7.495 -44.740 1.00 90.19 741 PRO A O 1
ATOM 5634 N N . ALA A 1 742 ? 13.024 -7.102 -44.973 1.00 89.00 742 ALA A N 1
ATOM 5635 C CA . ALA A 1 742 ? 13.148 -5.652 -45.145 1.00 89.00 742 ALA A CA 1
ATOM 5636 C C . ALA A 1 742 ? 13.750 -4.966 -43.907 1.00 89.00 742 ALA A C 1
ATOM 5638 O O . ALA A 1 742 ? 14.473 -3.983 -44.032 1.00 89.00 742 ALA A O 1
ATOM 5639 N N . ASN A 1 743 ? 13.509 -5.531 -42.723 1.00 86.12 743 ASN A N 1
ATOM 5640 C CA . ASN A 1 743 ? 14.116 -5.100 -41.471 1.00 86.12 743 ASN A CA 1
ATOM 5641 C C . ASN A 1 743 ? 15.354 -5.933 -41.112 1.00 86.12 743 ASN A C 1
ATOM 5643 O O . ASN A 1 743 ? 15.741 -5.953 -39.951 1.00 86.12 743 ASN A O 1
ATOM 5647 N N . GLY A 1 744 ? 15.977 -6.633 -42.064 1.00 87.06 744 GLY A N 1
ATOM 5648 C CA . GLY A 1 744 ? 17.215 -7.384 -41.845 1.00 87.06 744 GLY A CA 1
ATOM 5649 C C . GLY A 1 744 ? 17.064 -8.672 -41.029 1.00 87.06 744 GLY A C 1
ATOM 5650 O O . GLY A 1 744 ? 18.073 -9.206 -40.579 1.00 87.06 744 GLY A O 1
ATOM 5651 N N . VAL A 1 745 ? 15.841 -9.183 -40.829 1.00 89.56 745 VAL A N 1
ATOM 5652 C CA . VAL A 1 745 ? 15.617 -10.496 -40.201 1.00 89.56 745 VAL A CA 1
ATOM 5653 C C . VAL A 1 745 ? 15.493 -11.562 -41.293 1.00 89.56 745 VAL A C 1
ATOM 5655 O O . VAL A 1 745 ? 14.551 -11.495 -42.087 1.00 89.56 745 VAL A O 1
ATOM 5658 N N . PRO A 1 746 ? 16.400 -12.555 -41.361 1.00 92.06 746 PRO A N 1
ATOM 5659 C CA . PRO A 1 746 ? 16.331 -13.599 -42.375 1.00 92.06 746 PRO A CA 1
ATOM 5660 C C . PRO A 1 746 ? 15.038 -14.414 -42.290 1.00 92.06 746 PRO A C 1
ATOM 5662 O O . PRO A 1 746 ? 14.545 -14.728 -41.201 1.00 92.06 746 PRO A O 1
ATOM 5665 N N . VAL A 1 747 ? 14.529 -14.810 -43.456 1.00 93.88 747 VAL A N 1
ATOM 5666 C CA . VAL A 1 747 ? 13.486 -15.835 -43.555 1.00 93.88 747 VAL A CA 1
ATOM 5667 C C . VAL A 1 747 ? 14.050 -17.161 -43.053 1.00 93.88 747 VAL A C 1
ATOM 5669 O O . VAL A 1 747 ? 15.213 -17.488 -43.291 1.00 93.88 747 VAL A O 1
ATOM 5672 N N . CYS A 1 748 ? 13.225 -17.935 -42.361 1.00 94.44 748 CYS A N 1
ATOM 5673 C CA . CYS A 1 748 ? 13.610 -19.253 -41.899 1.00 94.44 748 CYS A CA 1
ATOM 5674 C C . CYS A 1 748 ? 13.875 -20.220 -43.057 1.00 94.44 748 CYS A C 1
ATOM 5676 O O . CYS A 1 748 ? 13.053 -20.399 -43.956 1.00 94.44 748 CYS A O 1
ATOM 5678 N N . THR A 1 749 ? 15.034 -20.876 -42.991 1.00 92.31 749 THR A N 1
ATOM 5679 C CA . THR A 1 749 ? 15.568 -21.754 -44.047 1.00 92.31 749 THR A CA 1
ATOM 5680 C C . THR A 1 749 ? 14.667 -22.940 -44.386 1.00 92.31 749 THR A C 1
ATOM 5682 O O . THR A 1 749 ? 14.657 -23.394 -45.526 1.00 92.31 749 THR A O 1
ATOM 5685 N N . TRP A 1 750 ? 13.876 -23.417 -43.424 1.00 91.00 750 TRP A N 1
ATOM 5686 C CA . TRP A 1 750 ? 12.992 -24.575 -43.585 1.00 91.00 750 TRP A CA 1
ATOM 5687 C C . TRP A 1 750 ? 11.497 -24.234 -43.505 1.00 91.00 750 TRP A C 1
ATOM 5689 O O . TRP A 1 750 ? 10.659 -25.124 -43.650 1.00 91.00 750 TRP A O 1
ATOM 5699 N N . ASN A 1 751 ? 11.137 -22.962 -43.296 1.00 93.00 751 ASN A N 1
ATOM 5700 C CA . ASN A 1 751 ? 9.751 -22.496 -43.358 1.00 93.00 751 ASN A CA 1
ATOM 5701 C C . ASN A 1 751 ? 9.686 -20.999 -43.687 1.00 93.00 751 ASN A C 1
ATOM 5703 O O . ASN A 1 751 ? 9.943 -20.161 -42.830 1.00 93.00 751 ASN A O 1
ATOM 5707 N N . SER A 1 752 ? 9.254 -20.644 -44.896 1.00 93.62 752 SER A N 1
ATOM 5708 C CA . SER A 1 752 ? 9.249 -19.247 -45.340 1.00 93.62 752 SER A CA 1
ATOM 5709 C C . SER A 1 752 ? 8.275 -18.322 -44.598 1.00 93.62 752 SER A C 1
ATOM 5711 O O . SER A 1 752 ? 8.370 -17.107 -44.747 1.00 93.62 752 SER A O 1
ATOM 5713 N N . ALA A 1 753 ? 7.338 -18.868 -43.816 1.00 92.44 753 ALA A N 1
ATOM 5714 C CA . ALA A 1 753 ? 6.436 -18.091 -42.964 1.00 92.44 753 ALA A CA 1
ATOM 5715 C C . ALA A 1 753 ? 7.060 -17.719 -41.607 1.00 92.44 753 ALA A C 1
ATOM 5717 O O . ALA A 1 753 ? 6.471 -16.947 -40.853 1.00 92.44 753 ALA A O 1
ATOM 5718 N N . TYR A 1 754 ? 8.222 -18.287 -41.274 1.00 94.38 754 TYR A N 1
ATOM 5719 C CA . TYR A 1 754 ? 8.932 -18.059 -40.018 1.00 94.38 754 TYR A CA 1
ATOM 5720 C C . TYR A 1 754 ? 10.168 -17.190 -40.238 1.00 94.38 754 TYR A C 1
ATOM 5722 O O . TYR A 1 754 ? 10.662 -17.034 -41.358 1.00 94.38 754 TYR A O 1
ATOM 5730 N N . THR A 1 755 ?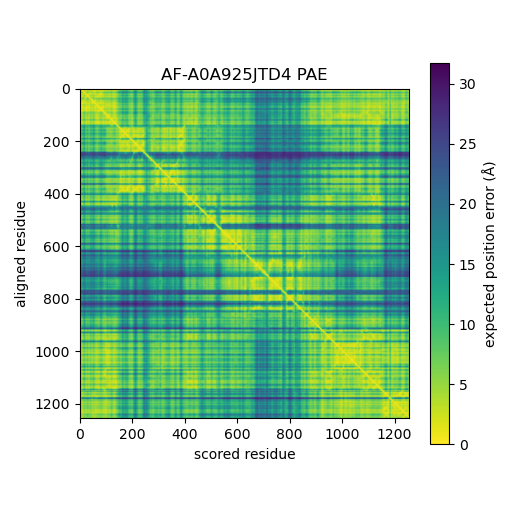 10.708 -16.658 -39.148 1.00 93.12 755 THR A N 1
ATOM 5731 C CA . THR A 1 755 ? 11.939 -15.860 -39.165 1.00 93.12 755 THR A CA 1
ATOM 5732 C C . THR A 1 755 ? 13.047 -16.593 -38.431 1.00 93.12 755 THR A C 1
ATOM 5734 O O . THR A 1 755 ? 12.797 -17.393 -37.530 1.00 93.12 755 THR A O 1
ATOM 5737 N N . GLN A 1 756 ? 14.291 -16.355 -38.826 1.00 91.12 756 GLN A N 1
ATOM 5738 C CA . GLN A 1 756 ? 15.462 -17.009 -38.247 1.00 91.12 756 GLN A CA 1
ATOM 5739 C C . GLN A 1 756 ? 16.457 -15.940 -37.791 1.00 91.12 756 GLN A C 1
ATOM 5741 O O . GLN A 1 756 ? 17.423 -15.649 -38.496 1.00 91.12 756 GLN A O 1
ATOM 5746 N N . PRO A 1 757 ? 16.217 -15.314 -36.625 1.00 84.88 757 PRO A N 1
ATOM 5747 C CA . PRO A 1 757 ? 17.037 -14.199 -36.159 1.00 84.88 757 PRO A CA 1
ATOM 5748 C C . PRO A 1 757 ? 18.405 -14.623 -35.627 1.00 84.88 757 PRO A C 1
ATOM 5750 O O . PRO A 1 757 ? 19.241 -13.767 -35.362 1.00 84.88 757 PRO A O 1
ATOM 5753 N N . THR A 1 758 ? 18.630 -15.920 -35.409 1.00 87.12 758 THR A N 1
ATOM 5754 C CA . THR A 1 758 ? 19.850 -16.406 -34.771 1.00 87.12 758 THR A CA 1
ATOM 5755 C C . THR A 1 758 ? 20.173 -17.843 -35.178 1.00 87.12 758 THR A C 1
ATOM 5757 O O . THR A 1 758 ? 19.318 -18.562 -35.699 1.00 87.12 758 THR A O 1
ATOM 5760 N N . THR A 1 759 ? 21.422 -18.258 -34.967 1.00 90.56 759 THR A N 1
ATOM 5761 C CA . THR A 1 759 ? 21.936 -19.583 -35.344 1.00 90.56 759 THR A CA 1
ATOM 5762 C C . THR A 1 759 ? 22.265 -20.438 -34.121 1.00 90.56 759 THR A C 1
ATOM 5764 O O . THR A 1 759 ? 22.524 -19.930 -33.029 1.00 90.56 759 THR A O 1
ATOM 5767 N N . TRP A 1 760 ? 22.270 -21.757 -34.299 1.00 89.88 760 TRP A N 1
ATOM 5768 C CA . TRP A 1 760 ? 22.744 -22.707 -33.288 1.00 89.88 760 TRP A CA 1
ATOM 5769 C C . TRP A 1 760 ? 24.196 -22.403 -32.900 1.00 89.88 760 TRP A C 1
ATOM 5771 O O . TRP A 1 760 ? 25.036 -22.215 -33.780 1.00 89.88 760 TRP A O 1
ATOM 5781 N N . LYS A 1 761 ? 24.510 -22.421 -31.602 1.00 88.94 761 LYS A N 1
ATOM 5782 C CA . LYS A 1 761 ? 25.889 -22.354 -31.096 1.00 88.94 761 LYS A CA 1
ATOM 5783 C C . LYS A 1 761 ? 26.134 -23.365 -29.983 1.00 88.94 761 LYS A C 1
ATOM 5785 O O . LYS A 1 761 ? 25.209 -23.849 -29.334 1.00 88.94 761 LYS A O 1
ATOM 5790 N N . VAL A 1 762 ? 27.409 -23.667 -29.751 1.00 85.81 762 VAL A N 1
ATOM 5791 C CA . VAL A 1 762 ? 27.837 -24.454 -28.590 1.00 85.81 762 VAL A CA 1
ATOM 5792 C C . VAL A 1 762 ? 27.435 -23.726 -27.305 1.00 85.81 762 VAL A C 1
ATOM 5794 O O . VAL A 1 762 ? 27.643 -22.523 -27.173 1.00 85.81 762 VAL A O 1
ATOM 5797 N N . GLY A 1 763 ? 26.847 -24.466 -26.368 1.00 80.38 763 GLY A N 1
ATOM 5798 C CA . GLY A 1 763 ? 26.306 -23.959 -25.110 1.00 80.38 763 GLY A CA 1
ATOM 5799 C C . GLY A 1 763 ? 24.815 -23.608 -25.146 1.00 80.38 763 GLY A C 1
ATOM 5800 O O . GLY A 1 763 ? 24.228 -23.478 -24.069 1.00 80.38 763 GLY A O 1
ATOM 5801 N N . ASP A 1 764 ? 24.197 -23.521 -26.333 1.00 85.69 764 ASP A N 1
ATOM 5802 C CA . ASP A 1 764 ? 22.745 -23.354 -26.463 1.00 85.69 764 ASP A CA 1
ATOM 5803 C C . ASP A 1 764 ? 22.001 -24.485 -25.752 1.00 85.69 764 ASP A C 1
ATOM 5805 O O . ASP A 1 764 ? 22.476 -25.625 -25.688 1.00 85.69 764 ASP A O 1
ATOM 5809 N N . ARG A 1 765 ? 20.808 -24.176 -25.243 1.00 85.31 765 ARG A N 1
ATOM 5810 C CA . ARG A 1 765 ? 19.922 -25.167 -24.638 1.00 85.31 765 ARG A CA 1
ATOM 5811 C C . ARG A 1 765 ? 18.573 -25.191 -25.326 1.00 85.31 765 ARG A C 1
ATOM 5813 O O . ARG A 1 765 ? 18.108 -24.192 -25.874 1.00 85.31 765 ARG A O 1
ATOM 5820 N N . PHE A 1 766 ? 17.957 -26.357 -25.296 1.00 88.06 766 PHE A N 1
ATOM 5821 C CA . PHE A 1 766 ? 16.620 -26.564 -25.818 1.00 88.06 766 PHE A CA 1
ATOM 5822 C C . PHE A 1 766 ? 15.926 -27.678 -25.044 1.00 88.06 766 PHE A C 1
ATOM 5824 O O . PHE A 1 766 ? 16.573 -28.485 -24.376 1.00 88.06 766 PHE A O 1
ATOM 5831 N N . ILE A 1 767 ? 14.608 -27.694 -25.141 1.00 84.88 767 ILE A N 1
ATOM 5832 C CA . ILE A 1 767 ? 13.726 -28.712 -24.586 1.00 84.88 767 ILE A CA 1
ATOM 5833 C C . ILE A 1 767 ? 12.944 -29.377 -25.713 1.00 84.88 767 ILE A C 1
ATOM 5835 O O . ILE A 1 767 ? 12.826 -28.811 -26.804 1.00 84.88 767 ILE A O 1
ATOM 5839 N N . ASP A 1 768 ? 12.395 -30.560 -25.474 1.00 81.56 768 ASP A N 1
ATOM 5840 C CA . ASP A 1 768 ? 11.385 -31.114 -26.367 1.00 81.56 768 ASP A CA 1
ATOM 5841 C C . ASP A 1 768 ? 10.030 -30.421 -26.170 1.00 81.56 768 ASP A C 1
ATOM 5843 O O . ASP A 1 768 ? 9.509 -30.285 -25.059 1.00 81.56 768 ASP A O 1
ATOM 5847 N N . ASP A 1 769 ? 9.460 -29.953 -27.277 1.00 74.50 769 ASP A N 1
ATOM 5848 C CA . ASP A 1 769 ? 8.121 -29.380 -27.329 1.00 74.50 769 ASP A CA 1
ATOM 5849 C C . ASP A 1 769 ? 7.094 -30.493 -27.608 1.00 74.50 769 ASP A C 1
ATOM 5851 O O . ASP A 1 769 ? 6.903 -30.938 -28.743 1.00 74.50 769 ASP A O 1
ATOM 5855 N N . TYR A 1 770 ? 6.426 -30.945 -26.541 1.00 60.62 770 TYR A N 1
ATOM 5856 C CA . TYR A 1 770 ? 5.381 -31.979 -26.570 1.00 60.62 770 TYR A CA 1
ATOM 5857 C C . TYR A 1 770 ? 4.039 -31.479 -27.164 1.00 60.62 770 TYR A C 1
ATOM 5859 O O . TYR A 1 770 ? 3.066 -32.232 -27.230 1.00 60.62 770 TYR A O 1
ATOM 5867 N N . SER A 1 771 ? 3.916 -30.210 -27.583 1.00 54.16 771 SER A N 1
ATOM 5868 C CA . SER A 1 771 ? 2.616 -29.607 -27.939 1.00 54.16 771 SER A CA 1
ATOM 5869 C C . SER A 1 771 ? 2.019 -30.067 -29.277 1.00 54.16 771 SER A C 1
ATOM 5871 O O . SER A 1 771 ? 0.818 -29.894 -29.509 1.00 54.16 771 SER A O 1
ATOM 5873 N N . VAL A 1 772 ? 2.798 -30.690 -30.164 1.00 45.41 772 VAL A N 1
ATOM 5874 C CA . VAL A 1 772 ? 2.372 -30.917 -31.555 1.00 45.41 772 VAL A CA 1
ATOM 5875 C C . VAL A 1 772 ? 1.648 -32.261 -31.713 1.00 45.41 772 VAL A C 1
ATOM 5877 O O . VAL A 1 772 ? 2.173 -33.212 -32.283 1.00 45.41 772 VAL A O 1
ATOM 5880 N N . GLY A 1 773 ? 0.418 -32.339 -31.187 1.00 41.88 773 GLY A N 1
ATOM 5881 C CA . GLY A 1 773 ? -0.490 -33.472 -31.424 1.00 41.88 773 GLY A CA 1
ATOM 5882 C C . GLY A 1 773 ? -1.742 -33.550 -30.542 1.00 41.88 773 GLY A C 1
ATOM 5883 O O . GLY A 1 773 ? -2.729 -34.150 -30.960 1.00 41.88 773 GLY A O 1
ATOM 5884 N N . SER A 1 774 ? -1.761 -32.928 -29.354 1.00 41.25 774 SER A N 1
ATOM 5885 C CA . SER A 1 774 ? -2.956 -32.901 -28.493 1.00 41.25 774 SER A CA 1
ATOM 5886 C C . SER A 1 774 ? -3.584 -31.507 -28.480 1.00 41.25 774 SER A C 1
ATOM 5888 O O . SER A 1 774 ? -3.009 -30.585 -27.912 1.00 41.25 774 SER A O 1
ATOM 5890 N N . THR A 1 775 ? -4.787 -31.354 -29.032 1.00 38.69 775 THR A N 1
ATOM 5891 C CA . THR A 1 775 ? -5.624 -30.132 -29.020 1.00 38.69 775 THR A CA 1
ATOM 5892 C C . THR A 1 775 ? -6.121 -29.712 -27.624 1.00 38.69 775 THR A C 1
ATOM 5894 O O . THR A 1 775 ? -7.049 -28.916 -27.493 1.00 38.69 775 THR A O 1
ATOM 5897 N N . VAL A 1 776 ? -5.523 -30.232 -26.552 1.00 39.31 776 VAL A N 1
ATOM 5898 C CA . VAL A 1 776 ? -5.894 -29.908 -25.174 1.00 39.31 776 VAL A CA 1
ATOM 5899 C C . VAL A 1 776 ? -5.174 -28.624 -24.772 1.00 39.31 776 VAL A C 1
ATOM 5901 O O . VAL A 1 776 ? -3.954 -28.632 -24.651 1.00 39.31 776 VAL A O 1
ATOM 5904 N N . ASN A 1 777 ? -5.927 -27.539 -24.562 1.00 39.09 777 ASN A N 1
ATOM 5905 C CA . ASN A 1 777 ? -5.454 -26.268 -23.997 1.00 39.09 777 ASN A CA 1
ATOM 5906 C C . ASN A 1 777 ? -4.451 -26.503 -22.848 1.00 39.09 777 ASN A C 1
ATOM 5908 O O . ASN A 1 777 ? -4.819 -26.962 -21.768 1.00 39.09 777 ASN A O 1
ATOM 5912 N N . LEU A 1 778 ? -3.178 -26.192 -23.102 1.00 42.66 778 LEU A N 1
ATOM 5913 C CA . LEU A 1 778 ? -2.004 -26.664 -22.354 1.00 42.66 778 LEU A CA 1
ATOM 5914 C C . LEU A 1 778 ? -1.755 -25.980 -20.990 1.00 42.66 778 LEU A C 1
ATOM 5916 O O . LEU A 1 778 ? -0.648 -26.073 -20.469 1.00 42.66 778 LEU A O 1
ATOM 5920 N N . PHE A 1 779 ? -2.744 -25.314 -20.378 1.00 47.84 779 PHE A N 1
ATOM 5921 C CA . PHE A 1 779 ? -2.533 -24.555 -19.131 1.00 47.84 779 PHE A CA 1
ATOM 5922 C C . PHE A 1 779 ? -3.721 -24.522 -18.143 1.00 47.84 779 PHE A C 1
ATOM 5924 O O . PHE A 1 779 ? -4.150 -23.436 -17.746 1.00 47.84 779 PHE A O 1
ATOM 5931 N N . PRO A 1 780 ? -4.263 -25.647 -17.642 1.00 42.31 780 PRO A N 1
ATOM 5932 C CA . PRO A 1 780 ? -4.840 -25.604 -16.306 1.00 42.31 780 PRO A CA 1
ATOM 5933 C C . PRO A 1 780 ? -3.700 -25.434 -15.286 1.00 42.31 780 PRO A C 1
ATOM 5935 O O . PRO A 1 780 ? -2.712 -26.163 -15.315 1.00 42.31 780 PRO A O 1
ATOM 5938 N N . ALA A 1 781 ? -3.838 -24.467 -14.376 1.00 44.03 781 ALA A N 1
ATOM 5939 C CA . ALA A 1 781 ? -2.852 -24.069 -13.361 1.00 44.03 781 ALA A CA 1
ATOM 5940 C C . ALA A 1 781 ? -2.418 -25.178 -12.366 1.00 44.03 781 ALA A C 1
ATOM 5942 O O . ALA A 1 781 ? -1.614 -24.930 -11.469 1.00 44.03 781 ALA A O 1
ATOM 5943 N N . SER A 1 782 ? -2.907 -26.410 -12.510 1.00 45.09 782 SER A N 1
ATOM 5944 C CA . SER A 1 782 ? -2.425 -27.583 -11.778 1.00 45.09 782 SER A CA 1
ATOM 5945 C C . SER A 1 782 ? -1.157 -28.141 -12.445 1.00 45.09 782 SER A C 1
ATOM 5947 O O . SER A 1 782 ? -1.192 -29.103 -13.214 1.00 45.09 782 SER A O 1
ATOM 5949 N N . ALA A 1 783 ? -0.038 -27.483 -12.156 1.00 45.72 783 ALA A N 1
ATOM 5950 C CA . ALA A 1 783 ? 1.306 -27.652 -12.705 1.00 45.72 783 ALA A CA 1
ATOM 5951 C C . ALA A 1 783 ? 2.012 -28.999 -12.402 1.00 45.72 783 ALA A C 1
ATOM 5953 O O . ALA A 1 783 ? 3.134 -28.993 -11.908 1.00 45.72 783 ALA A O 1
ATOM 5954 N N . GLN A 1 784 ? 1.406 -30.162 -12.672 1.00 43.62 784 GLN A N 1
ATOM 5955 C CA . GLN A 1 784 ? 1.990 -31.435 -12.207 1.00 43.62 784 GLN A CA 1
ATOM 5956 C C . GLN A 1 784 ? 2.351 -32.507 -13.241 1.00 43.62 784 GLN A C 1
ATOM 5958 O O . GLN A 1 784 ? 2.922 -33.507 -12.819 1.00 43.62 784 GLN A O 1
ATOM 5963 N N . GLN A 1 785 ? 2.084 -32.369 -14.548 1.00 43.62 785 GLN A N 1
ATOM 5964 C CA . GLN A 1 785 ? 2.188 -33.558 -15.425 1.00 43.62 785 GLN A CA 1
ATOM 5965 C C . GLN A 1 785 ? 2.969 -33.468 -16.736 1.00 43.62 785 GLN A C 1
ATOM 5967 O O . GLN A 1 785 ? 2.953 -34.448 -17.474 1.00 43.62 785 GLN A O 1
ATOM 5972 N N . ARG A 1 786 ? 3.688 -32.388 -17.061 1.00 54.38 786 ARG A N 1
ATOM 5973 C CA . ARG A 1 786 ? 4.513 -32.396 -18.287 1.00 54.38 786 ARG A CA 1
ATOM 5974 C C . ARG A 1 786 ? 5.867 -31.747 -18.038 1.00 54.38 786 ARG A C 1
ATOM 5976 O O . ARG A 1 786 ? 5.969 -30.528 -17.987 1.00 54.38 786 ARG A O 1
ATOM 5983 N N . SER A 1 787 ? 6.883 -32.577 -17.814 1.00 57.91 787 SER A N 1
ATOM 5984 C CA . SER A 1 787 ? 8.286 -32.156 -17.823 1.00 57.91 787 SER A CA 1
ATOM 5985 C C . SER A 1 787 ? 8.879 -32.486 -19.182 1.00 57.91 787 SER A C 1
ATOM 5987 O O . SER A 1 787 ? 8.629 -33.578 -19.680 1.00 57.91 787 SER A O 1
ATOM 5989 N N . SER A 1 788 ? 9.636 -31.550 -19.742 1.00 70.25 788 SER A N 1
ATOM 5990 C CA . SER A 1 788 ? 10.461 -31.760 -20.932 1.00 70.25 788 SER A CA 1
ATOM 5991 C C . SER A 1 788 ? 11.888 -32.129 -20.515 1.00 70.25 788 SER A C 1
ATOM 5993 O O . SER A 1 788 ? 12.352 -31.714 -19.449 1.00 70.25 788 SER A O 1
ATOM 5995 N N . GLU A 1 789 ? 12.595 -32.880 -21.352 1.00 76.94 789 GLU A N 1
ATOM 5996 C CA . GLU A 1 789 ? 14.024 -33.143 -21.211 1.00 76.94 789 GLU A CA 1
ATOM 5997 C C . GLU A 1 789 ? 14.841 -31.932 -21.681 1.00 76.94 789 GLU A C 1
ATOM 5999 O O . GLU A 1 789 ? 14.591 -31.363 -22.743 1.00 76.94 789 GLU A O 1
ATOM 6004 N N . TYR A 1 790 ? 15.862 -31.557 -20.907 1.00 79.81 790 TYR A N 1
ATOM 6005 C CA . TYR A 1 790 ? 16.769 -30.467 -21.256 1.00 79.81 790 TYR A CA 1
ATOM 6006 C C . TYR A 1 790 ? 18.017 -30.966 -21.977 1.00 79.81 790 TYR A C 1
ATOM 6008 O O . TYR A 1 790 ? 18.836 -31.709 -21.425 1.00 79.81 790 TYR A O 1
ATOM 6016 N N . PHE A 1 791 ? 18.239 -30.428 -23.167 1.00 85.88 791 PHE A N 1
ATOM 6017 C CA . PHE A 1 791 ? 19.416 -30.680 -23.978 1.00 85.88 791 PHE A CA 1
ATOM 6018 C C . PHE A 1 791 ? 20.364 -29.482 -23.955 1.00 85.88 791 PHE A C 1
ATOM 6020 O O . PHE A 1 791 ? 19.930 -28.327 -23.962 1.00 85.88 791 PHE A O 1
ATOM 6027 N N . ARG A 1 792 ? 21.673 -29.752 -23.996 1.00 85.06 792 ARG A N 1
ATOM 6028 C CA . ARG A 1 792 ? 22.707 -28.721 -24.168 1.00 85.06 792 ARG A CA 1
ATOM 6029 C C . ARG A 1 792 ? 23.586 -29.036 -25.360 1.00 85.06 792 ARG A C 1
ATOM 6031 O O . ARG A 1 792 ? 24.159 -30.114 -25.442 1.00 85.06 792 ARG A O 1
ATOM 6038 N N . VAL A 1 793 ? 23.750 -28.077 -26.253 1.00 89.56 793 VAL A N 1
ATOM 6039 C CA . VAL A 1 793 ? 24.567 -28.215 -27.455 1.00 89.56 793 VAL A CA 1
ATOM 6040 C C . VAL A 1 793 ? 26.057 -28.210 -27.096 1.00 89.56 793 VAL A C 1
ATOM 6042 O O . VAL A 1 793 ? 26.556 -27.254 -26.508 1.00 89.56 793 VAL A O 1
ATOM 6045 N N . LEU A 1 794 ? 26.779 -29.264 -27.472 1.00 87.44 794 LEU A N 1
ATOM 6046 C CA . LEU A 1 794 ? 28.227 -29.421 -27.272 1.00 87.44 794 LEU A CA 1
ATOM 6047 C C . LEU A 1 794 ? 29.031 -29.186 -28.552 1.00 87.44 794 LEU A C 1
ATOM 6049 O O . LEU A 1 794 ? 30.175 -28.751 -28.492 1.00 87.44 794 LEU A O 1
ATOM 6053 N N . ALA A 1 795 ? 28.435 -29.473 -29.707 1.00 90.75 795 ALA A N 1
ATOM 6054 C CA . ALA A 1 795 ? 29.025 -29.213 -31.013 1.00 90.75 795 ALA A CA 1
ATOM 6055 C C . ALA A 1 795 ? 27.933 -28.819 -32.010 1.00 90.75 795 ALA A C 1
ATOM 6057 O O . ALA A 1 795 ? 26.823 -29.350 -31.952 1.00 90.75 795 ALA A O 1
ATOM 6058 N N . VAL A 1 796 ? 28.268 -27.914 -32.930 1.00 93.06 796 VAL A N 1
ATOM 6059 C CA . VAL A 1 796 ? 27.419 -27.493 -34.051 1.00 93.06 796 VAL A CA 1
ATOM 6060 C C . VAL A 1 796 ? 28.264 -27.508 -35.313 1.00 93.06 796 VAL A C 1
ATOM 6062 O O . VAL A 1 796 ? 29.384 -27.006 -35.316 1.00 93.06 796 VAL A O 1
ATOM 6065 N N . SER A 1 797 ? 27.723 -28.066 -36.387 1.00 95.31 797 SER A N 1
ATOM 6066 C CA . SER A 1 797 ? 28.335 -28.034 -37.713 1.00 95.31 797 SER A CA 1
ATOM 6067 C C . SER A 1 797 ? 27.252 -27.998 -38.784 1.00 95.31 797 SER A C 1
ATOM 6069 O O . SER A 1 797 ? 26.191 -28.598 -38.605 1.00 95.31 797 SER A O 1
ATOM 6071 N N . THR A 1 798 ? 27.523 -27.318 -39.892 1.00 95.56 798 THR A N 1
ATOM 6072 C CA . THR A 1 798 ? 26.654 -27.331 -41.073 1.00 95.56 798 THR A CA 1
ATOM 6073 C C . THR A 1 798 ? 27.097 -28.463 -41.995 1.00 95.56 798 THR A C 1
ATOM 6075 O O . THR A 1 798 ? 28.275 -28.555 -42.341 1.00 95.56 798 THR A O 1
ATOM 6078 N N . GLU A 1 799 ? 26.176 -29.350 -42.359 1.00 94.50 799 GLU A N 1
ATOM 6079 C CA . GLU A 1 799 ? 26.417 -30.419 -43.328 1.00 94.50 799 GLU A CA 1
ATOM 6080 C C . GLU A 1 799 ? 26.451 -29.857 -44.768 1.00 94.50 799 GLU A C 1
ATOM 6082 O O . GLU A 1 799 ? 25.937 -28.763 -45.015 1.00 94.50 799 GLU A O 1
ATOM 6087 N N . PRO A 1 800 ? 27.037 -30.578 -45.749 1.00 94.38 800 PRO A N 1
ATOM 6088 C CA . PRO A 1 800 ? 27.109 -30.115 -47.140 1.00 94.38 800 PRO A CA 1
ATOM 6089 C C . PRO A 1 800 ? 25.752 -29.800 -47.791 1.00 94.38 800 PRO A C 1
ATOM 6091 O O . PRO A 1 800 ? 25.701 -29.031 -48.746 1.00 94.38 800 PRO A O 1
ATOM 6094 N N . ASP A 1 801 ? 24.660 -30.381 -47.287 1.00 91.62 801 ASP A N 1
ATOM 6095 C CA . ASP A 1 801 ? 23.286 -30.137 -47.742 1.00 91.62 801 ASP A CA 1
ATOM 6096 C C . ASP A 1 801 ? 22.616 -28.929 -47.052 1.00 91.62 801 ASP A C 1
ATOM 6098 O O . ASP A 1 801 ? 21.427 -28.684 -47.247 1.00 91.62 801 ASP A O 1
ATOM 6102 N N . GLY A 1 802 ? 23.365 -28.173 -46.243 1.00 89.50 802 GLY A N 1
ATOM 6103 C CA . GLY A 1 802 ? 22.880 -27.009 -45.502 1.00 89.50 802 GLY A CA 1
ATOM 6104 C C . GLY A 1 802 ? 22.157 -27.344 -44.194 1.00 89.50 802 GLY A C 1
ATOM 6105 O O . GLY A 1 802 ? 21.795 -26.425 -43.457 1.00 89.50 802 GLY A O 1
ATOM 6106 N N . LYS A 1 803 ? 21.970 -28.630 -43.865 1.00 95.00 803 LYS A N 1
ATOM 6107 C CA . LYS A 1 803 ? 21.369 -29.052 -42.594 1.00 95.00 803 LYS A CA 1
ATOM 6108 C C . LYS A 1 803 ? 22.319 -28.827 -41.432 1.00 95.00 803 LYS A C 1
ATOM 6110 O O . LYS A 1 803 ? 23.538 -28.813 -41.587 1.00 95.00 803 LYS A O 1
ATOM 6115 N N . ILE A 1 804 ? 21.763 -28.687 -40.233 1.00 96.56 804 ILE A N 1
ATOM 6116 C CA . ILE A 1 804 ? 22.560 -28.466 -39.027 1.00 96.56 804 ILE A CA 1
ATOM 6117 C C . ILE A 1 804 ? 22.695 -29.769 -38.257 1.00 96.56 804 ILE A C 1
ATOM 6119 O O . ILE A 1 804 ? 21.712 -30.317 -37.758 1.00 96.56 804 ILE A O 1
ATOM 6123 N N . LYS A 1 805 ? 23.933 -30.241 -38.130 1.00 96.06 805 LYS A N 1
ATOM 6124 C CA . LYS A 1 805 ? 24.318 -31.325 -37.232 1.00 96.06 805 LYS A CA 1
ATOM 6125 C C . LYS A 1 805 ? 24.672 -30.730 -35.876 1.00 96.06 805 LYS A C 1
ATOM 6127 O O . LYS A 1 805 ? 25.583 -29.905 -35.780 1.00 96.06 805 LYS A O 1
ATOM 6132 N N . ILE A 1 806 ? 23.995 -31.190 -34.830 1.00 95.44 806 ILE A N 1
ATOM 6133 C CA . ILE A 1 806 ? 24.338 -30.865 -33.447 1.00 95.44 806 ILE A CA 1
ATOM 6134 C C . ILE A 1 806 ? 24.678 -32.134 -32.672 1.00 95.44 806 ILE A C 1
ATOM 6136 O O . ILE A 1 806 ? 24.054 -33.176 -32.860 1.00 95.44 806 ILE A O 1
ATOM 6140 N N . VAL A 1 807 ? 25.652 -32.040 -31.773 1.00 93.94 807 VAL A N 1
ATOM 6141 C CA . VAL A 1 807 ? 25.855 -33.038 -30.717 1.00 93.94 807 VAL A CA 1
ATOM 6142 C C . VAL A 1 807 ? 25.391 -32.396 -29.426 1.00 93.94 807 VAL A C 1
ATOM 6144 O O . VAL A 1 807 ? 25.946 -31.374 -29.029 1.00 93.94 807 VAL A O 1
ATOM 6147 N N . ALA A 1 808 ? 24.360 -32.951 -28.800 1.00 90.88 808 ALA A N 1
ATOM 6148 C CA . ALA A 1 808 ? 23.766 -32.407 -27.591 1.00 90.88 808 ALA A CA 1
ATOM 6149 C C . ALA A 1 808 ? 23.908 -33.382 -26.422 1.00 90.88 808 ALA A C 1
ATOM 6151 O O . ALA A 1 808 ? 23.710 -34.582 -26.575 1.00 90.88 808 ALA A O 1
ATOM 6152 N N . GLN A 1 809 ? 24.230 -32.867 -25.243 1.00 85.25 809 GLN A N 1
ATOM 6153 C CA . GLN A 1 809 ? 24.131 -33.598 -23.989 1.00 85.25 809 GLN A CA 1
ATOM 6154 C C . GLN A 1 809 ? 22.650 -33.785 -23.645 1.00 85.25 809 GLN A C 1
ATOM 6156 O O . GLN A 1 809 ? 21.918 -32.794 -23.585 1.00 85.25 809 GLN A O 1
ATOM 6161 N N . ARG A 1 810 ? 22.230 -35.032 -23.417 1.00 83.62 810 ARG A N 1
ATOM 6162 C CA . ARG A 1 810 ? 20.931 -35.372 -22.818 1.00 83.62 810 ARG A CA 1
ATOM 6163 C C . ARG A 1 810 ? 20.971 -35.167 -21.311 1.00 83.62 810 ARG A C 1
ATOM 6165 O O . ARG A 1 810 ? 22.048 -35.266 -20.726 1.00 83.62 810 ARG A O 1
ATOM 6172 N N . ASP A 1 811 ? 19.816 -34.902 -20.704 1.00 70.06 811 ASP A N 1
ATOM 6173 C CA . ASP A 1 811 ? 19.700 -34.645 -19.258 1.00 70.06 811 ASP A CA 1
ATOM 6174 C C . ASP A 1 811 ? 20.769 -33.646 -18.766 1.00 70.06 811 ASP A C 1
ATOM 6176 O O . ASP A 1 811 ? 21.489 -33.855 -17.790 1.00 70.06 811 ASP A O 1
ATOM 6180 N N . SER A 1 812 ? 20.955 -32.565 -19.534 1.00 57.94 812 SER A N 1
ATOM 6181 C CA . SER A 1 812 ? 22.067 -31.616 -19.352 1.00 57.94 812 SER A CA 1
ATOM 6182 C C . SER A 1 812 ? 21.996 -30.802 -18.051 1.00 57.94 812 SER A C 1
ATOM 6184 O O . SER A 1 812 ? 22.874 -29.973 -17.777 1.00 57.94 812 SER A O 1
ATOM 6186 N N . VAL A 1 813 ? 20.938 -31.011 -17.266 1.00 58.25 813 VAL A N 1
ATOM 6187 C CA . VAL A 1 813 ? 20.683 -30.423 -15.956 1.00 58.25 813 VAL A CA 1
ATOM 6188 C C . VAL A 1 813 ? 19.896 -31.448 -15.123 1.00 58.25 813 VAL A C 1
ATOM 6190 O O . VAL A 1 813 ? 18.974 -32.050 -15.649 1.00 58.25 813 VAL A O 1
ATOM 6193 N N . TRP A 1 814 ? 20.268 -31.662 -13.855 1.00 52.59 814 TRP A N 1
ATOM 6194 C CA . TRP A 1 814 ? 19.881 -32.805 -12.993 1.00 52.59 814 TRP A CA 1
ATOM 6195 C C . TRP A 1 814 ? 18.412 -32.825 -12.504 1.00 52.59 814 TRP A C 1
ATOM 6197 O O . TRP A 1 814 ? 18.134 -33.107 -11.338 1.00 52.59 814 TRP A O 1
ATOM 6207 N N . ASP A 1 815 ? 17.461 -32.442 -13.349 1.00 55.25 815 ASP A N 1
ATOM 6208 C CA . ASP A 1 815 ? 16.422 -31.532 -12.884 1.00 55.25 815 ASP A CA 1
ATOM 6209 C C . ASP A 1 815 ? 15.049 -31.817 -13.522 1.00 55.25 815 ASP A C 1
ATOM 6211 O O . ASP A 1 815 ? 14.728 -31.367 -14.619 1.00 55.25 815 ASP A O 1
ATOM 6215 N N . TYR A 1 816 ? 14.203 -32.537 -12.783 1.00 54.94 816 TYR A N 1
ATOM 6216 C CA . TYR A 1 816 ? 12.785 -32.742 -13.097 1.00 54.94 816 TYR A CA 1
ATOM 6217 C C . TYR A 1 816 ? 11.919 -31.770 -12.270 1.00 54.94 816 TYR A C 1
ATOM 6219 O O . TYR A 1 816 ? 12.348 -31.275 -11.230 1.00 54.94 816 TYR A O 1
ATOM 6227 N N . CYS A 1 817 ? 10.668 -31.528 -12.680 1.00 53.66 817 CYS A N 1
ATOM 6228 C CA . CYS A 1 817 ? 9.725 -30.573 -12.063 1.00 53.66 817 CYS A CA 1
ATOM 6229 C C . CYS A 1 817 ? 9.376 -30.783 -10.566 1.00 53.66 817 CYS A C 1
ATOM 6231 O O . CYS A 1 817 ? 8.499 -30.090 -10.048 1.00 53.66 817 CYS A O 1
ATOM 6233 N N . CYS A 1 818 ? 9.995 -31.723 -9.844 1.00 50.12 818 CYS A N 1
ATOM 6234 C CA . CYS A 1 818 ? 9.711 -31.968 -8.432 1.00 50.12 818 CYS A CA 1
ATOM 6235 C C . CYS A 1 818 ? 10.863 -31.495 -7.527 1.00 50.12 818 CYS A C 1
ATOM 6237 O O . CYS A 1 818 ? 11.972 -32.012 -7.537 1.00 50.12 818 CYS A O 1
ATOM 6239 N N . SER A 1 819 ? 10.577 -30.521 -6.663 1.00 45.69 819 SER A N 1
ATOM 6240 C CA . SER A 1 819 ? 11.512 -29.992 -5.659 1.00 45.69 819 SER A CA 1
ATOM 6241 C C . SER A 1 819 ? 11.701 -30.914 -4.438 1.00 45.69 819 SER A C 1
ATOM 6243 O O . SER A 1 819 ? 12.289 -30.515 -3.430 1.00 45.69 819 SER A O 1
ATOM 6245 N N . ALA A 1 820 ? 11.184 -32.149 -4.480 1.00 40.28 820 ALA A N 1
ATOM 6246 C CA . ALA A 1 820 ? 11.038 -32.999 -3.304 1.00 40.28 820 ALA A CA 1
ATOM 6247 C C . ALA A 1 820 ? 12.128 -34.087 -3.187 1.00 40.28 820 ALA A C 1
ATOM 6249 O O . ALA A 1 820 ? 12.026 -35.160 -3.770 1.00 40.28 820 ALA A O 1
ATOM 6250 N N . ARG A 1 821 ? 13.061 -33.820 -2.260 1.00 41.00 821 ARG A N 1
ATOM 6251 C CA . ARG A 1 821 ? 13.949 -34.737 -1.504 1.00 41.00 821 ARG A CA 1
ATOM 6252 C C . ARG A 1 821 ? 15.214 -35.279 -2.186 1.00 41.00 821 ARG A C 1
ATOM 6254 O O . ARG A 1 821 ? 15.186 -35.969 -3.197 1.00 41.00 821 ARG A O 1
ATOM 6261 N N . LYS A 1 822 ? 16.331 -35.107 -1.460 1.00 36.53 822 LYS A N 1
ATOM 6262 C CA . LYS A 1 822 ? 17.547 -35.932 -1.560 1.00 36.53 822 LYS A CA 1
ATOM 6263 C C . LYS A 1 822 ? 17.166 -37.421 -1.615 1.00 36.53 822 LYS A C 1
ATOM 6265 O O . LYS A 1 822 ? 16.656 -37.949 -0.630 1.00 36.53 822 LYS A O 1
ATOM 6270 N N . GLY A 1 823 ? 17.462 -38.085 -2.732 1.00 43.19 823 GLY A N 1
ATOM 6271 C CA . GLY A 1 823 ? 17.510 -39.550 -2.832 1.00 43.19 823 GLY A CA 1
ATOM 6272 C C . GLY A 1 823 ? 16.349 -40.252 -3.548 1.00 43.19 823 GLY A C 1
ATOM 6273 O O . GLY A 1 823 ? 16.440 -41.459 -3.745 1.00 43.19 823 GLY A O 1
ATOM 6274 N N . GLY A 1 824 ? 15.293 -39.550 -3.973 1.00 43.81 824 GLY A N 1
ATOM 6275 C CA . GLY A 1 824 ? 14.231 -40.125 -4.812 1.00 43.81 824 GLY A CA 1
ATOM 6276 C C . GLY A 1 824 ? 14.430 -39.762 -6.283 1.00 43.81 824 GLY A C 1
ATOM 6277 O O . GLY A 1 824 ? 14.648 -38.595 -6.594 1.00 43.81 824 GLY A O 1
ATOM 6278 N N . ARG A 1 825 ? 14.362 -40.738 -7.201 1.00 45.88 825 ARG A N 1
ATOM 6279 C CA . ARG A 1 825 ? 14.329 -40.458 -8.647 1.00 45.88 825 ARG A CA 1
ATOM 6280 C C . ARG A 1 825 ? 13.083 -39.614 -8.937 1.00 45.88 825 ARG A C 1
ATOM 6282 O O . ARG A 1 825 ? 11.972 -40.098 -8.775 1.00 45.88 825 ARG A O 1
ATOM 6289 N N . CYS A 1 826 ? 13.274 -38.367 -9.355 1.00 54.88 826 CYS A N 1
ATOM 6290 C CA . CYS A 1 826 ? 12.212 -37.404 -9.667 1.00 54.88 826 CYS A CA 1
ATOM 6291 C C . CYS A 1 826 ? 11.610 -37.622 -11.079 1.00 54.88 826 CYS A C 1
ATOM 6293 O O . CYS A 1 826 ? 11.026 -36.718 -11.669 1.00 54.88 826 CYS A O 1
ATOM 6295 N N . VAL A 1 827 ? 11.742 -38.838 -11.622 1.00 53.38 827 VAL A N 1
ATOM 6296 C CA . VAL A 1 827 ? 11.094 -39.261 -12.868 1.00 53.38 827 VAL A CA 1
ATOM 6297 C C . VAL A 1 827 ? 9.739 -39.854 -12.487 1.00 53.38 827 VAL A C 1
ATOM 6299 O O . VAL A 1 827 ? 9.679 -40.901 -11.847 1.00 53.38 827 VAL A O 1
ATOM 6302 N N . ILE A 1 828 ? 8.652 -39.170 -12.838 1.00 52.88 828 ILE A N 1
ATOM 6303 C CA . ILE A 1 828 ? 7.261 -39.600 -12.626 1.00 52.88 828 ILE A CA 1
ATOM 6304 C C . ILE A 1 828 ? 6.953 -40.859 -13.471 1.00 52.88 828 ILE A C 1
ATOM 6306 O O . ILE A 1 828 ? 6.081 -41.644 -13.107 1.00 52.88 828 ILE A O 1
ATOM 6310 N N . GLY A 1 829 ? 7.710 -41.103 -14.549 1.00 60.66 829 GLY A N 1
ATOM 6311 C CA . GLY A 1 829 ? 7.729 -42.356 -15.313 1.00 60.66 829 GLY A CA 1
ATOM 6312 C C . GLY A 1 829 ? 8.499 -42.232 -16.634 1.00 60.66 829 GLY A C 1
ATOM 6313 O O . GLY A 1 829 ? 8.809 -41.124 -17.063 1.00 60.66 829 GLY A O 1
ATOM 6314 N N . ASP A 1 830 ? 8.773 -43.355 -17.307 1.00 60.50 830 ASP A N 1
ATOM 6315 C CA . ASP A 1 830 ? 9.583 -43.404 -18.544 1.00 60.50 830 ASP A CA 1
ATOM 6316 C C . ASP A 1 830 ? 9.029 -42.529 -19.688 1.00 60.50 830 ASP A C 1
ATOM 6318 O O . ASP A 1 830 ? 9.784 -42.048 -20.533 1.00 60.50 830 ASP A O 1
ATOM 6322 N N . LEU A 1 831 ? 7.716 -42.265 -19.685 1.00 61.59 831 LEU A N 1
ATOM 6323 C CA . LEU A 1 831 ? 7.042 -41.400 -20.661 1.00 61.59 831 LEU A CA 1
ATOM 6324 C C . LEU A 1 831 ? 7.465 -39.925 -20.577 1.00 61.59 831 LEU A C 1
ATOM 6326 O O . LEU A 1 831 ? 7.305 -39.194 -21.548 1.00 61.59 831 LEU A O 1
ATOM 6330 N N . GLN A 1 832 ? 7.999 -39.480 -19.437 1.00 60.91 832 GLN A N 1
ATOM 6331 C CA . GLN A 1 832 ? 8.401 -38.087 -19.201 1.00 60.91 832 GLN A CA 1
ATOM 6332 C C . GLN A 1 832 ? 9.668 -37.685 -19.980 1.00 60.91 832 GLN A C 1
ATOM 6334 O O . GLN A 1 832 ? 9.996 -36.511 -20.060 1.00 60.91 832 GLN A O 1
ATOM 6339 N N . VAL A 1 833 ? 10.400 -38.662 -20.517 1.00 67.06 833 VAL A N 1
ATOM 6340 C CA . VAL A 1 833 ? 11.747 -38.513 -21.106 1.00 67.06 833 VAL A CA 1
ATOM 6341 C C . VAL A 1 833 ? 11.908 -39.354 -22.380 1.00 67.06 833 VAL A C 1
ATOM 6343 O O . VAL A 1 833 ? 13.010 -39.526 -22.912 1.00 67.06 833 VAL A O 1
ATOM 6346 N N . SER A 1 834 ? 10.794 -39.898 -22.879 1.00 75.31 834 SER A N 1
ATOM 6347 C CA . SER A 1 834 ? 10.715 -40.586 -24.161 1.00 75.31 834 SER A CA 1
ATOM 6348 C C . SER A 1 834 ? 10.227 -39.628 -25.242 1.00 75.31 834 SER A C 1
ATOM 6350 O O . SER A 1 834 ? 9.178 -39.005 -25.092 1.00 75.31 834 SER A O 1
ATOM 6352 N N . HIS A 1 835 ? 10.938 -39.574 -26.363 1.00 84.94 835 HIS A N 1
ATOM 6353 C CA . HIS A 1 835 ? 10.615 -38.683 -27.476 1.00 84.94 835 HIS A CA 1
ATOM 6354 C C . HIS A 1 835 ? 10.016 -39.494 -28.615 1.00 84.94 835 HIS A C 1
ATOM 6356 O O . HIS A 1 835 ? 10.609 -40.490 -29.034 1.00 84.94 835 HIS A O 1
ATOM 6362 N N . ALA A 1 836 ? 8.862 -39.080 -29.134 1.00 85.00 836 ALA A N 1
ATOM 6363 C CA . ALA A 1 836 ? 8.274 -39.679 -30.331 1.00 85.00 836 ALA A CA 1
ATOM 6364 C C . ALA A 1 836 ? 8.988 -39.182 -31.596 1.00 85.00 836 ALA A C 1
ATOM 6366 O O . ALA A 1 836 ? 9.527 -38.082 -31.612 1.00 85.00 836 ALA A O 1
ATOM 6367 N N . THR A 1 837 ? 8.971 -39.951 -32.686 1.00 89.00 837 THR A N 1
ATOM 6368 C CA . THR A 1 837 ? 9.527 -39.499 -33.971 1.00 89.00 837 THR A CA 1
ATOM 6369 C C . THR A 1 837 ? 8.894 -38.174 -34.419 1.00 89.00 837 THR A C 1
ATOM 6371 O O . THR A 1 837 ? 7.674 -38.042 -34.467 1.00 89.00 837 THR A O 1
ATOM 6374 N N . GLY A 1 838 ? 9.727 -37.209 -34.809 1.00 84.88 838 GLY A N 1
ATOM 6375 C CA . GLY A 1 838 ? 9.309 -35.917 -35.359 1.00 84.88 838 GLY A CA 1
ATOM 6376 C C . GLY A 1 838 ? 9.041 -34.807 -34.337 1.00 84.88 838 GLY A C 1
ATOM 6377 O O . GLY A 1 838 ? 8.400 -33.821 -34.703 1.00 84.88 838 GLY A O 1
ATOM 6378 N N . TRP A 1 839 ? 9.518 -34.951 -33.100 1.00 88.69 839 TRP A N 1
ATOM 6379 C CA . TRP A 1 839 ? 9.460 -33.919 -32.061 1.00 88.69 839 TRP A CA 1
ATOM 6380 C C . TRP A 1 839 ? 10.210 -32.625 -32.444 1.00 88.69 839 TRP A C 1
ATOM 6382 O O . TRP A 1 839 ? 11.087 -32.612 -33.319 1.00 88.69 839 TRP A O 1
ATOM 6392 N N . PHE A 1 840 ? 9.845 -31.516 -31.794 1.00 89.50 840 PHE A N 1
ATOM 6393 C CA . PHE A 1 840 ? 10.479 -30.208 -31.977 1.00 89.50 840 PHE A CA 1
ATOM 6394 C C . PHE A 1 840 ? 11.450 -29.917 -30.836 1.00 89.50 840 PHE A C 1
ATOM 6396 O O . PHE A 1 840 ? 11.089 -30.029 -29.669 1.00 89.50 840 PHE A O 1
ATOM 6403 N N . ALA A 1 841 ? 12.657 -29.476 -31.179 1.00 90.69 841 ALA A N 1
ATOM 6404 C CA . ALA A 1 841 ? 13.550 -28.810 -30.247 1.00 90.69 841 ALA A CA 1
ATOM 6405 C C . ALA A 1 841 ? 13.098 -27.356 -30.108 1.00 90.69 841 ALA A C 1
ATOM 6407 O O . ALA A 1 841 ? 13.169 -26.597 -31.076 1.00 90.69 841 ALA A O 1
ATOM 6408 N N . GLN A 1 842 ? 12.635 -26.967 -28.928 1.00 89.06 842 GLN A N 1
ATOM 6409 C CA . GLN A 1 842 ? 12.303 -25.589 -28.597 1.00 89.06 842 GLN A CA 1
ATOM 6410 C C . GLN A 1 842 ? 13.421 -24.983 -27.759 1.00 89.06 842 GLN A C 1
ATOM 6412 O O . GLN A 1 842 ? 13.783 -25.513 -26.711 1.00 89.06 842 GLN A O 1
ATOM 6417 N N . MET A 1 843 ? 13.970 -23.863 -28.212 1.00 87.62 843 MET A N 1
ATOM 6418 C CA . MET A 1 843 ? 15.050 -23.181 -27.512 1.00 87.62 843 MET A CA 1
ATOM 6419 C C . MET A 1 843 ? 14.592 -22.717 -26.135 1.00 87.62 843 MET A C 1
ATOM 6421 O O . MET A 1 843 ? 13.483 -22.207 -25.971 1.00 87.62 843 MET A O 1
ATOM 6425 N N . ALA A 1 844 ? 15.475 -22.870 -25.157 1.00 79.44 844 ALA A N 1
ATOM 6426 C CA . ALA A 1 844 ? 15.234 -22.466 -23.785 1.00 79.44 844 ALA A CA 1
ATOM 6427 C C . ALA A 1 844 ? 16.487 -21.781 -23.222 1.00 79.44 844 ALA A C 1
ATOM 6429 O O . ALA A 1 844 ? 17.606 -22.161 -23.583 1.00 79.44 844 ALA A O 1
ATOM 6430 N N . PRO A 1 845 ? 16.331 -20.795 -22.325 1.00 75.69 845 PRO A N 1
ATOM 6431 C CA . PRO A 1 845 ? 17.456 -20.249 -21.589 1.00 75.69 845 PRO A CA 1
ATOM 6432 C C . PRO A 1 845 ? 18.066 -21.299 -20.658 1.00 75.69 845 PRO A C 1
ATOM 6434 O O . PRO A 1 845 ? 17.492 -22.354 -20.374 1.00 75.69 845 PRO A O 1
ATOM 6437 N N . GLY A 1 846 ? 19.265 -21.006 -20.166 1.00 66.69 846 GLY A N 1
ATOM 6438 C CA . GLY A 1 846 ? 19.960 -21.860 -19.225 1.00 66.69 846 GLY A CA 1
ATOM 6439 C C . GLY A 1 846 ? 19.312 -21.849 -17.847 1.00 66.69 846 GLY A C 1
ATOM 6440 O O . GLY A 1 846 ? 19.723 -21.105 -16.975 1.00 66.69 846 GLY A O 1
ATOM 6441 N N . THR A 1 847 ? 18.357 -22.719 -17.582 1.00 64.12 847 THR A N 1
ATOM 6442 C CA . THR A 1 847 ? 17.778 -22.841 -16.239 1.00 64.12 847 THR A CA 1
ATOM 6443 C C . THR A 1 847 ? 18.351 -24.041 -15.491 1.00 64.12 847 THR A C 1
ATOM 6445 O O . THR A 1 847 ? 18.971 -24.931 -16.084 1.00 64.12 847 THR A O 1
ATOM 6448 N N . ARG A 1 848 ? 18.228 -24.032 -14.161 1.00 57.91 848 ARG A N 1
ATOM 6449 C CA . ARG A 1 848 ? 18.436 -25.201 -13.293 1.00 57.91 848 ARG A CA 1
ATOM 6450 C C . ARG A 1 848 ? 17.054 -25.549 -12.731 1.00 57.91 848 ARG A C 1
ATOM 6452 O O . ARG A 1 848 ? 16.280 -24.639 -12.526 1.00 57.91 848 ARG A O 1
ATOM 6459 N N . ASN A 1 849 ? 16.677 -26.800 -12.497 1.00 52.56 849 ASN A N 1
ATOM 6460 C CA . ASN A 1 849 ? 15.490 -27.195 -11.711 1.00 52.56 849 ASN A CA 1
ATOM 6461 C C . ASN A 1 849 ? 14.174 -26.498 -12.103 1.00 52.56 849 ASN A C 1
ATOM 6463 O O . ASN A 1 849 ? 13.383 -26.157 -11.222 1.00 52.56 849 ASN A O 1
ATOM 6467 N N . SER A 1 850 ? 13.954 -26.218 -13.389 1.00 51.66 850 SER A N 1
ATOM 6468 C CA . SER A 1 850 ? 12.811 -25.418 -13.834 1.00 51.66 850 SER A CA 1
ATOM 6469 C C . SER A 1 850 ? 11.818 -26.241 -14.633 1.00 51.66 850 SER A C 1
ATOM 6471 O O . SER A 1 850 ? 12.206 -26.983 -15.535 1.00 51.66 850 SER A O 1
ATOM 6473 N N . CYS A 1 851 ? 10.534 -26.023 -14.378 1.00 56.25 851 CYS A N 1
ATOM 6474 C CA . CYS A 1 851 ? 9.522 -26.314 -15.387 1.00 56.25 851 CYS A CA 1
ATOM 6475 C C . CYS A 1 851 ? 9.574 -25.217 -16.468 1.00 56.25 851 CYS A C 1
ATOM 6477 O O . CYS A 1 851 ? 10.306 -24.236 -16.333 1.00 56.25 851 CYS A O 1
ATOM 6479 N N . ILE A 1 852 ? 8.808 -25.356 -17.554 1.00 50.78 852 ILE A N 1
ATOM 6480 C CA . ILE A 1 852 ? 8.649 -24.293 -18.561 1.00 50.78 852 ILE A CA 1
ATOM 6481 C C . ILE A 1 852 ? 8.162 -23.018 -17.843 1.00 50.78 852 ILE A C 1
ATOM 6483 O O . ILE A 1 852 ? 6.976 -22.897 -17.540 1.00 50.78 852 ILE A O 1
ATOM 6487 N N . GLY A 1 853 ? 9.070 -22.089 -17.518 1.00 54.06 853 GLY A N 1
ATOM 6488 C CA . GLY A 1 853 ? 8.705 -20.902 -16.741 1.00 54.06 853 GLY A CA 1
ATOM 6489 C C . GLY A 1 853 ? 9.810 -20.048 -16.109 1.00 54.06 853 GLY A C 1
ATOM 6490 O O . GLY A 1 853 ? 9.514 -18.884 -15.844 1.00 54.06 853 GLY A O 1
ATOM 6491 N N . ASP A 1 854 ? 11.046 -20.533 -15.902 1.00 59.41 854 ASP A N 1
ATOM 6492 C CA . ASP A 1 854 ? 11.868 -19.954 -14.813 1.00 59.41 854 ASP A CA 1
ATOM 6493 C C . ASP A 1 854 ? 13.214 -19.317 -15.175 1.00 59.41 854 ASP A C 1
ATOM 6495 O O . ASP A 1 854 ? 13.737 -19.471 -16.271 1.00 59.41 854 ASP A O 1
ATOM 6499 N N . GLY A 1 855 ? 13.728 -18.564 -14.199 1.00 62.78 855 GLY A N 1
ATOM 6500 C CA . GLY A 1 855 ? 14.828 -17.609 -14.280 1.00 62.78 855 GLY A CA 1
ATOM 6501 C C . GLY A 1 855 ? 16.249 -18.162 -14.256 1.00 62.78 855 GLY A C 1
ATOM 6502 O O . GLY A 1 855 ? 16.538 -19.211 -13.690 1.00 62.78 855 GLY A O 1
ATOM 6503 N N . GLY A 1 856 ? 17.181 -17.354 -14.751 1.00 69.06 856 GLY A N 1
ATOM 6504 C CA . GLY A 1 856 ? 18.581 -17.357 -14.319 1.00 69.06 856 GLY A CA 1
ATOM 6505 C C . GLY A 1 856 ? 19.014 -15.931 -14.012 1.00 69.06 856 GLY A C 1
ATOM 6506 O O . GLY A 1 856 ? 18.449 -14.999 -14.583 1.00 69.06 856 GLY A O 1
ATOM 6507 N N . PHE A 1 857 ? 20.000 -15.764 -13.134 1.00 72.25 857 PHE A N 1
ATOM 6508 C CA . PHE A 1 857 ? 20.615 -14.464 -12.859 1.00 72.25 857 PHE A CA 1
ATOM 6509 C C . PHE A 1 857 ? 21.877 -14.351 -13.694 1.00 72.25 857 PHE A C 1
ATOM 6511 O O . PHE A 1 857 ? 22.676 -15.270 -13.609 1.00 72.25 857 PHE A O 1
ATOM 6518 N N . ALA A 1 858 ? 22.162 -13.255 -14.400 1.00 70.62 858 ALA A N 1
ATOM 6519 C CA . ALA A 1 858 ? 23.580 -12.913 -14.549 1.00 70.62 858 ALA A CA 1
ATOM 6520 C C . ALA A 1 858 ? 24.017 -11.886 -13.537 1.00 70.62 858 ALA A C 1
ATOM 6522 O O . ALA A 1 858 ? 23.240 -11.070 -13.054 1.00 70.62 858 ALA A O 1
ATOM 6523 N N . VAL A 1 859 ? 25.292 -12.003 -13.212 1.00 70.56 859 VAL A N 1
ATOM 6524 C CA . VAL A 1 859 ? 26.017 -11.169 -12.277 1.00 70.56 859 VAL A CA 1
ATOM 6525 C C . VAL A 1 859 ? 27.202 -10.646 -13.033 1.00 70.56 859 VAL A C 1
ATOM 6527 O O . VAL A 1 859 ? 27.917 -11.409 -13.679 1.00 70.56 859 VAL A O 1
ATOM 6530 N N . TRP A 1 860 ? 27.439 -9.354 -12.928 1.00 68.75 860 TRP A N 1
ATOM 6531 C CA . TRP A 1 860 ? 28.570 -8.762 -13.600 1.00 68.75 860 TRP A CA 1
ATOM 6532 C C . TRP A 1 860 ? 29.811 -8.791 -12.737 1.00 68.75 860 TRP A C 1
ATOM 6534 O O . TRP A 1 860 ? 29.792 -8.462 -11.547 1.00 68.75 860 TRP A O 1
ATOM 6544 N N . ASN A 1 861 ? 30.914 -9.160 -13.374 1.00 69.62 861 ASN A N 1
ATOM 6545 C CA . ASN A 1 861 ? 32.230 -8.965 -12.823 1.00 69.62 861 ASN A CA 1
ATOM 6546 C C . ASN A 1 861 ? 32.489 -7.458 -12.708 1.00 69.62 861 ASN A C 1
ATOM 6548 O O . ASN A 1 861 ? 32.485 -6.714 -13.690 1.00 69.62 861 ASN A O 1
ATOM 6552 N N . ARG A 1 862 ? 32.743 -7.031 -11.474 1.00 67.94 862 ARG A N 1
ATOM 6553 C CA . ARG A 1 862 ? 32.948 -5.634 -11.084 1.00 67.94 862 ARG A CA 1
ATOM 6554 C C . ARG A 1 862 ? 34.135 -4.982 -11.797 1.00 67.94 862 ARG A C 1
ATOM 6556 O O . ARG A 1 862 ? 34.091 -3.790 -12.073 1.00 67.94 862 ARG A O 1
ATOM 6563 N N . GLN A 1 863 ? 35.178 -5.755 -12.098 1.00 66.88 863 GLN A N 1
ATOM 6564 C CA . GLN A 1 863 ? 36.414 -5.257 -12.703 1.00 66.88 863 GLN A CA 1
ATOM 6565 C C . GLN A 1 863 ? 36.354 -5.257 -14.228 1.00 66.88 863 GLN A C 1
ATOM 6567 O O . GLN A 1 863 ? 36.807 -4.308 -14.857 1.00 66.88 863 GLN A O 1
ATOM 6572 N N . THR A 1 864 ? 35.806 -6.318 -14.823 1.00 68.88 864 THR A N 1
ATOM 6573 C CA . THR A 1 864 ? 35.853 -6.501 -16.282 1.00 68.88 864 THR A CA 1
ATOM 6574 C C . THR A 1 864 ? 34.593 -6.026 -16.996 1.00 68.88 864 THR A C 1
ATOM 6576 O O . THR A 1 864 ? 34.610 -5.888 -18.213 1.00 68.88 864 THR A O 1
ATOM 6579 N N . GLY A 1 865 ? 33.489 -5.797 -16.274 1.00 64.50 865 GLY A N 1
ATOM 6580 C CA . GLY A 1 865 ? 32.204 -5.447 -16.883 1.00 64.50 865 GLY A CA 1
ATOM 6581 C C . GLY A 1 865 ? 31.571 -6.587 -17.688 1.00 64.50 865 GLY A C 1
ATOM 6582 O O . GLY A 1 865 ? 30.582 -6.352 -18.379 1.00 64.50 865 GLY A O 1
ATOM 6583 N N . SER A 1 866 ? 32.108 -7.809 -17.583 1.00 70.75 866 SER A N 1
ATOM 6584 C CA . SER A 1 866 ? 31.543 -9.017 -18.197 1.00 70.75 866 SER A CA 1
ATOM 6585 C C . SER A 1 866 ? 30.435 -9.612 -17.329 1.00 70.75 866 SER A C 1
ATOM 6587 O O . SER A 1 866 ? 30.526 -9.590 -16.101 1.00 70.75 866 SER A O 1
ATOM 6589 N N . ALA A 1 867 ? 29.390 -10.151 -17.955 1.00 68.75 867 ALA A N 1
ATOM 6590 C CA . ALA A 1 867 ? 28.335 -10.882 -17.260 1.00 68.75 867 ALA A CA 1
ATOM 6591 C C . ALA A 1 867 ? 28.737 -12.351 -17.075 1.00 68.75 867 ALA A C 1
ATOM 6593 O O . ALA A 1 867 ? 29.251 -12.977 -17.995 1.00 68.75 867 ALA A O 1
ATOM 6594 N N . THR A 1 868 ? 28.436 -12.934 -15.921 1.00 74.12 868 THR A N 1
ATOM 6595 C CA . THR A 1 868 ? 28.425 -14.382 -15.697 1.00 74.12 868 THR A CA 1
ATOM 6596 C C . THR A 1 868 ? 27.004 -14.804 -15.390 1.00 74.12 868 THR A C 1
ATOM 6598 O O . THR A 1 868 ? 26.409 -14.313 -14.434 1.00 74.12 868 THR A O 1
ATOM 6601 N N . TYR A 1 869 ? 26.454 -15.707 -16.194 1.00 74.88 869 TYR A N 1
ATOM 6602 C CA . TYR A 1 869 ? 25.093 -16.194 -16.032 1.00 74.88 869 TYR A CA 1
ATOM 6603 C C . TYR A 1 869 ? 25.046 -17.451 -15.157 1.00 74.88 869 TYR A C 1
ATOM 6605 O O . TYR A 1 869 ? 25.709 -18.450 -15.431 1.00 74.88 869 TYR A O 1
ATOM 6613 N N . PHE A 1 870 ? 24.229 -17.388 -14.116 1.00 74.62 870 PHE A N 1
ATOM 6614 C CA . PHE A 1 870 ? 23.971 -18.412 -13.121 1.00 74.62 870 PHE A CA 1
ATOM 6615 C C . PHE A 1 870 ? 22.561 -18.977 -13.324 1.00 74.62 870 PHE A C 1
ATOM 6617 O O . PHE A 1 870 ? 21.571 -18.302 -13.013 1.00 74.62 870 PHE A O 1
ATOM 6624 N N . PRO A 1 871 ? 22.449 -20.219 -13.820 1.00 70.88 871 PRO A N 1
ATOM 6625 C CA . PRO A 1 871 ? 21.170 -20.906 -13.892 1.00 70.88 871 PRO A CA 1
ATOM 6626 C C . PRO A 1 871 ? 20.672 -21.186 -12.463 1.00 70.88 871 PRO A C 1
ATOM 6628 O O . PRO A 1 871 ? 21.416 -21.747 -11.653 1.00 70.88 871 PRO A O 1
ATOM 6631 N N . VAL A 1 872 ? 19.429 -20.818 -12.138 1.00 71.19 872 VAL A N 1
ATOM 6632 C CA . VAL A 1 872 ? 18.824 -21.076 -10.815 1.00 71.19 872 VAL A CA 1
ATOM 6633 C C . VAL A 1 872 ? 17.534 -21.884 -10.924 1.00 71.19 872 VAL A C 1
ATOM 6635 O O . VAL A 1 872 ? 17.011 -22.036 -12.022 1.00 71.19 872 VAL A O 1
ATOM 6638 N N . SER A 1 873 ? 17.072 -22.447 -9.794 1.00 67.31 873 SER A N 1
ATOM 6639 C CA . SER A 1 873 ? 15.875 -23.305 -9.716 1.00 67.31 873 SER A CA 1
ATOM 6640 C C . SER A 1 873 ? 14.550 -22.569 -9.924 1.00 67.31 873 SER A C 1
ATOM 6642 O O . SER A 1 873 ? 14.476 -21.363 -9.684 1.00 67.31 873 SER A O 1
ATOM 6644 N N . TYR A 1 874 ? 13.470 -23.304 -10.243 1.00 61.88 874 TYR A N 1
ATOM 6645 C CA . TYR A 1 874 ? 12.093 -22.772 -10.232 1.00 61.88 874 TYR A CA 1
ATOM 6646 C C . TYR A 1 874 ? 11.785 -21.976 -8.966 1.00 61.88 874 TYR A C 1
ATOM 6648 O O . TYR A 1 874 ? 11.122 -20.943 -8.992 1.00 61.88 874 TYR A O 1
ATOM 6656 N N . SER A 1 875 ? 12.319 -22.437 -7.838 1.00 62.53 875 SER A N 1
ATOM 6657 C CA . SER A 1 875 ? 12.050 -21.837 -6.541 1.00 62.53 875 SER A CA 1
ATOM 6658 C C . SER A 1 875 ? 12.495 -20.370 -6.428 1.00 62.53 875 SER A C 1
ATOM 6660 O O . SER A 1 875 ? 12.039 -19.656 -5.536 1.00 62.53 875 SER A O 1
ATOM 6662 N N . PHE A 1 876 ? 13.353 -19.894 -7.333 1.00 68.75 876 PHE A N 1
ATOM 6663 C CA . PHE A 1 876 ? 13.780 -18.496 -7.421 1.00 68.75 876 PHE A CA 1
ATOM 6664 C C . PHE A 1 876 ? 12.808 -17.598 -8.205 1.00 68.75 876 PHE A C 1
ATOM 6666 O O . PHE A 1 876 ? 12.994 -16.382 -8.223 1.00 68.75 876 PHE A O 1
ATOM 6673 N N . GLY A 1 877 ? 11.778 -18.170 -8.834 1.00 66.44 877 GLY A N 1
ATOM 6674 C CA . GLY A 1 877 ? 10.723 -17.434 -9.522 1.00 66.44 877 GLY A CA 1
ATOM 6675 C C . GLY A 1 877 ? 9.848 -16.597 -8.577 1.00 66.44 877 GLY A C 1
ATOM 6676 O O . GLY A 1 877 ? 9.724 -16.874 -7.383 1.00 66.44 877 GLY A O 1
ATOM 6677 N N . GLY A 1 878 ? 9.210 -15.563 -9.132 1.00 71.44 878 GLY A N 1
ATOM 6678 C CA . GLY A 1 878 ? 8.342 -14.635 -8.399 1.00 71.44 878 GLY A CA 1
ATOM 6679 C C . GLY A 1 878 ? 9.081 -13.438 -7.794 1.00 71.44 878 GLY A C 1
ATOM 6680 O O . GLY A 1 878 ? 10.182 -13.083 -8.212 1.00 71.44 878 GLY A O 1
ATOM 6681 N N . HIS A 1 879 ? 8.450 -12.776 -6.822 1.00 77.94 879 HIS A N 1
ATOM 6682 C CA . HIS A 1 879 ? 9.069 -11.664 -6.104 1.00 77.94 879 HIS A CA 1
ATOM 6683 C C . HIS A 1 879 ? 10.131 -12.174 -5.132 1.00 77.94 879 HIS A C 1
ATOM 6685 O O . HIS A 1 879 ? 9.925 -13.162 -4.421 1.00 77.94 879 HIS A O 1
ATOM 6691 N N . PHE A 1 880 ? 11.261 -11.475 -5.093 1.00 80.38 880 PHE A N 1
ATOM 6692 C CA . PHE A 1 880 ? 12.390 -11.816 -4.243 1.00 80.38 880 PHE A CA 1
ATOM 6693 C C . PHE A 1 880 ? 13.044 -10.569 -3.648 1.00 80.38 880 PHE A C 1
ATOM 6695 O O . PHE A 1 880 ? 12.858 -9.445 -4.114 1.00 80.38 880 PHE A O 1
ATOM 6702 N N . ALA A 1 881 ? 13.835 -10.790 -2.608 1.00 83.94 881 ALA A N 1
ATOM 6703 C CA . ALA A 1 881 ? 14.714 -9.815 -1.999 1.00 83.94 881 ALA A CA 1
ATOM 6704 C C . ALA A 1 881 ? 16.108 -10.419 -1.825 1.00 83.94 881 ALA A C 1
ATOM 6706 O O . ALA A 1 881 ? 16.262 -11.575 -1.425 1.00 83.94 881 ALA A O 1
ATOM 6707 N N . ILE A 1 882 ? 17.125 -9.603 -2.084 1.00 83.88 882 ILE A N 1
ATOM 6708 C CA . ILE A 1 882 ? 18.520 -9.902 -1.768 1.00 83.88 882 ILE A CA 1
ATOM 6709 C C . ILE A 1 882 ? 18.969 -8.868 -0.745 1.00 83.88 882 ILE A C 1
ATOM 6711 O O . ILE A 1 882 ? 18.680 -7.680 -0.881 1.00 83.88 882 ILE A O 1
ATOM 6715 N N . GLY A 1 883 ? 19.652 -9.322 0.292 1.00 85.06 883 GLY A N 1
ATOM 6716 C CA . GLY A 1 883 ? 20.191 -8.457 1.334 1.00 85.06 883 GLY A CA 1
ATOM 6717 C C . GLY A 1 883 ? 21.346 -9.133 2.044 1.00 85.06 883 GLY A C 1
ATOM 6718 O O . GLY A 1 883 ? 21.825 -10.164 1.591 1.00 85.06 883 GLY A O 1
ATOM 6719 N N . LYS A 1 884 ? 21.786 -8.579 3.170 1.00 84.62 884 LYS A N 1
ATOM 6720 C CA . LYS A 1 884 ? 22.897 -9.138 3.945 1.00 84.62 884 LYS A CA 1
ATOM 6721 C C . LYS A 1 884 ? 22.466 -10.399 4.711 1.00 84.62 884 LYS A C 1
ATOM 6723 O O . LYS A 1 884 ? 21.325 -10.484 5.180 1.00 84.62 884 LYS A O 1
ATOM 6728 N N . GLY A 1 885 ? 23.354 -11.391 4.789 1.00 82.56 885 GLY A N 1
ATOM 6729 C CA . GLY A 1 885 ? 23.204 -12.570 5.647 1.00 82.56 885 GLY A CA 1
ATOM 6730 C C . GLY A 1 885 ? 23.775 -12.319 7.047 1.00 82.56 885 GLY A C 1
ATOM 6731 O O . GLY A 1 885 ? 24.484 -11.344 7.260 1.00 82.56 885 GLY A O 1
ATOM 6732 N N . ILE A 1 886 ? 23.491 -13.201 8.007 1.00 84.94 886 ILE A N 1
ATOM 6733 C CA . ILE A 1 886 ? 24.006 -13.070 9.387 1.00 84.94 886 ILE A CA 1
ATOM 6734 C C . ILE A 1 886 ? 25.530 -13.230 9.418 1.00 84.94 886 ILE A C 1
ATOM 6736 O O . ILE A 1 886 ? 26.217 -12.489 10.122 1.00 84.94 886 ILE A O 1
ATOM 6740 N N . ASP A 1 887 ? 26.028 -14.206 8.655 1.00 84.44 887 ASP A N 1
ATOM 6741 C CA . ASP A 1 887 ? 27.430 -14.645 8.634 1.00 84.44 887 ASP A CA 1
ATOM 6742 C C . ASP A 1 887 ? 28.040 -14.579 7.236 1.00 84.44 887 ASP A C 1
ATOM 6744 O O . ASP A 1 887 ? 29.106 -15.134 6.978 1.00 84.44 887 ASP A O 1
ATOM 6748 N N . SER A 1 888 ? 27.354 -13.930 6.300 1.00 81.81 888 SER A N 1
ATOM 6749 C CA . SER A 1 888 ? 27.856 -13.773 4.945 1.00 81.81 888 SER A CA 1
ATOM 6750 C C . SER A 1 888 ? 27.384 -12.451 4.333 1.00 81.81 888 SER A C 1
ATOM 6752 O O . SER A 1 888 ? 26.439 -11.823 4.826 1.00 81.81 888 SER A O 1
ATOM 6754 N N . PRO A 1 889 ? 28.027 -12.010 3.240 1.00 81.44 889 PRO A N 1
ATOM 6755 C CA . PRO A 1 889 ? 27.684 -10.750 2.597 1.00 81.44 889 PRO A CA 1
ATOM 6756 C C . PRO A 1 889 ? 26.267 -10.739 2.013 1.00 81.44 889 PRO A C 1
ATOM 6758 O O . PRO A 1 889 ? 25.725 -9.656 1.806 1.00 81.44 889 PRO A O 1
ATOM 6761 N N . LEU A 1 890 ? 25.668 -11.905 1.746 1.00 83.19 890 LEU A N 1
ATOM 6762 C CA . LEU A 1 890 ? 24.423 -12.014 1.000 1.00 83.19 890 LEU A CA 1
ATOM 6763 C C . LEU A 1 890 ? 23.473 -13.074 1.587 1.00 83.19 890 LEU A C 1
ATOM 6765 O O . LEU A 1 890 ? 23.858 -14.094 2.154 1.00 83.19 890 LEU A O 1
ATOM 6769 N N . SER A 1 891 ? 22.185 -12.845 1.401 1.00 85.69 891 SER A N 1
ATOM 6770 C CA . SER A 1 891 ? 21.105 -13.791 1.621 1.00 85.69 891 SER A CA 1
ATOM 6771 C C . SER A 1 891 ? 20.028 -13.522 0.585 1.00 85.69 891 SER A C 1
ATOM 6773 O O . SER A 1 891 ? 19.729 -12.368 0.265 1.00 85.69 891 SER A O 1
ATOM 6775 N N . PHE A 1 892 ? 19.474 -14.605 0.054 1.00 85.19 892 PHE A N 1
ATOM 6776 C CA . PHE A 1 892 ? 18.414 -14.571 -0.937 1.00 85.19 892 PHE A CA 1
ATOM 6777 C C . PHE A 1 892 ? 17.108 -15.043 -0.313 1.00 85.19 892 PHE A C 1
ATOM 6779 O O . PHE A 1 892 ? 17.087 -16.016 0.442 1.00 85.19 892 PHE A O 1
ATOM 6786 N N . LEU A 1 893 ? 16.022 -14.369 -0.661 1.00 84.38 893 LEU A N 1
ATOM 6787 C CA . LEU A 1 893 ? 14.686 -14.699 -0.207 1.00 84.38 893 LEU A CA 1
ATOM 6788 C C . LEU A 1 893 ? 13.713 -14.542 -1.371 1.00 84.38 893 LEU A C 1
ATOM 6790 O O . LEU A 1 893 ? 13.612 -13.455 -1.922 1.00 84.38 893 LEU A O 1
ATOM 6794 N N . SER A 1 894 ? 12.976 -15.590 -1.716 1.00 81.00 894 SER A N 1
ATOM 6795 C CA . SER A 1 894 ? 11.821 -15.525 -2.613 1.00 81.00 894 SER A CA 1
ATOM 6796 C C . SER A 1 894 ? 10.575 -15.974 -1.875 1.00 81.00 894 SER A C 1
ATOM 6798 O O . SER A 1 894 ? 10.635 -16.450 -0.738 1.00 81.00 894 SER A O 1
ATOM 6800 N N . GLY A 1 895 ? 9.437 -15.891 -2.558 1.00 71.69 895 GLY A N 1
ATOM 6801 C CA . GLY A 1 895 ? 8.201 -16.405 -2.004 1.00 71.69 895 GLY A CA 1
ATOM 6802 C C . GLY A 1 895 ? 8.120 -17.912 -1.808 1.00 71.69 895 GLY A C 1
ATOM 6803 O O . GLY A 1 895 ? 7.140 -18.392 -1.239 1.00 71.69 895 GLY A O 1
ATOM 6804 N N . GLN A 1 896 ? 9.143 -18.661 -2.216 1.00 71.62 896 GLN A N 1
ATOM 6805 C CA . GLN A 1 896 ? 9.194 -20.112 -2.062 1.00 71.62 896 GLN A CA 1
ATOM 6806 C C . GLN A 1 896 ? 10.409 -20.593 -1.257 1.00 71.62 896 GLN A C 1
ATOM 6808 O O . GLN A 1 896 ? 10.329 -21.647 -0.622 1.00 71.62 896 GLN A O 1
ATOM 6813 N N . ILE A 1 897 ? 11.520 -19.848 -1.247 1.00 74.25 897 ILE A N 1
ATOM 6814 C CA . ILE A 1 897 ? 12.778 -20.268 -0.611 1.00 74.25 897 ILE A CA 1
ATOM 6815 C C . ILE A 1 897 ? 13.465 -19.134 0.145 1.00 74.25 897 ILE A C 1
ATOM 6817 O O . ILE A 1 897 ? 13.399 -17.970 -0.234 1.00 74.25 897 ILE A O 1
ATOM 6821 N N . SER A 1 898 ? 14.209 -19.506 1.185 1.00 79.81 898 SER A N 1
ATOM 6822 C CA . SER A 1 898 ? 15.264 -18.671 1.759 1.00 79.81 898 SER A CA 1
ATOM 6823 C C . SER A 1 898 ? 16.584 -19.411 1.636 1.00 79.81 898 SER A C 1
ATOM 6825 O O . SER A 1 898 ? 16.665 -20.613 1.910 1.00 79.81 898 SER A O 1
ATOM 6827 N N . ILE A 1 899 ? 17.620 -18.686 1.239 1.00 81.50 899 ILE A N 1
ATOM 6828 C CA . ILE A 1 899 ? 18.997 -19.159 1.264 1.00 81.50 899 ILE A CA 1
ATOM 6829 C C . ILE A 1 899 ? 19.785 -18.169 2.122 1.00 81.50 899 ILE A C 1
ATOM 6831 O O . ILE A 1 899 ? 20.214 -17.112 1.635 1.00 81.50 899 ILE A O 1
ATOM 6835 N N . PRO A 1 900 ? 19.925 -18.453 3.428 1.00 80.88 900 PRO A N 1
ATOM 6836 C CA . PRO A 1 900 ? 20.764 -17.646 4.294 1.00 80.88 900 PRO A CA 1
ATOM 6837 C C . PRO A 1 900 ? 22.244 -17.877 3.965 1.00 80.88 900 PRO A C 1
ATOM 6839 O O . PRO A 1 900 ? 22.643 -18.957 3.529 1.00 80.88 900 PRO A O 1
ATOM 6842 N N . ASN A 1 901 ? 23.064 -16.861 4.234 1.00 80.44 901 ASN A N 1
ATOM 6843 C CA . ASN A 1 901 ? 24.524 -16.948 4.248 1.00 80.44 901 ASN A CA 1
ATOM 6844 C C . ASN A 1 901 ? 25.159 -17.461 2.931 1.00 80.44 901 ASN A C 1
ATOM 6846 O O . ASN A 1 901 ? 25.860 -18.477 2.902 1.00 80.44 901 ASN A O 1
ATOM 6850 N N . ILE A 1 902 ? 24.923 -16.764 1.820 1.00 80.38 902 ILE A N 1
ATOM 6851 C CA . ILE A 1 902 ? 25.591 -17.001 0.528 1.00 80.38 902 ILE A CA 1
ATOM 6852 C C . ILE A 1 902 ? 26.811 -16.081 0.379 1.00 80.38 902 ILE A C 1
ATOM 6854 O O . ILE A 1 902 ? 26.737 -14.881 0.631 1.00 80.38 902 ILE A O 1
ATOM 6858 N N . ASN A 1 903 ? 27.971 -16.629 0.031 1.00 80.88 903 ASN A N 1
ATOM 6859 C CA . ASN A 1 903 ? 29.212 -15.854 -0.095 1.00 80.88 903 ASN A CA 1
ATOM 6860 C C . ASN A 1 903 ? 29.247 -15.064 -1.405 1.00 80.88 903 ASN A C 1
ATOM 6862 O O . ASN A 1 903 ? 29.810 -13.974 -1.471 1.00 80.88 903 ASN A O 1
ATOM 6866 N N . SER A 1 904 ? 28.607 -15.610 -2.435 1.00 76.94 904 SER A N 1
ATOM 6867 C CA . SER A 1 904 ? 28.455 -15.010 -3.752 1.00 76.94 904 SER A CA 1
ATOM 6868 C C . SER A 1 904 ? 27.078 -15.348 -4.326 1.00 76.94 904 SER A C 1
ATOM 6870 O O . SER A 1 904 ? 26.410 -16.265 -3.852 1.00 76.94 904 SER A O 1
ATOM 6872 N N . ILE A 1 905 ? 26.649 -14.650 -5.380 1.00 71.88 905 ILE A N 1
ATOM 6873 C CA . ILE A 1 905 ? 25.448 -15.054 -6.131 1.00 71.88 905 ILE A CA 1
ATOM 6874 C C . ILE A 1 905 ? 25.664 -16.417 -6.818 1.00 71.88 905 ILE A C 1
ATOM 6876 O O . ILE A 1 905 ? 24.709 -17.169 -6.987 1.00 71.88 905 ILE A O 1
ATOM 6880 N N . GLY A 1 906 ? 26.911 -16.794 -7.129 1.00 70.44 906 GLY A N 1
ATOM 6881 C CA . GLY A 1 906 ? 27.227 -18.122 -7.660 1.00 70.44 906 GLY A CA 1
ATOM 6882 C C . GLY A 1 906 ? 26.863 -19.263 -6.710 1.00 70.44 906 GLY A C 1
ATOM 6883 O O . GLY A 1 906 ? 26.486 -20.345 -7.161 1.00 70.44 906 GLY A O 1
ATOM 6884 N N . ASP A 1 907 ? 26.851 -19.002 -5.400 1.00 75.88 907 ASP A N 1
ATOM 6885 C CA . ASP A 1 907 ? 26.379 -19.960 -4.402 1.00 75.88 907 ASP A CA 1
ATOM 6886 C C . ASP A 1 907 ? 24.894 -20.306 -4.597 1.00 75.88 907 ASP A C 1
ATOM 6888 O O . ASP A 1 907 ? 24.490 -21.394 -4.199 1.00 75.88 907 ASP A O 1
ATOM 6892 N N . LEU A 1 908 ? 24.076 -19.436 -5.213 1.00 72.00 908 LEU A N 1
ATOM 6893 C CA . LEU A 1 908 ? 22.660 -19.727 -5.495 1.00 72.00 908 LEU A CA 1
ATOM 6894 C C . LEU A 1 908 ? 22.496 -20.913 -6.437 1.00 72.00 908 LEU A C 1
ATOM 6896 O O . LEU A 1 908 ? 21.549 -21.683 -6.306 1.00 72.00 908 LEU A O 1
ATOM 6900 N N . ALA A 1 909 ? 23.433 -21.065 -7.373 1.00 66.06 909 ALA A N 1
ATOM 6901 C CA . ALA A 1 909 ? 23.437 -22.199 -8.273 1.00 66.06 909 ALA A CA 1
ATOM 6902 C C . ALA A 1 909 ? 23.876 -23.481 -7.551 1.00 66.06 909 ALA A C 1
ATOM 6904 O O . ALA A 1 909 ? 23.472 -24.558 -7.970 1.00 66.06 909 ALA A O 1
ATOM 6905 N N . GLN A 1 910 ? 24.700 -23.399 -6.500 1.00 68.06 910 GLN A N 1
ATOM 6906 C CA . GLN A 1 910 ? 25.361 -24.561 -5.885 1.00 68.06 910 GLN A CA 1
ATOM 6907 C C . GLN A 1 910 ? 24.716 -25.038 -4.578 1.00 68.06 910 GLN A C 1
ATOM 6909 O O . GLN A 1 910 ? 24.735 -26.233 -4.281 1.00 68.06 910 GLN A O 1
ATOM 6914 N N . LYS A 1 911 ? 24.166 -24.126 -3.772 1.00 67.69 911 LYS A N 1
ATOM 6915 C CA . LYS A 1 911 ? 23.578 -24.457 -2.475 1.00 67.69 911 LYS A CA 1
ATOM 6916 C C . LYS A 1 911 ? 22.150 -24.938 -2.665 1.00 67.69 911 LYS A C 1
ATOM 6918 O O . LYS A 1 911 ? 21.314 -24.244 -3.237 1.00 67.69 911 LYS A O 1
ATOM 6923 N N . ALA A 1 912 ? 21.860 -26.120 -2.124 1.00 61.12 912 ALA A N 1
ATOM 6924 C CA . ALA A 1 912 ? 20.488 -26.582 -2.009 1.00 61.12 912 ALA A CA 1
ATOM 6925 C C . ALA A 1 912 ? 19.693 -25.551 -1.188 1.00 61.12 912 ALA A C 1
ATOM 6927 O O . ALA A 1 912 ? 20.151 -25.174 -0.101 1.00 61.12 912 ALA A O 1
ATOM 6928 N N . PRO A 1 913 ? 18.533 -25.081 -1.676 1.00 62.69 913 PRO A N 1
ATOM 6929 C CA . PRO A 1 913 ? 17.703 -24.186 -0.895 1.00 62.69 913 PRO A CA 1
ATOM 6930 C C . PRO A 1 913 ? 17.339 -24.870 0.421 1.00 62.69 913 PRO A C 1
ATOM 6932 O O . PRO A 1 913 ? 17.080 -26.078 0.455 1.00 62.69 913 PRO A O 1
ATOM 6935 N N . VAL A 1 914 ? 17.287 -24.107 1.512 1.00 56.19 914 VAL A N 1
ATOM 6936 C CA . VAL A 1 914 ? 16.643 -24.598 2.729 1.00 56.19 914 VAL A CA 1
ATOM 6937 C C . VAL A 1 914 ? 15.156 -24.682 2.386 1.00 56.19 914 VAL A C 1
ATOM 6939 O O . VAL A 1 914 ? 14.446 -23.677 2.412 1.00 56.19 914 VAL A O 1
ATOM 6942 N N . SER A 1 915 ? 14.687 -25.858 1.953 1.00 48.75 915 SER A N 1
ATOM 6943 C CA . SER A 1 915 ? 13.278 -26.083 1.629 1.00 48.75 915 SER A CA 1
ATOM 6944 C C . SER A 1 915 ? 12.485 -26.016 2.932 1.00 48.75 915 SER A C 1
ATOM 6946 O O . SER A 1 915 ? 12.369 -26.997 3.666 1.00 48.75 915 SER A O 1
ATOM 6948 N N . GLY A 1 916 ? 12.017 -24.821 3.267 1.00 51.59 916 GLY A N 1
ATOM 6949 C CA . GLY A 1 916 ? 11.438 -24.548 4.571 1.00 51.59 916 GLY A CA 1
ATOM 6950 C C . GLY A 1 916 ? 10.602 -23.283 4.596 1.00 51.59 916 GLY A C 1
ATOM 6951 O O . GLY A 1 916 ? 10.733 -22.531 5.549 1.00 51.59 916 GLY A O 1
ATOM 6952 N N . LEU A 1 917 ? 9.810 -23.038 3.540 1.00 56.28 917 LEU A N 1
ATOM 6953 C CA . LEU A 1 917 ? 8.593 -22.209 3.532 1.00 56.28 917 LEU A CA 1
ATOM 6954 C C . LEU A 1 917 ? 8.600 -20.924 4.405 1.00 56.28 917 LEU A C 1
ATOM 6956 O O . LEU A 1 917 ? 7.563 -20.626 4.999 1.00 56.28 917 LEU A O 1
ATOM 6960 N N . PRO A 1 918 ? 9.683 -20.119 4.485 1.00 52.00 918 PRO A N 1
ATOM 6961 C CA . PRO A 1 918 ? 9.732 -18.979 5.412 1.00 52.00 918 PRO A CA 1
ATOM 6962 C C . PRO A 1 918 ? 8.679 -17.914 5.085 1.00 52.00 918 PRO A C 1
ATOM 6964 O O . PRO A 1 918 ? 8.307 -17.094 5.913 1.00 52.00 918 PRO A O 1
ATOM 6967 N N . THR A 1 919 ? 8.157 -17.976 3.869 1.00 57.69 919 THR A N 1
ATOM 6968 C CA . THR A 1 919 ? 7.153 -17.096 3.302 1.00 57.69 919 THR A CA 1
ATOM 6969 C C . THR A 1 919 ? 5.765 -17.730 3.225 1.00 57.69 919 THR A C 1
ATOM 6971 O O . THR A 1 919 ? 4.854 -17.073 2.725 1.00 57.69 919 THR A O 1
ATOM 6974 N N . ARG A 1 920 ? 5.520 -18.960 3.709 1.00 67.69 920 ARG A N 1
ATOM 6975 C CA . ARG A 1 920 ? 4.146 -19.504 3.718 1.00 67.69 920 ARG A CA 1
ATOM 6976 C C . ARG A 1 920 ? 3.235 -18.532 4.458 1.00 67.69 920 ARG A C 1
ATOM 6978 O O . ARG A 1 920 ? 3.627 -17.978 5.488 1.00 67.69 920 ARG A O 1
ATOM 6985 N N . GLY A 1 921 ? 2.046 -18.293 3.903 1.00 73.88 921 GLY A N 1
ATOM 6986 C CA . GLY A 1 921 ? 1.029 -17.488 4.571 1.00 73.88 921 GLY A CA 1
ATOM 6987 C C . GLY A 1 921 ? 0.858 -17.965 6.021 1.00 73.88 921 GLY A C 1
ATOM 6988 O O . GLY A 1 921 ? 0.949 -19.177 6.256 1.00 73.88 921 GLY A O 1
ATOM 6989 N N . PRO A 1 922 ? 0.680 -17.052 6.988 1.00 80.75 922 PRO A N 1
ATOM 6990 C CA . PRO A 1 922 ? 0.573 -17.451 8.376 1.00 80.75 922 PRO A CA 1
ATOM 6991 C C . PRO A 1 922 ? -0.575 -18.445 8.611 1.00 80.75 922 PRO A C 1
ATOM 6993 O O . PRO A 1 922 ? -1.568 -18.493 7.884 1.00 80.75 922 PRO A O 1
ATOM 6996 N N . VAL A 1 923 ? -0.400 -19.278 9.627 1.00 85.69 923 VAL A N 1
ATOM 6997 C CA . VAL A 1 923 ? -1.312 -20.342 10.044 1.00 85.69 923 VAL A CA 1
ATOM 6998 C C . VAL A 1 923 ? -1.577 -20.144 11.524 1.00 85.69 923 VAL A C 1
ATOM 7000 O O . VAL A 1 923 ? -0.635 -19.991 12.301 1.00 85.69 923 VAL A O 1
ATOM 7003 N N . PHE A 1 924 ? -2.848 -20.183 11.912 1.00 88.88 924 PHE A N 1
ATOM 7004 C CA . PHE A 1 924 ? -3.258 -20.134 13.310 1.00 88.88 924 PHE A CA 1
ATOM 7005 C C . PHE A 1 924 ? -4.189 -21.310 13.614 1.00 88.88 924 PHE A C 1
ATOM 7007 O O . PHE A 1 924 ? -5.089 -21.604 12.833 1.00 88.88 924 PHE A O 1
ATOM 7014 N N . ALA A 1 925 ? -3.928 -22.023 14.709 1.00 89.88 925 ALA A N 1
ATOM 7015 C CA . ALA A 1 925 ? -4.593 -23.263 15.119 1.00 89.88 925 ALA A CA 1
ATOM 7016 C C . ALA A 1 925 ? -4.723 -24.299 13.978 1.00 89.88 925 ALA A C 1
ATOM 7018 O O . ALA A 1 925 ? -5.757 -24.937 13.809 1.00 89.88 925 ALA A O 1
ATOM 7019 N N . GLY A 1 926 ? -3.676 -24.432 13.153 1.00 87.31 926 GLY A N 1
ATOM 7020 C CA . GLY A 1 926 ? -3.652 -25.340 11.997 1.00 87.31 926 GLY A CA 1
ATOM 7021 C C . GLY A 1 926 ? -4.443 -24.861 10.772 1.00 87.31 926 GLY A C 1
ATOM 7022 O O . GLY A 1 926 ? -4.424 -25.532 9.742 1.00 87.31 926 GLY A O 1
ATOM 7023 N N . VAL A 1 927 ? -5.097 -23.697 10.838 1.00 85.00 927 VAL A N 1
ATOM 7024 C CA . VAL A 1 927 ? -5.911 -23.141 9.749 1.00 85.00 927 VAL A CA 1
ATOM 7025 C C . VAL A 1 927 ? -5.114 -22.091 8.972 1.00 85.00 927 VAL A C 1
ATOM 7027 O O . VAL A 1 927 ? -4.687 -21.072 9.521 1.00 85.00 927 VAL A O 1
ATOM 7030 N N . ALA A 1 928 ? -4.899 -22.357 7.683 1.00 79.19 928 ALA A N 1
ATOM 7031 C CA . ALA A 1 928 ? -4.206 -21.476 6.739 1.00 79.19 928 ALA A CA 1
ATOM 7032 C C . ALA A 1 928 ? -5.192 -20.603 5.934 1.00 79.19 928 ALA A C 1
ATOM 7034 O O . ALA A 1 928 ? -6.401 -20.666 6.144 1.00 79.19 928 ALA A O 1
ATOM 7035 N N . SER A 1 929 ? -4.669 -19.795 5.006 1.00 68.75 929 SER A N 1
ATOM 7036 C CA . SER A 1 929 ? -5.453 -18.981 4.061 1.00 68.75 929 SER A CA 1
ATOM 7037 C C . SER A 1 929 ? -6.423 -19.821 3.210 1.00 68.75 929 SER A C 1
ATOM 7039 O O . SER A 1 929 ? -5.948 -20.676 2.456 1.00 68.75 929 SER A O 1
ATOM 7041 N N . PRO A 1 930 ? -7.743 -19.555 3.237 1.00 62.97 930 PRO A N 1
ATOM 7042 C CA . PRO A 1 930 ? -8.688 -20.156 2.298 1.00 62.97 930 PRO A CA 1
ATOM 7043 C C . PRO A 1 930 ? -8.704 -19.461 0.926 1.00 62.97 930 PRO A C 1
ATOM 7045 O O . PRO A 1 930 ? -9.163 -20.053 -0.045 1.00 62.97 930 PRO A O 1
ATOM 7048 N N . ILE A 1 931 ? -8.176 -18.235 0.805 1.00 59.53 931 ILE A N 1
ATOM 7049 C CA . ILE A 1 931 ? -8.166 -17.478 -0.464 1.00 59.53 931 ILE A CA 1
ATOM 7050 C C . ILE A 1 931 ? -6.977 -17.817 -1.386 1.00 59.53 931 ILE A C 1
ATOM 7052 O O . ILE A 1 931 ? -6.899 -17.320 -2.503 1.00 59.53 931 ILE A O 1
ATOM 7056 N N . GLY A 1 932 ? -6.087 -18.736 -0.990 1.00 60.28 932 GLY A N 1
ATOM 7057 C CA . GLY A 1 932 ? -5.073 -19.308 -1.887 1.00 60.28 932 GLY A CA 1
ATOM 7058 C C . GLY A 1 932 ? -4.025 -18.303 -2.397 1.00 60.28 932 GLY A C 1
ATOM 7059 O O . GLY A 1 932 ? -3.567 -17.444 -1.646 1.00 60.28 932 GLY A O 1
ATOM 7060 N N . SER A 1 933 ? -3.615 -18.432 -3.669 1.00 61.03 933 SER A N 1
ATOM 7061 C CA . SER A 1 933 ? -2.549 -17.670 -4.362 1.00 61.03 933 SER A CA 1
ATOM 7062 C C . SER A 1 933 ? -2.839 -16.170 -4.575 1.00 61.03 933 SER A C 1
ATOM 7064 O O . SER A 1 933 ? -2.282 -15.554 -5.483 1.00 61.03 933 SER A O 1
ATOM 7066 N N . THR A 1 934 ? -3.731 -15.588 -3.774 1.00 70.00 934 THR A N 1
ATOM 7067 C CA . THR A 1 934 ? -4.205 -14.196 -3.854 1.00 70.00 934 THR A CA 1
ATOM 7068 C C . THR A 1 934 ? -3.556 -13.287 -2.810 1.00 70.00 934 THR A C 1
ATOM 7070 O O . THR A 1 934 ? -3.983 -12.150 -2.616 1.00 70.00 934 THR A O 1
ATOM 7073 N N . THR A 1 935 ? -2.567 -13.798 -2.077 1.00 75.50 935 THR A N 1
ATOM 7074 C CA . THR A 1 935 ? -1.617 -12.982 -1.320 1.00 75.50 935 THR A CA 1
ATOM 7075 C C . THR A 1 935 ? -0.321 -12.935 -2.106 1.00 75.50 935 THR A C 1
ATOM 7077 O O . THR A 1 935 ? 0.391 -13.940 -2.193 1.00 75.50 935 THR A O 1
ATOM 7080 N N . GLN A 1 936 ? -0.018 -11.778 -2.675 1.00 78.38 936 GLN A N 1
ATOM 7081 C CA . GLN A 1 936 ? 1.247 -11.550 -3.345 1.00 78.38 936 GLN A CA 1
ATOM 7082 C C . GLN A 1 936 ? 2.261 -11.031 -2.331 1.00 78.38 936 GLN A C 1
ATOM 7084 O O . GLN A 1 936 ? 1.924 -10.268 -1.427 1.00 78.38 936 GLN A O 1
ATOM 7089 N N . GLN A 1 937 ? 3.498 -11.484 -2.474 1.00 80.06 937 GLN A N 1
ATOM 7090 C CA . GLN A 1 937 ? 4.562 -11.188 -1.525 1.00 80.06 937 GLN A CA 1
ATOM 7091 C C . GLN A 1 937 ? 5.453 -10.100 -2.085 1.00 80.06 937 GLN A C 1
ATOM 7093 O O . GLN A 1 937 ? 5.844 -10.162 -3.244 1.00 80.06 937 GLN A O 1
ATOM 7098 N N . TYR A 1 938 ? 5.797 -9.125 -1.266 1.00 84.31 938 TYR A N 1
ATOM 7099 C CA . TYR A 1 938 ? 6.671 -8.011 -1.594 1.00 84.31 938 TYR A CA 1
ATOM 7100 C C . TYR A 1 938 ? 7.782 -7.935 -0.554 1.00 84.31 938 TYR A C 1
ATOM 7102 O O . TYR A 1 938 ? 7.831 -7.069 0.322 1.00 84.31 938 TYR A O 1
ATOM 7110 N N . LEU A 1 939 ? 8.683 -8.907 -0.664 1.00 86.81 939 LEU A N 1
ATOM 7111 C CA . LEU A 1 939 ? 9.749 -9.166 0.292 1.00 86.81 939 LEU A CA 1
ATOM 7112 C C . LEU A 1 939 ? 10.736 -7.999 0.367 1.00 86.81 939 LEU A C 1
ATOM 7114 O O . LEU A 1 939 ? 11.125 -7.412 -0.643 1.00 86.81 939 LEU A O 1
ATOM 7118 N N . SER A 1 940 ? 11.192 -7.689 1.575 1.00 89.44 940 SER A N 1
ATOM 7119 C CA . SER A 1 940 ? 12.190 -6.660 1.840 1.00 89.44 940 SER A CA 1
ATOM 7120 C C . SER A 1 940 ? 13.284 -7.189 2.766 1.00 89.44 940 SER A C 1
ATOM 7122 O O . SER A 1 940 ? 13.012 -7.623 3.889 1.00 89.44 940 SER A O 1
ATOM 7124 N N . ARG A 1 941 ? 14.538 -7.071 2.306 1.00 89.44 941 ARG A N 1
ATOM 7125 C CA . ARG A 1 941 ? 15.768 -7.409 3.047 1.00 89.44 941 ARG A CA 1
ATOM 7126 C C . ARG A 1 941 ? 16.818 -6.287 2.987 1.00 89.44 941 ARG A C 1
ATOM 7128 O O . ARG A 1 941 ? 18.020 -6.521 3.009 1.00 89.44 941 ARG A O 1
ATOM 7135 N N . ASN A 1 942 ? 16.362 -5.040 2.915 1.00 85.44 942 ASN A N 1
ATOM 7136 C CA . ASN A 1 942 ? 17.235 -3.886 2.669 1.00 85.44 942 ASN A CA 1
ATOM 7137 C C . ASN A 1 942 ? 18.018 -3.395 3.910 1.00 85.44 942 ASN A C 1
ATOM 7139 O O . ASN A 1 942 ? 18.802 -2.458 3.794 1.00 85.44 942 ASN A O 1
ATOM 7143 N N . HIS A 1 943 ? 17.848 -4.017 5.084 1.00 90.00 943 HIS A N 1
ATOM 7144 C CA . HIS A 1 943 ? 18.469 -3.637 6.367 1.00 90.00 943 HIS A CA 1
ATOM 7145 C C . HIS A 1 943 ? 19.960 -4.024 6.479 1.00 90.00 943 HIS A C 1
ATOM 7147 O O . HIS A 1 943 ? 20.426 -4.542 7.491 1.00 90.00 943 HIS A O 1
ATOM 7153 N N . ILE A 1 944 ? 20.734 -3.788 5.418 1.00 86.62 944 ILE A N 1
ATOM 7154 C CA . ILE A 1 944 ? 22.111 -4.288 5.281 1.00 86.62 944 ILE A CA 1
ATOM 7155 C C . ILE A 1 944 ? 23.117 -3.636 6.241 1.00 86.62 944 ILE A C 1
ATOM 7157 O O . ILE A 1 944 ? 24.205 -4.172 6.457 1.00 86.62 944 ILE A O 1
ATOM 7161 N N . ALA A 1 945 ? 22.756 -2.492 6.820 1.00 88.75 945 ALA A N 1
ATOM 7162 C CA . ALA A 1 945 ? 23.558 -1.776 7.804 1.00 88.75 945 ALA A CA 1
ATOM 7163 C C . ALA A 1 945 ? 23.057 -1.984 9.243 1.00 88.75 945 ALA A C 1
ATOM 7165 O O . ALA A 1 945 ? 23.614 -1.408 10.175 1.00 88.75 945 ALA A O 1
ATOM 7166 N N . ALA A 1 946 ? 22.020 -2.802 9.437 1.00 90.75 946 ALA A N 1
ATOM 7167 C CA . ALA A 1 946 ? 21.498 -3.111 10.757 1.00 90.75 946 ALA A CA 1
ATOM 7168 C C . ALA A 1 946 ? 22.492 -3.963 11.565 1.00 90.75 946 ALA A C 1
ATOM 7170 O O . ALA A 1 946 ? 23.342 -4.639 10.978 1.00 90.75 946 ALA A O 1
ATOM 7171 N N . PRO A 1 947 ? 22.392 -3.992 12.903 1.00 90.44 947 PRO A N 1
ATOM 7172 C CA . PRO A 1 947 ? 23.155 -4.927 13.725 1.00 90.44 947 PRO A CA 1
ATOM 7173 C C . PRO A 1 947 ? 22.913 -6.389 13.319 1.00 90.44 947 PRO A C 1
ATOM 7175 O O . PRO A 1 947 ? 21.864 -6.734 12.775 1.00 90.44 947 PRO A O 1
ATOM 7178 N N . ARG A 1 948 ? 23.859 -7.282 13.634 1.00 89.31 948 ARG A N 1
ATOM 7179 C CA . ARG A 1 948 ? 23.772 -8.718 13.290 1.00 89.31 948 ARG A CA 1
ATOM 7180 C C . ARG A 1 948 ? 22.486 -9.385 13.805 1.00 89.31 948 ARG A C 1
ATOM 7182 O O . ARG A 1 948 ? 21.941 -10.243 13.119 1.00 89.31 948 ARG A O 1
ATOM 7189 N N . SER A 1 949 ? 21.971 -8.965 14.966 1.00 86.88 949 SER A N 1
ATOM 7190 C CA . SER A 1 949 ? 20.697 -9.451 15.525 1.00 86.88 949 SER A CA 1
ATOM 7191 C C . SER A 1 949 ? 19.484 -9.128 14.651 1.00 86.88 949 SER A C 1
ATOM 7193 O O . SER A 1 949 ? 18.508 -9.872 14.680 1.00 86.88 949 SER A O 1
ATOM 7195 N N . GLU A 1 950 ? 19.557 -8.058 13.858 1.00 90.19 950 GLU A N 1
ATOM 7196 C CA . GLU A 1 950 ? 18.483 -7.616 12.971 1.00 90.19 950 GLU A CA 1
ATOM 7197 C C . GLU A 1 950 ? 18.625 -8.178 11.545 1.00 90.19 950 GLU A C 1
ATOM 7199 O O . GLU A 1 950 ? 17.646 -8.250 10.818 1.00 90.19 950 GLU A O 1
ATOM 7204 N N . GLN A 1 951 ? 19.806 -8.668 11.146 1.00 89.25 951 GLN A N 1
ATOM 7205 C CA . GLN A 1 951 ? 20.063 -9.220 9.798 1.00 89.25 951 GLN A CA 1
ATOM 7206 C C . GLN A 1 951 ? 19.478 -10.624 9.545 1.00 89.25 951 GLN A C 1
ATOM 7208 O O . GLN A 1 951 ? 19.641 -11.206 8.466 1.00 89.25 951 GLN A O 1
ATOM 7213 N N . ARG A 1 952 ? 18.816 -11.207 10.549 1.00 89.06 952 ARG A N 1
ATOM 7214 C CA . ARG A 1 952 ? 18.310 -12.589 10.525 1.00 89.06 952 ARG A CA 1
ATOM 7215 C C . ARG A 1 952 ? 16.862 -12.737 10.067 1.00 89.06 952 ARG A C 1
ATOM 7217 O O . ARG A 1 952 ? 16.389 -13.855 9.842 1.00 89.06 952 ARG A O 1
ATOM 7224 N N . TRP A 1 953 ? 16.143 -11.634 9.929 1.00 91.06 953 TRP A N 1
ATOM 7225 C CA . TRP A 1 953 ? 14.730 -11.619 9.569 1.00 91.06 953 TRP A CA 1
ATOM 7226 C C . TRP A 1 953 ? 14.498 -10.850 8.269 1.00 91.06 953 TRP A C 1
ATOM 7228 O O . TRP A 1 953 ? 15.413 -10.307 7.660 1.00 91.06 953 TRP A O 1
ATOM 7238 N N . SER A 1 954 ? 13.277 -10.876 7.760 1.00 91.44 954 SER A N 1
ATOM 7239 C CA . SER A 1 954 ? 12.840 -10.065 6.624 1.00 91.44 954 SER A CA 1
ATOM 7240 C C . SER A 1 954 ? 11.400 -9.623 6.831 1.00 91.44 954 SER A C 1
ATOM 7242 O O . SER A 1 954 ? 10.725 -10.088 7.753 1.00 91.44 954 SER A O 1
ATOM 7244 N N . MET A 1 955 ? 10.956 -8.679 6.008 1.00 91.44 955 MET A N 1
ATOM 7245 C CA . MET A 1 955 ? 9.574 -8.211 6.009 1.00 91.44 955 MET A CA 1
ATOM 7246 C C . MET A 1 955 ? 8.900 -8.502 4.686 1.00 91.44 955 MET A C 1
ATOM 7248 O O . MET A 1 955 ? 9.554 -8.587 3.649 1.00 91.44 955 MET A O 1
ATOM 7252 N N . ASP A 1 956 ? 7.587 -8.643 4.750 1.00 89.44 956 ASP A N 1
ATOM 7253 C CA . ASP A 1 956 ? 6.737 -8.863 3.595 1.00 89.44 956 ASP A CA 1
ATOM 7254 C C . ASP A 1 956 ? 5.421 -8.121 3.795 1.00 89.44 956 ASP A C 1
ATOM 7256 O O . ASP A 1 956 ? 4.791 -8.218 4.853 1.00 89.44 956 ASP A O 1
ATOM 7260 N N . SER A 1 957 ? 5.019 -7.379 2.773 1.00 86.31 957 SER A N 1
ATOM 7261 C CA . SER A 1 957 ? 3.660 -6.879 2.658 1.00 86.31 957 SER A CA 1
ATOM 7262 C C . SER A 1 957 ? 2.850 -7.946 1.949 1.00 86.31 957 SER A C 1
ATOM 7264 O O . SER A 1 957 ? 2.965 -8.114 0.739 1.00 86.31 957 SER A O 1
ATOM 7266 N N . ASN A 1 958 ? 2.027 -8.664 2.709 1.00 82.88 958 ASN A N 1
ATOM 7267 C CA . ASN A 1 958 ? 1.100 -9.662 2.184 1.00 82.88 958 ASN A CA 1
ATOM 7268 C C . ASN A 1 958 ? -0.071 -8.957 1.486 1.00 82.88 958 ASN A C 1
ATOM 7270 O O . ASN A 1 958 ? -1.211 -8.978 1.967 1.00 82.88 958 ASN A O 1
ATOM 7274 N N . ALA A 1 959 ? 0.218 -8.273 0.383 1.00 82.88 959 ALA A N 1
ATOM 7275 C CA . ALA A 1 959 ? -0.774 -7.549 -0.384 1.00 82.88 959 ALA A CA 1
ATOM 7276 C C . ALA A 1 959 ? -1.817 -8.537 -0.920 1.00 82.88 959 ALA A C 1
ATOM 7278 O O . ALA A 1 959 ? -1.480 -9.586 -1.473 1.00 82.88 959 ALA A O 1
ATOM 7279 N N . LEU A 1 960 ? -3.095 -8.206 -0.746 1.00 82.00 960 LEU A N 1
ATOM 7280 C CA . LEU A 1 960 ? -4.200 -8.976 -1.302 1.00 82.00 960 LEU A CA 1
ATOM 7281 C C . LEU A 1 960 ? -4.289 -8.696 -2.804 1.00 82.00 960 LEU A C 1
ATOM 7283 O O . LEU A 1 960 ? -4.997 -7.787 -3.213 1.00 82.00 960 LEU A O 1
ATOM 7287 N N . LEU A 1 961 ? -3.542 -9.436 -3.618 1.00 77.38 961 LEU A N 1
ATOM 7288 C CA . LEU A 1 961 ? -3.467 -9.299 -5.074 1.00 77.38 961 LEU A CA 1
ATOM 7289 C C . LEU A 1 961 ? -3.271 -10.689 -5.705 1.00 77.38 961 LEU A C 1
ATOM 7291 O O . LEU A 1 961 ? -2.584 -11.529 -5.115 1.00 77.38 961 LEU A O 1
ATOM 7295 N N . PRO A 1 962 ? -3.837 -10.964 -6.893 1.00 69.06 962 PRO A N 1
ATOM 7296 C CA . PRO A 1 962 ? -3.531 -12.191 -7.618 1.00 69.06 962 PRO A CA 1
ATOM 7297 C C . PRO A 1 962 ? -2.068 -12.214 -8.087 1.00 69.06 962 PRO A C 1
ATOM 7299 O O . PRO A 1 962 ? -1.396 -11.187 -8.190 1.00 69.06 962 PRO A O 1
ATOM 7302 N N . SER A 1 963 ? -1.573 -13.413 -8.396 1.00 61.31 963 SER A N 1
ATOM 7303 C CA . SER A 1 963 ? -0.160 -13.672 -8.706 1.00 61.31 963 SER A CA 1
ATOM 7304 C C . SER A 1 963 ? 0.395 -12.928 -9.926 1.00 61.31 963 SER A C 1
ATOM 7306 O O . SER A 1 963 ? 1.609 -12.825 -10.063 1.00 61.31 963 SER A O 1
ATOM 7308 N N . ASP A 1 964 ? -0.462 -12.451 -10.828 1.00 60.62 964 ASP A N 1
ATOM 7309 C CA . ASP A 1 964 ? -0.064 -11.748 -12.051 1.00 60.62 964 ASP A CA 1
ATOM 7310 C C . ASP A 1 964 ? 0.094 -10.228 -11.870 1.00 60.62 964 ASP A C 1
ATOM 7312 O O . ASP A 1 964 ? 0.518 -9.558 -12.809 1.00 60.62 964 ASP A O 1
ATOM 7316 N N . GLY A 1 965 ? -0.247 -9.673 -10.697 1.00 59.19 965 GLY A N 1
ATOM 7317 C CA . GLY A 1 965 ? -0.153 -8.241 -10.360 1.00 59.19 965 GLY A CA 1
ATOM 7318 C C . GLY A 1 965 ? -1.092 -7.306 -11.144 1.00 59.19 965 GLY A C 1
ATOM 7319 O O . GLY A 1 965 ? -1.419 -6.218 -10.662 1.00 59.19 965 GLY A O 1
ATOM 7320 N N . ASN A 1 966 ? -1.558 -7.742 -12.318 1.00 57.50 966 ASN A N 1
ATOM 7321 C CA . ASN A 1 966 ? -2.357 -6.974 -13.270 1.00 57.50 966 ASN A CA 1
ATOM 7322 C C . ASN A 1 966 ? -3.862 -7.200 -13.112 1.00 57.50 966 ASN A C 1
ATOM 7324 O O . ASN A 1 966 ? -4.646 -6.300 -13.421 1.00 57.50 966 ASN A O 1
ATOM 7328 N N . ASN A 1 967 ? -4.290 -8.368 -12.624 1.00 58.41 967 ASN A N 1
ATOM 7329 C CA . ASN A 1 967 ? -5.702 -8.592 -12.356 1.00 58.41 967 ASN A CA 1
ATOM 7330 C C . ASN A 1 967 ? -6.073 -8.011 -10.990 1.00 58.41 967 ASN A C 1
ATOM 7332 O O . ASN A 1 967 ? -5.395 -8.186 -9.987 1.00 58.41 967 ASN A O 1
ATOM 7336 N N . THR A 1 968 ? -7.177 -7.276 -10.923 1.00 67.06 968 THR A N 1
ATOM 7337 C CA . THR A 1 968 ? -7.640 -6.661 -9.670 1.00 67.06 968 THR A CA 1
ATOM 7338 C C . THR A 1 968 ? -8.447 -7.622 -8.809 1.00 67.06 968 THR A C 1
ATOM 7340 O O . THR A 1 968 ? -8.895 -7.218 -7.738 1.00 67.06 968 THR A O 1
ATOM 7343 N N . SER A 1 969 ? -8.688 -8.851 -9.284 1.00 80.06 969 SER A N 1
ATOM 7344 C CA . SER A 1 969 ? -9.630 -9.780 -8.670 1.00 80.06 969 SER A CA 1
ATOM 7345 C C . SER A 1 969 ? -8.971 -10.793 -7.732 1.00 80.06 969 SER A C 1
ATOM 7347 O O . SER A 1 969 ? -8.028 -11.475 -8.116 1.00 80.06 969 SER A O 1
ATOM 7349 N N . LEU A 1 970 ? -9.527 -10.943 -6.527 1.00 79.94 970 LEU A N 1
ATOM 7350 C CA . LEU A 1 970 ? -9.205 -12.015 -5.577 1.00 79.94 970 LEU A CA 1
ATOM 7351 C C . LEU A 1 970 ? -9.972 -13.316 -5.840 1.00 79.94 970 LEU A C 1
ATOM 7353 O O . LEU A 1 970 ? -9.715 -14.322 -5.192 1.00 79.94 970 LEU A O 1
ATOM 7357 N N . GLY A 1 971 ? -10.957 -13.303 -6.734 1.00 85.31 971 GLY A N 1
ATOM 7358 C CA . GLY A 1 971 ? -11.808 -14.457 -6.991 1.00 85.31 971 GLY A CA 1
ATOM 7359 C C . GLY A 1 971 ? -13.225 -14.073 -7.389 1.00 85.31 971 GLY A C 1
ATOM 7360 O O . GLY A 1 971 ? -13.663 -12.930 -7.219 1.00 85.31 971 GLY A O 1
ATOM 7361 N N . LEU A 1 972 ? -13.941 -15.055 -7.928 1.00 87.44 972 LEU A N 1
ATOM 7362 C CA . LEU A 1 972 ? -15.357 -14.941 -8.256 1.00 87.44 972 LEU A CA 1
ATOM 7363 C C . LEU A 1 972 ? -16.199 -14.927 -6.976 1.00 87.44 972 LEU A C 1
ATOM 7365 O O . LEU A 1 972 ? -15.865 -15.591 -5.996 1.00 87.44 972 LEU A O 1
ATOM 7369 N N . ARG A 1 973 ? -17.304 -14.181 -7.003 1.00 89.88 973 ARG A N 1
ATOM 7370 C CA . ARG A 1 973 ? -18.322 -14.184 -5.944 1.00 89.88 973 ARG A CA 1
ATOM 7371 C C . ARG A 1 973 ? -19.707 -13.980 -6.546 1.00 89.88 973 ARG A C 1
ATOM 7373 O O . ARG A 1 973 ? -19.873 -13.171 -7.462 1.00 89.88 973 ARG A O 1
ATOM 7380 N N . THR A 1 974 ? -20.716 -14.610 -5.961 1.00 93.00 974 THR A N 1
ATOM 7381 C CA . THR A 1 974 ? -22.112 -14.244 -6.204 1.00 93.00 974 THR A CA 1
ATOM 7382 C C . THR A 1 974 ? -22.543 -13.195 -5.188 1.00 93.00 974 THR A C 1
ATOM 7384 O O . THR A 1 974 ? -22.190 -13.259 -4.010 1.00 93.00 974 THR A O 1
ATOM 7387 N N . ILE A 1 975 ? -23.318 -12.213 -5.643 1.00 94.06 975 ILE A N 1
ATOM 7388 C CA . ILE A 1 975 ? -23.984 -11.244 -4.774 1.00 94.06 975 ILE A CA 1
ATOM 7389 C C . ILE A 1 975 ? -25.418 -11.034 -5.260 1.00 94.06 975 ILE A C 1
ATOM 7391 O O . ILE A 1 975 ? -25.661 -10.813 -6.445 1.00 94.06 975 ILE A O 1
ATOM 7395 N N . THR A 1 976 ? -26.385 -11.125 -4.353 1.00 95.62 976 THR A N 1
ATOM 7396 C CA . THR A 1 976 ? -27.819 -11.057 -4.670 1.00 95.62 976 THR A CA 1
ATOM 7397 C C . THR A 1 976 ? -28.495 -10.057 -3.744 1.00 95.62 976 THR A C 1
ATOM 7399 O O . THR A 1 976 ? -28.299 -10.122 -2.531 1.00 95.62 976 THR A O 1
ATOM 7402 N N . ASN A 1 977 ? -29.278 -9.123 -4.292 1.00 95.06 977 ASN A N 1
ATOM 7403 C CA . ASN A 1 977 ? -30.059 -8.207 -3.460 1.00 95.06 977 ASN A CA 1
ATOM 7404 C C . ASN A 1 977 ? -31.154 -8.994 -2.738 1.00 95.06 977 ASN A C 1
ATOM 7406 O O . ASN A 1 977 ? -31.871 -9.758 -3.379 1.00 95.06 977 ASN A O 1
ATOM 7410 N N . ILE A 1 978 ? -31.268 -8.812 -1.424 1.00 96.31 978 ILE A N 1
ATOM 7411 C CA . ILE A 1 978 ? -32.349 -9.399 -0.625 1.00 96.31 978 ILE A CA 1
ATOM 7412 C C . ILE A 1 978 ? -33.447 -8.361 -0.422 1.00 96.31 978 ILE A C 1
ATOM 7414 O O . ILE A 1 978 ? -34.610 -8.621 -0.715 1.00 96.31 978 ILE A O 1
ATOM 7418 N N . SER A 1 979 ? -33.070 -7.175 0.055 1.00 94.19 979 SER A N 1
ATOM 7419 C CA . SER A 1 979 ? -33.989 -6.054 0.246 1.00 94.19 979 SER A CA 1
ATOM 7420 C C . SER A 1 979 ? -33.211 -4.772 0.521 1.00 94.19 979 SER A C 1
ATOM 7422 O O . SER A 1 979 ? -32.352 -4.762 1.407 1.00 94.19 979 SER A O 1
ATOM 7424 N N . GLY A 1 980 ? -33.539 -3.674 -0.164 1.00 92.31 980 GLY A N 1
ATOM 7425 C CA . GLY A 1 980 ? -32.891 -2.377 0.058 1.00 92.31 980 GLY A CA 1
ATOM 7426 C C . GLY A 1 980 ? -31.364 -2.486 -0.018 1.00 92.31 980 GLY A C 1
ATOM 7427 O O . GLY A 1 980 ? -30.823 -3.003 -0.995 1.00 92.31 980 GLY A O 1
ATOM 7428 N N . SER A 1 981 ? -30.676 -2.054 1.041 1.00 93.94 981 SER A N 1
ATOM 7429 C CA . SER A 1 981 ? -29.213 -2.127 1.164 1.00 93.94 981 SER A CA 1
ATOM 7430 C C . SER A 1 981 ? -28.684 -3.493 1.617 1.00 93.94 981 SER A C 1
ATOM 7432 O O . SER A 1 981 ? -27.485 -3.613 1.840 1.00 93.94 981 SER A O 1
ATOM 7434 N N . VAL A 1 982 ? -29.527 -4.511 1.813 1.00 96.88 982 VAL A N 1
ATOM 7435 C CA . VAL A 1 982 ? -29.105 -5.837 2.291 1.00 96.88 982 VAL A CA 1
ATOM 7436 C C . VAL A 1 982 ? -28.907 -6.798 1.125 1.00 96.88 982 VAL A C 1
ATOM 7438 O O . VAL A 1 982 ? -29.803 -7.009 0.304 1.00 96.88 982 VAL A O 1
ATOM 7441 N N . TRP A 1 983 ? -27.733 -7.422 1.091 1.00 97.25 983 TRP A N 1
ATOM 7442 C CA . TRP A 1 983 ? -27.297 -8.328 0.037 1.00 97.25 983 TRP A CA 1
ATOM 7443 C C . TRP A 1 983 ? -26.822 -9.643 0.636 1.00 97.25 983 TRP A C 1
ATOM 7445 O O . TRP A 1 983 ? -26.124 -9.647 1.647 1.00 97.25 983 TRP A O 1
ATOM 7455 N N . ARG A 1 984 ? -27.148 -10.756 -0.016 1.00 97.06 984 ARG A N 1
ATOM 7456 C CA . ARG A 1 984 ? -26.499 -12.046 0.224 1.00 97.06 984 ARG A CA 1
ATOM 7457 C C . ARG A 1 984 ? -25.229 -12.109 -0.612 1.00 97.06 984 ARG A C 1
ATOM 7459 O O . ARG A 1 984 ? -25.267 -11.735 -1.783 1.00 97.06 984 ARG A O 1
ATOM 7466 N N . ILE A 1 985 ? -24.136 -12.583 -0.030 1.00 96.25 985 ILE A N 1
ATOM 7467 C CA . ILE A 1 985 ? -22.821 -12.638 -0.673 1.00 96.25 985 ILE A CA 1
ATOM 7468 C C . ILE A 1 985 ? -22.112 -13.956 -0.355 1.00 96.25 985 ILE A C 1
ATOM 7470 O O . ILE A 1 985 ? -22.229 -14.470 0.754 1.00 96.25 985 ILE A O 1
ATOM 7474 N N . ASP A 1 986 ? -21.352 -14.480 -1.314 1.00 94.00 986 ASP A N 1
ATOM 7475 C CA . ASP A 1 986 ? -20.476 -15.632 -1.086 1.00 94.00 986 ASP A CA 1
ATOM 7476 C C . ASP A 1 986 ? -19.189 -15.225 -0.351 1.00 94.00 986 ASP A C 1
ATOM 7478 O O . ASP A 1 986 ? -18.598 -14.177 -0.627 1.00 94.00 986 ASP A O 1
ATOM 7482 N N . VAL A 1 987 ? -18.711 -16.085 0.552 1.00 92.06 987 VAL A N 1
ATOM 7483 C CA . VAL A 1 987 ? -17.395 -15.918 1.185 1.00 92.06 987 VAL A CA 1
ATOM 7484 C C . VAL A 1 987 ? -16.315 -16.476 0.261 1.00 92.06 987 VAL A C 1
ATOM 7486 O O . VAL A 1 987 ? -16.376 -17.632 -0.160 1.00 92.06 987 VAL A O 1
ATOM 7489 N N . LEU A 1 988 ? -15.307 -15.664 -0.054 1.00 88.94 988 LEU A N 1
ATOM 7490 C CA . LEU A 1 988 ? -14.181 -16.092 -0.887 1.00 88.94 988 LEU A CA 1
ATOM 7491 C C . LEU A 1 988 ? -13.385 -17.207 -0.200 1.00 88.94 988 LEU A C 1
ATOM 7493 O O . LEU A 1 988 ? -13.171 -17.175 1.013 1.00 88.94 988 LEU A O 1
ATOM 7497 N N . GLY A 1 989 ? -12.903 -18.162 -0.996 1.00 80.12 989 GLY A N 1
ATOM 7498 C CA . GLY A 1 989 ? -12.140 -19.314 -0.505 1.00 80.12 989 GLY A CA 1
ATOM 7499 C C . GLY A 1 989 ? -12.996 -20.477 0.013 1.00 80.12 989 GLY A C 1
ATOM 7500 O O . GLY A 1 989 ? -12.456 -21.528 0.348 1.00 80.12 989 GLY A O 1
ATOM 7501 N N . GLY A 1 990 ? -14.326 -20.336 0.034 1.00 80.44 990 GLY A N 1
ATOM 7502 C CA . GLY A 1 990 ? -15.246 -21.420 0.374 1.00 80.44 990 GLY A CA 1
ATOM 7503 C C . GLY A 1 990 ? -15.474 -21.571 1.879 1.00 80.44 990 GLY A C 1
ATOM 7504 O O . GLY A 1 990 ? -16.097 -20.711 2.497 1.00 80.44 990 GLY A O 1
ATOM 7505 N N . ALA A 1 991 ? -15.048 -22.701 2.455 1.00 78.75 991 ALA A N 1
ATOM 7506 C CA . ALA A 1 991 ? -15.405 -23.092 3.821 1.00 78.75 991 ALA A CA 1
ATOM 7507 C C . ALA A 1 991 ? -14.925 -22.073 4.873 1.00 78.75 991 ALA A C 1
ATOM 7509 O O . ALA A 1 991 ? -13.738 -21.760 4.963 1.00 78.75 991 ALA A O 1
ATOM 7510 N N . VAL A 1 992 ? -15.852 -21.592 5.705 1.00 86.25 992 VAL A N 1
ATOM 7511 C CA . VAL A 1 992 ? -15.577 -20.614 6.766 1.00 86.25 992 VAL A CA 1
ATOM 7512 C C . VAL A 1 992 ? -15.241 -21.341 8.067 1.00 86.25 992 VAL A C 1
ATOM 7514 O O . VAL A 1 992 ? -16.103 -22.006 8.641 1.00 86.25 992 VAL A O 1
ATOM 7517 N N . ASN A 1 993 ? -14.017 -21.179 8.581 1.00 86.62 993 ASN A N 1
ATOM 7518 C CA . ASN A 1 993 ? -13.661 -21.642 9.927 1.00 86.62 993 ASN A CA 1
ATOM 7519 C C . ASN A 1 993 ? -13.794 -20.504 10.947 1.00 86.62 993 ASN A C 1
ATOM 7521 O O . ASN A 1 993 ? -12.817 -19.944 11.446 1.00 86.62 993 ASN A O 1
ATOM 7525 N N . TYR A 1 994 ? -15.045 -20.168 11.240 1.00 86.81 994 TYR A N 1
ATOM 7526 C CA . TYR A 1 994 ? -15.418 -18.958 11.968 1.00 86.81 994 TYR A CA 1
ATOM 7527 C C . TYR A 1 994 ? -15.064 -18.954 13.463 1.00 86.81 994 TYR A C 1
ATOM 7529 O O . TYR A 1 994 ? -15.278 -17.955 14.131 1.00 86.81 994 TYR A O 1
ATOM 7537 N N . LYS A 1 995 ? -14.547 -20.060 14.014 1.00 87.62 995 LYS A N 1
ATOM 7538 C CA . LYS A 1 995 ? -14.025 -20.117 15.395 1.00 87.62 995 LYS A CA 1
ATOM 7539 C C . LYS A 1 995 ? -12.524 -19.856 15.477 1.00 87.62 995 LYS A C 1
ATOM 7541 O O . LYS A 1 995 ? -11.994 -19.724 16.571 1.00 87.62 995 LYS A O 1
ATOM 7546 N N . VAL A 1 996 ? -11.832 -19.858 14.336 1.00 87.75 996 VAL A N 1
ATOM 7547 C CA . VAL A 1 996 ? -10.375 -19.679 14.249 1.00 87.75 996 VAL A CA 1
ATOM 7548 C C . VAL A 1 996 ? -10.020 -18.400 13.498 1.00 87.75 996 VAL A C 1
ATOM 7550 O O . VAL A 1 996 ? -9.065 -17.710 13.859 1.00 87.75 996 VAL A O 1
ATOM 7553 N N . GLN A 1 997 ? -10.779 -18.096 12.444 1.00 86.75 997 GLN A N 1
ATOM 7554 C CA . GLN A 1 997 ? -10.573 -16.956 11.563 1.00 86.75 997 GLN A CA 1
ATOM 7555 C C . GLN A 1 997 ? -11.842 -16.088 11.556 1.00 86.75 997 GLN A C 1
ATOM 7557 O O . GLN A 1 997 ? -12.887 -16.568 11.098 1.00 86.75 997 GLN A O 1
ATOM 7562 N N . PRO A 1 998 ? -11.782 -14.821 12.018 1.00 88.69 998 PRO A N 1
ATOM 7563 C CA . PRO A 1 998 ? -12.921 -13.912 11.915 1.00 88.69 998 PRO A CA 1
ATOM 7564 C C . PRO A 1 998 ? -13.270 -13.683 10.445 1.00 88.69 998 PRO A C 1
ATOM 7566 O O . PRO A 1 998 ? -12.416 -13.829 9.573 1.00 88.69 998 PRO A O 1
ATOM 7569 N N . LEU A 1 999 ? -14.500 -13.282 10.138 1.00 90.44 999 LEU A N 1
ATOM 7570 C CA . LEU A 1 999 ? -14.794 -12.798 8.795 1.00 90.44 999 LEU A CA 1
ATOM 7571 C C . LEU A 1 999 ? -14.235 -11.392 8.636 1.00 90.44 999 LEU A C 1
ATOM 7573 O O . LEU A 1 999 ? -14.439 -10.516 9.474 1.00 90.44 999 LEU A O 1
ATOM 7577 N N . LEU A 1 1000 ? -13.527 -11.186 7.535 1.00 89.94 1000 LEU A N 1
ATOM 7578 C CA . LEU A 1 1000 ? -13.053 -9.878 7.132 1.00 89.94 1000 LEU A CA 1
ATOM 7579 C C . LEU A 1 1000 ? -13.815 -9.468 5.886 1.00 89.94 1000 LEU A C 1
ATOM 7581 O O . LEU A 1 1000 ? -13.991 -10.253 4.951 1.00 89.94 1000 LEU A O 1
ATOM 7585 N N . GLY A 1 1001 ? -14.254 -8.218 5.863 1.00 91.06 1001 GLY A N 1
ATOM 7586 C CA . GLY A 1 1001 ? -14.938 -7.688 4.707 1.00 91.06 1001 GLY A CA 1
ATOM 7587 C C . GLY A 1 1001 ? -14.706 -6.206 4.527 1.00 91.06 1001 GLY A C 1
ATOM 7588 O O . GLY A 1 1001 ? -14.427 -5.469 5.472 1.00 91.06 1001 GLY A O 1
ATOM 7589 N N . TRP A 1 1002 ? -14.831 -5.777 3.283 1.00 91.94 1002 TRP A N 1
ATOM 7590 C CA . TRP A 1 1002 ? -14.868 -4.373 2.919 1.00 91.94 1002 TRP A CA 1
ATOM 7591 C C . TRP A 1 1002 ? -15.921 -4.175 1.841 1.00 91.94 1002 TRP A C 1
ATOM 7593 O O . TRP A 1 1002 ? -16.208 -5.083 1.068 1.00 91.94 1002 TRP A O 1
ATOM 7603 N N . SER A 1 1003 ? -16.483 -2.981 1.768 1.00 90.94 1003 SER A N 1
ATOM 7604 C CA . SER A 1 1003 ? -17.145 -2.496 0.573 1.00 90.94 1003 SER A CA 1
ATOM 7605 C C . SER A 1 1003 ? -16.471 -1.212 0.182 1.00 90.94 1003 SER A C 1
ATOM 7607 O O . SER A 1 1003 ? -16.434 -0.235 0.927 1.00 90.94 1003 SER A O 1
ATOM 7609 N N . GLY A 1 1004 ? -15.883 -1.254 -0.994 1.00 84.50 1004 GLY A N 1
ATOM 7610 C CA . GLY A 1 1004 ? -15.144 -0.136 -1.489 1.00 84.50 1004 GLY A CA 1
ATOM 7611 C C . GLY A 1 1004 ? -13.980 0.297 -0.579 1.00 84.50 1004 GLY A C 1
ATOM 7612 O O . GLY A 1 1004 ? -13.081 -0.484 -0.271 1.00 84.50 1004 GLY A O 1
ATOM 7613 N N . GLY A 1 1005 ? -13.962 1.567 -0.175 1.00 81.38 1005 GLY A N 1
ATOM 7614 C CA . GLY A 1 1005 ? -12.987 2.085 0.784 1.00 81.38 1005 GLY A CA 1
ATOM 7615 C C . GLY A 1 1005 ? -13.296 1.739 2.241 1.00 81.38 1005 GLY A C 1
ATOM 7616 O O . GLY A 1 1005 ? -12.537 2.167 3.095 1.00 81.38 1005 GLY A O 1
ATOM 7617 N N . LYS A 1 1006 ? -14.401 1.036 2.533 1.00 89.19 1006 LYS A N 1
ATOM 7618 C CA . LYS A 1 1006 ? -14.959 0.918 3.884 1.00 89.19 1006 LYS A CA 1
ATOM 7619 C C . LYS A 1 1006 ? -14.873 -0.493 4.444 1.00 89.19 1006 LYS A C 1
ATOM 7621 O O . LYS A 1 1006 ? -15.315 -1.431 3.787 1.00 89.19 1006 LYS A O 1
ATOM 7626 N N . VAL A 1 1007 ? -14.374 -0.647 5.666 1.00 91.69 1007 VAL A N 1
ATOM 7627 C CA . VAL A 1 1007 ? -14.397 -1.918 6.406 1.00 91.69 1007 VAL A CA 1
ATOM 7628 C C . VAL A 1 1007 ? -15.831 -2.271 6.805 1.00 91.69 1007 VAL A C 1
ATOM 7630 O O . VAL A 1 1007 ? -16.612 -1.406 7.207 1.00 91.69 1007 VAL A O 1
ATOM 7633 N N . LEU A 1 1008 ? -16.180 -3.553 6.703 1.00 93.88 1008 LEU A N 1
ATOM 7634 C CA . LEU A 1 1008 ? -17.456 -4.077 7.176 1.00 93.88 1008 LEU A CA 1
ATOM 7635 C C . LEU A 1 1008 ? -17.335 -4.533 8.634 1.00 93.88 1008 LEU A C 1
ATOM 7637 O O . LEU A 1 1008 ? -16.458 -5.331 8.963 1.00 93.88 1008 LEU A O 1
ATOM 7641 N N . LYS A 1 1009 ? -18.238 -4.066 9.498 1.00 93.50 1009 LYS A N 1
ATOM 7642 C CA . LYS A 1 1009 ? -18.342 -4.545 10.881 1.00 93.50 1009 LYS A CA 1
ATOM 7643 C C . LYS A 1 1009 ? -19.074 -5.874 10.933 1.00 93.50 1009 LYS A C 1
ATOM 7645 O O . LYS A 1 1009 ? -20.223 -5.952 10.502 1.00 93.50 1009 LYS A O 1
ATOM 7650 N N . ASP A 1 1010 ? -18.454 -6.877 11.532 1.00 92.81 1010 ASP A N 1
ATOM 7651 C CA . ASP A 1 1010 ? -19.136 -8.123 11.851 1.00 92.81 1010 ASP A CA 1
ATOM 7652 C C . ASP A 1 1010 ? -20.131 -7.911 13.002 1.00 92.81 1010 ASP A C 1
ATOM 7654 O O . ASP A 1 1010 ? -19.759 -7.480 14.098 1.00 92.81 1010 ASP A O 1
ATOM 7658 N N . VAL A 1 1011 ? -21.413 -8.158 12.736 1.00 92.94 1011 VAL A N 1
ATOM 7659 C CA . VAL A 1 1011 ? -22.488 -8.063 13.730 1.00 92.94 1011 VAL A CA 1
ATOM 7660 C C . VAL A 1 1011 ? -23.134 -9.414 14.019 1.00 92.94 1011 VAL A C 1
ATOM 7662 O O . VAL A 1 1011 ? -24.192 -9.419 14.642 1.00 92.94 1011 VAL A O 1
ATOM 7665 N N . SER A 1 1012 ? -22.541 -10.531 13.581 1.00 92.94 1012 SER A N 1
ATOM 7666 C CA . SER A 1 1012 ? -23.087 -11.897 13.710 1.00 92.94 1012 SER A CA 1
ATOM 7667 C C . SER A 1 1012 ? -23.299 -12.328 15.165 1.00 92.94 1012 SER A C 1
ATOM 7669 O O . SER A 1 1012 ? -22.554 -11.909 16.049 1.00 92.94 1012 SER A O 1
ATOM 7671 N N . GLY A 1 1013 ? -24.296 -13.175 15.436 1.00 90.44 1013 GLY A N 1
ATOM 7672 C CA . GLY A 1 1013 ? -24.790 -13.435 16.790 1.00 90.44 1013 GLY A CA 1
ATOM 7673 C C . GLY A 1 1013 ? -26.278 -13.810 16.821 1.00 90.44 1013 GLY A C 1
ATOM 7674 O O . GLY A 1 1013 ? -27.038 -13.522 15.906 1.00 90.44 1013 GLY A O 1
ATOM 7675 N N . VAL A 1 1014 ? -26.737 -14.431 17.910 1.00 85.12 1014 VAL A N 1
ATOM 7676 C CA . VAL A 1 1014 ? -28.131 -14.916 18.043 1.00 85.12 1014 VAL A CA 1
ATOM 7677 C C . VAL A 1 1014 ? -29.220 -13.837 17.943 1.00 85.12 1014 VAL A C 1
ATOM 7679 O O . VAL A 1 1014 ? -30.372 -14.162 17.674 1.00 85.12 1014 VAL A O 1
ATOM 7682 N N . SER A 1 1015 ? -28.874 -12.570 18.167 1.00 81.69 1015 SER A N 1
ATOM 7683 C CA . SER A 1 1015 ? -29.778 -11.416 18.080 1.00 81.69 1015 SER A CA 1
ATOM 7684 C C . SER A 1 1015 ? -29.461 -10.496 16.902 1.00 81.69 1015 SER A C 1
ATOM 7686 O O . SER A 1 1015 ? -29.964 -9.371 16.840 1.00 81.69 1015 SER A O 1
ATOM 7688 N N . SER A 1 1016 ? -28.608 -10.937 15.978 1.00 86.69 1016 SER A N 1
ATOM 7689 C CA . SER A 1 1016 ? -28.274 -10.156 14.796 1.00 86.69 1016 SER A CA 1
ATOM 7690 C C . SER A 1 1016 ? -29.531 -9.886 13.983 1.00 86.69 1016 SER A C 1
ATOM 7692 O O . SER A 1 1016 ? -30.394 -10.738 13.833 1.00 86.69 1016 SER A O 1
ATOM 7694 N N . GLN A 1 1017 ? -29.670 -8.667 13.482 1.00 88.00 1017 GLN A N 1
ATOM 7695 C CA . GLN A 1 1017 ? -30.694 -8.313 12.506 1.00 88.00 1017 GLN A CA 1
ATOM 7696 C C . GLN A 1 1017 ? -30.080 -7.271 11.588 1.00 88.00 1017 GLN A C 1
ATOM 7698 O O . GLN A 1 1017 ? -29.962 -6.091 11.928 1.00 88.00 1017 GLN A O 1
ATOM 7703 N N . LEU A 1 1018 ? -29.628 -7.725 10.422 1.00 90.56 1018 LEU A N 1
ATOM 7704 C CA . LEU A 1 1018 ? -28.831 -6.895 9.531 1.00 90.56 1018 LEU A CA 1
ATOM 7705 C C . LEU A 1 1018 ? -29.655 -5.745 8.935 1.00 90.56 1018 LEU A C 1
ATOM 7707 O O . LEU A 1 1018 ? -29.124 -4.665 8.706 1.00 90.56 1018 LEU A O 1
ATOM 7711 N N . ALA A 1 1019 ? -30.967 -5.930 8.756 1.00 88.81 1019 ALA A N 1
ATOM 7712 C CA . ALA A 1 1019 ? -31.863 -4.886 8.257 1.00 88.81 1019 ALA A CA 1
ATOM 7713 C C . ALA A 1 1019 ? -31.868 -3.628 9.152 1.00 88.81 1019 ALA A C 1
ATOM 7715 O O . ALA A 1 1019 ? -31.835 -2.510 8.631 1.00 88.81 1019 ALA A O 1
ATOM 7716 N N . SER A 1 1020 ? -31.832 -3.804 10.478 1.00 89.12 1020 SER A N 1
ATOM 7717 C CA . SER A 1 1020 ? -31.768 -2.722 11.474 1.00 89.12 1020 SER A CA 1
ATOM 7718 C C . SER A 1 1020 ? -30.345 -2.309 11.856 1.00 89.12 1020 SER A C 1
ATOM 7720 O O . SER A 1 1020 ? -30.174 -1.318 12.560 1.00 89.12 1020 SER A O 1
ATOM 7722 N N . ALA A 1 1021 ? -29.325 -3.050 11.417 1.00 91.25 1021 ALA A N 1
ATOM 7723 C CA . ALA A 1 1021 ? -27.931 -2.694 11.655 1.00 91.25 1021 ALA A CA 1
ATOM 7724 C C . ALA A 1 1021 ? -27.537 -1.432 10.871 1.00 91.25 1021 ALA A C 1
ATOM 7726 O O . ALA A 1 1021 ? -28.226 -1.011 9.941 1.00 91.25 1021 ALA A O 1
ATOM 7727 N N . GLU A 1 1022 ? -26.412 -0.820 11.222 1.00 93.31 1022 GLU A N 1
ATOM 7728 C CA . GLU A 1 1022 ? -25.865 0.293 10.444 1.00 93.31 1022 GLU A CA 1
ATOM 7729 C C . GLU A 1 1022 ? -25.362 -0.170 9.067 1.00 93.31 1022 GLU A C 1
ATOM 7731 O O . GLU A 1 1022 ? -25.061 -1.348 8.858 1.00 93.31 1022 GLU A O 1
ATOM 7736 N N . ASP A 1 1023 ? -25.264 0.757 8.113 1.00 94.38 1023 ASP A N 1
ATOM 7737 C CA . ASP A 1 1023 ? -24.592 0.483 6.841 1.00 94.38 1023 ASP A CA 1
ATOM 7738 C C . ASP A 1 1023 ? -23.128 0.078 7.073 1.00 94.38 1023 ASP A C 1
ATOM 7740 O O . ASP A 1 1023 ? -22.485 0.509 8.033 1.00 94.38 1023 ASP A O 1
ATOM 7744 N N . TYR A 1 1024 ? -22.587 -0.710 6.144 1.00 94.88 1024 TYR A N 1
ATOM 7745 C CA . TYR A 1 1024 ? -21.245 -1.292 6.208 1.00 94.88 1024 TYR A CA 1
ATOM 7746 C C . TYR A 1 1024 ? -21.088 -2.285 7.363 1.00 94.88 1024 TYR A C 1
ATOM 7748 O O . TYR A 1 1024 ? -20.090 -2.298 8.082 1.00 94.88 1024 TYR A O 1
ATOM 7756 N N . THR A 1 1025 ? -22.089 -3.148 7.514 1.00 95.94 1025 THR A N 1
ATOM 7757 C CA . THR A 1 1025 ? -22.084 -4.292 8.430 1.00 95.94 1025 THR A CA 1
ATOM 7758 C C . THR A 1 1025 ? -22.177 -5.601 7.647 1.00 95.94 1025 THR A C 1
ATOM 7760 O O . THR A 1 1025 ? -22.684 -5.631 6.520 1.00 95.94 1025 THR A O 1
ATOM 7763 N N . LEU A 1 1026 ? -21.672 -6.687 8.226 1.00 96.50 1026 LEU A N 1
ATOM 7764 C CA . LEU A 1 1026 ? -21.812 -8.047 7.715 1.00 96.50 1026 LEU A CA 1
ATOM 7765 C C . LEU A 1 1026 ? -22.373 -8.969 8.793 1.00 96.50 1026 LEU A C 1
ATOM 7767 O O . LEU A 1 1026 ? -22.209 -8.717 9.985 1.00 96.50 1026 LEU A O 1
ATOM 7771 N N . CYS A 1 1027 ? -23.030 -10.040 8.364 1.00 96.25 1027 CYS A N 1
ATOM 7772 C CA . CYS A 1 1027 ? -23.523 -11.084 9.246 1.00 96.25 1027 CYS A CA 1
ATOM 7773 C C . CYS A 1 1027 ? -23.377 -12.457 8.587 1.00 96.25 1027 CYS A C 1
ATOM 7775 O O . CYS A 1 1027 ? -23.743 -12.634 7.423 1.00 96.25 1027 CYS A O 1
ATOM 7777 N N . TYR A 1 1028 ? -22.875 -13.425 9.343 1.00 95.50 1028 TYR A N 1
ATOM 7778 C CA . TYR A 1 1028 ? -22.787 -14.832 8.985 1.00 95.50 1028 TYR A CA 1
ATOM 7779 C C . TYR A 1 1028 ? -23.739 -15.655 9.842 1.00 95.50 1028 TYR A C 1
ATOM 7781 O O . TYR A 1 1028 ? -23.602 -15.727 11.065 1.00 95.50 1028 TYR A O 1
ATOM 7789 N N . ALA A 1 1029 ? -24.712 -16.278 9.184 1.00 94.75 1029 ALA A N 1
ATOM 7790 C CA . ALA A 1 1029 ? -25.741 -17.047 9.852 1.00 94.75 1029 ALA A CA 1
ATOM 7791 C C . ALA A 1 1029 ? -25.171 -18.407 10.268 1.00 94.75 1029 ALA A C 1
ATOM 7793 O O . ALA A 1 1029 ? -24.847 -19.234 9.419 1.00 94.75 1029 ALA A O 1
ATOM 7794 N N . LEU A 1 1030 ? -25.087 -18.674 11.570 1.00 92.50 1030 LEU A N 1
ATOM 7795 C CA . LEU A 1 1030 ? -24.904 -20.024 12.111 1.00 92.50 1030 LEU A CA 1
ATOM 7796 C C . LEU A 1 1030 ? -26.249 -20.706 12.383 1.00 92.50 1030 LEU A C 1
ATOM 7798 O O . LEU A 1 1030 ? -26.305 -21.929 12.506 1.00 92.50 1030 LEU A O 1
ATOM 7802 N N . ARG A 1 1031 ? -27.341 -19.935 12.441 1.00 91.50 1031 ARG A N 1
ATOM 7803 C CA . ARG A 1 1031 ? -28.713 -20.425 12.621 1.00 91.50 1031 ARG A CA 1
ATOM 7804 C C . ARG A 1 1031 ? -29.641 -19.930 11.531 1.00 91.50 1031 ARG A C 1
ATOM 7806 O O . ARG A 1 1031 ? -29.438 -18.879 10.921 1.00 91.50 1031 ARG A O 1
ATOM 7813 N N . ALA A 1 1032 ? -30.718 -20.681 11.331 1.00 92.88 1032 ALA A N 1
ATOM 7814 C CA . ALA A 1 1032 ? -31.820 -20.203 10.518 1.00 92.88 1032 ALA A CA 1
ATOM 7815 C C . ALA A 1 1032 ? -32.412 -18.910 11.115 1.00 92.88 1032 ALA A C 1
ATOM 7817 O O . ALA A 1 1032 ? -32.580 -18.808 12.328 1.00 92.88 1032 ALA A O 1
ATOM 7818 N N . GLY A 1 1033 ? -32.701 -17.926 10.264 1.00 92.69 1033 GLY A N 1
ATOM 7819 C CA . GLY A 1 1033 ? -33.251 -16.620 10.642 1.00 92.69 1033 GLY A CA 1
ATOM 7820 C C . GLY A 1 1033 ? -32.291 -15.665 11.362 1.00 92.69 1033 GLY A C 1
ATOM 7821 O O . GLY A 1 1033 ? -32.717 -14.574 11.731 1.00 92.69 1033 GLY A O 1
ATOM 7822 N N . GLU A 1 1034 ? -31.024 -16.044 11.566 1.00 93.19 1034 GLU A N 1
ATOM 7823 C CA . GLU A 1 1034 ? -30.076 -15.264 12.369 1.00 93.19 1034 GLU A CA 1
ATOM 7824 C C . GLU A 1 1034 ? -29.727 -13.898 11.775 1.00 93.19 1034 GLU A C 1
ATOM 7826 O O . GLU A 1 1034 ? -29.715 -12.922 12.502 1.00 93.19 1034 GLU A O 1
ATOM 7831 N N . CYS A 1 1035 ? -29.410 -13.793 10.484 1.00 95.56 1035 CYS A N 1
ATOM 7832 C CA . CYS A 1 1035 ? -28.932 -12.521 9.921 1.00 95.56 1035 CYS A CA 1
ATOM 7833 C C . CYS A 1 1035 ? -30.058 -11.666 9.347 1.00 95.56 1035 CYS A C 1
ATOM 7835 O O . CYS A 1 1035 ? -30.053 -10.438 9.467 1.00 95.56 1035 CYS A O 1
ATOM 7837 N N . VAL A 1 1036 ? -31.003 -12.333 8.692 1.00 95.75 1036 VAL A N 1
ATOM 7838 C CA . VAL A 1 1036 ? -32.229 -11.777 8.124 1.00 95.75 1036 VAL A CA 1
ATOM 7839 C C . VAL A 1 1036 ? -33.312 -12.846 8.216 1.00 95.75 1036 VAL A C 1
ATOM 7841 O O . VAL A 1 1036 ? -33.009 -14.042 8.245 1.00 95.75 1036 VAL A O 1
ATOM 7844 N N . ALA A 1 1037 ? -34.582 -12.443 8.217 1.00 94.00 1037 ALA A N 1
ATOM 7845 C CA . ALA A 1 1037 ? -35.683 -13.398 8.151 1.00 94.00 1037 ALA A CA 1
ATOM 7846 C C . ALA A 1 1037 ? -35.507 -14.347 6.947 1.00 94.00 1037 ALA A C 1
ATOM 7848 O O . ALA A 1 1037 ? -35.279 -13.905 5.822 1.00 94.00 1037 ALA A O 1
ATOM 7849 N N . GLY A 1 1038 ? -35.579 -15.658 7.198 1.00 92.94 1038 GLY A N 1
ATOM 7850 C CA . GLY A 1 1038 ? -35.394 -16.690 6.174 1.00 92.94 1038 GLY A CA 1
ATOM 7851 C C . GLY A 1 1038 ? -33.942 -17.040 5.823 1.00 92.94 1038 GLY A C 1
ATOM 7852 O O . GLY A 1 1038 ? -33.743 -17.906 4.972 1.00 92.94 1038 GLY A O 1
ATOM 7853 N N . SER A 1 1039 ? -32.924 -16.438 6.457 1.00 96.12 1039 SER A N 1
ATOM 7854 C CA . SER A 1 1039 ? -31.540 -16.897 6.271 1.00 96.12 1039 SER A CA 1
ATOM 7855 C C . SER A 1 1039 ? -31.373 -18.345 6.731 1.00 96.12 1039 SER A C 1
ATOM 7857 O O . SER A 1 1039 ? -32.010 -18.760 7.696 1.00 96.12 1039 SER A O 1
ATOM 7859 N N . THR A 1 1040 ? -30.486 -19.109 6.102 1.00 95.88 1040 THR A N 1
ATOM 7860 C CA . THR A 1 1040 ? -30.085 -20.451 6.559 1.00 95.88 1040 THR A CA 1
ATOM 7861 C C . THR A 1 1040 ? -28.661 -20.429 7.105 1.00 95.88 1040 THR A C 1
ATOM 7863 O O . THR A 1 1040 ? -27.874 -19.554 6.747 1.00 95.88 1040 THR A O 1
ATOM 7866 N N . ALA A 1 1041 ? -28.307 -21.413 7.937 1.00 93.75 1041 ALA A N 1
ATOM 7867 C CA . ALA A 1 1041 ? -26.933 -21.572 8.405 1.00 93.75 1041 ALA A CA 1
ATOM 7868 C C . ALA A 1 1041 ? -25.950 -21.684 7.218 1.00 93.75 1041 ALA A C 1
ATOM 7870 O O . ALA A 1 1041 ? -26.265 -22.309 6.203 1.00 93.75 1041 ALA A O 1
ATOM 7871 N N . GLY A 1 1042 ? -24.783 -21.052 7.336 1.00 92.94 1042 GLY A N 1
ATOM 7872 C CA . GLY A 1 1042 ? -23.751 -20.973 6.300 1.00 92.94 1042 GLY A CA 1
ATOM 7873 C C . GLY A 1 1042 ? -23.907 -19.814 5.309 1.00 92.94 1042 GLY A C 1
ATOM 7874 O O . GLY A 1 1042 ? -23.019 -19.609 4.484 1.00 92.94 1042 GLY A O 1
ATOM 7875 N N . GLN A 1 1043 ? -25.000 -19.044 5.362 1.00 95.81 1043 GLN A N 1
ATOM 7876 C CA . GLN A 1 1043 ? -25.182 -17.878 4.492 1.00 95.81 1043 GLN A CA 1
ATOM 7877 C C . GLN A 1 1043 ? -24.545 -16.617 5.082 1.00 95.81 1043 GLN A C 1
ATOM 7879 O O . GLN A 1 1043 ? -24.664 -16.346 6.278 1.00 95.81 1043 GLN A O 1
ATOM 7884 N N . THR A 1 1044 ? -23.952 -15.801 4.210 1.00 96.50 1044 THR A N 1
ATOM 7885 C CA . THR A 1 1044 ? -23.379 -14.498 4.566 1.00 96.50 1044 THR A CA 1
ATOM 7886 C C . THR A 1 1044 ? -24.174 -13.369 3.932 1.00 96.50 1044 THR A C 1
ATOM 7888 O O . THR A 1 1044 ? -24.572 -13.427 2.764 1.00 96.50 1044 THR A O 1
ATOM 7891 N N . PHE A 1 1045 ? -24.377 -12.310 4.704 1.00 97.56 1045 PHE A N 1
ATOM 7892 C CA . PHE A 1 1045 ? -25.097 -11.116 4.301 1.00 97.56 1045 PHE A CA 1
ATOM 7893 C C . PHE A 1 1045 ? -24.277 -9.868 4.605 1.00 97.56 1045 PHE A C 1
ATOM 7895 O O . PHE A 1 1045 ? -23.518 -9.829 5.571 1.00 97.56 1045 PHE A O 1
ATOM 7902 N N . VAL A 1 1046 ? -24.451 -8.830 3.792 1.00 97.62 1046 VAL A N 1
ATOM 7903 C CA . VAL A 1 1046 ? -23.840 -7.510 3.982 1.00 97.62 1046 VAL A CA 1
ATOM 7904 C C . VAL A 1 1046 ? -24.887 -6.419 3.809 1.00 97.62 1046 VAL A C 1
ATOM 7906 O O . VAL A 1 1046 ? -25.761 -6.527 2.947 1.00 97.62 1046 VAL A O 1
ATOM 7909 N N . LYS A 1 1047 ? -24.798 -5.358 4.613 1.00 97.00 1047 LYS A N 1
ATOM 7910 C CA . LYS A 1 1047 ? -25.588 -4.140 4.427 1.00 97.00 1047 LYS A CA 1
ATOM 7911 C C . LYS A 1 1047 ? -24.717 -3.071 3.786 1.00 97.00 1047 LYS A C 1
ATOM 7913 O O . LYS A 1 1047 ? -23.867 -2.481 4.445 1.00 97.00 1047 LYS A O 1
ATOM 7918 N N . VAL A 1 1048 ? -24.904 -2.844 2.490 1.00 95.00 1048 VAL A N 1
ATOM 7919 C CA . VAL A 1 1048 ? -24.145 -1.881 1.690 1.00 95.00 1048 VAL A CA 1
ATOM 7920 C C . VAL A 1 1048 ? -25.111 -1.108 0.786 1.00 95.00 1048 VAL A C 1
ATOM 7922 O O . VAL A 1 1048 ? -25.809 -1.726 -0.022 1.00 95.00 1048 VAL A O 1
ATOM 7925 N N . PRO A 1 1049 ? -25.155 0.233 0.877 1.00 90.50 1049 PRO A N 1
ATOM 7926 C CA . PRO A 1 1049 ? -26.184 1.027 0.206 1.00 90.50 1049 PRO A CA 1
ATOM 7927 C C . PRO A 1 1049 ? -26.045 1.093 -1.321 1.00 90.50 1049 PRO A C 1
ATOM 7929 O O . PRO A 1 1049 ? -27.055 1.154 -2.014 1.00 90.50 1049 PRO A O 1
ATOM 7932 N N . TYR A 1 1050 ? -24.822 1.049 -1.862 1.00 85.75 1050 TYR A N 1
ATOM 7933 C CA . TYR A 1 1050 ? -24.565 1.388 -3.273 1.00 85.75 1050 TYR A CA 1
ATOM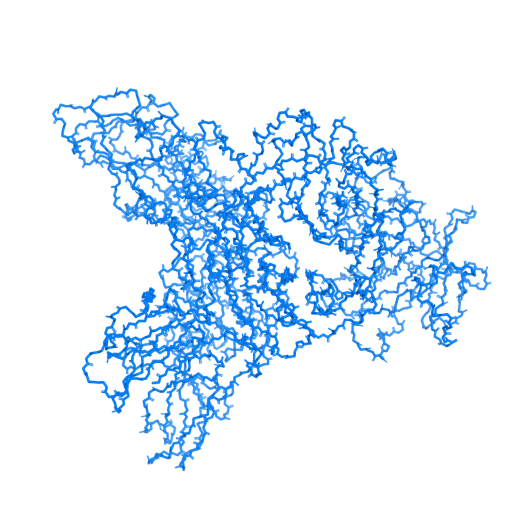 7934 C C . TYR A 1 1050 ? -23.746 0.336 -4.028 1.00 85.75 1050 TYR A C 1
ATOM 7936 O O . TYR A 1 1050 ? -22.784 0.673 -4.718 1.00 85.75 1050 TYR A O 1
ATOM 7944 N N . VAL A 1 1051 ? -24.103 -0.943 -3.883 1.00 88.69 1051 VAL A N 1
ATOM 7945 C CA . VAL A 1 1051 ? -23.320 -2.062 -4.430 1.00 88.69 1051 VAL A CA 1
ATOM 7946 C C . VAL A 1 1051 ? -23.096 -1.945 -5.937 1.00 88.69 1051 VAL A C 1
ATOM 7948 O O . VAL A 1 1051 ? -24.033 -1.845 -6.728 1.00 88.69 1051 VAL A O 1
ATOM 7951 N N . TYR A 1 1052 ? -21.832 -2.052 -6.330 1.00 86.06 1052 TYR A N 1
ATOM 7952 C CA . TYR A 1 1052 ? -21.396 -2.202 -7.706 1.00 86.06 1052 TYR A CA 1
ATOM 7953 C C . TYR A 1 1052 ? -21.029 -3.671 -7.977 1.00 86.06 1052 TYR A C 1
ATOM 7955 O O . TYR A 1 1052 ? -20.149 -4.246 -7.332 1.00 86.06 1052 TYR A O 1
ATOM 7963 N N . GLN A 1 1053 ? -21.750 -4.310 -8.902 1.00 82.88 1053 GLN A N 1
ATOM 7964 C CA . GLN A 1 1053 ? -21.643 -5.746 -9.162 1.00 82.88 1053 GLN A CA 1
ATOM 7965 C C . GLN A 1 1053 ? -20.727 -6.037 -10.354 1.00 82.88 1053 GLN A C 1
ATOM 7967 O O . GLN A 1 1053 ? -21.070 -5.747 -11.495 1.00 82.88 1053 GLN A O 1
ATOM 7972 N N . THR A 1 1054 ? -19.583 -6.664 -10.086 1.00 78.00 1054 THR A N 1
ATOM 7973 C CA . THR A 1 1054 ? -18.616 -7.116 -11.104 1.00 78.00 1054 THR A CA 1
ATOM 7974 C C . THR A 1 1054 ? -18.575 -8.639 -11.272 1.00 78.00 1054 THR A C 1
ATOM 7976 O O . THR A 1 1054 ? -17.887 -9.134 -12.155 1.00 78.00 1054 THR A O 1
ATOM 7979 N N . GLY A 1 1055 ? -19.254 -9.399 -10.399 1.00 84.56 1055 GLY A N 1
ATOM 7980 C CA . GLY A 1 1055 ? -19.102 -10.862 -10.283 1.00 84.56 1055 GLY A CA 1
ATOM 7981 C C . GLY A 1 1055 ? -17.781 -11.315 -9.637 1.00 84.56 1055 GLY A C 1
ATOM 7982 O O . GLY A 1 1055 ? -17.561 -12.505 -9.423 1.00 84.56 1055 GLY A O 1
ATOM 7983 N N . THR A 1 1056 ? -16.905 -10.374 -9.288 1.00 86.00 1056 THR A N 1
ATOM 7984 C CA . THR A 1 1056 ? -15.563 -10.613 -8.747 1.00 86.00 1056 THR A CA 1
ATOM 7985 C C . THR A 1 1056 ? -15.330 -9.803 -7.482 1.00 86.00 1056 THR A C 1
ATOM 7987 O O . THR A 1 1056 ? -15.810 -8.678 -7.361 1.00 86.00 1056 THR A O 1
ATOM 7990 N N . CYS A 1 1057 ? -14.550 -10.330 -6.540 1.00 85.75 1057 CYS A N 1
ATOM 7991 C CA . CYS A 1 1057 ? -13.968 -9.497 -5.497 1.00 85.75 1057 CYS A CA 1
ATOM 7992 C C . CYS A 1 1057 ? -12.735 -8.775 -5.983 1.00 85.75 1057 CYS A C 1
ATOM 7994 O O . CYS A 1 1057 ? -11.859 -9.425 -6.536 1.00 85.75 1057 CYS A O 1
ATOM 7996 N N . GLU A 1 1058 ? -12.663 -7.461 -5.758 1.00 81.38 1058 GLU A N 1
ATOM 7997 C CA . GLU A 1 1058 ? -11.562 -6.629 -6.215 1.00 81.38 1058 GLU A CA 1
ATOM 7998 C C . GLU A 1 1058 ? -11.018 -5.718 -5.113 1.00 81.38 1058 GLU A C 1
ATOM 8000 O O . GLU A 1 1058 ? -11.776 -5.185 -4.302 1.00 81.38 1058 GLU A O 1
ATOM 8005 N N . VAL A 1 1059 ? -9.697 -5.539 -5.098 1.00 76.56 1059 VAL A N 1
ATOM 8006 C CA . VAL A 1 1059 ? -8.963 -4.810 -4.045 1.00 76.56 1059 VAL A CA 1
ATOM 8007 C C . VAL A 1 1059 ? -8.552 -3.399 -4.466 1.00 76.56 1059 VAL A C 1
ATOM 8009 O O . VAL A 1 1059 ? -8.940 -2.415 -3.843 1.00 76.56 1059 VAL A O 1
ATOM 8012 N N . SER A 1 1060 ? -7.861 -3.242 -5.592 1.00 66.06 1060 SER A N 1
ATOM 8013 C CA . SER A 1 1060 ? -7.389 -1.926 -6.033 1.00 66.06 1060 SER A CA 1
ATOM 8014 C C . SER A 1 1060 ? -8.508 -1.041 -6.584 1.00 66.06 1060 SER A C 1
ATOM 8016 O O . SER A 1 1060 ? -8.445 0.182 -6.474 1.00 66.06 1060 SER A O 1
ATOM 8018 N N . LYS A 1 1061 ? -9.586 -1.642 -7.109 1.00 69.50 1061 LYS A N 1
ATOM 8019 C CA . LYS A 1 1061 ? -10.768 -0.904 -7.582 1.00 69.50 1061 LYS A CA 1
ATOM 8020 C C . LYS A 1 1061 ? -11.692 -0.461 -6.445 1.00 69.50 1061 LYS A C 1
ATOM 8022 O O . LYS A 1 1061 ? -12.591 0.351 -6.642 1.00 69.50 1061 LYS A O 1
ATOM 8027 N N . ALA A 1 1062 ? -11.484 -0.969 -5.232 1.00 59.22 1062 ALA A N 1
ATOM 8028 C CA . ALA A 1 1062 ? -12.431 -0.759 -4.153 1.00 59.22 1062 ALA A CA 1
ATOM 8029 C C . ALA A 1 1062 ? -12.481 0.712 -3.682 1.00 59.22 1062 ALA A C 1
ATOM 8031 O O . ALA A 1 1062 ? -13.477 1.139 -3.142 1.00 59.22 1062 ALA A O 1
ATOM 8032 N N . PHE A 1 1063 ? -11.490 1.590 -3.883 1.00 65.75 1063 PHE A N 1
ATOM 8033 C CA . PHE A 1 1063 ? -11.614 2.940 -3.269 1.00 65.75 1063 PHE A CA 1
ATOM 8034 C C . PHE A 1 1063 ? -12.770 3.783 -3.789 1.00 65.75 1063 PHE A C 1
ATOM 8036 O O . PHE A 1 1063 ? -13.234 4.678 -3.088 1.00 65.75 1063 PHE A O 1
ATOM 8043 N N . TRP A 1 1064 ? -13.207 3.505 -5.006 1.00 70.06 1064 TRP A N 1
ATOM 8044 C CA . TRP A 1 1064 ? -14.171 4.328 -5.705 1.00 70.06 1064 TRP A CA 1
ATOM 8045 C C . TRP A 1 1064 ? -15.516 3.651 -5.921 1.00 70.06 1064 TRP A C 1
ATOM 8047 O O . TRP A 1 1064 ? -16.535 4.336 -5.965 1.00 70.06 1064 TRP A O 1
ATOM 8057 N N . ALA A 1 1065 ? -15.541 2.323 -6.029 1.00 77.62 1065 ALA A N 1
ATOM 8058 C CA . ALA A 1 1065 ? -16.776 1.565 -6.115 1.00 77.62 1065 ALA A CA 1
ATOM 8059 C C . ALA A 1 1065 ? -16.994 0.742 -4.857 1.00 77.62 1065 ALA A C 1
ATOM 8061 O O . ALA A 1 1065 ? -16.122 0.005 -4.400 1.00 77.62 1065 ALA A O 1
ATOM 8062 N N . GLU A 1 1066 ? -18.220 0.816 -4.359 1.00 86.56 1066 GLU A N 1
ATOM 8063 C CA . GLU A 1 1066 ? -18.728 -0.016 -3.280 1.00 86.56 1066 GLU A CA 1
ATOM 8064 C C . GLU A 1 1066 ? -18.889 -1.456 -3.784 1.00 86.56 1066 GLU A C 1
ATOM 8066 O O . GLU A 1 1066 ? -19.956 -1.868 -4.232 1.00 86.56 1066 GLU A O 1
ATOM 8071 N N . MET A 1 1067 ? -17.787 -2.205 -3.788 1.00 88.44 1067 MET A N 1
ATOM 8072 C CA . MET A 1 1067 ? -17.716 -3.611 -4.189 1.00 88.44 1067 MET A CA 1
ATOM 8073 C C . MET A 1 1067 ? -17.533 -4.480 -2.944 1.00 88.44 1067 MET A C 1
ATOM 8075 O O . MET A 1 1067 ? -16.396 -4.628 -2.492 1.00 88.44 1067 MET A O 1
ATOM 8079 N N . PRO A 1 1068 ? -18.606 -5.061 -2.378 1.00 92.44 1068 PRO A N 1
ATOM 8080 C CA . PRO A 1 1068 ? -18.511 -5.811 -1.135 1.00 92.44 1068 PRO A CA 1
ATOM 8081 C C . PRO A 1 1068 ? -17.724 -7.100 -1.329 1.00 92.44 1068 PRO A C 1
ATOM 8083 O O . PRO A 1 1068 ? -18.091 -7.938 -2.144 1.00 92.44 1068 PRO A O 1
ATOM 8086 N N . CYS A 1 1069 ? -16.658 -7.282 -0.572 1.00 91.94 1069 CYS A N 1
ATOM 8087 C CA . CYS A 1 1069 ? -15.887 -8.509 -0.486 1.00 91.94 1069 CYS A CA 1
ATOM 8088 C C . CYS A 1 1069 ? -15.976 -9.051 0.932 1.00 91.94 1069 CYS A C 1
ATOM 8090 O O . CYS A 1 1069 ? -15.859 -8.282 1.884 1.00 91.94 1069 CYS A O 1
ATOM 8092 N N . VAL A 1 1070 ? -16.138 -10.366 1.065 1.00 92.56 1070 VAL A N 1
ATOM 8093 C CA . VAL A 1 1070 ? -16.054 -11.063 2.349 1.00 92.56 1070 VAL A CA 1
ATOM 8094 C C . VAL A 1 1070 ? -15.203 -12.309 2.166 1.00 92.56 1070 VAL A C 1
ATOM 8096 O O . VAL A 1 1070 ? -15.372 -13.047 1.198 1.00 92.56 1070 VAL A O 1
ATOM 8099 N N . PHE A 1 1071 ? -14.279 -12.537 3.086 1.00 89.31 1071 PHE A N 1
ATOM 8100 C CA . PHE A 1 1071 ? -13.428 -13.719 3.114 1.00 89.31 1071 PHE A CA 1
ATOM 8101 C C . PHE A 1 1071 ? -13.197 -14.148 4.563 1.00 89.31 1071 PHE A C 1
ATOM 8103 O O . PHE A 1 1071 ? -13.302 -13.338 5.488 1.00 89.31 1071 PHE A O 1
ATOM 8110 N N . SER A 1 1072 ? -12.890 -15.426 4.775 1.00 86.81 1072 SER A N 1
ATOM 8111 C CA . SER A 1 1072 ? -12.455 -15.882 6.094 1.00 86.81 1072 SER A CA 1
ATOM 8112 C C . SER A 1 1072 ? -11.048 -15.350 6.353 1.00 86.81 1072 SER A C 1
ATOM 8114 O O . SER A 1 1072 ? -10.145 -15.502 5.525 1.00 86.81 1072 SER A O 1
ATOM 8116 N N . GLY A 1 1073 ? -10.926 -14.615 7.457 1.00 71.88 1073 GLY A N 1
ATOM 8117 C CA . GLY A 1 1073 ? -9.821 -13.745 7.813 1.00 71.88 1073 GLY A CA 1
ATOM 8118 C C . GLY A 1 1073 ? -8.515 -14.499 7.824 1.00 71.88 1073 GLY A C 1
ATOM 8119 O O . GLY A 1 1073 ? -8.121 -15.105 8.817 1.00 71.88 1073 GLY A O 1
ATOM 8120 N N . THR A 1 1074 ? -7.847 -14.448 6.682 1.00 74.56 1074 THR A N 1
ATOM 8121 C CA . THR A 1 1074 ? -6.570 -15.103 6.489 1.00 74.56 1074 THR A CA 1
ATOM 8122 C C . THR A 1 1074 ? -5.553 -14.449 7.415 1.00 74.56 1074 THR A C 1
ATOM 8124 O O . THR A 1 1074 ? -5.360 -13.231 7.323 1.00 74.56 1074 THR A O 1
ATOM 8127 N N . PRO A 1 1075 ? -4.877 -15.226 8.276 1.00 69.44 1075 PRO A N 1
ATOM 8128 C CA . PRO A 1 1075 ? -3.731 -14.757 9.033 1.00 69.44 1075 PRO A CA 1
ATOM 8129 C C . PRO A 1 1075 ? -2.785 -13.939 8.145 1.00 69.44 1075 PRO A C 1
ATOM 8131 O O . PRO A 1 1075 ? -2.260 -14.427 7.148 1.00 69.44 1075 PRO A O 1
ATOM 8134 N N . GLY A 1 1076 ? -2.608 -12.664 8.479 1.00 75.19 1076 GLY A N 1
ATOM 8135 C CA . GLY A 1 1076 ? -1.687 -11.755 7.806 1.00 75.19 1076 GLY A CA 1
ATOM 8136 C C . GLY A 1 1076 ? -2.082 -11.237 6.416 1.00 75.19 1076 GLY A C 1
ATOM 8137 O O . GLY A 1 1076 ? -1.276 -10.516 5.829 1.00 75.19 1076 GLY A O 1
ATOM 8138 N N . ALA A 1 1077 ? -3.262 -11.546 5.875 1.00 79.44 1077 ALA A N 1
ATOM 8139 C CA . ALA A 1 1077 ? -3.720 -10.971 4.606 1.00 79.44 1077 ALA A CA 1
ATOM 8140 C C . ALA A 1 1077 ? -3.969 -9.459 4.715 1.00 79.44 1077 ALA A C 1
ATOM 8142 O O . ALA A 1 1077 ? -4.670 -9.015 5.619 1.00 79.44 1077 ALA A O 1
ATOM 8143 N N . GLY A 1 1078 ? -3.423 -8.667 3.786 1.00 82.12 1078 GLY A N 1
ATOM 8144 C CA . GLY A 1 1078 ? -3.538 -7.206 3.846 1.00 82.12 1078 GLY A CA 1
ATOM 8145 C C . GLY A 1 1078 ? -2.775 -6.604 5.029 1.00 82.12 1078 GLY A C 1
ATOM 8146 O O . GLY A 1 1078 ? -3.129 -5.535 5.518 1.00 82.12 1078 GLY A O 1
ATOM 8147 N N . THR A 1 1079 ? -1.740 -7.300 5.510 1.00 88.19 1079 THR A N 1
ATOM 8148 C CA . THR A 1 1079 ? -0.885 -6.838 6.607 1.00 88.19 1079 THR A CA 1
ATOM 8149 C C . THR A 1 1079 ? 0.586 -6.906 6.221 1.00 88.19 1079 THR A C 1
ATOM 8151 O O . THR A 1 1079 ? 0.989 -7.584 5.273 1.00 88.19 1079 THR A O 1
ATOM 8154 N N . ILE A 1 1080 ? 1.397 -6.212 7.002 1.00 91.50 1080 ILE A N 1
ATOM 8155 C CA . ILE A 1 1080 ? 2.844 -6.277 6.975 1.00 91.50 1080 ILE A CA 1
ATOM 8156 C C . ILE A 1 1080 ? 3.271 -7.284 8.033 1.00 91.50 1080 ILE A C 1
ATOM 8158 O O . ILE A 1 1080 ? 2.922 -7.146 9.209 1.00 91.50 1080 ILE A O 1
ATOM 8162 N N . ARG A 1 1081 ? 4.055 -8.278 7.630 1.00 90.50 1081 ARG A N 1
ATOM 8163 C CA . ARG A 1 1081 ? 4.615 -9.287 8.528 1.00 90.50 1081 ARG A CA 1
ATOM 8164 C C . ARG A 1 1081 ? 6.131 -9.219 8.573 1.00 90.50 1081 ARG A C 1
ATOM 8166 O O . ARG A 1 1081 ? 6.783 -8.733 7.651 1.00 90.50 1081 ARG A O 1
ATOM 8173 N N . GLN A 1 1082 ? 6.675 -9.767 9.646 1.00 91.25 1082 GLN A N 1
ATOM 8174 C CA . GLN A 1 1082 ? 8.103 -9.938 9.862 1.00 91.25 1082 GLN A CA 1
ATOM 8175 C C . GLN A 1 1082 ? 8.372 -11.388 10.239 1.00 91.25 1082 GLN A C 1
ATOM 8177 O O . GLN A 1 1082 ? 7.634 -11.956 11.043 1.00 91.25 1082 GLN A O 1
ATOM 8182 N N . PHE A 1 1083 ? 9.401 -11.990 9.652 1.00 89.06 1083 PHE A N 1
ATOM 8183 C CA . PHE A 1 1083 ? 9.694 -13.409 9.836 1.00 89.06 1083 PHE A CA 1
ATOM 8184 C C . PHE A 1 1083 ? 11.183 -13.709 9.751 1.00 89.06 1083 PHE A C 1
ATOM 8186 O O . PHE A 1 1083 ? 11.942 -12.999 9.086 1.00 89.06 1083 PHE A O 1
ATOM 8193 N N . PHE A 1 1084 ? 11.611 -14.763 10.439 1.00 88.81 1084 PHE A N 1
ATOM 8194 C CA . PHE A 1 1084 ? 12.993 -15.216 10.379 1.00 88.81 1084 PHE A CA 1
ATOM 8195 C C . PHE A 1 1084 ? 13.300 -15.895 9.049 1.00 88.81 1084 PHE A C 1
ATOM 8197 O O . PHE A 1 1084 ? 12.474 -16.580 8.457 1.00 88.81 1084 PHE A O 1
ATOM 8204 N N . THR A 1 1085 ? 14.530 -15.708 8.592 1.00 85.56 1085 THR A N 1
ATOM 8205 C CA . THR A 1 1085 ? 15.007 -16.220 7.296 1.00 85.56 1085 THR A CA 1
ATOM 8206 C C . THR A 1 1085 ? 16.198 -17.154 7.426 1.00 85.56 1085 THR A C 1
ATOM 8208 O O . THR A 1 1085 ? 16.615 -17.773 6.449 1.00 85.56 1085 THR A O 1
ATOM 8211 N N . ASP A 1 1086 ? 16.744 -17.247 8.633 1.00 83.50 1086 ASP A N 1
ATOM 8212 C CA . ASP A 1 1086 ? 17.890 -18.068 8.999 1.00 83.50 1086 ASP A CA 1
ATOM 8213 C C . ASP A 1 1086 ? 17.506 -19.496 9.403 1.00 83.50 1086 ASP A C 1
ATOM 8215 O O . ASP A 1 1086 ? 18.376 -20.323 9.661 1.00 83.50 1086 ASP A O 1
ATOM 8219 N N . ARG A 1 1087 ? 16.206 -19.796 9.442 1.00 80.81 1087 ARG A N 1
ATOM 8220 C CA . ARG A 1 1087 ? 15.652 -21.101 9.798 1.00 80.81 1087 ARG A CA 1
ATOM 8221 C C . ARG A 1 1087 ? 14.353 -21.358 9.038 1.00 80.81 1087 ARG A C 1
ATOM 8223 O O . ARG A 1 1087 ? 13.714 -20.421 8.564 1.00 80.81 1087 ARG A O 1
ATOM 8230 N N . ALA A 1 1088 ? 13.965 -22.625 8.937 1.00 74.12 1088 ALA A N 1
ATOM 8231 C CA . ALA A 1 1088 ? 12.705 -23.010 8.312 1.00 74.12 1088 ALA A CA 1
ATOM 8232 C C . ALA A 1 1088 ? 11.500 -22.512 9.129 1.00 74.12 1088 ALA A C 1
ATOM 8234 O O . ALA A 1 1088 ? 11.516 -22.532 10.364 1.00 74.12 1088 ALA A O 1
ATOM 8235 N N . GLU A 1 1089 ? 10.441 -22.098 8.441 1.00 75.69 1089 GLU A N 1
ATOM 8236 C CA . GLU A 1 1089 ? 9.153 -21.817 9.069 1.00 75.69 1089 GLU A CA 1
ATOM 8237 C C . GLU A 1 1089 ? 8.347 -23.110 9.187 1.00 75.69 1089 GLU A C 1
ATOM 8239 O O . GLU A 1 1089 ? 8.041 -23.774 8.193 1.00 75.69 1089 GLU A O 1
ATOM 8244 N N . VAL A 1 1090 ? 8.008 -23.458 10.427 1.00 71.00 1090 VAL A N 1
ATOM 8245 C CA . VAL A 1 1090 ? 7.182 -24.613 10.772 1.00 71.00 1090 VAL A CA 1
ATOM 8246 C C . VAL A 1 1090 ? 6.035 -24.074 11.618 1.00 71.00 1090 VAL A C 1
ATOM 8248 O O . VAL A 1 1090 ? 6.240 -23.568 12.722 1.00 71.00 1090 VAL A O 1
ATOM 8251 N N . ASP A 1 1091 ? 4.828 -24.134 11.061 1.00 75.75 1091 ASP A N 1
ATOM 8252 C CA . ASP A 1 1091 ? 3.574 -23.736 11.709 1.00 75.75 1091 ASP A CA 1
ATOM 8253 C C . ASP A 1 1091 ? 3.460 -22.258 12.107 1.00 75.75 1091 ASP A C 1
ATOM 8255 O O . ASP A 1 1091 ? 2.703 -21.923 13.013 1.00 75.75 1091 ASP A O 1
ATOM 8259 N N . SER A 1 1092 ? 4.160 -21.360 11.410 1.00 84.12 1092 SER A N 1
ATOM 8260 C CA . SER A 1 1092 ? 4.089 -19.898 11.603 1.00 84.12 1092 SER A CA 1
ATOM 8261 C C . SER A 1 1092 ? 4.643 -19.380 12.930 1.00 84.12 1092 SER A C 1
ATOM 8263 O O . SER A 1 1092 ? 4.315 -18.272 13.353 1.00 84.12 1092 SER A O 1
ATOM 8265 N N . ARG A 1 1093 ? 5.493 -20.166 13.596 1.00 85.44 1093 ARG A N 1
ATOM 8266 C CA . ARG A 1 1093 ? 6.137 -19.802 14.868 1.00 85.44 1093 ARG A CA 1
ATOM 8267 C C . ARG A 1 1093 ? 7.216 -18.742 14.680 1.00 85.44 1093 ARG A C 1
ATOM 8269 O O . ARG A 1 1093 ? 7.494 -17.995 15.614 1.00 85.44 1093 ARG A O 1
ATOM 8276 N N . ASN A 1 1094 ? 7.799 -18.668 13.486 1.00 86.69 1094 ASN A N 1
ATOM 8277 C CA . ASN A 1 1094 ? 8.900 -17.771 13.155 1.00 86.69 1094 ASN A CA 1
ATOM 8278 C C . ASN A 1 1094 ? 8.440 -16.538 12.367 1.00 86.69 1094 ASN A C 1
ATOM 8280 O O . ASN A 1 1094 ? 9.281 -15.853 11.782 1.00 86.69 1094 ASN A O 1
ATOM 8284 N N . GLN A 1 1095 ? 7.147 -16.192 12.436 1.00 88.12 1095 GLN A N 1
ATOM 8285 C CA . GLN A 1 1095 ? 6.585 -14.968 11.866 1.00 88.12 1095 GLN A CA 1
ATOM 8286 C C . GLN A 1 1095 ? 5.637 -14.233 12.826 1.00 88.12 1095 GLN A C 1
ATOM 8288 O O . GLN A 1 1095 ? 5.017 -14.842 13.696 1.00 88.12 1095 GLN A O 1
ATOM 8293 N N . ARG A 1 1096 ? 5.515 -12.911 12.670 1.00 89.31 1096 ARG A N 1
ATOM 8294 C CA . ARG A 1 1096 ? 4.544 -12.055 13.375 1.00 89.31 1096 ARG A CA 1
ATOM 8295 C C . ARG A 1 1096 ? 3.900 -11.057 12.422 1.00 89.31 1096 ARG A C 1
ATOM 8297 O O . ARG A 1 1096 ? 4.549 -10.587 11.486 1.00 89.31 1096 ARG A O 1
ATOM 8304 N N . ILE A 1 1097 ? 2.649 -10.697 12.694 1.00 90.25 1097 ILE A N 1
ATOM 8305 C CA . ILE A 1 1097 ? 2.017 -9.526 12.078 1.00 90.25 1097 ILE A CA 1
ATOM 8306 C C . ILE A 1 1097 ? 2.584 -8.283 12.766 1.00 90.25 1097 ILE A C 1
ATOM 8308 O O . ILE A 1 1097 ? 2.548 -8.173 13.990 1.00 90.25 1097 ILE A O 1
ATOM 8312 N N . VAL A 1 1098 ? 3.141 -7.368 11.977 1.00 91.56 1098 VAL A N 1
ATOM 8313 C CA . VAL A 1 1098 ? 3.705 -6.109 12.466 1.00 91.56 1098 VAL A CA 1
ATOM 8314 C C . VAL A 1 1098 ? 2.664 -5.014 12.406 1.00 91.56 1098 VAL A C 1
ATOM 8316 O O . VAL A 1 1098 ? 2.532 -4.281 13.372 1.00 91.56 1098 VAL A O 1
ATOM 8319 N N . SER A 1 1099 ? 1.928 -4.868 11.305 1.00 91.94 1099 SER A N 1
ATOM 8320 C CA . SER A 1 1099 ? 1.006 -3.740 11.159 1.00 91.94 1099 SER A CA 1
ATOM 8321 C C . SER A 1 1099 ? 0.079 -3.879 9.951 1.00 91.94 1099 SER A C 1
ATOM 8323 O O . SER A 1 1099 ? 0.358 -4.632 9.022 1.00 91.94 1099 SER A O 1
ATOM 8325 N N . THR A 1 1100 ? -1.002 -3.108 9.948 1.00 89.25 1100 THR A N 1
ATOM 8326 C CA . THR A 1 1100 ? -1.889 -2.876 8.802 1.00 89.25 1100 THR A CA 1
ATOM 8327 C C . THR A 1 1100 ? -1.528 -1.610 8.009 1.00 89.25 1100 THR A C 1
ATOM 8329 O O . THR A 1 1100 ? -2.128 -1.350 6.978 1.00 89.25 1100 THR A O 1
ATOM 8332 N N . ALA A 1 1101 ? -0.562 -0.811 8.475 1.00 90.88 1101 ALA A N 1
ATOM 8333 C CA . ALA A 1 1101 ? -0.229 0.534 7.989 1.00 90.88 1101 ALA A CA 1
ATOM 8334 C C . ALA A 1 1101 ? -1.444 1.458 7.859 1.00 90.88 1101 ALA A C 1
ATOM 8336 O O . ALA A 1 1101 ? -1.642 2.115 6.831 1.00 90.88 1101 ALA A O 1
ATOM 8337 N N . LEU A 1 1102 ? -2.275 1.464 8.907 1.00 90.56 1102 LEU A N 1
ATOM 8338 C CA . LEU A 1 1102 ? -3.478 2.294 9.005 1.00 90.56 1102 LEU A CA 1
ATOM 8339 C C . LEU A 1 1102 ? -4.426 2.081 7.815 1.00 90.56 1102 LEU A C 1
ATOM 8341 O O . LEU A 1 1102 ? -5.083 3.003 7.340 1.00 90.56 1102 LEU A O 1
ATOM 8345 N N . SER A 1 1103 ? -4.455 0.862 7.279 1.00 84.38 1103 SER A N 1
ATOM 8346 C CA . SER A 1 1103 ? -5.116 0.539 6.020 1.00 84.38 1103 SER A CA 1
ATOM 8347 C C . SER A 1 1103 ? -6.030 -0.664 6.172 1.00 84.38 1103 SER A C 1
ATOM 8349 O O . SER A 1 1103 ? -5.726 -1.607 6.896 1.00 84.38 1103 SER A O 1
ATOM 8351 N N . ALA A 1 1104 ? -7.149 -0.643 5.457 1.00 81.25 1104 ALA A N 1
ATOM 8352 C CA . ALA A 1 1104 ? -8.039 -1.788 5.371 1.00 81.25 1104 ALA A CA 1
ATOM 8353 C C . ALA A 1 1104 ? -7.510 -2.826 4.348 1.00 81.25 1104 ALA A C 1
ATOM 8355 O O . ALA A 1 1104 ? -6.777 -2.478 3.419 1.00 81.25 1104 ALA A O 1
ATOM 8356 N N . PRO A 1 1105 ? -7.897 -4.113 4.439 1.00 78.38 1105 PRO A N 1
ATOM 8357 C CA . PRO A 1 1105 ? -7.382 -5.152 3.537 1.00 78.38 1105 PRO A CA 1
ATOM 8358 C C . PRO A 1 1105 ? -7.674 -4.859 2.067 1.00 78.38 1105 PRO A C 1
ATOM 8360 O O . PRO A 1 1105 ? -6.812 -4.990 1.202 1.00 78.38 1105 PRO A O 1
ATOM 8363 N N . GLY A 1 1106 ? -8.904 -4.423 1.793 1.00 76.50 1106 GLY A N 1
ATOM 8364 C CA . GLY A 1 1106 ? -9.377 -4.078 0.458 1.00 76.50 1106 GLY A CA 1
ATOM 8365 C C . GLY A 1 1106 ? -8.865 -2.749 -0.059 1.00 76.50 1106 GLY A C 1
ATOM 8366 O O . GLY A 1 1106 ? -9.361 -2.260 -1.071 1.00 76.50 1106 GLY A O 1
ATOM 8367 N N . THR A 1 1107 ? -7.953 -2.097 0.664 1.00 77.50 1107 THR A N 1
ATOM 8368 C CA . THR A 1 1107 ? -7.466 -0.785 0.274 1.00 77.50 1107 THR A CA 1
ATOM 8369 C C . THR A 1 1107 ? -6.053 -0.781 -0.263 1.00 77.50 1107 THR A C 1
ATOM 8371 O O . THR A 1 1107 ? -5.669 0.212 -0.868 1.00 77.50 1107 THR A O 1
ATOM 8374 N N . VAL A 1 1108 ? -5.316 -1.883 -0.132 1.00 79.38 1108 VAL A N 1
ATOM 8375 C CA . VAL A 1 1108 ? -3.913 -1.964 -0.549 1.00 79.38 1108 VAL A CA 1
ATOM 8376 C C . VAL A 1 1108 ? -3.747 -1.746 -2.065 1.00 79.38 1108 VAL A C 1
ATOM 8378 O O . VAL A 1 1108 ? -4.471 -2.352 -2.860 1.00 79.38 1108 VAL A O 1
ATOM 8381 N N . PRO A 1 1109 ? -2.833 -0.858 -2.493 1.00 74.31 1109 PRO A N 1
ATOM 8382 C CA . PRO A 1 1109 ? -2.588 -0.575 -3.899 1.00 74.31 1109 PRO A CA 1
ATOM 8383 C C . PRO A 1 1109 ? -1.824 -1.724 -4.572 1.00 74.31 1109 PRO A C 1
ATOM 8385 O O . PRO A 1 1109 ? -1.258 -2.602 -3.917 1.00 74.31 1109 PRO A O 1
ATOM 8388 N N . HIS A 1 1110 ? -1.796 -1.710 -5.905 1.00 74.00 1110 HIS A N 1
ATOM 8389 C CA . HIS A 1 1110 ? -0.988 -2.645 -6.692 1.00 74.00 1110 HIS A CA 1
ATOM 8390 C C . HIS A 1 1110 ? 0.479 -2.512 -6.314 1.00 74.00 1110 HIS A C 1
ATOM 8392 O O . HIS A 1 1110 ? 0.991 -1.406 -6.410 1.00 74.00 1110 HIS A O 1
ATOM 8398 N N . TYR A 1 1111 ? 1.143 -3.612 -5.962 1.00 76.50 1111 TYR A N 1
ATOM 8399 C CA . TYR A 1 1111 ? 2.549 -3.636 -5.539 1.00 76.50 1111 TYR A CA 1
ATOM 8400 C C . TYR A 1 1111 ? 2.839 -3.147 -4.110 1.00 76.50 1111 TYR A C 1
ATOM 8402 O O . TYR A 1 1111 ? 3.971 -2.798 -3.788 1.00 76.50 1111 TYR A O 1
ATOM 8410 N N . TRP A 1 1112 ? 1.820 -3.103 -3.238 1.00 85.12 1112 TRP A N 1
ATOM 8411 C CA . TRP A 1 1112 ? 1.953 -2.582 -1.874 1.00 85.12 1112 TRP A CA 1
ATOM 8412 C C . TRP A 1 1112 ? 3.095 -3.240 -1.100 1.00 85.12 1112 TRP A C 1
ATOM 8414 O O . TRP A 1 1112 ? 3.045 -4.433 -0.811 1.00 85.12 1112 TRP A O 1
ATOM 8424 N N . GLN A 1 1113 ? 4.110 -2.441 -0.756 1.00 86.56 1113 GLN A N 1
ATOM 8425 C CA . GLN A 1 1113 ? 5.346 -2.935 -0.167 1.00 86.56 1113 GLN A CA 1
ATOM 8426 C C . GLN A 1 1113 ? 5.861 -2.068 0.985 1.00 86.56 1113 GLN A C 1
ATOM 8428 O O . GLN A 1 1113 ? 6.075 -0.866 0.843 1.00 86.56 1113 GLN A O 1
ATOM 8433 N N . ALA A 1 1114 ? 6.162 -2.723 2.103 1.00 91.25 1114 ALA A N 1
ATOM 8434 C CA . ALA A 1 1114 ? 6.913 -2.188 3.223 1.00 91.25 1114 ALA A CA 1
ATOM 8435 C C . ALA A 1 1114 ? 8.409 -2.404 2.981 1.00 91.25 1114 ALA A C 1
ATOM 8437 O O . ALA A 1 1114 ? 8.907 -3.532 2.929 1.00 91.25 1114 ALA A O 1
ATOM 8438 N N . ARG A 1 1115 ? 9.139 -1.304 2.822 1.00 91.25 1115 ARG A N 1
ATOM 8439 C CA . ARG A 1 1115 ? 10.572 -1.304 2.541 1.00 91.25 1115 ARG A CA 1
ATOM 8440 C C . ARG A 1 1115 ? 11.347 -1.004 3.802 1.00 91.25 1115 ARG A C 1
ATOM 8442 O O . ARG A 1 1115 ? 11.148 0.017 4.447 1.00 91.25 1115 ARG A O 1
ATOM 8449 N N . LEU A 1 1116 ? 12.243 -1.915 4.147 1.00 92.44 1116 LEU A N 1
ATOM 8450 C CA . LEU A 1 1116 ? 13.045 -1.794 5.351 1.00 92.44 1116 LEU A CA 1
ATOM 8451 C C . LEU A 1 1116 ? 14.023 -0.642 5.239 1.00 92.44 1116 LEU A C 1
ATOM 8453 O O . LEU A 1 1116 ? 14.756 -0.536 4.253 1.00 92.44 1116 LEU A O 1
ATOM 8457 N N . HIS A 1 1117 ? 14.064 0.169 6.290 1.00 93.31 1117 HIS A N 1
ATOM 8458 C CA . HIS A 1 1117 ? 15.135 1.123 6.461 1.00 93.31 1117 HIS A CA 1
ATOM 8459 C C . HIS A 1 1117 ? 16.451 0.357 6.676 1.00 93.31 1117 HIS A C 1
ATOM 8461 O O . HIS A 1 1117 ? 16.458 -0.645 7.403 1.00 93.31 1117 HIS A O 1
ATOM 8467 N N . PRO A 1 1118 ? 17.579 0.792 6.087 1.00 92.44 1118 PRO A N 1
ATOM 8468 C CA . PRO A 1 1118 ? 18.819 0.037 6.154 1.00 92.44 1118 PRO A CA 1
ATOM 8469 C C . PRO A 1 1118 ? 19.359 -0.196 7.575 1.00 92.44 1118 PRO A C 1
ATOM 8471 O O . PRO A 1 1118 ? 20.133 -1.131 7.770 1.00 92.44 1118 PRO A O 1
ATOM 8474 N N . SER A 1 1119 ? 18.923 0.599 8.564 1.00 91.81 1119 SER A N 1
ATOM 8475 C CA . SER A 1 1119 ? 19.239 0.406 9.990 1.00 91.81 1119 SER A CA 1
ATOM 8476 C C . SER A 1 1119 ? 18.489 -0.753 10.663 1.00 91.81 1119 SER A C 1
ATOM 8478 O O . SER A 1 1119 ? 18.861 -1.149 11.764 1.00 91.81 1119 SER A O 1
ATOM 8480 N N . GLY A 1 1120 ? 17.425 -1.284 10.048 1.00 91.56 1120 GLY A N 1
ATOM 8481 C CA . GLY A 1 1120 ? 16.583 -2.348 10.613 1.00 91.56 1120 GLY A CA 1
ATOM 8482 C C . GLY A 1 1120 ? 15.619 -1.900 11.719 1.00 91.56 1120 GLY A C 1
ATOM 8483 O O . GLY A 1 1120 ? 14.857 -2.719 12.219 1.00 91.56 1120 GLY A O 1
ATOM 8484 N N . ARG A 1 1121 ? 15.610 -0.612 12.088 1.00 92.50 1121 ARG A N 1
ATOM 8485 C CA . ARG A 1 1121 ? 14.777 -0.064 13.182 1.00 92.50 1121 ARG A CA 1
ATOM 8486 C C . ARG A 1 1121 ? 13.448 0.532 12.717 1.00 92.50 1121 ARG A C 1
ATOM 8488 O O . ARG A 1 1121 ? 12.623 0.930 13.536 1.00 92.50 1121 ARG A O 1
ATOM 8495 N N . SER A 1 1122 ? 13.239 0.623 11.411 1.00 94.00 1122 SER A N 1
ATOM 8496 C CA . SER A 1 1122 ? 12.032 1.184 10.816 1.00 94.00 1122 SER A CA 1
ATOM 8497 C C . SER A 1 1122 ? 11.803 0.636 9.411 1.00 94.00 1122 SER A C 1
ATOM 8499 O O . SER A 1 1122 ? 12.660 -0.030 8.820 1.00 94.00 1122 SER A O 1
ATOM 8501 N N . PHE A 1 1123 ? 10.627 0.908 8.865 1.00 94.44 1123 PHE A N 1
ATOM 8502 C CA . PHE A 1 1123 ? 10.291 0.650 7.473 1.00 94.44 1123 PHE A CA 1
ATOM 8503 C C . PHE A 1 1123 ? 9.458 1.796 6.914 1.00 94.44 1123 PHE A C 1
ATOM 8505 O O . PHE A 1 1123 ? 8.756 2.488 7.646 1.00 94.44 1123 PHE A O 1
ATOM 8512 N N . ILE A 1 1124 ? 9.529 1.976 5.604 1.00 93.25 1124 ILE A N 1
ATOM 8513 C CA . ILE A 1 1124 ? 8.729 2.938 4.861 1.00 93.25 1124 ILE A CA 1
ATOM 8514 C C . ILE A 1 1124 ? 7.667 2.161 4.099 1.00 93.25 1124 ILE A C 1
ATOM 8516 O O . ILE A 1 1124 ? 7.981 1.189 3.411 1.00 93.25 1124 ILE A O 1
ATOM 8520 N N . VAL A 1 1125 ? 6.415 2.582 4.207 1.00 92.12 1125 VAL A N 1
ATOM 8521 C CA . VAL A 1 1125 ? 5.305 1.967 3.483 1.00 92.12 1125 VAL A CA 1
ATOM 8522 C C . VAL A 1 1125 ? 4.380 3.053 2.937 1.00 92.12 1125 VAL A C 1
ATOM 8524 O O . VAL A 1 1125 ? 4.100 4.023 3.643 1.00 92.12 1125 VAL A O 1
ATOM 8527 N N . PRO A 1 1126 ? 3.902 2.938 1.690 1.00 88.44 1126 PRO A N 1
ATOM 8528 C CA . PRO A 1 1126 ? 2.821 3.789 1.222 1.00 88.44 1126 PRO A CA 1
ATOM 8529 C C . PRO A 1 1126 ? 1.534 3.473 1.999 1.00 88.44 1126 PRO A C 1
ATOM 8531 O O . PRO A 1 1126 ? 1.178 2.305 2.189 1.00 88.44 1126 PRO A O 1
ATOM 8534 N N . SER A 1 1127 ? 0.813 4.505 2.433 1.00 85.44 1127 SER A N 1
ATOM 8535 C CA . SER A 1 1127 ? -0.561 4.344 2.890 1.00 85.44 1127 SER A CA 1
ATOM 8536 C C . SER A 1 1127 ? -1.354 3.763 1.736 1.00 85.44 1127 SER A C 1
ATOM 8538 O O . SER A 1 1127 ? -1.149 4.106 0.571 1.00 85.44 1127 SER A O 1
ATOM 8540 N N . SER A 1 1128 ? -2.244 2.834 2.047 1.00 70.50 1128 SER A N 1
ATOM 8541 C CA . SER A 1 1128 ? -2.934 2.126 0.983 1.00 70.50 1128 SER A CA 1
ATOM 8542 C C . SER A 1 1128 ? -3.853 3.039 0.154 1.00 70.50 1128 SER A C 1
ATOM 8544 O O . SER A 1 1128 ? -4.063 2.819 -1.037 1.00 70.50 1128 SER A O 1
ATOM 8546 N N . LYS A 1 1129 ? -4.391 4.076 0.806 1.00 74.31 1129 LYS A N 1
ATOM 8547 C CA . LYS A 1 1129 ? -5.375 5.046 0.317 1.00 74.31 1129 LYS A CA 1
ATOM 8548 C C . LYS A 1 1129 ? -5.247 6.360 1.088 1.00 74.31 1129 LYS A C 1
ATOM 8550 O O . LYS A 1 1129 ? -4.400 6.451 1.988 1.00 74.31 1129 LYS A O 1
ATOM 8555 N N . PRO A 1 1130 ? -6.107 7.353 0.783 1.00 76.81 1130 PRO A N 1
ATOM 8556 C CA . PRO A 1 1130 ? -6.209 8.546 1.592 1.00 76.81 1130 PRO A CA 1
ATOM 8557 C C . PRO A 1 1130 ? -6.473 8.247 3.067 1.00 76.81 1130 PRO A C 1
ATOM 8559 O O . PRO A 1 1130 ? -7.558 7.781 3.415 1.00 76.81 1130 PRO A O 1
ATOM 8562 N N . LEU A 1 1131 ? -5.489 8.532 3.923 1.00 83.44 1131 LEU A N 1
ATOM 8563 C CA . LEU A 1 1131 ? -5.636 8.432 5.374 1.00 83.44 1131 LEU A CA 1
ATOM 8564 C C . LEU A 1 1131 ? -6.712 9.429 5.818 1.00 83.44 1131 LEU A C 1
ATOM 8566 O O . LEU A 1 1131 ? -6.734 10.566 5.341 1.00 83.44 1131 LEU A O 1
ATOM 8570 N N . ASP A 1 1132 ? -7.652 8.975 6.646 1.00 80.12 1132 ASP A N 1
ATOM 8571 C CA . ASP A 1 1132 ? -8.878 9.700 7.032 1.00 80.12 1132 ASP A CA 1
ATOM 8572 C C . ASP A 1 1132 ? -9.741 10.195 5.862 1.00 80.12 1132 ASP A C 1
ATOM 8574 O O . ASP A 1 1132 ? -10.582 11.088 6.000 1.00 80.12 1132 ASP A O 1
ATOM 8578 N N . GLY A 1 1133 ? -9.533 9.626 4.675 1.00 77.88 1133 GLY A N 1
ATOM 8579 C CA . GLY A 1 1133 ? -10.131 10.121 3.447 1.00 77.88 1133 GLY A CA 1
ATOM 8580 C C . GLY A 1 1133 ? -9.545 11.438 2.960 1.00 77.88 1133 GLY A C 1
ATOM 8581 O O . GLY A 1 1133 ? -10.095 11.989 2.021 1.00 77.88 1133 GLY A O 1
ATOM 8582 N N . VAL A 1 1134 ? -8.465 11.953 3.548 1.00 79.50 1134 VAL A N 1
ATOM 8583 C CA . VAL A 1 1134 ? -7.890 13.260 3.202 1.00 79.50 1134 VAL A CA 1
ATOM 8584 C C . VAL A 1 1134 ? -6.897 13.132 2.046 1.00 79.50 1134 VAL A C 1
ATOM 8586 O O . VAL A 1 1134 ? -7.154 13.635 0.955 1.00 79.50 1134 VAL A O 1
ATOM 8589 N N . ARG A 1 1135 ? -5.778 12.425 2.249 1.00 78.81 1135 ARG A N 1
ATOM 8590 C CA . ARG A 1 1135 ? -4.759 12.193 1.208 1.00 78.81 1135 ARG A CA 1
ATOM 8591 C C . ARG A 1 1135 ? -3.922 10.959 1.490 1.00 78.81 1135 ARG A C 1
ATOM 8593 O O . ARG A 1 1135 ? -3.821 10.529 2.641 1.00 78.81 1135 ARG A O 1
ATOM 8600 N N . SER A 1 1136 ? -3.345 10.373 0.445 1.00 81.19 1136 SER A N 1
ATOM 8601 C CA . SER A 1 1136 ? -2.391 9.279 0.628 1.00 81.19 1136 SER A CA 1
ATOM 8602 C C . SER A 1 1136 ? -1.061 9.839 1.133 1.00 81.19 1136 SER A C 1
ATOM 8604 O O . SER A 1 1136 ? -0.742 11.015 0.935 1.00 81.19 1136 SER A O 1
ATOM 8606 N N . ALA A 1 1137 ? -0.308 9.004 1.830 1.00 84.69 1137 ALA A N 1
ATOM 8607 C CA . ALA A 1 1137 ? 0.899 9.395 2.530 1.00 84.69 1137 ALA A CA 1
ATOM 8608 C C . ALA A 1 1137 ? 1.926 8.272 2.507 1.00 84.69 1137 ALA A C 1
ATOM 8610 O O . ALA A 1 1137 ? 1.564 7.108 2.409 1.00 84.69 1137 ALA A O 1
ATOM 8611 N N . TYR A 1 1138 ? 3.205 8.600 2.660 1.00 88.00 1138 TYR A N 1
ATOM 8612 C CA . TYR A 1 1138 ? 4.184 7.591 3.054 1.00 88.00 1138 TYR A CA 1
ATOM 8613 C C . TYR A 1 1138 ? 4.307 7.591 4.569 1.00 88.00 1138 TYR A C 1
ATOM 8615 O O . TYR A 1 1138 ? 4.393 8.643 5.202 1.00 88.00 1138 TYR A O 1
ATOM 8623 N N . LEU A 1 1139 ? 4.309 6.399 5.145 1.00 91.12 1139 LEU A N 1
ATOM 8624 C CA . LEU A 1 1139 ? 4.390 6.177 6.574 1.00 91.12 1139 LEU A CA 1
ATOM 8625 C C . LEU A 1 1139 ? 5.758 5.594 6.925 1.00 91.12 1139 LEU A C 1
ATOM 8627 O O . LEU A 1 1139 ? 6.221 4.656 6.275 1.00 91.12 1139 LEU A O 1
ATOM 8631 N N . LEU A 1 1140 ? 6.386 6.131 7.969 1.00 93.19 1140 LEU A N 1
ATOM 8632 C CA . LEU A 1 1140 ? 7.551 5.537 8.618 1.00 93.19 1140 LEU A CA 1
ATOM 8633 C C . LEU A 1 1140 ? 7.069 4.723 9.815 1.00 93.19 1140 LEU A C 1
ATOM 8635 O O . LEU A 1 1140 ? 6.712 5.295 10.844 1.00 93.19 1140 LEU A O 1
ATOM 8639 N N . GLY A 1 1141 ? 7.039 3.403 9.669 1.00 94.19 1141 GLY A N 1
ATOM 8640 C CA . GLY A 1 1141 ? 6.746 2.481 10.759 1.00 94.19 1141 GLY A CA 1
ATOM 8641 C C . GLY A 1 1141 ? 7.985 2.251 11.614 1.00 94.19 1141 GLY A C 1
ATOM 8642 O O . GLY A 1 1141 ? 9.042 1.892 11.094 1.00 94.19 1141 GLY A O 1
ATOM 8643 N N . ILE A 1 1142 ? 7.865 2.452 12.923 1.00 93.88 1142 ILE A N 1
ATOM 8644 C CA . ILE A 1 1142 ? 8.946 2.240 13.889 1.00 93.88 1142 ILE A CA 1
ATOM 8645 C C . ILE A 1 1142 ? 8.883 0.795 14.379 1.00 93.88 1142 ILE A C 1
ATOM 8647 O O . ILE A 1 1142 ? 7.875 0.368 14.942 1.00 93.88 1142 ILE A O 1
ATOM 8651 N N . LEU A 1 1143 ? 9.956 0.034 14.162 1.00 92.19 1143 LEU A N 1
ATOM 8652 C CA . LEU A 1 1143 ? 10.012 -1.370 14.550 1.00 92.19 1143 LEU A CA 1
ATOM 8653 C C . LEU A 1 1143 ? 10.520 -1.501 15.980 1.00 92.19 1143 LEU A C 1
ATOM 8655 O O . LEU A 1 1143 ? 11.638 -1.069 16.274 1.00 92.19 1143 LEU A O 1
ATOM 8659 N N . PRO A 1 1144 ? 9.754 -2.150 16.864 1.00 89.31 1144 PRO A N 1
ATOM 8660 C CA . PRO A 1 1144 ? 10.278 -2.523 18.152 1.00 89.31 1144 PRO A CA 1
ATOM 8661 C C . PRO A 1 1144 ? 11.157 -3.783 18.001 1.00 89.31 1144 PRO A C 1
ATOM 8663 O O . PRO A 1 1144 ? 10.965 -4.560 17.048 1.00 89.31 1144 PRO A O 1
ATOM 8666 N N . PRO A 1 1145 ? 12.096 -4.031 18.933 1.00 86.38 1145 PRO A N 1
ATOM 8667 C CA . PRO A 1 1145 ? 13.001 -5.175 18.861 1.00 86.38 1145 PRO A CA 1
ATOM 8668 C C . PRO A 1 1145 ? 12.264 -6.508 18.680 1.00 86.38 1145 PRO A C 1
ATOM 8670 O O . PRO A 1 1145 ? 11.154 -6.711 19.184 1.00 86.38 1145 PRO A O 1
ATOM 8673 N N . ILE A 1 1146 ? 12.880 -7.458 17.976 1.00 84.56 1146 ILE A N 1
ATOM 8674 C CA . ILE A 1 1146 ? 12.339 -8.819 17.910 1.00 84.56 1146 ILE A CA 1
ATOM 8675 C C . ILE A 1 1146 ? 12.743 -9.588 19.167 1.00 84.56 1146 ILE A C 1
ATOM 8677 O O . ILE A 1 1146 ? 13.923 -9.678 19.499 1.00 84.56 1146 ILE A O 1
ATOM 8681 N N . LYS A 1 1147 ? 11.766 -10.213 19.832 1.00 81.38 1147 LYS A N 1
ATOM 8682 C CA . LYS A 1 1147 ? 12.011 -11.243 20.849 1.00 81.38 1147 LYS A CA 1
ATOM 8683 C C . LYS A 1 1147 ? 11.465 -12.582 20.369 1.00 81.38 1147 LYS A C 1
ATOM 8685 O O . LYS A 1 1147 ? 10.315 -12.668 19.940 1.00 81.38 1147 LYS A O 1
ATOM 8690 N N . GLU A 1 1148 ? 12.297 -13.618 20.443 1.00 77.62 1148 GLU A N 1
ATOM 8691 C CA . GLU A 1 1148 ? 11.865 -14.993 20.196 1.00 77.62 1148 GLU A CA 1
ATOM 8692 C C . GLU A 1 1148 ? 10.975 -15.463 21.346 1.00 77.62 1148 GLU A C 1
ATOM 8694 O O . GLU A 1 1148 ? 11.338 -15.360 22.516 1.00 77.62 1148 GLU A O 1
ATOM 8699 N N . THR A 1 1149 ? 9.802 -15.984 21.006 1.00 71.44 1149 THR A N 1
ATOM 8700 C CA . THR A 1 1149 ? 8.865 -16.583 21.959 1.00 71.44 1149 THR A CA 1
ATOM 8701 C C . THR A 1 1149 ? 8.315 -17.861 21.349 1.00 71.44 1149 THR A C 1
ATOM 8703 O O . THR A 1 1149 ? 7.893 -17.857 20.192 1.00 71.44 1149 THR A O 1
ATOM 8706 N N . SER A 1 1150 ? 8.303 -18.959 22.099 1.00 65.25 1150 SER A N 1
ATOM 8707 C CA . SER A 1 1150 ? 7.681 -20.207 21.656 1.00 65.25 1150 SER A CA 1
ATOM 8708 C C . SER A 1 1150 ? 6.154 -20.170 21.847 1.00 65.25 1150 SER A C 1
ATOM 8710 O O . SER A 1 1150 ? 5.646 -19.558 22.783 1.00 65.25 1150 SER A O 1
ATOM 8712 N N . GLY A 1 1151 ? 5.408 -20.843 20.959 1.00 65.50 1151 GLY A N 1
ATOM 8713 C CA . GLY A 1 1151 ? 4.081 -21.386 21.299 1.00 65.50 1151 GLY A CA 1
ATOM 8714 C C . GLY A 1 1151 ? 2.835 -20.510 21.105 1.00 65.50 1151 GLY A C 1
ATOM 8715 O O . GLY A 1 1151 ? 1.858 -20.734 21.806 1.00 65.50 1151 GLY A O 1
ATOM 8716 N N . ARG A 1 1152 ? 2.809 -19.552 20.165 1.00 80.44 1152 ARG A N 1
ATOM 8717 C CA . ARG A 1 1152 ? 1.666 -18.613 19.997 1.00 80.44 1152 ARG A CA 1
ATOM 8718 C C . ARG A 1 1152 ? 0.792 -18.816 18.755 1.00 80.44 1152 ARG A C 1
ATOM 8720 O O . ARG A 1 1152 ? -0.056 -17.984 18.454 1.00 80.44 1152 ARG A O 1
ATOM 8727 N N . THR A 1 1153 ? 0.984 -19.919 18.038 1.00 86.12 1153 THR A N 1
ATOM 8728 C CA . THR A 1 1153 ? 0.309 -20.186 16.754 1.00 86.12 1153 THR A CA 1
ATOM 8729 C C . THR A 1 1153 ? -0.967 -21.011 16.898 1.00 86.12 1153 THR A C 1
ATOM 8731 O O . THR A 1 1153 ? -1.521 -21.474 15.910 1.00 86.12 1153 THR A O 1
ATOM 8734 N N . THR A 1 1154 ? -1.447 -21.209 18.122 1.00 89.81 1154 THR A N 1
ATOM 8735 C CA . THR A 1 1154 ? -2.694 -21.903 18.460 1.00 89.81 1154 THR A CA 1
ATOM 8736 C C . THR A 1 1154 ? -3.378 -21.163 19.610 1.00 89.81 1154 THR A C 1
ATOM 8738 O O . THR A 1 1154 ? -2.774 -20.278 20.221 1.00 89.81 1154 THR A O 1
ATOM 8741 N N . PHE A 1 1155 ? -4.621 -21.526 19.921 1.00 89.88 1155 PHE A N 1
ATOM 8742 C CA . PHE A 1 1155 ? -5.257 -21.122 21.173 1.00 89.88 1155 PHE A CA 1
ATOM 8743 C C . PHE A 1 1155 ? -4.421 -21.602 22.369 1.00 89.88 1155 PHE A C 1
ATOM 8745 O O . PHE A 1 1155 ? -3.963 -22.747 22.383 1.00 89.88 1155 PHE A O 1
ATOM 8752 N N . GLY A 1 1156 ? -4.189 -20.711 23.334 1.00 78.50 1156 GLY A N 1
ATOM 8753 C CA . GLY A 1 1156 ? -3.304 -20.907 24.483 1.00 78.50 1156 GLY A CA 1
ATOM 8754 C C . GLY A 1 1156 ? -4.034 -20.715 25.813 1.00 78.50 1156 GLY A C 1
ATOM 8755 O O . GLY A 1 1156 ? -4.825 -19.786 25.967 1.00 78.50 1156 GLY A O 1
ATOM 8756 N N . GLY A 1 1157 ? -3.776 -21.651 26.735 1.00 68.31 1157 GLY A N 1
ATOM 8757 C CA . GLY A 1 1157 ? -4.610 -22.006 27.884 1.00 68.31 1157 GLY A CA 1
ATOM 8758 C C . GLY A 1 1157 ? -4.382 -21.186 29.146 1.00 68.31 1157 GLY A C 1
ATOM 8759 O O . GLY A 1 1157 ? -3.674 -21.627 30.054 1.00 68.31 1157 GLY A O 1
ATOM 8760 N N . LEU A 1 1158 ? -5.089 -20.061 29.246 1.00 88.56 1158 LEU A N 1
ATOM 8761 C CA . LEU A 1 1158 ? -5.416 -19.464 30.538 1.00 88.56 1158 LEU A CA 1
ATOM 8762 C C . LEU A 1 1158 ? -6.089 -20.545 31.406 1.00 88.56 1158 LEU A C 1
ATOM 8764 O O . LEU A 1 1158 ? -7.213 -20.968 31.133 1.00 88.56 1158 LEU A O 1
ATOM 8768 N N . SER A 1 1159 ? -5.363 -21.041 32.408 1.00 94.25 1159 SER A N 1
ATOM 8769 C CA . SER A 1 1159 ? -5.822 -22.106 33.302 1.00 94.25 1159 SER A CA 1
ATOM 8770 C C . SER A 1 1159 ? -6.577 -21.491 34.473 1.00 94.25 1159 SER A C 1
ATOM 8772 O O . SER A 1 1159 ? -5.971 -20.882 35.353 1.00 94.25 1159 SER A O 1
ATOM 8774 N N . VAL A 1 1160 ? -7.897 -21.651 34.495 1.00 95.56 1160 VAL A N 1
ATOM 8775 C CA . VAL A 1 1160 ? -8.748 -21.123 35.563 1.00 95.56 1160 VAL A CA 1
ATOM 8776 C C . VAL A 1 1160 ? -8.995 -22.217 36.589 1.00 95.56 1160 VAL A C 1
ATOM 8778 O O . VAL A 1 1160 ? -9.551 -23.271 36.272 1.00 95.56 1160 VAL A O 1
ATOM 8781 N N . ARG A 1 1161 ? -8.587 -21.973 37.836 1.00 96.94 1161 ARG A N 1
ATOM 8782 C CA . ARG A 1 1161 ? -8.944 -22.837 38.962 1.00 96.94 1161 ARG A CA 1
ATOM 8783 C C . ARG A 1 1161 ? -10.369 -22.511 39.392 1.00 96.94 1161 ARG A C 1
ATOM 8785 O O . ARG A 1 1161 ? -10.630 -21.412 39.864 1.00 96.94 1161 ARG A O 1
ATOM 8792 N N . VAL A 1 1162 ? -11.259 -23.483 39.259 1.00 96.81 1162 VAL A N 1
ATOM 8793 C CA . VAL A 1 1162 ? -12.669 -23.359 39.613 1.00 96.81 1162 VAL A CA 1
ATOM 8794 C C . VAL A 1 1162 ? -12.905 -24.007 40.978 1.00 96.81 1162 VAL A C 1
ATOM 8796 O O . VAL A 1 1162 ? -12.732 -25.223 41.104 1.00 96.81 1162 VAL A O 1
ATOM 8799 N N . PRO A 1 1163 ? -13.271 -23.243 42.020 1.00 96.25 1163 PRO A N 1
ATOM 8800 C CA . PRO A 1 1163 ? -13.632 -23.826 43.306 1.00 96.25 1163 PRO A CA 1
ATOM 8801 C C . PRO A 1 1163 ? -14.974 -24.570 43.224 1.00 96.25 1163 PRO A C 1
ATOM 8803 O O . PRO A 1 1163 ? -15.801 -24.310 42.345 1.00 96.25 1163 PRO A O 1
ATOM 8806 N N . ALA A 1 1164 ? -15.193 -25.496 44.161 1.00 93.62 1164 ALA A N 1
ATOM 8807 C CA . ALA A 1 1164 ? -16.499 -26.122 44.344 1.00 93.62 1164 ALA A CA 1
ATOM 8808 C C . ALA A 1 1164 ? -17.540 -25.059 44.741 1.00 93.62 1164 ALA A C 1
ATOM 8810 O O . ALA A 1 1164 ? -17.243 -24.176 45.546 1.00 93.62 1164 ALA A O 1
ATOM 8811 N N . SER A 1 1165 ? -18.756 -25.170 44.206 1.00 95.25 1165 SER A N 1
ATOM 8812 C CA . SER A 1 1165 ? -19.898 -24.322 44.564 1.00 95.25 1165 SER A CA 1
ATOM 8813 C C . SER A 1 1165 ? -21.071 -25.208 45.009 1.00 95.25 1165 SER A C 1
ATOM 8815 O O . SER A 1 1165 ? -21.347 -26.212 44.344 1.00 95.25 1165 SER A O 1
ATOM 8817 N N . PRO A 1 1166 ? -21.756 -24.891 46.125 1.00 93.25 1166 PRO A N 1
ATOM 8818 C CA . PRO A 1 1166 ? -22.923 -25.647 46.576 1.00 93.25 1166 PRO A CA 1
ATOM 8819 C C . PRO A 1 1166 ? -24.014 -25.742 45.497 1.00 93.25 1166 PRO A C 1
ATOM 8821 O O . PRO A 1 1166 ? -24.400 -24.737 44.909 1.00 93.25 1166 PRO A O 1
ATOM 8824 N N . GLY A 1 1167 ? -24.523 -26.952 45.246 1.00 90.81 1167 GLY A N 1
ATOM 8825 C CA . GLY A 1 1167 ? -25.565 -27.211 44.238 1.00 90.81 1167 GLY A CA 1
ATOM 8826 C C . GLY A 1 1167 ? -25.053 -27.316 42.795 1.00 90.81 1167 GLY A C 1
ATOM 8827 O O . GLY A 1 1167 ? -25.743 -27.846 41.932 1.00 90.81 1167 GLY A O 1
ATOM 8828 N N . ALA A 1 1168 ? -23.816 -26.904 42.515 1.00 96.06 1168 ALA A N 1
ATOM 8829 C CA . ALA A 1 1168 ? -23.239 -27.020 41.183 1.00 96.06 1168 ALA A CA 1
ATOM 8830 C C . ALA A 1 1168 ? -22.689 -28.429 40.915 1.00 96.06 1168 ALA A C 1
ATOM 8832 O O . ALA A 1 1168 ? -21.884 -28.964 41.677 1.00 96.06 1168 ALA A O 1
ATOM 8833 N N . THR A 1 1169 ? -23.059 -29.016 39.778 1.00 97.06 1169 THR A N 1
ATOM 8834 C CA . THR A 1 1169 ? -22.470 -30.283 39.297 1.00 97.06 1169 THR A CA 1
ATOM 8835 C C . THR A 1 1169 ? -21.416 -30.050 38.219 1.00 97.06 1169 THR A C 1
ATOM 8837 O O . THR A 1 1169 ? -20.487 -30.846 38.063 1.00 97.06 1169 THR A O 1
ATOM 8840 N N . HIS A 1 1170 ? -21.532 -28.936 37.497 1.00 97.81 1170 HIS A N 1
ATOM 8841 C CA . HIS A 1 1170 ? -20.663 -28.567 36.390 1.00 97.81 1170 HIS A CA 1
ATOM 8842 C C . HIS A 1 1170 ? -20.242 -27.102 36.495 1.00 97.81 1170 HIS A C 1
ATOM 8844 O O . HIS A 1 1170 ? -20.870 -26.301 37.186 1.00 97.81 1170 HIS A O 1
ATOM 8850 N N . ALA A 1 1171 ? -19.194 -26.745 35.767 1.00 97.75 1171 ALA A N 1
ATOM 8851 C CA . ALA A 1 1171 ? -18.775 -25.372 35.570 1.00 97.75 1171 ALA A CA 1
ATOM 8852 C C . ALA A 1 1171 ? -18.361 -25.141 34.114 1.00 97.75 1171 ALA A C 1
ATOM 8854 O O . ALA A 1 1171 ? -17.949 -26.058 33.399 1.00 97.75 1171 ALA A O 1
ATOM 8855 N N . ARG A 1 1172 ? -18.446 -23.888 33.678 1.00 97.06 1172 ARG A N 1
ATOM 8856 C CA . ARG A 1 1172 ? -17.833 -23.416 32.434 1.00 97.06 1172 ARG A CA 1
ATOM 8857 C C . ARG A 1 1172 ? -17.224 -22.044 32.654 1.00 97.06 1172 ARG A C 1
ATOM 8859 O O . ARG A 1 1172 ? -17.664 -21.297 33.525 1.00 97.06 1172 ARG A O 1
ATOM 8866 N N . ILE A 1 1173 ? -16.258 -21.695 31.819 1.00 96.56 1173 ILE A N 1
ATOM 8867 C CA . ILE A 1 1173 ? -15.737 -20.338 31.745 1.00 96.56 1173 ILE A CA 1
ATOM 8868 C C . ILE A 1 1173 ? -16.405 -19.638 30.574 1.00 96.56 1173 ILE A C 1
ATOM 8870 O O . ILE A 1 1173 ? -16.318 -20.103 29.438 1.00 96.56 1173 ILE A O 1
ATOM 8874 N N . LYS A 1 1174 ? -17.058 -18.513 30.854 1.00 95.25 1174 LYS A N 1
ATOM 8875 C CA . LYS A 1 1174 ? -17.556 -17.585 29.840 1.00 95.25 1174 LYS A CA 1
ATOM 8876 C C . LYS A 1 1174 ? -16.503 -16.513 29.618 1.00 95.25 1174 LYS A C 1
ATOM 8878 O O . LYS A 1 1174 ? -16.051 -15.920 30.590 1.00 95.25 1174 LYS A O 1
ATOM 8883 N N . PHE A 1 1175 ? -16.099 -16.268 28.376 1.00 94.19 1175 PHE A N 1
ATOM 8884 C CA . PHE A 1 1175 ? -14.979 -15.385 28.058 1.00 94.19 1175 PHE A CA 1
ATOM 8885 C C . PHE A 1 1175 ? -15.149 -14.628 26.735 1.00 94.19 1175 PHE A C 1
ATOM 8887 O O . PHE A 1 1175 ? -15.974 -14.989 25.899 1.00 94.19 1175 PHE A O 1
ATOM 8894 N N . GLY A 1 1176 ? -14.349 -13.576 26.558 1.00 92.12 1176 GLY A N 1
ATOM 8895 C CA . GLY A 1 1176 ? -14.296 -12.753 25.351 1.00 92.12 1176 GLY A CA 1
ATOM 8896 C C . GLY A 1 1176 ? -13.184 -11.702 25.392 1.00 92.12 1176 GLY A C 1
ATOM 8897 O O . GLY A 1 1176 ? -12.391 -11.658 26.332 1.00 92.12 1176 GLY A O 1
ATOM 8898 N N . TYR A 1 1177 ? -13.125 -10.839 24.376 1.00 87.81 1177 TYR A N 1
ATOM 8899 C CA . TYR A 1 1177 ? -12.031 -9.869 24.177 1.00 87.81 1177 TYR A CA 1
ATOM 8900 C C . TYR A 1 1177 ? -12.473 -8.405 24.219 1.00 87.81 1177 TYR A C 1
ATOM 8902 O O . TYR A 1 1177 ? -11.632 -7.515 24.290 1.00 87.81 1177 TYR A O 1
ATOM 8910 N N . ASN A 1 1178 ? -13.776 -8.131 24.167 1.00 77.62 1178 ASN A N 1
ATOM 8911 C CA . ASN A 1 1178 ? -14.302 -6.770 24.179 1.00 77.62 1178 ASN A CA 1
ATOM 8912 C C . ASN A 1 1178 ? -15.366 -6.638 25.271 1.00 77.62 1178 ASN A C 1
ATOM 8914 O O . ASN A 1 1178 ? -16.404 -7.280 25.139 1.00 77.62 1178 ASN A O 1
ATOM 8918 N N . PRO A 1 1179 ? -15.153 -5.808 26.305 1.00 54.97 1179 PRO A N 1
ATOM 8919 C CA . PRO A 1 1179 ? -16.095 -5.680 27.406 1.00 54.97 1179 PRO A CA 1
ATOM 8920 C C . PRO A 1 1179 ? -17.266 -4.706 27.158 1.00 54.97 1179 PRO A C 1
ATOM 8922 O O . PRO A 1 1179 ? -18.050 -4.482 28.074 1.00 54.97 1179 PRO A O 1
ATOM 8925 N N . SER A 1 1180 ? -17.409 -4.106 25.967 1.00 51.56 1180 SER A N 1
ATOM 8926 C CA . SER A 1 1180 ? -18.377 -3.016 25.720 1.00 51.56 1180 SER A CA 1
ATOM 8927 C C . SER A 1 1180 ? -19.816 -3.310 26.196 1.00 51.56 1180 SER A C 1
ATOM 8929 O O . SER A 1 1180 ? -20.526 -4.128 25.604 1.00 51.56 1180 SER A O 1
ATOM 8931 N N . GLY A 1 1181 ? -20.254 -2.588 27.239 1.00 43.50 1181 GLY A N 1
ATOM 8932 C CA . GLY A 1 1181 ? -21.625 -2.566 27.765 1.00 43.50 1181 GLY A CA 1
ATOM 8933 C C . GLY A 1 1181 ? -21.699 -2.045 29.210 1.00 43.50 1181 GLY A C 1
ATOM 8934 O O . GLY A 1 1181 ? -20.849 -2.369 30.029 1.00 43.50 1181 GLY A O 1
ATOM 8935 N N . THR A 1 1182 ? -22.714 -1.239 29.537 1.00 38.44 1182 THR A N 1
ATOM 8936 C CA . THR A 1 1182 ? -23.011 -0.799 30.915 1.00 38.44 1182 THR A CA 1
ATOM 8937 C C . THR A 1 1182 ? -23.503 -1.975 31.763 1.00 38.44 1182 THR A C 1
ATOM 8939 O O . THR A 1 1182 ? -24.370 -2.708 31.291 1.00 38.44 1182 THR A O 1
ATOM 8942 N N . SER A 1 1183 ? -22.950 -2.134 32.976 1.00 38.59 1183 SER A N 1
ATOM 8943 C CA . SER A 1 1183 ? -23.289 -3.074 34.078 1.00 38.59 1183 SER A CA 1
ATOM 8944 C C . SER A 1 1183 ? -23.425 -4.581 33.777 1.00 38.59 1183 SER A C 1
ATOM 8946 O O . SER A 1 1183 ? -23.301 -5.391 34.691 1.00 38.59 1183 SER A O 1
ATOM 8948 N N . ALA A 1 1184 ? -23.563 -4.992 32.518 1.00 53.50 1184 ALA A N 1
ATOM 8949 C CA . ALA A 1 1184 ? -23.460 -6.365 32.042 1.00 53.50 1184 ALA A CA 1
ATOM 8950 C C . ALA A 1 1184 ? -22.470 -6.399 30.872 1.00 53.50 1184 ALA A C 1
ATOM 8952 O O . ALA A 1 1184 ? -22.852 -6.358 29.703 1.00 53.50 1184 ALA A O 1
ATOM 8953 N N . VAL A 1 1185 ? -21.179 -6.433 31.199 1.00 62.16 1185 VAL A N 1
ATOM 8954 C CA . VAL A 1 1185 ? -20.076 -6.582 30.240 1.00 62.16 1185 VAL A CA 1
ATOM 8955 C C . VAL A 1 1185 ? -20.376 -7.760 29.307 1.00 62.16 1185 VAL A C 1
ATOM 8957 O O . VAL A 1 1185 ? -20.381 -8.929 29.707 1.00 62.16 1185 VAL A O 1
ATOM 8960 N N . ALA A 1 1186 ? -20.662 -7.454 28.044 1.00 69.56 1186 ALA A N 1
ATOM 8961 C CA . ALA A 1 1186 ? -20.904 -8.462 27.030 1.00 69.56 1186 ALA A CA 1
ATOM 8962 C C . ALA A 1 1186 ? -19.545 -9.061 26.654 1.00 69.56 1186 ALA A C 1
ATOM 8964 O O . ALA A 1 1186 ? -18.807 -8.451 25.897 1.00 69.56 1186 ALA A O 1
ATOM 8965 N N . LEU A 1 1187 ? -19.192 -10.221 27.218 1.00 86.25 1187 LEU A N 1
ATOM 8966 C CA . LEU A 1 1187 ? -17.918 -10.924 27.001 1.00 86.25 1187 LEU A CA 1
ATOM 8967 C C . LEU A 1 1187 ? -17.773 -11.439 25.557 1.00 86.25 1187 LEU A C 1
ATOM 8969 O O . LEU A 1 1187 ? -17.746 -12.639 25.351 1.00 86.25 1187 LEU A O 1
ATOM 8973 N N . LYS A 1 1188 ? -17.723 -10.565 24.548 1.00 88.25 1188 LYS A N 1
ATOM 8974 C CA . LYS A 1 1188 ? -17.834 -10.940 23.126 1.00 88.25 1188 LYS A CA 1
ATOM 8975 C C . LYS A 1 1188 ? -16.615 -11.711 22.614 1.00 88.25 1188 LYS A C 1
ATOM 8977 O O . LYS A 1 1188 ? -15.476 -11.299 22.856 1.00 88.25 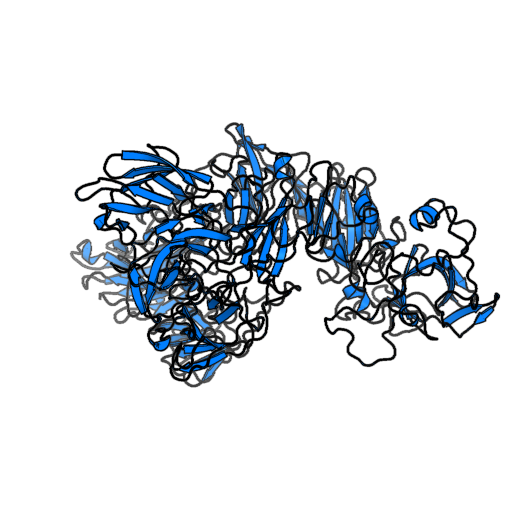1188 LYS A O 1
ATOM 8982 N N . CYS A 1 1189 ? -16.862 -12.781 21.859 1.00 88.69 1189 CYS A N 1
ATOM 8983 C CA . CYS A 1 1189 ? -15.857 -13.470 21.054 1.00 88.69 1189 CYS A CA 1
ATOM 8984 C C . CYS A 1 1189 ? -15.210 -12.530 20.030 1.00 88.69 1189 CYS A C 1
ATOM 8986 O O . CYS A 1 1189 ? -15.713 -11.444 19.745 1.00 88.69 1189 CYS A O 1
ATOM 8988 N N . THR A 1 1190 ? -14.096 -12.963 19.439 1.00 82.38 1190 THR A N 1
ATOM 8989 C CA . THR A 1 1190 ? -13.456 -12.196 18.358 1.00 82.38 1190 THR A CA 1
ATOM 8990 C C . THR A 1 1190 ? -14.348 -12.148 17.123 1.00 82.38 1190 THR A C 1
ATOM 8992 O O . THR A 1 1190 ? -14.394 -11.143 16.423 1.00 82.38 1190 THR A O 1
ATOM 8995 N N . GLU A 1 1191 ? -15.049 -13.244 16.864 1.00 81.62 1191 GLU A N 1
ATOM 8996 C CA . GLU A 1 1191 ? -15.733 -13.500 15.607 1.00 81.62 1191 GLU A CA 1
ATOM 8997 C C . GLU A 1 1191 ? -17.220 -13.155 15.680 1.00 81.62 1191 GLU A C 1
ATOM 8999 O O . GLU A 1 1191 ? -17.838 -12.950 14.647 1.00 81.62 1191 GLU A O 1
ATOM 9004 N N . ARG A 1 1192 ? -17.813 -13.077 16.880 1.00 87.50 1192 ARG A N 1
ATOM 9005 C CA . ARG A 1 1192 ? -19.264 -12.909 17.056 1.00 87.50 1192 ARG A CA 1
ATOM 9006 C C . ARG A 1 1192 ? -19.616 -11.970 18.200 1.00 87.50 1192 ARG A C 1
ATOM 9008 O O . ARG A 1 1192 ? -18.934 -11.902 19.220 1.00 87.50 1192 ARG A O 1
ATOM 9015 N N . ASN A 1 1193 ? -20.758 -11.306 18.060 1.00 88.06 1193 ASN A N 1
ATOM 9016 C CA . ASN A 1 1193 ? -21.378 -10.429 19.049 1.00 88.06 1193 ASN A CA 1
ATOM 9017 C C . ASN A 1 1193 ? -22.100 -11.221 20.163 1.00 88.06 1193 ASN A C 1
ATOM 9019 O O . ASN A 1 1193 ? -23.201 -10.877 20.586 1.00 88.06 1193 ASN A O 1
ATOM 9023 N N . GLU A 1 1194 ? -21.477 -12.297 20.635 1.00 88.94 1194 GLU A N 1
ATOM 9024 C CA . GLU A 1 1194 ? -21.918 -13.125 21.756 1.00 88.94 1194 GLU A CA 1
ATOM 9025 C C . GLU A 1 1194 ? -20.699 -13.702 22.479 1.00 88.94 1194 GLU A C 1
ATOM 9027 O O . GLU A 1 1194 ? -19.580 -13.610 21.976 1.00 88.94 1194 GLU A O 1
ATOM 9032 N N . ALA A 1 1195 ? -20.898 -14.263 23.672 1.00 92.00 1195 ALA A N 1
ATOM 9033 C CA . ALA A 1 1195 ? -19.776 -14.751 24.462 1.00 92.00 1195 ALA A CA 1
ATOM 9034 C C . ALA A 1 1195 ? -19.249 -16.108 24.015 1.00 92.00 1195 ALA A C 1
ATOM 9036 O O . ALA A 1 1195 ? -20.008 -16.940 23.520 1.00 92.00 1195 ALA A O 1
ATOM 9037 N N . CYS A 1 1196 ? -17.961 -16.340 24.250 1.00 94.12 1196 CYS A N 1
ATOM 9038 C CA . CYS A 1 1196 ? -17.362 -17.656 24.103 1.00 94.12 1196 CYS A CA 1
ATOM 9039 C C . CYS A 1 1196 ? -17.547 -18.410 25.418 1.00 94.12 1196 CYS A C 1
ATOM 9041 O O . CYS A 1 1196 ? -17.502 -17.812 26.496 1.00 94.12 1196 CYS A O 1
ATOM 9043 N N . ILE A 1 1197 ? -17.743 -19.721 25.352 1.00 95.56 1197 ILE A N 1
ATOM 9044 C CA . ILE A 1 1197 ? -17.805 -20.582 26.530 1.00 95.56 1197 ILE A CA 1
ATOM 9045 C C . ILE A 1 1197 ? -16.946 -21.826 26.324 1.00 95.56 1197 ILE A C 1
ATOM 9047 O O . ILE A 1 1197 ? -16.871 -22.384 25.228 1.00 95.56 1197 ILE A O 1
ATOM 9051 N N . THR A 1 1198 ? -16.283 -22.264 27.388 1.00 96.12 1198 THR A N 1
ATOM 9052 C CA . THR A 1 1198 ? -15.565 -23.542 27.389 1.00 96.12 1198 THR A CA 1
ATOM 9053 C C . THR A 1 1198 ? -16.557 -24.695 27.307 1.00 96.12 1198 THR A C 1
ATOM 9055 O O . THR A 1 1198 ? -17.552 -24.700 28.035 1.00 96.12 1198 THR A O 1
ATOM 9058 N N . ASP A 1 1199 ? -16.253 -25.678 26.470 1.00 95.81 1199 ASP A N 1
ATOM 9059 C CA . ASP A 1 1199 ? -17.091 -26.845 26.223 1.00 95.81 1199 ASP A CA 1
ATOM 9060 C C . ASP A 1 1199 ? -16.205 -28.083 26.039 1.00 95.81 1199 ASP A C 1
ATOM 9062 O O . ASP A 1 1199 ? -15.089 -27.976 25.529 1.00 95.81 1199 ASP A O 1
ATOM 9066 N N . THR A 1 1200 ? -16.674 -29.246 26.488 1.00 94.50 1200 THR A N 1
ATOM 9067 C CA . THR A 1 1200 ? -15.901 -30.499 26.416 1.00 94.50 1200 THR A CA 1
ATOM 9068 C C . THR A 1 1200 ? -16.069 -31.248 25.091 1.00 94.50 1200 THR A C 1
ATOM 9070 O O . THR A 1 1200 ? -15.260 -32.122 24.783 1.00 94.50 1200 THR A O 1
ATOM 9073 N N . VAL A 1 1201 ? -17.084 -30.901 24.294 1.00 94.25 1201 VAL A N 1
ATOM 9074 C CA . VAL A 1 1201 ? -17.426 -31.553 23.021 1.00 94.25 1201 VAL A CA 1
ATOM 9075 C C . VAL A 1 1201 ? -17.146 -30.627 21.835 1.00 94.25 1201 VAL A C 1
ATOM 9077 O O . VAL A 1 1201 ? -16.642 -31.064 20.800 1.00 94.25 1201 VAL A O 1
ATOM 9080 N N . ILE A 1 1202 ? -17.445 -29.336 21.974 1.00 90.94 1202 ILE A N 1
ATOM 9081 C CA . ILE A 1 1202 ? -17.321 -28.343 20.908 1.00 90.94 1202 ILE A CA 1
ATOM 9082 C C . ILE A 1 1202 ? -15.963 -27.628 20.998 1.00 90.94 1202 ILE A C 1
ATOM 9084 O O . ILE A 1 1202 ? -15.764 -26.726 21.811 1.00 90.94 1202 ILE A O 1
ATOM 9088 N N . ALA A 1 1203 ? -15.041 -27.985 20.101 1.00 90.19 1203 ALA A N 1
ATOM 9089 C CA . ALA A 1 1203 ? -13.702 -27.398 20.022 1.00 90.19 1203 ALA A CA 1
ATOM 9090 C C . ALA A 1 1203 ? -13.593 -26.252 18.980 1.0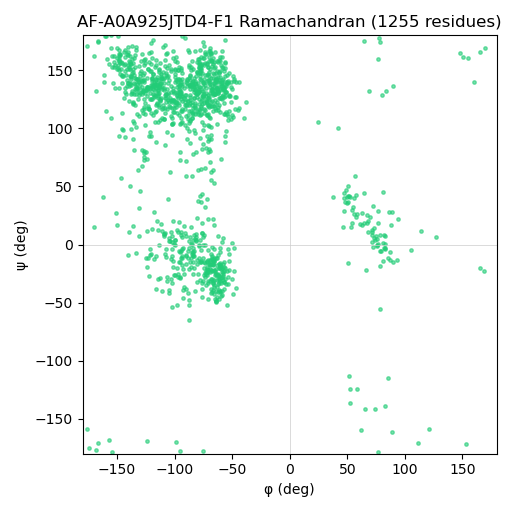0 90.19 1203 ALA A C 1
ATOM 9092 O O . ALA A 1 1203 ? -14.306 -26.264 17.973 1.00 90.19 1203 ALA A O 1
ATOM 9093 N N . PRO A 1 1204 ? -12.675 -25.278 19.164 1.00 92.62 1204 PRO A N 1
ATOM 9094 C CA . PRO A 1 1204 ? -11.875 -25.060 20.373 1.00 92.62 1204 PRO A CA 1
ATOM 9095 C C . PRO A 1 1204 ? -12.710 -24.531 21.552 1.00 92.62 1204 PRO A C 1
ATOM 9097 O O . PRO A 1 1204 ? -12.320 -24.743 22.691 1.00 92.62 1204 PRO A O 1
ATOM 9100 N N . PHE A 1 1205 ? -13.855 -23.895 21.284 1.00 94.69 1205 PHE A N 1
ATOM 9101 C CA . PHE A 1 1205 ? -14.856 -23.439 22.257 1.00 94.69 1205 PHE A CA 1
ATOM 9102 C C . PHE A 1 1205 ? -16.261 -23.453 21.627 1.00 94.69 1205 PHE A C 1
ATOM 9104 O O . PHE A 1 1205 ? -16.398 -23.555 20.401 1.00 94.69 1205 PHE A O 1
ATOM 9111 N N . ALA A 1 1206 ? -17.311 -23.281 22.433 1.00 94.56 1206 ALA A N 1
ATOM 9112 C CA . ALA A 1 1206 ? -18.674 -23.037 21.957 1.00 94.56 1206 ALA A CA 1
ATOM 9113 C C . ALA A 1 1206 ? -19.038 -21.545 22.023 1.00 94.56 1206 ALA A C 1
ATOM 9115 O O . ALA A 1 1206 ? -18.520 -20.800 22.857 1.00 94.56 1206 ALA A O 1
ATOM 9116 N N . PHE A 1 1207 ? -19.928 -21.095 21.141 1.00 94.00 1207 PHE A N 1
ATOM 9117 C CA . PHE A 1 1207 ? -20.586 -19.800 21.309 1.00 94.00 1207 PHE A CA 1
ATOM 9118 C C . PHE A 1 1207 ? -21.695 -19.931 22.356 1.00 94.00 1207 PHE A C 1
ATOM 9120 O O . PHE A 1 1207 ? -22.314 -20.984 22.472 1.00 94.00 1207 PHE A O 1
ATOM 9127 N N . ALA A 1 1208 ? -21.973 -18.875 23.119 1.00 91.62 1208 ALA A N 1
ATOM 9128 C CA . ALA A 1 1208 ? -22.977 -18.909 24.184 1.00 91.62 1208 ALA A CA 1
ATOM 9129 C C . ALA A 1 1208 ? -24.371 -19.305 23.679 1.00 91.62 1208 ALA A C 1
ATOM 9131 O O . ALA A 1 1208 ? -25.147 -19.903 24.422 1.00 91.62 1208 ALA A O 1
ATOM 9132 N N . GLY A 1 1209 ? -24.685 -18.977 22.427 1.00 89.94 1209 GLY A N 1
ATOM 9133 C CA . GLY A 1 1209 ? -25.905 -19.399 21.777 1.00 89.94 1209 GLY A CA 1
ATOM 9134 C C . GLY A 1 1209 ? -25.958 -20.891 21.468 1.00 89.94 1209 GLY A C 1
ATOM 9135 O O . GLY A 1 1209 ? -27.078 -21.403 21.431 1.00 89.94 1209 GLY A O 1
ATOM 9136 N N . ASP A 1 1210 ? -24.826 -21.567 21.194 1.00 92.00 1210 ASP A N 1
ATOM 9137 C CA . ASP A 1 1210 ? -24.732 -22.940 20.644 1.00 92.00 1210 ASP A CA 1
ATOM 9138 C C . ASP A 1 1210 ? -25.664 -23.934 21.368 1.00 92.00 1210 ASP A C 1
ATOM 9140 O O . ASP A 1 1210 ? -25.863 -23.878 22.579 1.00 92.00 1210 ASP A O 1
ATOM 9144 N N . SER A 1 1211 ? -26.295 -24.835 20.609 1.00 89.44 1211 SER A N 1
ATOM 9145 C CA . SER A 1 1211 ? -27.136 -25.905 21.166 1.00 89.44 1211 SER A CA 1
ATOM 9146 C C . SER A 1 1211 ? -26.289 -27.111 21.575 1.00 89.44 1211 SER A C 1
ATOM 9148 O O . SER A 1 1211 ? -25.294 -27.400 20.917 1.00 89.44 1211 SER A O 1
ATOM 9150 N N . GLY A 1 1212 ? -26.725 -27.873 22.584 1.00 90.06 1212 GLY A N 1
ATOM 9151 C CA . GLY A 1 1212 ? -26.045 -29.122 22.959 1.00 90.06 1212 GLY A CA 1
ATOM 9152 C C . GLY A 1 1212 ? -24.753 -28.905 23.748 1.00 90.06 1212 GLY A C 1
ATOM 9153 O O . GLY A 1 1212 ? -23.833 -29.713 23.661 1.00 90.06 1212 GLY A O 1
ATOM 9154 N N . LEU A 1 1213 ? -24.685 -27.802 24.496 1.00 94.62 1213 LEU A N 1
ATOM 9155 C CA . LEU A 1 1213 ? -23.541 -27.466 25.338 1.00 94.62 1213 LEU A CA 1
ATOM 9156 C C . LEU A 1 1213 ? -23.280 -28.566 26.370 1.00 94.62 1213 LEU A C 1
ATOM 9158 O O . LEU A 1 1213 ? -24.205 -29.047 27.025 1.00 94.62 1213 LEU A O 1
ATOM 9162 N N . SER A 1 1214 ? -22.009 -28.906 26.541 1.00 96.00 1214 SER A N 1
ATOM 9163 C CA . SER A 1 1214 ? -21.489 -29.916 27.459 1.00 96.00 1214 SER A CA 1
ATOM 9164 C C . SER A 1 1214 ? -20.424 -29.291 28.378 1.00 96.00 1214 SER A C 1
ATOM 9166 O O . SER A 1 1214 ? -19.218 -29.433 28.125 1.00 96.00 1214 SER A O 1
ATOM 9168 N N . PRO A 1 1215 ? -20.847 -28.566 29.439 1.00 96.06 1215 PRO A N 1
ATOM 9169 C CA . PRO A 1 1215 ? -19.945 -27.960 30.420 1.00 96.06 1215 PRO A CA 1
ATOM 9170 C C . PRO A 1 1215 ? -19.055 -28.989 31.133 1.00 96.06 1215 PRO A C 1
ATOM 9172 O O . PRO A 1 1215 ? -19.370 -30.176 31.180 1.00 96.06 1215 PRO A O 1
ATOM 9175 N N . THR A 1 1216 ? -17.964 -28.534 31.748 1.00 97.00 1216 THR A N 1
ATOM 9176 C CA . THR A 1 1216 ? -17.012 -29.407 32.448 1.00 97.00 1216 THR A CA 1
ATOM 9177 C C . THR A 1 1216 ? -17.575 -29.864 33.801 1.00 97.00 1216 THR A C 1
ATOM 9179 O O . THR A 1 1216 ? -17.976 -29.012 34.599 1.00 97.00 1216 THR A O 1
ATOM 9182 N N . PRO A 1 1217 ? -17.584 -31.170 34.129 1.00 97.06 1217 PRO A N 1
ATOM 9183 C CA . PRO A 1 1217 ? -17.934 -31.647 35.469 1.00 97.06 1217 PRO A CA 1
ATOM 9184 C C . PRO A 1 1217 ? -17.002 -31.050 36.532 1.00 97.06 1217 PRO A C 1
ATOM 9186 O O . PRO A 1 1217 ? -15.781 -31.108 36.390 1.00 97.06 1217 PRO A O 1
ATOM 9189 N N . CYS A 1 1218 ? -17.565 -30.443 37.580 1.00 96.38 1218 CYS A N 1
ATOM 9190 C CA . CYS A 1 1218 ? -16.789 -29.625 38.521 1.00 96.38 1218 CYS A CA 1
ATOM 9191 C C . CYS A 1 1218 ? -17.369 -29.602 39.951 1.00 96.38 1218 CYS A C 1
ATOM 9193 O O . CYS A 1 1218 ? -17.175 -28.637 40.688 1.00 96.38 1218 CYS A O 1
ATOM 9195 N N . SER A 1 1219 ? -18.083 -30.655 40.365 1.00 94.50 1219 SER A N 1
ATOM 9196 C CA . SER A 1 1219 ? -18.748 -30.721 41.681 1.00 94.50 1219 SER A CA 1
ATOM 9197 C C . SER A 1 1219 ? -17.787 -30.606 42.875 1.00 94.50 1219 SER A C 1
ATOM 9199 O O . SER A 1 1219 ? -18.143 -30.035 43.901 1.00 94.50 1219 SER A O 1
ATOM 9201 N N . SER A 1 1220 ? -16.550 -31.092 42.742 1.00 94.19 1220 SER A N 1
ATOM 9202 C CA . SER A 1 1220 ? -15.485 -30.979 43.754 1.00 94.19 1220 SER A CA 1
ATOM 9203 C C . SER A 1 1220 ? -14.521 -29.809 43.511 1.00 94.19 1220 SER A C 1
ATOM 9205 O O . SER A 1 1220 ? -13.456 -29.746 44.126 1.00 94.19 1220 SER A O 1
ATOM 9207 N N . GLY A 1 1221 ? -14.852 -28.905 42.587 1.00 95.44 1221 GLY A N 1
ATOM 9208 C CA . GLY A 1 1221 ? -13.886 -27.997 41.977 1.00 95.44 1221 GLY A CA 1
ATOM 9209 C C . GLY A 1 1221 ? -13.025 -28.702 40.924 1.00 95.44 1221 GLY A C 1
ATOM 9210 O O . GLY A 1 1221 ? -12.924 -29.930 40.881 1.00 95.44 1221 GLY A O 1
ATOM 9211 N N . CYS A 1 1222 ? -12.431 -27.916 40.033 1.00 97.25 1222 CYS A N 1
ATOM 9212 C CA . CYS A 1 1222 ? -11.683 -28.398 38.876 1.00 97.25 1222 CYS A CA 1
ATOM 9213 C C . CYS A 1 1222 ? -10.747 -27.302 38.334 1.00 97.25 1222 CYS A C 1
ATOM 9215 O O . CYS A 1 1222 ? -10.706 -26.182 38.845 1.00 97.25 1222 CYS A O 1
ATOM 9217 N N . THR A 1 1223 ? -9.995 -27.609 37.280 1.00 97.19 1223 THR A N 1
ATOM 9218 C CA . THR A 1 1223 ? -9.290 -26.605 36.474 1.00 97.19 1223 THR A CA 1
ATOM 9219 C C . THR A 1 1223 ? -9.842 -26.657 35.061 1.00 97.19 1223 THR A C 1
ATOM 9221 O O . THR A 1 1223 ? -9.908 -27.732 34.466 1.00 97.19 1223 THR A O 1
ATOM 9224 N N . ILE A 1 1224 ? -10.229 -25.503 34.523 1.00 96.50 1224 ILE A N 1
ATOM 9225 C CA . ILE A 1 1224 ? -10.722 -25.380 33.152 1.00 96.50 1224 ILE A CA 1
ATOM 9226 C C . ILE A 1 1224 ? -9.734 -24.531 32.354 1.00 96.50 1224 ILE A C 1
ATOM 9228 O O . ILE A 1 1224 ? -9.387 -23.420 32.752 1.00 96.50 1224 ILE A O 1
ATOM 9232 N N . ASN A 1 1225 ? -9.289 -25.056 31.213 1.00 95.50 1225 ASN A N 1
ATOM 9233 C CA . ASN A 1 1225 ? -8.440 -24.324 30.278 1.00 95.50 1225 ASN A CA 1
ATOM 9234 C C . ASN A 1 1225 ? -9.306 -23.476 29.349 1.00 95.50 1225 ASN A C 1
ATOM 9236 O O . ASN A 1 1225 ? -10.152 -24.005 28.627 1.00 95.50 1225 ASN A O 1
ATOM 9240 N N . VAL A 1 1226 ? -9.070 -22.168 29.338 1.00 95.12 1226 VAL A N 1
ATOM 9241 C CA . VAL A 1 1226 ? -9.721 -21.246 28.408 1.00 95.12 1226 VAL A CA 1
ATOM 9242 C C . VAL A 1 1226 ? -8.903 -21.206 27.115 1.00 95.12 1226 VAL A C 1
ATOM 9244 O O . VAL A 1 1226 ? -7.724 -20.849 27.168 1.00 95.12 1226 VAL A O 1
ATOM 9247 N N . PRO A 1 1227 ? -9.487 -21.536 25.951 1.00 94.19 1227 PRO A N 1
ATOM 9248 C CA . PRO A 1 1227 ? -8.818 -21.486 24.651 1.00 94.19 1227 PRO A CA 1
ATOM 9249 C C . PRO A 1 1227 ? -8.727 -20.032 24.170 1.00 94.19 1227 PRO A C 1
ATOM 9251 O O . PRO A 1 1227 ? -9.357 -19.628 23.196 1.00 94.19 1227 PRO A O 1
ATOM 9254 N N . ALA A 1 1228 ? -7.971 -19.220 24.900 1.00 92.25 1228 ALA A N 1
ATOM 9255 C CA . ALA A 1 1228 ? -7.805 -17.811 24.620 1.00 92.25 1228 ALA A CA 1
ATOM 9256 C C . ALA A 1 1228 ? -6.738 -17.585 23.537 1.00 92.25 1228 ALA A C 1
ATOM 9258 O O . ALA A 1 1228 ? -5.962 -18.474 23.181 1.00 92.25 1228 ALA A O 1
ATOM 9259 N N . VAL A 1 1229 ? -6.693 -16.371 22.993 1.00 90.31 1229 VAL A N 1
ATOM 9260 C CA . VAL A 1 1229 ? -5.719 -16.006 21.968 1.00 90.31 1229 VAL A CA 1
ATOM 9261 C C . VAL A 1 1229 ? -4.510 -15.442 22.703 1.00 90.31 1229 VAL A C 1
ATOM 9263 O O . VAL A 1 1229 ? -4.669 -14.445 23.417 1.00 90.31 1229 VAL A O 1
ATOM 9266 N N . PRO A 1 1230 ? -3.310 -16.016 22.519 1.00 88.50 1230 PRO A N 1
ATOM 9267 C CA . PRO A 1 1230 ? -2.111 -15.534 23.192 1.00 88.50 1230 PRO A CA 1
ATOM 9268 C C . PRO A 1 1230 ? -1.830 -14.053 22.918 1.00 88.50 1230 PRO A C 1
ATOM 9270 O O . PRO A 1 1230 ? -1.921 -13.585 21.778 1.00 88.50 1230 PRO A O 1
ATOM 9273 N N . GLY A 1 1231 ? -1.447 -13.312 23.960 1.00 84.31 1231 GLY A N 1
ATOM 9274 C CA . GLY A 1 1231 ? -1.118 -11.887 23.847 1.00 84.31 1231 GLY A CA 1
ATOM 9275 C C . GLY A 1 1231 ? -2.305 -10.947 23.599 1.00 84.31 1231 GLY A C 1
ATOM 9276 O O . GLY A 1 1231 ? -2.075 -9.773 23.304 1.00 84.31 1231 GLY A O 1
ATOM 9277 N N . ARG A 1 1232 ? -3.550 -11.430 23.718 1.00 87.25 1232 ARG A N 1
ATOM 9278 C CA . ARG A 1 1232 ? -4.751 -10.585 23.757 1.00 87.25 1232 ARG A CA 1
ATOM 9279 C C . ARG A 1 1232 ? -5.337 -10.536 25.154 1.00 87.25 1232 ARG A C 1
ATOM 9281 O O . ARG A 1 1232 ? -5.311 -11.511 25.902 1.00 87.25 1232 ARG A O 1
ATOM 9288 N N . LEU A 1 1233 ? -5.917 -9.390 25.473 1.00 88.88 1233 LEU A N 1
ATOM 9289 C CA . LEU A 1 1233 ? -6.571 -9.173 26.743 1.00 88.88 1233 LEU A CA 1
ATOM 9290 C C . LEU A 1 1233 ? -7.887 -9.964 26.793 1.00 88.88 1233 LEU A C 1
ATOM 9292 O O . LEU A 1 1233 ? -8.828 -9.654 26.069 1.00 88.88 1233 LEU A O 1
ATOM 9296 N N . THR A 1 1234 ? -7.948 -10.998 27.633 1.00 91.06 1234 THR A N 1
ATOM 9297 C CA . THR A 1 1234 ? -9.106 -11.899 27.733 1.00 91.06 1234 THR A CA 1
ATOM 9298 C C . THR A 1 1234 ? -9.891 -11.596 29.002 1.00 91.06 1234 THR A C 1
ATOM 9300 O O . THR A 1 1234 ? -9.345 -11.618 30.104 1.00 91.06 1234 THR A O 1
ATOM 9303 N N . TYR A 1 1235 ? -11.170 -11.273 28.850 1.00 90.44 1235 TYR A N 1
ATOM 9304 C CA . TYR A 1 1235 ? -12.122 -11.093 29.943 1.00 90.44 1235 TYR A CA 1
ATOM 9305 C C . TYR A 1 1235 ? -12.867 -12.404 30.144 1.00 90.44 1235 TYR A C 1
ATOM 9307 O O . TYR A 1 1235 ? -13.258 -13.029 29.158 1.00 90.44 1235 TYR A O 1
ATOM 9315 N N . TRP A 1 1236 ? -13.068 -12.830 31.384 1.00 93.31 1236 TRP A N 1
ATOM 9316 C CA . TRP A 1 1236 ? -13.682 -14.123 31.666 1.00 93.31 1236 TRP A CA 1
ATOM 9317 C C . TRP A 1 1236 ? -14.399 -14.147 33.013 1.00 93.31 1236 TRP A C 1
ATOM 9319 O O . TRP A 1 1236 ? -14.163 -13.286 33.847 1.00 93.31 1236 TRP A O 1
ATOM 9329 N N . LYS A 1 1237 ? -15.290 -15.116 33.211 1.00 93.56 1237 LYS A N 1
ATOM 9330 C CA . LYS A 1 1237 ? -15.909 -15.434 34.502 1.00 93.56 1237 LYS A CA 1
ATOM 9331 C C . LYS A 1 1237 ? -16.309 -16.906 34.560 1.00 93.56 1237 LYS A C 1
ATOM 9333 O O . LYS A 1 1237 ? -16.629 -17.503 33.525 1.00 93.56 1237 LYS A O 1
ATOM 9338 N N . ILE A 1 1238 ? -16.343 -17.470 35.754 1.00 96.44 1238 ILE A N 1
ATOM 9339 C CA . ILE A 1 1238 ? -16.904 -18.785 36.052 1.00 96.44 1238 ILE A CA 1
ATOM 9340 C C . ILE A 1 1238 ? -18.433 -18.698 36.127 1.00 96.44 1238 ILE A C 1
ATOM 9342 O O . ILE A 1 1238 ? -19.011 -17.836 36.792 1.00 96.44 1238 ILE A O 1
ATOM 9346 N N . GLU A 1 1239 ? -19.093 -19.634 35.449 1.00 96.69 1239 GLU A N 1
ATOM 9347 C CA . GLU A 1 1239 ? -20.506 -19.950 35.643 1.00 96.69 1239 GLU A CA 1
ATOM 9348 C C . GLU A 1 1239 ? -20.607 -21.385 36.177 1.00 96.69 1239 GLU A C 1
ATOM 9350 O O . GLU A 1 1239 ? -20.136 -22.326 35.533 1.00 96.69 1239 GLU A O 1
ATOM 9355 N N . TRP A 1 1240 ? -21.221 -21.549 37.348 1.00 97.81 1240 TRP A N 1
ATOM 9356 C CA . TRP A 1 1240 ? -21.523 -22.845 37.955 1.00 97.81 1240 TRP A CA 1
ATOM 9357 C C . TRP A 1 1240 ? -22.931 -23.280 37.567 1.00 97.81 1240 TRP A C 1
ATOM 9359 O O . TRP A 1 1240 ? -23.855 -22.463 37.583 1.00 97.81 1240 TRP A O 1
ATOM 9369 N N . LEU A 1 1241 ? -23.097 -24.555 37.209 1.00 97.19 1241 LEU A N 1
ATOM 9370 C CA . LEU A 1 1241 ? -24.334 -25.069 36.630 1.00 97.19 1241 LEU A CA 1
ATOM 9371 C C . LEU A 1 1241 ? -24.881 -26.306 37.347 1.00 97.19 1241 LEU A C 1
ATOM 9373 O O . LEU A 1 1241 ? -24.137 -27.205 37.750 1.00 97.19 1241 LEU A O 1
ATOM 9377 N N . GLU A 1 1242 ? -26.209 -26.382 37.387 1.00 95.50 1242 GLU A N 1
ATOM 9378 C CA . GLU A 1 1242 ? -26.997 -27.545 37.797 1.00 95.50 1242 GLU A CA 1
ATOM 9379 C C . GLU A 1 1242 ? -28.073 -27.819 36.740 1.00 95.50 1242 GLU A C 1
ATOM 9381 O O . GLU A 1 1242 ? -28.771 -26.904 36.302 1.00 95.50 1242 GLU A O 1
ATOM 9386 N N . GLY A 1 1243 ? -28.171 -29.060 36.249 1.00 86.88 1243 GLY A N 1
ATOM 9387 C CA . GLY A 1 1243 ? -29.142 -29.411 35.200 1.00 86.88 1243 GLY A CA 1
ATOM 9388 C C . GLY A 1 1243 ? -29.040 -28.551 33.927 1.00 86.88 1243 GLY A C 1
ATOM 9389 O O . GLY A 1 1243 ? -30.039 -28.340 33.248 1.00 86.88 1243 GLY A O 1
ATOM 9390 N N . GLY A 1 1244 ? -27.855 -27.999 33.629 1.00 86.06 1244 GLY A N 1
ATOM 9391 C CA . GLY A 1 1244 ? -27.617 -27.090 32.499 1.00 86.06 1244 GLY A CA 1
ATOM 9392 C C . GLY A 1 1244 ? -27.971 -25.615 32.746 1.00 86.06 1244 GLY A C 1
ATOM 9393 O O . GLY A 1 1244 ? -27.688 -24.779 31.888 1.00 86.06 1244 GLY A O 1
ATOM 9394 N N . SER A 1 1245 ? -28.531 -25.270 33.909 1.00 92.19 1245 SER A N 1
ATOM 9395 C CA . SER A 1 1245 ? -28.866 -23.892 34.296 1.00 92.19 1245 SER A CA 1
ATOM 9396 C C . SER A 1 1245 ? -27.771 -23.279 35.164 1.00 92.19 1245 SER A C 1
ATOM 9398 O O . SER A 1 1245 ? -27.198 -23.969 36.002 1.00 92.19 1245 SER A O 1
ATOM 9400 N N . VAL A 1 1246 ? -27.478 -21.987 34.985 1.00 94.25 1246 VAL A N 1
ATOM 9401 C CA . VAL A 1 1246 ? -26.493 -21.267 35.813 1.00 94.25 1246 VAL A CA 1
ATOM 9402 C C . VAL A 1 1246 ? -27.088 -21.016 37.202 1.00 94.25 1246 VAL A C 1
ATOM 9404 O O . VAL A 1 1246 ? -28.066 -20.283 37.316 1.00 94.25 1246 VAL A O 1
ATOM 9407 N N . VAL A 1 1247 ? -26.493 -21.606 38.242 1.00 95.56 1247 VAL A N 1
ATOM 9408 C CA . VAL A 1 1247 ? -26.908 -21.441 39.652 1.00 95.56 1247 VAL A CA 1
ATOM 9409 C C . VAL A 1 1247 ? -26.081 -20.386 40.387 1.00 95.56 1247 VAL A C 1
ATOM 9411 O O . VAL A 1 1247 ? -26.565 -19.758 41.323 1.00 95.56 1247 VAL A O 1
ATOM 9414 N N . GLN A 1 1248 ? -24.847 -20.148 39.934 1.00 92.88 1248 GLN A N 1
ATOM 9415 C CA . GLN A 1 1248 ? -23.964 -19.109 40.458 1.00 92.88 1248 GLN A CA 1
ATOM 9416 C C . GLN A 1 1248 ? -23.053 -18.581 39.341 1.00 92.88 1248 GLN A C 1
ATOM 9418 O O . GLN A 1 1248 ? -22.693 -19.307 38.414 1.00 92.88 1248 GLN A O 1
ATOM 9423 N N . SER A 1 1249 ? -22.656 -17.313 39.437 1.00 91.50 1249 SER A N 1
ATOM 9424 C CA . SER A 1 1249 ? -21.643 -16.684 38.585 1.00 91.50 1249 SER A CA 1
ATOM 9425 C C . SER A 1 1249 ? -20.745 -15.812 39.449 1.00 91.50 1249 SER A C 1
ATOM 9427 O O . SER A 1 1249 ? -21.229 -15.176 40.382 1.00 91.50 1249 SER A O 1
ATOM 9429 N N . GLU A 1 1250 ? -19.462 -15.754 39.116 1.00 90.88 1250 GLU A N 1
ATOM 9430 C CA . GLU A 1 1250 ? -18.525 -14.806 39.732 1.00 90.88 1250 GLU A CA 1
ATOM 9431 C C . GLU A 1 1250 ? -18.452 -13.486 38.952 1.00 90.88 1250 GLU A C 1
ATOM 9433 O O . GLU A 1 1250 ? -19.098 -13.329 37.902 1.00 90.88 1250 GLU A O 1
ATOM 9438 N N . ASP A 1 1251 ? -17.646 -12.563 39.482 1.00 86.75 1251 ASP A N 1
ATOM 9439 C CA . ASP A 1 1251 ? -17.284 -11.305 38.838 1.00 86.75 1251 ASP A CA 1
ATOM 9440 C C . ASP A 1 1251 ? -16.395 -11.529 37.613 1.00 86.75 1251 ASP A C 1
ATOM 9442 O O . ASP A 1 1251 ? -15.822 -12.592 37.388 1.00 86.75 1251 ASP A O 1
ATOM 9446 N N . ILE A 1 1252 ? -16.279 -10.503 36.776 1.00 86.50 1252 ILE A N 1
ATOM 9447 C CA . ILE A 1 1252 ? -15.490 -10.611 35.554 1.00 86.50 1252 ILE A CA 1
ATOM 9448 C C . ILE A 1 1252 ? -14.017 -10.380 35.857 1.00 86.50 1252 ILE A C 1
ATOM 9450 O O . ILE A 1 1252 ? -13.591 -9.292 36.246 1.00 86.50 1252 ILE A O 1
ATOM 9454 N N . HIS A 1 1253 ? -13.245 -11.413 35.576 1.00 86.88 1253 HIS A N 1
ATOM 9455 C CA . HIS A 1 1253 ? -11.803 -11.442 35.598 1.00 86.88 1253 HIS A CA 1
ATOM 9456 C C . HIS A 1 1253 ? -11.201 -11.156 34.221 1.00 86.88 1253 HIS A C 1
ATOM 9458 O O . HIS A 1 1253 ? -11.859 -10.849 33.220 1.00 86.88 1253 HIS A O 1
ATOM 9464 N N . ALA A 1 1254 ? -9.880 -11.166 34.222 1.00 85.31 1254 ALA A N 1
ATOM 9465 C CA . ALA A 1 1254 ? -9.059 -10.323 33.400 1.00 85.31 1254 ALA A CA 1
ATOM 9466 C C . ALA A 1 1254 ? -7.675 -10.945 33.287 1.00 85.31 1254 ALA A C 1
ATOM 9468 O O . ALA A 1 1254 ? -7.012 -11.078 34.309 1.00 85.31 1254 ALA A O 1
ATOM 9469 N N . SER A 1 1255 ? -7.237 -11.380 32.106 1.00 86.44 1255 SER A N 1
ATOM 9470 C CA . SER A 1 1255 ? -5.899 -11.978 31.991 1.00 86.44 1255 SER A CA 1
ATOM 9471 C C . SER A 1 1255 ? -5.311 -11.851 30.588 1.00 86.44 1255 SER A C 1
ATOM 9473 O O . SER A 1 1255 ? -6.048 -11.819 29.596 1.00 86.44 1255 SER A O 1
ATOM 9475 N N . VAL A 1 1256 ? -3.980 -11.821 30.500 1.00 84.00 1256 VAL A N 1
ATOM 9476 C CA . VAL A 1 1256 ? -3.224 -11.990 29.247 1.00 84.00 1256 VAL A CA 1
ATOM 9477 C C . VAL A 1 1256 ? -2.666 -13.424 29.182 1.00 84.00 1256 VAL A C 1
ATOM 9479 O O . VAL A 1 1256 ? -1.828 -13.760 30.018 1.00 84.00 1256 VAL A O 1
ATOM 9482 N N . PRO A 1 1257 ? -3.113 -14.268 28.230 1.00 76.38 1257 PRO A N 1
ATOM 9483 C CA . PRO A 1 1257 ? -2.602 -15.628 28.034 1.00 76.38 1257 PRO A CA 1
ATOM 9484 C C . PRO A 1 1257 ? -1.204 -15.698 27.405 1.00 76.38 1257 PRO A C 1
ATOM 9486 O O . PRO A 1 1257 ? -0.840 -14.798 26.596 1.00 76.38 1257 PRO A O 1
#

Solvent-accessible surface area (backbone atoms only — not comparable to full-atom values): 64767 Å² total; per-residue (Å²): 93,78,53,54,29,20,26,33,35,38,38,50,45,71,84,66,78,79,88,29,47,28,36,31,19,45,67,36,88,88,34,61,70,35,82,64,26,68,71,36,46,44,83,77,37,68,60,47,45,72,39,96,86,49,33,34,40,35,59,44,41,37,60,31,23,69,29,29,31,46,34,64,33,43,32,26,37,34,46,70,89,44,76,48,76,50,59,28,28,62,74,42,29,2,43,22,66,37,70,70,75,37,65,29,94,83,41,71,32,20,41,22,51,39,84,76,66,46,25,74,79,32,53,74,44,71,41,41,29,34,88,36,5,33,38,28,27,55,73,62,62,59,53,45,63,44,52,55,54,62,85,37,61,37,62,48,72,48,84,30,68,74,40,47,59,56,63,23,28,39,40,91,52,72,86,38,50,13,34,34,40,42,51,51,51,28,34,36,24,64,69,46,39,93,44,33,62,38,38,76,46,76,37,50,25,38,17,27,49,70,80,91,71,50,72,64,46,32,25,34,36,37,30,43,26,68,40,67,83,77,37,61,48,51,71,61,50,75,43,77,46,45,84,51,73,53,91,58,41,56,75,45,83,84,82,78,76,63,75,44,91,83,41,55,71,76,74,67,21,44,33,34,59,42,66,40,75,69,36,42,74,47,39,47,44,35,63,24,65,51,28,44,30,53,80,14,31,39,34,50,74,65,68,70,74,56,92,85,69,63,59,46,50,44,63,88,51,53,52,61,29,42,31,38,30,46,68,36,78,72,27,58,69,73,86,55,63,60,95,87,36,58,38,7,47,32,38,31,54,41,60,54,30,26,50,31,37,29,35,73,41,65,38,76,84,37,82,30,43,34,40,48,38,45,39,33,39,38,38,28,35,74,41,65,49,47,36,40,32,33,16,39,29,35,31,41,28,24,35,56,51,23,48,48,50,28,60,63,44,47,58,34,72,39,70,39,47,37,57,85,64,50,55,15,22,47,24,42,35,58,23,64,43,72,41,36,48,38,38,34,28,40,42,56,52,69,87,52,65,67,32,56,55,51,70,62,68,78,55,79,73,70,73,56,86,87,54,59,75,46,36,33,69,29,51,87,55,68,44,49,61,50,48,51,18,60,39,88,90,37,59,45,33,37,37,37,40,39,40,17,51,69,73,41,44,25,40,35,36,42,37,48,42,49,75,61,31,39,83,76,88,68,78,60,74,58,58,38,98,78,68,55,74,69,78,80,76,79,36,58,46,81,43,56,45,16,34,49,85,76,59,28,17,53,50,57,40,50,44,70,77,36,77,83,64,54,53,89,80,54,50,64,87,47,64,34,30,30,23,38,52,94,55,32,34,38,29,33,37,59,42,106,48,87,53,40,18,37,32,36,37,39,29,29,30,54,88,79,20,42,73,69,38,75,47,42,14,68,59,61,92,85,50,92,34,45,42,44,31,49,20,14,46,52,50,59,48,27,83,51,70,35,39,36,28,29,27,52,37,24,63,68,34,41,47,93,39,57,76,9,11,30,29,32,31,53,44,52,22,24,32,33,90,89,39,83,32,66,67,38,47,39,65,53,69,87,78,73,80,40,41,38,76,59,80,84,83,69,48,69,69,52,40,64,75,58,68,59,54,98,73,59,62,95,88,51,78,76,67,40,19,42,37,37,30,22,68,35,55,43,19,24,70,31,47,11,94,71,56,29,61,94,65,73,27,42,61,18,86,78,40,81,87,22,24,30,84,44,71,79,49,59,48,33,34,28,28,55,48,82,68,87,80,59,94,62,80,90,73,68,89,76,88,77,86,84,54,61,47,41,33,29,29,71,39,66,46,74,45,97,87,61,26,30,39,33,34,25,33,44,67,58,47,100,45,45,73,57,95,72,60,95,89,57,82,63,66,94,47,60,74,52,54,42,43,59,65,63,43,29,41,27,49,31,36,36,50,26,48,40,53,99,51,32,25,24,35,36,44,59,41,77,88,76,54,46,62,46,63,39,35,25,39,37,56,67,41,78,49,56,26,67,24,36,21,67,86,26,76,24,21,43,35,26,63,52,28,29,38,57,49,26,83,46,77,68,40,61,58,72,51,79,64,50,86,25,43,50,54,57,73,30,22,31,64,87,46,59,53,51,56,60,70,23,55,31,61,31,46,23,32,49,24,62,59,22,58,64,87,56,28,38,44,38,32,29,12,24,27,56,32,25,78,78,66,75,55,54,46,62,43,72,40,59,73,44,82,73,53,90,36,32,28,40,40,50,49,41,50,59,83,71,55,58,92,70,20,26,70,40,37,25,36,11,52,22,39,35,42,72,49,16,36,91,83,28,47,52,86,83,45,64,78,43,25,31,27,57,14,82,38,68,43,20,31,41,88,82,35,44,56,82,42,34,36,37,24,44,79,33,65,46,86,76,53,49,28,45,18,59,63,6,69,65,29,35,32,71,34,40,29,49,27,31,23,47,60,27,20,33,33,38,26,40,44,74,53,66,38,65,69,30,39,50,26,22,53,51,37,47,66,80,36,56,50,37,34,38,35,64,67,33,29,40,24,39,33,23,50,52,38,32,27,37,28,60,28,33,47,42,52,80,30,39,36,18,39,40,30,39,39,44,52,73,84,90,57,92,46,86,82,33,25,35,68,29,64,44,71,42,78,42,74,54,48,91,84,26,50,25,32,33,44,40,26,18,61,44,54,75,38,80,99,57,58,42,34,16,33,87,49,31,69,40,31,29,27,43,35,76,78,42,76,83,48,32,52,67,80,55,82,87,78,42,57,42,78,24,49,82,28,44,74,49,64,38,68,37,57,47,64,39,64,36,36,31,28,51,36,29,19,40,99,86,41,78,78,46,70,62,63,82,44,77,48,72,67

pLDDT: mean 79.93, std 15.13, range [32.12, 97.81]

Secondary structure (DSSP, 8-state):
-EEE-SS-EEEEE-S--S--EEEEEESSTTSPBPTT-SSEEGGG-TTEEE-TTS-EEEEE--SSTT-SPPTT-EEEEEETTEEEEEEPPP--TT-----PPPB-SSSTTSB-PPPPP-SGGGGG--EE-TTT--EEEE-S-SSTTEEE--SEE-SEEEE-TTEESGGGGG-SSTT--EEE-SS--EEEE----SS-EEEEEEEEEEEEE-SS--TGGGEEEEEEEEETTTEEEEEEEEEE--BS--S---SS--SSS-S-TTSPPSSSSTTGGGT----GGGT------SEEEETTEEEES-----TTS---------TT-EEEEET-SSSB-----BTTB-EEEEEEEEEEETTEEEESS--------EEEES-EEEEEESSSSSEEEEEEEEEEEEETTSS--SPPPEE-SS-EE-TTS-EEEEEEEE-SSTT-EEEEEEESSTTSPPEEEEEE---TT---TTS-TTTSBPTTS---S--EEEETTEEEEEEEEEEBTTS-EEEEEEEE-GGG------------TTS------SSEEEEESS-GGGT-SHHHHHHHH-TT--TTTS-GGGEEEEEEETTEEEEEEE-SSTTTS-EEEEEEETTT--EEEEEESS--SS-S-GGGTT-EEEEE-TTS--EEEE-HHHHH--TTSTT---EEEE--EEEETTEEES---B-SS--SSS--PPPTT--HHHHHHTT--SS--TTSSTT-EEEEEESSS-EESS--TT-SGGGTPPEETTEEEEE------TT-EEEEETTSS--S-S--S---S-PPPEEEEEEEEE-TTSPEEEEEESS-SS--S----TTS---S-GGGS-B-TT-EEEEE---SS--TT--EEEEE-TTT--EEEEE--GGG-SSEEEE--SSSSEEEEESS-EEEEESSTHHHHHSPPB-S-TTSPP-BTTB--SS-TTEE--EE---TTS-TTTTTEEEEE-EE--TTSS--EEEE--EEEEETTEEEEPPBTS---TTTS-EEEEETTEEPEE--STT--TTTSPSSEEEE-SSTTSSSTT--TT-EEEE-TT----SEEESGGGGTS--EEEEE--TTTTSEEEEESSS--STTTTEEEEE-TT--GGGPPTT---EEPTTSSEEEEE-SS-BTTTB--EEEEEPPPP---S--SS-EEEEEEE---TT-SEEEEEEESB--SSSS---B-SSSSSBEE--SSSSS-EETT-SS--PEE-TT-EEEEEEEPTTS-EEEEEEEEETTEEEEE---EEE--

=== Feature glossary ===
Legend for the data blocks above and below:

— What the protein is —

The amino-acid sequence is the protein's primary structure: the linear order of residues from the N-terminus to the C-terminus, written in one-letter code. Everything else here — the 3D coordinates, the secondary structure, the domain annotations — is ultimately a consequence of this string.

Functional annotations link the protein to curated databases. InterPro entries identify conserved domains and families by matching the sequence against member-database signatures (Pfam, PROSITE, CDD, …). Gene Ontology (GO) terms describe molecular function, biological process, and cellular component in a controlled vocabulary. CATH places the structure in a hierarchical fold classification (Class/Architecture/Topology/Homologous-superfamily). The organism is the source species.

— Where its atoms are —

Atomic coordinates in PDBx/mmCIF format — the same representation the Protein Data Bank distributes. Each line of the _atom_site loop places one backbone atom in Cartesian space (units: ångströms, origin: arbitrary).

The six renders are orthographic views along the three Cartesian axes in both directions. Representation (cartoon, sticks, or surface) and color scheme (sequence-rainbow or by-chain) vary across proteins so the training set covers all the common visualization conventions.

— Local backbone conformation —

Eight-state secondary structure (DSSP): H is the canonical α-helix, G the tighter 3₁₀-helix, I the wider π-helix; E/B are β-structure, T and S are turns and bends, and '-' is everything else. DSSP derives these from the pattern of main-chain N–H···O=C hydrogen bonds, not from the sequence.

Three-state secondary structure (P-SEA) collapses the eight DSSP classes into helix (a), strand (b), and coil (c). P-SEA assigns these from Cα geometry alone — distances and angles — without requiring backbone oxygens, so it works on any Cα trace.

φ (phi) and ψ (psi) are the two rotatable backbone dihedrals per residue: φ is the C(i-1)–N–Cα–C torsion, ψ is the N–Cα–C–N(i+1) torsion, both in degrees on (−180°, 180°]. α-helical residues cluster near (−60°, −45°); β-strand residues near (−120°, +130°). A Ramachandran plot is simply a scatter of (φ, ψ) for every residue.

— Global shape and packing —

The geometric summary reports three shape descriptors. Rg (radius of gyration) measures how spread out the Cα atoms are about their centre of mass; compact globular proteins have small Rg, elongated or unfolded ones large. Cα contacts (<8 Å, |i−j|>4) count long-range residue pairs in spatial proximity — high for tightly packed folds, near zero for rods or random coil. The bounding-box extents give the protein's footprint along x, y, z in Å.

SASA measures how much of the protein is reachable by solvent. It is computed by rolling a water-sized probe over the atomic surface and summing the exposed area (Å²). Per-residue SASA distinguishes core (buried, low SASA) from surface (exposed, high SASA) residues; total SASA is a whole-molecule size measure.

Plot images: a contact map (which residues are close in 3D, as an N×N binary image), a Ramachandran scatter (backbone torsion angles, revealing secondary-structure composition at a glance), and — for AlphaFold structures — a PAE heatmap (pairwise prediction confidence).

— Structural neighborhood —

A 3Di character summarizes, for each residue, the relative orientation of the Cα frame of its nearest spatial neighbor. Because it encodes fold topology rather than chemistry, 3Di alignments detect remote structural similarity that sequence alignment misses.

The Foldseek neighbor list gives the closest experimentally determined structures in the PDB, ranked by structural alignment. TM-score near 1 means near-identical fold; near 0.3 means only rough topology match. This is how one finds what a novel AlphaFold prediction most resembles in the solved-structure universe.

— Confidence and disorder —

For AlphaFold models, the B-factor field carries pLDDT — the model's own estimate of local accuracy on a 0–100 scale. Regions with pLDDT<50 should be treated as essentially unmodeled; they often correspond to intrinsically disordered segments.

Crystallographic B-factors measure how much each atom's electron density is smeared out, in Å². They rise in mobile loops and surface residues and fall in the buried interior. In AlphaFold models this column is repurposed to hold pLDDT instead.

Predicted Aligned Error (PAE) is an AlphaFold confidence matrix: entry (i, j) is the expected error in the position of residue j, in ångströms, when the prediction is superimposed on the true structure at residue i. Low PAE within a block of residues means that block is internally rigid and well-predicted; high PAE between two blocks means their relative placement is uncertain even if each block individually is confident.